Protein AF-A0A819AI83-F1 (afdb_monomer)

Radius of gyration: 35.88 Å; Cα contacts (8 Å, |Δi|>4): 910; chains: 1; bounding box: 112×86×99 Å

Nearest PDB structures (foldseek):
  1xmd-assembly2_B  TM=8.100E-01  e=3.330E-22  Mus musculus
  1xmc-assembly2_B  TM=8.091E-01  e=3.166E-22  Mus musculus
  1xl7-assembly2_B  TM=8.166E-01  e=7.867E-22  Mus musculus
  1ndf-assembly1_A  TM=7.935E-01  e=1.955E-21  Mus musculus
  3l4g-assembly1_B  TM=8.291E-01  e=2.365E-15  Homo sapiens

Mean predicted aligned error: 16.29 Å

Foldseek 3Di:
DVVVQVLDQWDWDDDPPGTDTDGDPQSVLQVVLQVVLLVVLVVLLVLVVVQLLQPVDGVVVLVVLLVVQLVCVVVVDHPPVCQLVVQLPPPQVVPDDNVVSSSVSSNVVSNVVSSVVSVVLLVVLLVLLLDLVVLLDDPPDDDDPVVVVSLVSLVVSHHPFDFANSCLSSFYEQDFDDLVLLLVVVLQLCVQFDDPVVSVVLNVLSVVCVVPCVVVLSVVLVVCSVPDLYSQQVVCCWPVPFQDQFFCVPPPDDDDDPLQPDCPDPDPLLVVLVVVLVVVVVVVCVSSSVDGFDADVVRFGFANPCVQQLWQWDWAFAQRTIDIDHDPDAQWEWEDEQLDIDTGGQDRSNDGDHSVRSSVVVVVVHPDPDDHDVCSNCPVVLSRGGRNSSNVCCVPPCVDDPNVVRVVSNSRHRYYHYDDPDDDPPPDDDDPCCVVVVVVCVCCDPPPQHADPVRHTDDDDPDPDDDDDDDDDDDPPPDVPGDAFAWEWAWLRSGNSTGTATQRLNGPLVSVLVVLVVDPVHDPVVSVVSVVVSVSVSSVSNSCRNSSNGNPSSLVSSVVVCVVVVHDRPSSVVVVVRDNPHYYYDDDDPDDRDDDDDVLVVLLVVLVVLLVVLVADEDDFDQFAALCLQAVVVVHDSVPFQWA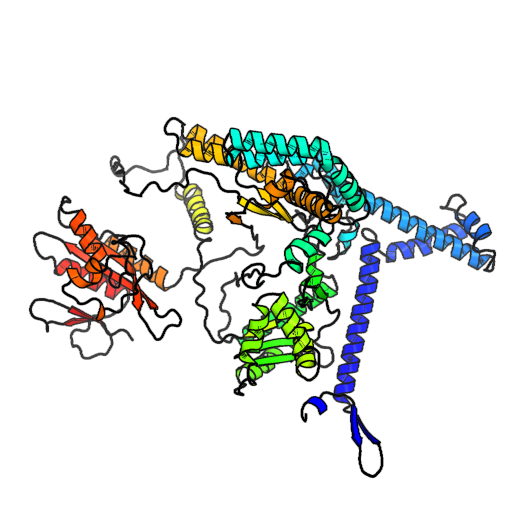ADPDDPDRGGGTGHQDCVSRVVVVCVVPVVDDDFHKYKYFAWTKGQDPVDPVRIDTDTDIDIDTHDPDDPPVSVVVSVVSSCVSVVFAEDPPPPDLTHKYWDPPDVPDIDIDHRDD

Structure (mmCIF, N/CA/C/O backbone):
data_AF-A0A819AI83-F1
#
_entry.id   AF-A0A819AI83-F1
#
loop_
_atom_site.group_PDB
_atom_site.id
_atom_site.type_symbol
_atom_site.label_atom_id
_atom_site.label_alt_id
_atom_site.label_comp_id
_atom_site.label_asym_id
_atom_site.label_entity_id
_atom_site.label_seq_id
_atom_site.pdbx_PDB_ins_code
_atom_site.Cartn_x
_atom_site.Cartn_y
_atom_site.Cartn_z
_atom_site.occupancy
_atom_site.B_iso_or_equiv
_atom_site.auth_seq_id
_atom_site.auth_comp_id
_atom_site.auth_asym_id
_atom_site.auth_atom_id
_atom_site.pdbx_PDB_model_num
ATOM 1 N N . MET A 1 1 ? -33.575 -19.297 -18.413 1.00 30.23 1 MET A N 1
ATOM 2 C CA . MET A 1 1 ? -34.638 -18.962 -17.431 1.00 30.23 1 MET A CA 1
ATOM 3 C C . MET A 1 1 ? -35.019 -20.131 -16.510 1.00 30.23 1 MET A C 1
ATOM 5 O O . MET A 1 1 ? -35.663 -19.860 -15.509 1.00 30.23 1 MET A O 1
ATOM 9 N N . ALA A 1 2 ? -34.596 -21.381 -16.762 1.00 23.70 2 ALA A N 1
ATOM 10 C CA . ALA A 1 2 ? -34.931 -22.529 -15.905 1.00 23.70 2 ALA A CA 1
ATOM 11 C C . ALA A 1 2 ? -34.065 -22.657 -14.625 1.00 23.70 2 ALA A C 1
ATOM 13 O O . ALA A 1 2 ? -34.585 -23.023 -13.580 1.00 23.70 2 ALA A O 1
ATOM 14 N N . GLU A 1 3 ? -32.788 -22.260 -14.650 1.00 27.70 3 GLU A N 1
ATOM 15 C CA . GLU A 1 3 ? -31.866 -22.431 -13.502 1.00 27.70 3 GLU A CA 1
ATOM 16 C C . GLU A 1 3 ? -32.021 -21.366 -12.401 1.00 27.70 3 GLU A C 1
ATOM 18 O O . GLU A 1 3 ? -31.719 -21.602 -11.235 1.00 27.70 3 GLU A O 1
ATOM 23 N N . ALA A 1 4 ? -32.582 -20.196 -12.725 1.00 30.06 4 ALA A N 1
ATOM 24 C CA . ALA A 1 4 ? -32.829 -19.142 -11.735 1.00 30.06 4 ALA A CA 1
ATOM 25 C C . ALA A 1 4 ? -33.967 -19.490 -10.752 1.00 30.06 4 ALA A C 1
ATOM 27 O O . ALA A 1 4 ? -34.085 -18.852 -9.706 1.00 30.06 4 ALA A O 1
ATOM 28 N N . HIS A 1 5 ? -34.790 -20.497 -11.069 1.00 36.31 5 HIS A N 1
ATOM 29 C CA . HIS A 1 5 ? -35.858 -20.985 -10.194 1.00 36.31 5 HIS A CA 1
ATOM 30 C C . HIS A 1 5 ? -35.348 -21.933 -9.094 1.00 36.31 5 HIS A C 1
ATOM 32 O O . HIS A 1 5 ? -36.026 -22.087 -8.081 1.00 36.31 5 HIS A O 1
ATOM 38 N N . GLU A 1 6 ? -34.159 -22.531 -9.231 1.00 36.06 6 GLU A N 1
ATOM 39 C CA . GLU A 1 6 ? -33.648 -23.500 -8.247 1.00 36.06 6 GLU A CA 1
ATOM 40 C C . GLU A 1 6 ? -33.070 -22.859 -6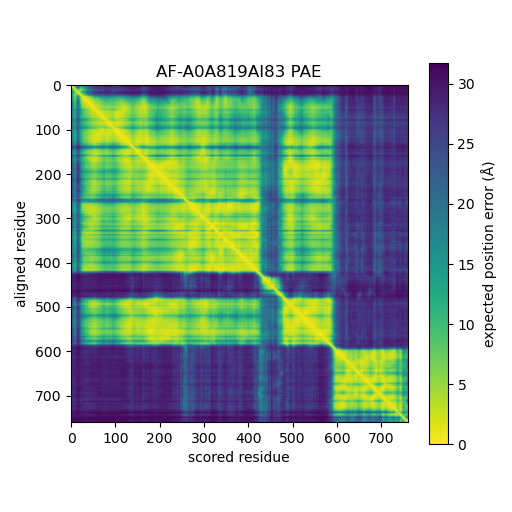.977 1.00 36.06 6 GLU A C 1
ATOM 42 O O . GLU A 1 6 ? -33.020 -23.505 -5.930 1.00 36.06 6 GLU A O 1
ATOM 47 N N . ALA A 1 7 ? -32.691 -21.579 -7.041 1.00 37.22 7 ALA A N 1
ATOM 48 C CA . ALA A 1 7 ? -32.047 -20.854 -5.942 1.00 37.22 7 ALA A CA 1
ATOM 49 C C . ALA A 1 7 ? -33.010 -20.010 -5.081 1.00 37.22 7 ALA A C 1
ATOM 51 O O . ALA A 1 7 ? -32.574 -19.333 -4.145 1.00 37.22 7 ALA A O 1
ATOM 52 N N . VAL A 1 8 ? -34.314 -20.010 -5.379 1.00 40.47 8 VAL A N 1
ATOM 53 C CA . VAL A 1 8 ? -35.302 -19.224 -4.626 1.00 40.47 8 VAL A CA 1
ATOM 54 C C . VAL A 1 8 ? -35.940 -20.116 -3.561 1.00 40.47 8 VAL A C 1
ATOM 56 O O . VAL A 1 8 ? -36.532 -21.142 -3.876 1.00 40.47 8 VAL A O 1
ATOM 59 N N . ALA A 1 9 ? -35.867 -19.709 -2.287 1.00 47.06 9 ALA A N 1
ATOM 60 C CA . ALA A 1 9 ? -36.525 -20.402 -1.164 1.00 47.06 9 ALA A CA 1
ATOM 61 C C . ALA A 1 9 ? -38.058 -20.526 -1.324 1.00 47.06 9 ALA A C 1
ATOM 63 O O . ALA A 1 9 ? -38.702 -21.276 -0.592 1.00 47.06 9 ALA A O 1
ATOM 64 N N . PHE A 1 10 ? -38.616 -19.786 -2.285 1.00 46.94 10 PHE A N 1
ATOM 65 C CA . PHE A 1 10 ? -40.015 -19.758 -2.673 1.00 46.94 10 PHE A CA 1
ATOM 66 C C . PHE A 1 10 ? -40.099 -19.999 -4.181 1.00 46.94 10 PHE A C 1
ATOM 68 O O . PHE A 1 10 ? -39.665 -19.149 -4.960 1.00 46.94 10 PHE A O 1
ATOM 75 N N . SER A 1 11 ? -40.666 -21.127 -4.604 1.00 46.19 11 SER A N 1
ATOM 76 C CA . SER A 1 11 ? -41.119 -21.265 -5.989 1.00 46.19 11 SER A CA 1
ATOM 77 C C . SER A 1 11 ? -42.610 -20.926 -6.045 1.00 46.19 11 SER A C 1
ATOM 79 O O . SER A 1 11 ? -43.401 -21.449 -5.256 1.00 46.19 11 SER A O 1
ATOM 81 N N . PHE A 1 12 ? -42.979 -19.996 -6.927 1.00 47.31 12 PHE A N 1
ATOM 82 C CA . PHE A 1 12 ? -44.371 -19.641 -7.191 1.00 47.31 12 PHE A CA 1
ATOM 83 C C . PHE A 1 12 ? -44.773 -20.281 -8.517 1.00 47.31 12 PHE A C 1
ATOM 85 O O . PHE A 1 12 ? -44.299 -19.859 -9.572 1.00 47.31 12 PHE A O 1
ATOM 92 N N . ALA A 1 13 ? -45.634 -21.294 -8.466 1.00 44.53 13 ALA A N 1
ATOM 93 C CA . ALA A 1 13 ? -46.242 -21.879 -9.655 1.00 44.53 13 ALA A CA 1
ATOM 94 C C . ALA A 1 13 ? -47.716 -21.456 -9.723 1.00 44.53 13 ALA A C 1
ATOM 96 O O . ALA A 1 13 ? -48.489 -21.709 -8.796 1.00 44.53 13 ALA A O 1
ATOM 97 N N . VAL A 1 14 ? -48.106 -20.793 -10.816 1.00 39.03 14 VAL A N 1
ATOM 98 C CA . VAL A 1 14 ? -49.509 -20.451 -11.090 1.00 39.03 14 VAL A CA 1
ATOM 99 C C . VAL A 1 14 ? -50.115 -21.593 -11.900 1.00 39.03 14 VAL A C 1
ATOM 101 O O . VAL A 1 14 ? -49.822 -21.740 -13.084 1.00 39.03 14 VAL A O 1
ATOM 104 N N . GLY A 1 15 ? -50.925 -22.424 -11.245 1.00 49.44 15 GLY A N 1
ATOM 105 C CA . GLY A 1 15 ? -51.722 -23.459 -11.900 1.00 49.44 15 GLY A CA 1
ATOM 106 C C . GLY A 1 15 ? -53.175 -23.011 -12.111 1.00 49.44 15 GLY A C 1
ATOM 107 O O . GLY A 1 15 ? -53.601 -22.023 -11.509 1.00 49.44 15 GLY A O 1
ATOM 108 N N . PRO A 1 16 ? -53.980 -23.760 -12.890 1.00 37.81 16 PRO A N 1
ATOM 109 C CA . PRO A 1 16 ? -55.381 -23.422 -13.184 1.00 37.81 16 PRO A CA 1
ATOM 110 C C . PRO A 1 16 ? -56.315 -23.343 -11.956 1.00 37.81 16 PRO A C 1
ATOM 112 O O . PRO A 1 16 ? -57.478 -22.989 -12.108 1.00 37.81 16 PRO A O 1
ATOM 115 N N . GLY A 1 17 ? -55.829 -23.676 -10.752 1.00 45.38 17 GLY A N 1
ATOM 116 C CA . GLY A 1 17 ? -56.596 -23.713 -9.500 1.00 45.38 17 GLY A CA 1
ATOM 117 C C . GLY A 1 17 ? -56.076 -22.818 -8.364 1.00 45.38 17 GLY A C 1
ATOM 118 O O . GLY A 1 17 ? -56.556 -22.961 -7.244 1.00 45.38 17 GLY A O 1
ATOM 119 N N . GLY A 1 18 ? -55.116 -21.915 -8.608 1.00 51.44 18 GLY A N 1
ATOM 120 C CA . GLY A 1 18 ? -54.599 -20.980 -7.594 1.00 51.44 18 GLY A CA 1
ATOM 121 C C . GLY A 1 18 ? -53.084 -21.051 -7.361 1.00 51.44 18 GLY A C 1
ATOM 122 O O . GLY A 1 18 ? -52.360 -21.771 -8.050 1.00 51.44 18 GLY A O 1
ATOM 123 N N . PHE A 1 19 ? -52.603 -20.248 -6.404 1.00 44.72 19 PHE A N 1
ATOM 124 C CA . PHE A 1 19 ? -51.182 -20.118 -6.061 1.00 44.72 19 PHE A CA 1
ATOM 125 C C . PHE A 1 19 ? -50.667 -21.367 -5.335 1.00 44.72 19 PHE A C 1
ATOM 127 O O . PHE A 1 19 ? -51.068 -21.619 -4.201 1.00 44.72 19 PHE A O 1
ATOM 134 N N . ASN A 1 20 ? -49.734 -22.102 -5.947 1.00 42.22 20 ASN A N 1
ATOM 135 C CA . ASN A 1 20 ? -48.957 -23.128 -5.253 1.00 42.22 20 ASN A CA 1
ATOM 136 C C . ASN A 1 20 ? -47.605 -22.541 -4.827 1.00 42.22 20 ASN A C 1
ATOM 138 O O . ASN A 1 20 ? -46.826 -22.082 -5.668 1.00 42.22 20 ASN A O 1
ATOM 142 N N . VAL A 1 21 ? -47.354 -22.538 -3.516 1.00 50.22 21 VAL A N 1
ATOM 143 C CA . VAL A 1 21 ? -46.080 -22.131 -2.910 1.00 50.22 21 VAL A CA 1
ATOM 144 C C . VAL A 1 21 ? -45.345 -23.394 -2.479 1.00 50.22 21 VAL A C 1
ATOM 146 O O . VAL A 1 21 ? -45.781 -24.064 -1.546 1.00 50.22 21 VAL A O 1
ATOM 149 N N . ASP A 1 22 ? -44.234 -23.703 -3.145 1.00 48.72 22 ASP A N 1
ATOM 150 C CA . ASP A 1 22 ? -43.374 -24.831 -2.774 1.00 48.72 22 ASP A CA 1
ATOM 151 C C . ASP A 1 22 ? -42.177 -24.322 -1.953 1.00 48.72 22 ASP A C 1
ATOM 153 O O . ASP A 1 22 ? -41.381 -23.500 -2.428 1.00 48.72 22 ASP A O 1
ATOM 157 N N . LEU A 1 23 ? -42.095 -24.753 -0.690 1.00 52.97 23 LEU A N 1
ATOM 158 C CA . LEU A 1 23 ? -41.105 -24.319 0.301 1.00 52.97 23 LEU A CA 1
ATOM 159 C C . LEU A 1 23 ? -39.999 -25.371 0.427 1.00 52.97 23 LEU A C 1
ATOM 161 O O . LEU A 1 23 ? -40.164 -26.390 1.100 1.00 52.97 23 LEU A O 1
ATOM 165 N N . ARG A 1 24 ? -38.823 -25.098 -0.149 1.00 59.06 24 ARG A N 1
ATOM 166 C CA . ARG A 1 24 ? -37.645 -25.965 0.025 1.00 59.06 24 ARG A CA 1
ATOM 167 C C . ARG A 1 24 ? -37.035 -25.759 1.417 1.00 59.06 24 ARG A C 1
ATOM 169 O O . ARG A 1 24 ? -36.292 -24.804 1.653 1.00 59.06 24 ARG A O 1
ATOM 176 N N . TYR A 1 25 ? -37.339 -26.675 2.339 1.00 64.88 25 TYR A N 1
ATOM 177 C CA . TYR A 1 25 ? -36.926 -26.626 3.750 1.00 64.88 25 TYR A CA 1
ATOM 178 C C . TYR A 1 25 ? -35.406 -26.460 3.955 1.00 64.88 25 TYR A C 1
ATOM 180 O O . TYR A 1 25 ? -34.978 -25.709 4.834 1.00 64.88 25 TYR A O 1
ATOM 188 N N . ASP A 1 26 ? -34.579 -27.100 3.124 1.00 64.19 26 ASP A N 1
ATOM 189 C CA . ASP A 1 26 ? -33.116 -27.031 3.245 1.00 64.19 26 ASP A CA 1
ATOM 190 C C . ASP A 1 26 ? -32.548 -25.639 2.924 1.00 64.19 26 ASP A C 1
ATOM 192 O O . ASP A 1 26 ? -31.688 -25.141 3.652 1.00 64.19 26 ASP A O 1
ATOM 196 N N . VAL A 1 27 ? -33.096 -24.955 1.913 1.00 64.62 27 VAL A N 1
ATOM 197 C CA . VAL A 1 27 ? -32.701 -23.581 1.550 1.00 64.62 27 VAL A CA 1
ATOM 198 C C . VAL A 1 27 ? -33.081 -22.603 2.662 1.00 64.62 27 VAL A C 1
ATOM 200 O O . VAL A 1 27 ? -32.294 -21.728 3.030 1.00 64.62 27 VAL A O 1
ATOM 203 N N . PHE A 1 28 ? -34.267 -22.776 3.255 1.00 72.06 28 PHE A N 1
ATOM 204 C CA . PHE A 1 28 ? -34.706 -21.962 4.389 1.00 72.06 28 PHE A CA 1
ATOM 205 C C . PHE A 1 28 ? -33.799 -22.148 5.613 1.00 72.06 28 PHE A C 1
ATOM 207 O O . PHE A 1 28 ? -33.471 -21.186 6.311 1.00 72.06 28 PHE A O 1
ATOM 214 N N . LYS A 1 29 ? -33.347 -23.380 5.862 1.00 73.19 29 LYS A N 1
ATOM 215 C CA . LYS A 1 29 ? -32.440 -23.707 6.964 1.00 73.19 29 LYS A CA 1
ATOM 216 C C . LYS A 1 29 ? -31.057 -23.078 6.778 1.00 73.19 29 LYS A C 1
ATOM 218 O O . LYS A 1 29 ? -30.514 -22.521 7.734 1.00 73.19 29 LYS A O 1
ATOM 223 N N . ASP A 1 30 ? -30.505 -23.112 5.568 1.00 68.88 30 ASP A N 1
ATOM 224 C CA . ASP A 1 30 ? -29.238 -22.440 5.257 1.00 68.88 30 ASP A CA 1
ATOM 225 C C . ASP A 1 30 ? -29.354 -20.913 5.359 1.00 68.88 30 ASP A C 1
ATOM 227 O O . ASP A 1 30 ? -28.477 -20.267 5.944 1.00 68.88 30 ASP A O 1
ATOM 231 N N . TRP A 1 31 ? -30.469 -20.339 4.897 1.00 76.75 31 TRP A N 1
ATOM 232 C CA . TRP A 1 31 ? -30.776 -18.920 5.086 1.00 76.75 31 TRP A CA 1
ATOM 233 C C . TRP A 1 31 ? -30.845 -18.542 6.573 1.00 76.75 31 TRP A C 1
ATOM 235 O O . TRP A 1 31 ? -30.180 -17.599 7.002 1.00 76.75 31 TRP A O 1
ATOM 245 N N . TYR A 1 32 ? -31.561 -19.322 7.389 1.00 79.88 32 TYR A N 1
ATOM 246 C CA . TYR A 1 32 ? -31.644 -19.117 8.836 1.00 79.88 32 TYR A CA 1
ATOM 247 C C . TYR A 1 32 ? -30.260 -19.130 9.507 1.00 79.88 32 TYR A C 1
ATOM 249 O O . TYR A 1 32 ? -29.941 -18.237 10.297 1.00 79.88 32 TYR A O 1
ATOM 257 N N . PHE A 1 33 ? -29.404 -20.107 9.179 1.00 81.19 33 PHE A N 1
ATOM 258 C CA . PHE A 1 33 ? -28.052 -20.182 9.741 1.00 81.19 33 PHE A CA 1
ATOM 259 C C . PHE A 1 33 ? -27.142 -19.041 9.273 1.00 81.19 33 PHE A C 1
ATOM 261 O O . PHE A 1 33 ? -26.327 -18.559 10.065 1.00 81.19 33 PHE A O 1
ATOM 268 N N . SER A 1 34 ? -27.287 -18.586 8.024 1.00 75.81 34 SER A N 1
ATOM 269 C CA . SER A 1 34 ? -26.618 -17.382 7.521 1.00 75.81 34 SER A CA 1
ATOM 270 C C . SER A 1 34 ? -27.050 -16.155 8.330 1.00 75.81 34 SER A C 1
ATOM 272 O O . SER A 1 34 ? -26.194 -15.514 8.940 1.00 75.81 34 SER A O 1
ATOM 274 N N . CYS A 1 35 ? -28.357 -15.908 8.483 1.00 79.31 35 CYS A N 1
ATOM 275 C CA . CYS A 1 35 ? -28.878 -14.798 9.285 1.00 79.31 35 CYS A CA 1
ATOM 276 C C . CYS A 1 35 ? -28.396 -14.838 10.742 1.00 79.31 35 CYS A C 1
ATOM 278 O O . CYS A 1 35 ? -27.968 -13.816 11.283 1.00 79.31 35 CYS A O 1
ATOM 280 N N . LEU A 1 36 ? -28.415 -16.014 11.380 1.00 83.06 36 LEU A N 1
ATOM 281 C CA . LEU A 1 36 ? -27.936 -16.186 12.752 1.00 83.06 36 LEU A CA 1
ATOM 282 C C . LEU A 1 36 ? -26.447 -15.840 12.878 1.00 83.06 36 LEU A C 1
ATOM 284 O O . LEU A 1 36 ? -26.028 -15.207 13.851 1.00 83.06 36 LEU A O 1
ATOM 288 N N . ARG A 1 37 ? -25.634 -16.244 11.898 1.00 81.25 37 ARG A N 1
ATOM 289 C CA . ARG A 1 37 ? -24.210 -15.912 11.853 1.00 81.25 37 ARG A CA 1
ATOM 290 C C . ARG A 1 37 ? -23.994 -14.412 11.660 1.00 81.25 37 ARG A C 1
ATOM 292 O O . ARG A 1 37 ? -23.216 -13.835 12.420 1.00 81.25 37 ARG A O 1
ATOM 299 N N . SER A 1 38 ? -24.680 -13.784 10.707 1.00 80.25 38 SER A N 1
ATOM 300 C CA . SER A 1 38 ? -24.590 -12.338 10.470 1.00 80.25 38 SER A CA 1
ATOM 301 C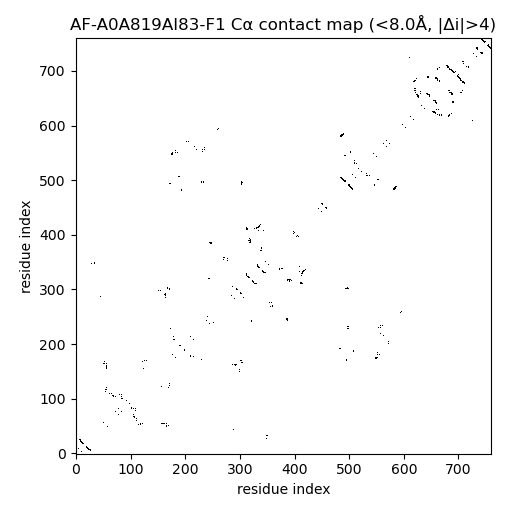 C . SER A 1 38 ? -24.987 -11.551 11.721 1.00 80.25 38 SER A C 1
ATOM 303 O O . SER A 1 38 ? -24.295 -10.608 12.104 1.00 80.25 38 SER A O 1
ATOM 305 N N . TRP A 1 39 ? -26.039 -11.984 12.426 1.00 83.75 39 TRP A N 1
ATOM 306 C CA . TRP A 1 39 ? -26.455 -11.388 13.696 1.00 83.75 39 TRP A CA 1
ATOM 307 C C . TRP A 1 39 ? -25.379 -11.527 14.782 1.00 83.75 39 TRP A C 1
ATOM 309 O O . TRP A 1 39 ? -24.994 -10.531 15.394 1.00 83.75 39 TRP A O 1
ATOM 319 N N . ARG A 1 40 ? -24.804 -12.726 14.969 1.00 85.25 40 ARG A N 1
ATOM 320 C CA . ARG A 1 40 ? -23.698 -12.948 15.922 1.00 85.25 40 ARG A CA 1
ATOM 321 C C . ARG A 1 40 ? -22.482 -12.078 15.610 1.00 85.25 40 ARG A C 1
ATOM 323 O O . ARG A 1 40 ? -21.902 -11.507 16.534 1.00 85.25 40 ARG A O 1
ATOM 330 N N . LEU A 1 41 ? -22.096 -11.966 14.338 1.00 82.31 41 LEU A N 1
ATOM 331 C CA . LEU A 1 41 ? -21.004 -11.091 13.904 1.00 82.31 41 LEU A CA 1
ATOM 332 C C . LEU A 1 41 ? -21.336 -9.624 14.182 1.00 82.31 41 LEU A C 1
ATOM 334 O O . LEU A 1 41 ? -20.487 -8.899 14.694 1.00 82.31 41 LEU A O 1
ATOM 338 N N . SER A 1 42 ? -22.572 -9.194 13.924 1.00 83.06 42 SER A N 1
ATOM 339 C CA . SER A 1 42 ? -23.027 -7.839 14.239 1.00 83.06 42 SER A CA 1
ATOM 340 C C . SER A 1 42 ? -22.912 -7.535 15.734 1.00 83.06 42 SER A C 1
ATOM 342 O O . SER A 1 42 ? -22.351 -6.505 16.097 1.00 83.06 42 SER A O 1
ATOM 344 N N . CYS A 1 43 ? -23.354 -8.443 16.612 1.00 86.75 43 CYS A N 1
ATOM 345 C CA . CYS A 1 43 ? -23.199 -8.283 18.060 1.00 86.75 43 CYS A CA 1
ATOM 346 C C . CYS A 1 43 ? -21.723 -8.151 18.469 1.00 86.75 43 CYS A C 1
ATOM 348 O O . CYS A 1 43 ? -21.383 -7.251 19.238 1.00 86.75 43 CYS A O 1
ATOM 350 N N . HIS A 1 44 ? -20.835 -8.990 17.921 1.00 85.56 44 HIS A N 1
ATOM 351 C CA . HIS A 1 44 ? -19.392 -8.884 18.174 1.00 85.56 44 HIS A CA 1
ATOM 352 C C . HIS A 1 44 ? -18.822 -7.546 17.694 1.00 85.56 44 HIS A C 1
ATOM 354 O O . HIS A 1 44 ? -18.064 -6.916 18.425 1.00 85.56 44 HIS A O 1
ATOM 360 N N . ARG A 1 45 ? -19.215 -7.059 16.509 1.00 83.50 45 ARG A N 1
ATOM 361 C CA . ARG A 1 45 ? -18.787 -5.744 15.997 1.00 83.50 45 ARG A CA 1
ATOM 362 C C . ARG A 1 45 ? -19.231 -4.611 16.917 1.00 83.50 45 ARG A C 1
ATOM 364 O O . ARG A 1 45 ? -18.426 -3.730 17.205 1.00 83.50 45 ARG A O 1
ATOM 371 N N . THR A 1 46 ? -20.468 -4.639 17.414 1.00 85.88 46 THR A N 1
ATOM 372 C CA . THR A 1 46 ? -20.973 -3.631 18.359 1.00 85.88 46 THR A CA 1
ATOM 373 C C . THR A 1 46 ? -20.195 -3.660 19.676 1.00 85.88 46 THR A C 1
ATOM 375 O O . THR A 1 46 ? -19.762 -2.610 20.153 1.00 85.88 46 THR A O 1
ATOM 378 N N . LEU A 1 47 ? -19.946 -4.850 20.233 1.00 87.19 47 LEU A N 1
ATOM 379 C CA . LEU A 1 47 ? -19.146 -5.017 21.453 1.00 87.19 47 LEU A CA 1
ATOM 380 C C . LEU A 1 47 ? -17.698 -4.549 21.259 1.00 87.19 47 LEU A C 1
ATOM 382 O O . LEU A 1 47 ? -17.174 -3.803 22.086 1.00 87.19 47 LEU A O 1
ATOM 386 N N . ASN A 1 48 ? -17.075 -4.913 20.139 1.00 88.75 48 ASN A N 1
ATOM 387 C CA . ASN A 1 48 ? -15.734 -4.465 19.779 1.00 88.75 48 ASN A CA 1
ATOM 388 C C . ASN A 1 48 ? -15.685 -2.949 19.569 1.00 88.75 48 ASN A C 1
ATOM 390 O O . ASN A 1 48 ? -14.745 -2.304 20.017 1.00 88.75 48 ASN A O 1
ATOM 394 N N . SER A 1 49 ? -16.703 -2.352 18.946 1.00 87.50 49 SER A N 1
ATOM 395 C CA . SER A 1 49 ? -16.799 -0.898 18.786 1.00 87.50 49 SER A CA 1
ATOM 396 C C . SER A 1 49 ? -16.847 -0.187 20.138 1.00 87.50 49 SER A C 1
ATOM 398 O O . SER A 1 49 ? -16.155 0.813 20.326 1.00 87.50 49 SER A O 1
ATOM 400 N N . LEU A 1 50 ? -17.609 -0.718 21.101 1.00 88.25 50 LEU A N 1
ATOM 401 C CA . LEU A 1 50 ? -17.649 -0.189 22.465 1.00 88.25 50 LEU A CA 1
ATOM 402 C C . LEU A 1 50 ? -16.292 -0.341 23.169 1.00 88.25 50 LEU A C 1
ATOM 404 O O . LEU A 1 50 ? -15.809 0.606 23.789 1.00 88.25 50 LEU A O 1
ATOM 408 N N . HIS A 1 51 ? -15.653 -1.508 23.047 1.00 88.56 51 HIS A N 1
ATOM 409 C CA . HIS A 1 51 ? -14.312 -1.739 23.583 1.00 88.56 51 HIS A CA 1
ATOM 410 C C . HIS A 1 51 ? -13.283 -0.767 22.984 1.00 88.56 51 HIS A C 1
ATOM 412 O O . HIS A 1 51 ? -12.527 -0.141 23.721 1.00 88.56 51 HIS A O 1
ATOM 418 N N . ASN A 1 52 ? -13.289 -0.576 21.664 1.00 89.12 52 ASN A N 1
ATOM 419 C CA . ASN A 1 52 ? -12.371 0.320 20.961 1.00 89.12 52 ASN A CA 1
ATOM 420 C C . ASN A 1 52 ? -12.589 1.789 21.335 1.00 89.12 52 ASN A C 1
ATOM 422 O O . ASN A 1 52 ? -11.625 2.543 21.457 1.00 89.12 52 ASN A O 1
ATOM 426 N N . PHE A 1 53 ? -13.844 2.194 21.544 1.00 87.38 53 PHE A N 1
ATOM 427 C CA . PHE A 1 53 ? -14.176 3.536 22.015 1.00 87.38 53 PHE A CA 1
ATOM 428 C C . PHE A 1 53 ? -13.635 3.796 23.427 1.00 87.38 53 PHE A C 1
ATOM 430 O O . PHE A 1 53 ? -13.118 4.878 23.696 1.00 87.38 53 PHE A O 1
ATOM 437 N N . LEU A 1 54 ? -13.714 2.798 24.313 1.00 88.75 54 LEU A N 1
ATOM 438 C CA . LEU A 1 54 ? -13.266 2.913 25.701 1.00 88.75 54 LEU A CA 1
ATOM 439 C C . LEU A 1 54 ? -11.783 2.579 25.909 1.00 88.75 54 LEU A C 1
ATOM 441 O O . LEU A 1 54 ? -11.266 2.836 26.994 1.00 88.75 54 LEU A O 1
ATOM 445 N N . TYR A 1 55 ? -11.084 2.024 24.918 1.00 89.50 55 TYR A N 1
ATOM 446 C CA . TYR A 1 55 ? -9.663 1.688 25.022 1.00 89.50 55 TYR A CA 1
ATOM 447 C C . TYR A 1 55 ? -8.824 2.945 25.320 1.00 89.50 55 TYR A C 1
ATOM 449 O O . TYR A 1 55 ? -9.044 3.979 24.689 1.00 89.50 55 TYR A O 1
ATOM 457 N N . PRO A 1 56 ? -7.848 2.909 26.251 1.00 88.19 56 PRO A N 1
ATOM 458 C CA . PRO A 1 56 ? -7.265 1.747 26.948 1.00 88.19 56 PRO A CA 1
ATOM 459 C C . PRO A 1 56 ? -7.984 1.312 28.244 1.00 88.19 56 PRO A C 1
ATOM 461 O O . PRO A 1 56 ? -7.408 0.611 29.085 1.00 88.19 56 PRO A O 1
ATOM 464 N N . GLY A 1 57 ? -9.215 1.774 28.456 1.00 87.00 57 GLY A N 1
ATOM 465 C CA . GLY A 1 57 ? -10.169 1.237 29.425 1.00 87.00 57 GLY A CA 1
ATOM 466 C C . GLY A 1 57 ? -10.864 -0.036 28.935 1.00 87.00 57 GLY A C 1
ATOM 467 O O . GLY A 1 57 ? -10.584 -0.540 27.854 1.00 87.00 57 GLY A O 1
ATOM 468 N N . HIS A 1 58 ? -11.769 -0.567 29.758 1.00 88.56 58 HIS A N 1
ATOM 469 C CA . HIS A 1 58 ? -12.536 -1.774 29.457 1.00 88.56 58 HIS A CA 1
ATOM 470 C C . HIS A 1 58 ? -13.976 -1.627 29.978 1.00 88.56 58 HIS A C 1
ATOM 472 O O . HIS A 1 58 ? -14.133 -1.265 31.149 1.00 88.56 58 HIS A O 1
ATOM 478 N N . PRO A 1 59 ? -15.017 -1.973 29.192 1.00 88.12 59 PRO A N 1
ATOM 479 C CA . PRO A 1 59 ? -16.423 -1.797 29.579 1.00 88.12 59 PRO A CA 1
ATOM 480 C C . PRO A 1 59 ? -16.773 -2.354 30.969 1.00 88.12 59 PRO A C 1
ATOM 482 O O . PRO A 1 59 ? -17.416 -1.678 31.766 1.00 88.12 59 PRO A O 1
ATOM 485 N N . ILE A 1 60 ? -16.268 -3.550 31.306 1.00 89.44 60 ILE A N 1
ATOM 486 C CA . ILE A 1 60 ? -16.481 -4.189 32.622 1.00 89.44 60 ILE A CA 1
ATOM 487 C C . ILE 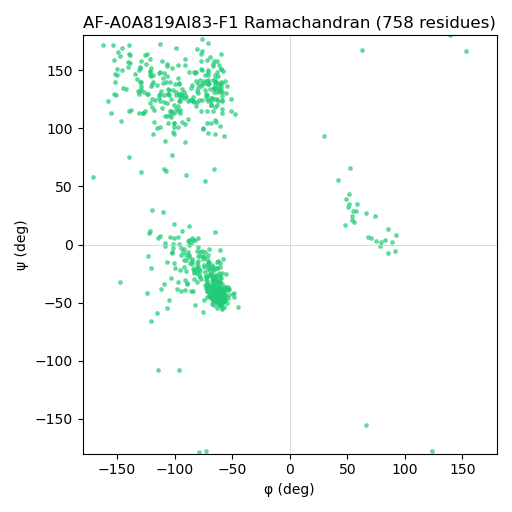A 1 60 ? -16.005 -3.301 33.782 1.00 89.44 60 ILE A C 1
ATOM 489 O O . ILE A 1 60 ? -16.672 -3.234 34.807 1.00 89.44 60 ILE A O 1
ATOM 493 N N . ARG A 1 61 ? -14.888 -2.576 33.634 1.00 90.19 61 ARG A N 1
ATOM 494 C CA . ARG A 1 61 ? -14.406 -1.671 34.693 1.00 90.19 61 ARG A CA 1
ATOM 495 C C . ARG A 1 61 ? -15.351 -0.487 34.881 1.00 90.19 61 ARG A C 1
ATOM 497 O O . ARG A 1 61 ? -15.593 -0.101 36.016 1.00 90.19 61 ARG A O 1
ATOM 504 N N . GLY A 1 62 ? -15.919 0.033 33.792 1.00 90.00 62 GLY A N 1
ATOM 505 C CA . GLY A 1 62 ? -16.961 1.058 33.854 1.00 90.00 62 GLY A CA 1
ATOM 506 C C . GLY A 1 62 ? -18.211 0.567 34.589 1.00 90.00 62 GLY A C 1
ATOM 507 O O . GLY A 1 62 ? -18.717 1.268 35.460 1.00 90.00 62 GLY A O 1
ATOM 508 N N . LEU A 1 63 ? -18.657 -0.668 34.319 1.00 91.75 63 LEU A N 1
ATOM 509 C CA . LEU A 1 63 ? -19.779 -1.290 35.038 1.00 91.75 63 LEU A CA 1
ATOM 510 C C . LEU A 1 63 ? -19.477 -1.490 36.529 1.00 91.75 63 LEU A C 1
ATOM 512 O O . LEU A 1 63 ? -20.326 -1.193 37.365 1.00 91.75 63 LEU A O 1
ATOM 516 N N . ILE A 1 64 ? -18.259 -1.923 36.873 1.00 93.19 64 ILE A N 1
ATOM 517 C CA . ILE A 1 64 ? -17.815 -2.031 38.271 1.00 93.19 64 ILE A CA 1
ATOM 518 C C . ILE A 1 64 ? -17.864 -0.657 38.953 1.00 93.19 64 ILE A C 1
ATOM 520 O O . ILE A 1 64 ? -18.392 -0.559 40.056 1.00 93.19 64 ILE A O 1
ATOM 524 N N . CYS A 1 65 ? -17.393 0.414 38.300 1.00 91.19 65 CYS A N 1
ATOM 525 C CA . CYS A 1 65 ? -17.513 1.778 38.828 1.00 91.19 65 CYS A CA 1
ATOM 526 C C . CYS A 1 65 ? -18.980 2.185 39.043 1.00 91.19 65 CYS A C 1
ATOM 528 O O . CYS A 1 65 ? -19.305 2.756 40.083 1.00 91.19 65 CYS A O 1
ATOM 530 N N . CYS A 1 66 ? -19.866 1.841 38.102 1.00 92.19 66 CYS A N 1
ATOM 531 C CA . CYS A 1 66 ? -21.302 2.116 38.197 1.00 92.19 66 CYS A CA 1
ATOM 532 C C . CYS A 1 66 ? -22.005 1.327 39.311 1.00 92.19 66 CYS A C 1
ATOM 534 O O . CYS A 1 66 ? -23.066 1.755 39.743 1.00 92.19 66 CYS A O 1
ATOM 536 N N . GLY A 1 67 ? -21.441 0.215 39.794 1.00 92.06 67 GLY A N 1
ATOM 537 C CA . GLY A 1 67 ? -21.936 -0.501 40.978 1.00 92.06 67 GLY A CA 1
ATOM 538 C C . GLY A 1 67 ? -21.288 -0.040 42.288 1.00 92.06 67 GLY A C 1
ATOM 539 O O . GLY A 1 67 ? -21.963 0.104 43.306 1.00 92.06 67 GLY A O 1
ATOM 540 N N . ALA A 1 68 ? -19.982 0.236 42.266 1.00 91.94 68 ALA A N 1
ATOM 541 C CA . ALA A 1 68 ? -19.207 0.597 43.451 1.00 91.94 68 ALA A CA 1
ATOM 542 C C . ALA A 1 68 ? -19.555 1.992 43.992 1.00 91.94 68 ALA A C 1
ATOM 544 O O . ALA A 1 68 ? -19.659 2.161 45.204 1.00 91.94 68 ALA A O 1
ATOM 545 N N . ILE A 1 69 ? -19.760 2.982 43.117 1.00 91.94 69 ILE A N 1
ATOM 546 C CA . ILE A 1 69 ? -20.070 4.360 43.531 1.00 91.94 69 ILE A CA 1
ATOM 547 C C . ILE A 1 69 ? -21.426 4.453 44.250 1.00 91.94 69 ILE A C 1
ATOM 549 O O . ILE A 1 69 ? -21.444 4.995 45.354 1.00 91.94 69 ILE A O 1
ATOM 553 N N . PRO A 1 70 ? -22.535 3.884 43.730 1.00 91.00 70 PRO A N 1
ATOM 554 C CA . PRO A 1 70 ? -23.776 3.810 44.496 1.00 91.00 70 PRO A CA 1
ATOM 555 C C . PRO A 1 70 ? -23.600 3.083 45.835 1.00 91.00 70 PRO A C 1
ATOM 557 O O . PRO A 1 70 ? -24.097 3.552 46.852 1.00 91.00 70 PRO A O 1
ATOM 560 N N . ALA A 1 71 ? -22.861 1.967 45.867 1.00 91.50 71 ALA A N 1
ATOM 561 C CA . ALA A 1 71 ? -22.642 1.209 47.101 1.00 91.50 71 ALA A CA 1
ATOM 562 C C . ALA A 1 71 ? -21.877 2.009 48.173 1.00 91.50 71 ALA A C 1
ATOM 564 O O . ALA A 1 71 ? -22.177 1.882 49.359 1.00 91.50 71 ALA A O 1
ATOM 565 N N . LEU A 1 72 ? -20.906 2.835 47.769 1.00 91.50 72 LEU A N 1
ATOM 566 C CA . LEU A 1 72 ? -20.197 3.759 48.662 1.00 91.50 72 LEU A CA 1
ATOM 567 C C . LEU A 1 72 ? -21.109 4.895 49.135 1.00 91.50 72 LEU A C 1
ATOM 569 O O . LEU A 1 72 ? -21.135 5.191 50.330 1.00 91.50 72 LEU A O 1
ATOM 573 N N . TYR A 1 73 ? -21.907 5.456 48.225 1.00 91.44 73 TYR A N 1
ATOM 574 C CA . TYR A 1 73 ? -22.850 6.531 48.528 1.00 91.44 73 TYR A CA 1
ATOM 575 C C . TYR A 1 73 ? -23.899 6.090 49.557 1.00 91.44 73 TYR A C 1
ATOM 577 O O . TYR A 1 73 ? -24.102 6.761 50.565 1.00 91.44 73 TYR A O 1
ATOM 585 N N . PHE A 1 74 ? -24.481 4.895 49.394 1.00 90.50 74 PHE A N 1
ATOM 586 C CA . PHE A 1 74 ? -25.417 4.324 50.372 1.00 90.50 74 PHE A CA 1
ATOM 587 C C . PHE A 1 74 ? -24.773 3.955 51.717 1.00 90.50 74 PHE A C 1
ATOM 589 O O . PHE A 1 74 ? -25.486 3.813 52.707 1.00 90.50 74 PHE A O 1
ATOM 596 N N . LYS A 1 75 ? -23.442 3.822 51.781 1.00 91.81 75 LYS A N 1
ATOM 597 C CA . LYS A 1 75 ? -22.687 3.673 53.037 1.00 91.81 75 LYS A CA 1
ATOM 598 C C . LYS A 1 75 ? -22.323 5.013 53.692 1.00 91.81 75 LYS A C 1
ATOM 600 O O . LYS A 1 75 ? -21.677 5.002 54.735 1.00 91.81 75 LYS A O 1
ATOM 605 N N . GLY A 1 76 ? -22.725 6.141 53.106 1.00 88.31 76 GLY A N 1
ATOM 606 C CA . GLY A 1 76 ? -22.480 7.484 53.636 1.00 88.31 76 GLY A CA 1
ATOM 607 C C . GLY A 1 76 ? -21.203 8.157 53.126 1.00 88.31 76 GLY A C 1
ATOM 608 O O . GLY A 1 76 ? -20.849 9.222 53.623 1.00 88.31 76 GLY A O 1
ATOM 609 N N . TYR A 1 77 ? -20.512 7.577 52.139 1.00 89.00 77 TYR A N 1
ATOM 610 C CA . TYR A 1 77 ? -19.334 8.190 51.521 1.00 89.00 77 TYR A CA 1
ATOM 611 C C . TYR A 1 77 ? -19.698 8.779 50.156 1.00 89.00 77 TYR A C 1
ATOM 613 O O . TYR A 1 77 ? -20.007 8.026 49.234 1.00 89.00 77 TYR A O 1
ATOM 621 N N . ASP A 1 78 ? -19.615 10.104 49.996 1.00 89.00 78 ASP A N 1
ATOM 622 C CA . ASP A 1 78 ? -19.826 10.767 48.702 1.00 89.00 78 ASP A CA 1
ATOM 623 C C . ASP A 1 78 ? -18.489 11.067 47.988 1.00 89.00 78 ASP A C 1
ATOM 625 O O . ASP A 1 78 ? -17.824 12.053 48.314 1.00 89.00 78 ASP A O 1
ATOM 629 N N . PRO A 1 79 ? -18.081 10.262 46.985 1.00 83.69 79 PRO A N 1
ATOM 630 C CA . PRO A 1 79 ? -16.861 10.505 46.215 1.00 83.69 79 PRO A CA 1
ATOM 631 C C . PRO A 1 79 ? -17.005 11.638 45.184 1.00 83.69 79 PRO A C 1
ATOM 633 O O . PRO A 1 79 ? -16.034 11.973 44.508 1.00 83.69 79 PRO A O 1
ATOM 636 N N . SER A 1 80 ? -18.210 12.189 45.005 1.00 87.38 80 SER A N 1
ATOM 637 C CA . SER A 1 80 ? -18.520 13.187 43.978 1.00 87.38 80 SER A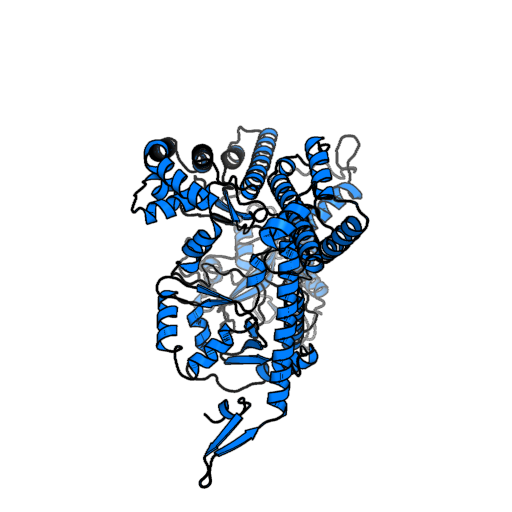 CA 1
ATOM 638 C C . SER A 1 80 ? -18.419 14.633 44.454 1.00 87.38 80 SER A C 1
ATOM 640 O O . SER A 1 80 ? -18.611 15.540 43.646 1.00 87.38 80 SER A O 1
ATOM 642 N N . PHE A 1 81 ? -18.128 14.848 45.742 1.00 88.88 81 PHE A N 1
ATOM 643 C CA . PHE A 1 81 ? -18.095 16.172 46.370 1.00 88.88 81 PHE A CA 1
ATOM 644 C C . PHE A 1 81 ? -19.385 16.981 46.109 1.00 88.88 81 PHE A C 1
ATOM 646 O O . PHE A 1 81 ? -19.329 18.163 45.778 1.00 88.88 81 PHE A O 1
ATOM 653 N N . GLY A 1 82 ? -20.557 16.340 46.222 1.00 88.31 82 GLY A N 1
ATOM 654 C CA . GLY A 1 82 ? -21.870 16.978 46.069 1.00 88.31 82 GLY A CA 1
ATOM 655 C C . GLY A 1 82 ? -22.466 16.971 44.655 1.00 88.31 82 GLY A C 1
ATOM 656 O O . GLY A 1 82 ? -23.625 17.354 44.490 1.00 88.31 82 GLY A O 1
ATOM 657 N N . VAL A 1 83 ? -21.744 16.500 43.630 1.00 91.44 83 VAL A N 1
ATOM 658 C CA . VAL A 1 83 ? -22.267 16.441 42.248 1.00 91.44 83 VAL A CA 1
ATOM 659 C C . VAL A 1 83 ? -23.413 15.432 42.110 1.00 91.44 83 VAL A C 1
ATOM 661 O O . VAL A 1 83 ? -24.370 15.691 41.382 1.00 91.44 83 VAL A O 1
ATOM 664 N N . ILE A 1 84 ? -23.357 14.298 42.815 1.00 92.44 84 ILE A N 1
ATOM 665 C CA . ILE A 1 84 ? -24.445 13.305 42.828 1.00 92.44 84 ILE A CA 1
ATOM 666 C C . ILE A 1 84 ? -25.723 13.926 43.397 1.00 92.44 84 ILE A C 1
ATOM 668 O O . ILE A 1 84 ? -26.781 13.801 42.785 1.00 92.44 84 ILE A O 1
ATOM 672 N N . THR A 1 85 ? -25.618 14.644 44.516 1.00 91.31 85 THR A N 1
ATOM 673 C CA . THR A 1 85 ? -26.755 15.333 45.142 1.00 91.31 85 THR A CA 1
ATOM 674 C C . THR A 1 85 ? -27.343 16.383 44.199 1.00 91.31 85 THR A C 1
ATOM 676 O O . THR A 1 85 ? -28.556 16.438 44.008 1.00 91.31 85 THR A O 1
ATOM 679 N N . TRP A 1 86 ? -26.486 17.149 43.515 1.00 93.56 86 TRP A N 1
ATOM 680 C CA . TRP A 1 86 ? -26.925 18.119 42.513 1.00 93.56 86 TRP A CA 1
ATOM 681 C C . TRP A 1 86 ? -27.690 17.464 41.349 1.00 93.56 86 TRP A C 1
ATOM 683 O O . TRP A 1 86 ? -28.776 17.930 40.994 1.00 93.56 86 TRP A O 1
ATOM 693 N N . LEU A 1 87 ? -27.159 16.369 40.786 1.00 92.44 87 LEU A N 1
ATOM 694 C CA . LEU A 1 87 ? -27.797 15.602 39.706 1.00 92.44 87 LEU A CA 1
ATOM 695 C C . LEU A 1 87 ? -29.144 15.018 40.141 1.00 92.44 87 LEU A C 1
ATOM 697 O O . LEU A 1 87 ? -30.110 15.039 39.373 1.00 92.44 87 LEU A O 1
ATOM 701 N N . GLU A 1 88 ? -29.215 14.491 41.363 1.00 91.81 88 GLU A N 1
ATOM 702 C CA . GLU A 1 88 ? -30.457 13.981 41.927 1.00 91.81 88 GLU A CA 1
ATOM 703 C C . GLU A 1 88 ? -31.510 15.091 41.971 1.00 91.81 88 GLU A C 1
ATOM 705 O O . GLU A 1 88 ? -32.581 14.930 41.390 1.00 91.81 88 GLU A O 1
ATOM 710 N N . GLU A 1 89 ? -31.202 16.221 42.606 1.00 91.00 89 GLU A N 1
ATOM 711 C CA . GLU A 1 89 ? -32.165 17.293 42.868 1.00 91.00 89 GLU A CA 1
ATOM 712 C C . GLU A 1 89 ? -32.632 18.017 41.604 1.00 91.00 89 GLU A C 1
ATOM 714 O O . GLU A 1 89 ? -33.825 18.289 41.461 1.00 91.00 89 GLU A O 1
ATOM 719 N N . HIS A 1 90 ? -31.716 18.300 40.675 1.00 91.25 90 HIS A N 1
ATOM 720 C CA . HIS A 1 90 ? -31.994 19.173 39.531 1.00 91.25 90 HIS A CA 1
ATOM 721 C C . HIS A 1 90 ? -32.397 18.416 38.262 1.00 91.25 90 HIS A C 1
ATOM 723 O O . HIS A 1 90 ? -33.036 19.001 37.386 1.00 91.25 90 HIS A O 1
ATOM 729 N N . ILE A 1 91 ? -32.041 17.131 38.140 1.00 91.25 91 ILE A N 1
ATOM 730 C CA . ILE A 1 91 ? -32.297 16.345 36.924 1.00 91.25 91 ILE A CA 1
ATOM 731 C C . ILE A 1 91 ? -33.279 15.205 37.198 1.00 91.25 91 ILE A C 1
ATOM 733 O O . ILE A 1 91 ? -34.339 15.145 36.575 1.00 91.25 91 ILE A O 1
ATOM 737 N N . PHE A 1 92 ? -32.953 14.292 38.117 1.00 92.38 92 PHE A N 1
ATOM 738 C CA . PHE A 1 92 ? -33.663 13.010 38.213 1.00 92.38 92 PHE A CA 1
ATOM 739 C C . PHE A 1 92 ? -34.889 13.030 39.132 1.00 92.38 92 PHE A C 1
ATOM 741 O O . PHE A 1 92 ? -35.888 12.376 38.822 1.00 92.38 92 PHE A O 1
ATOM 748 N N . ARG A 1 93 ? -34.868 13.810 40.219 1.00 89.06 93 ARG A N 1
ATOM 749 C CA . ARG A 1 93 ? -35.960 13.894 41.209 1.00 89.06 93 ARG A CA 1
ATOM 750 C C . ARG A 1 93 ? -37.264 14.444 40.614 1.00 89.06 93 ARG A C 1
ATOM 752 O O . ARG A 1 93 ? -38.336 14.169 41.139 1.00 89.06 93 ARG A O 1
ATOM 759 N N . ARG A 1 94 ? -37.194 15.147 39.477 1.00 88.50 94 ARG A N 1
ATOM 760 C CA . ARG A 1 94 ? -38.367 15.612 38.713 1.00 88.50 94 ARG A CA 1
ATOM 761 C C . ARG A 1 94 ? -39.154 14.479 38.038 1.00 88.50 94 ARG A C 1
ATOM 763 O O . ARG A 1 94 ? -40.342 14.648 37.787 1.00 88.50 94 ARG A O 1
ATOM 770 N N . TYR A 1 95 ? -38.508 13.354 37.731 1.00 88.62 95 TYR A N 1
ATOM 771 C CA . TYR A 1 95 ? -39.091 12.274 36.921 1.00 88.62 95 TYR A CA 1
ATOM 772 C C . TYR A 1 95 ? -39.170 10.927 37.651 1.00 88.62 95 TYR A C 1
ATOM 774 O O . TYR A 1 95 ? -39.954 10.067 37.257 1.00 88.62 95 TYR A O 1
ATOM 782 N N . PHE A 1 96 ? -38.379 10.728 38.710 1.00 90.75 96 PHE A N 1
ATOM 783 C CA . PHE A 1 96 ? -38.259 9.449 39.408 1.00 90.75 96 PHE A CA 1
ATOM 784 C C . PHE A 1 96 ? -38.434 9.597 40.923 1.00 90.75 96 PHE A C 1
ATOM 786 O O . PHE A 1 96 ? -38.123 10.631 41.509 1.00 90.75 96 PHE A O 1
ATOM 793 N N . GLN A 1 97 ? -38.893 8.524 41.575 1.00 89.00 97 GLN A N 1
ATOM 794 C CA . GLN A 1 97 ? -38.974 8.440 43.038 1.00 89.00 97 GLN A CA 1
ATOM 795 C C . GLN A 1 97 ? -37.592 8.603 43.688 1.00 89.00 97 GLN A C 1
ATOM 797 O O . GLN A 1 97 ? -36.594 8.180 43.106 1.00 89.00 97 GLN A O 1
ATOM 802 N N . SER A 1 98 ? -37.545 9.127 44.921 1.00 82.19 98 SER A N 1
ATOM 803 C CA . SER A 1 98 ? -36.302 9.495 45.630 1.00 82.19 98 SER A CA 1
ATOM 804 C C . SER A 1 98 ? -35.189 8.443 45.529 1.00 82.19 98 SER A C 1
ATOM 806 O O . SER A 1 98 ? -34.115 8.759 45.033 1.00 82.19 98 SER A O 1
ATOM 808 N N . LYS A 1 99 ? -35.449 7.173 45.878 1.00 86.62 99 LYS A N 1
ATOM 809 C CA . LYS A 1 99 ? -34.416 6.118 45.813 1.00 86.62 99 LYS A CA 1
ATOM 810 C C . LYS A 1 99 ? -33.908 5.849 44.391 1.00 86.62 99 LYS A C 1
ATOM 812 O O . LYS A 1 99 ? -32.714 5.646 44.193 1.00 86.62 99 LYS A O 1
ATOM 817 N N . ASN A 1 100 ? -34.802 5.856 43.402 1.00 89.19 100 ASN A N 1
ATOM 818 C CA . ASN A 1 100 ? -34.437 5.622 42.003 1.00 89.19 100 ASN A CA 1
ATOM 819 C C . ASN A 1 100 ? -33.672 6.821 41.422 1.00 89.19 100 ASN A C 1
ATOM 821 O O . ASN A 1 100 ? -32.731 6.626 40.656 1.00 89.19 100 ASN A O 1
ATOM 825 N N . ALA A 1 101 ? -34.036 8.044 41.821 1.00 89.75 101 ALA A N 1
ATOM 826 C CA . ALA A 1 101 ? -33.341 9.267 41.434 1.00 89.75 101 ALA A CA 1
ATOM 827 C C . ALA A 1 101 ? -31.894 9.287 41.954 1.00 89.75 101 ALA A C 1
ATOM 829 O O . ALA A 1 101 ? -30.988 9.575 41.174 1.00 89.75 101 ALA A O 1
ATOM 830 N N . THR A 1 102 ? -31.660 8.894 43.213 1.00 90.50 102 THR A N 1
ATOM 831 C CA . THR A 1 102 ? -30.305 8.771 43.780 1.00 90.50 102 THR A CA 1
ATOM 832 C C . THR A 1 102 ? -29.465 7.742 43.018 1.00 90.50 102 THR A C 1
ATOM 834 O O . THR A 1 102 ? -28.340 8.035 42.621 1.00 90.50 102 THR A O 1
ATOM 837 N N . ILE A 1 103 ? -30.009 6.548 42.736 1.00 91.56 103 ILE A N 1
ATOM 838 C CA . ILE A 1 103 ? -29.285 5.503 41.984 1.00 91.56 103 ILE A CA 1
ATOM 839 C C . ILE A 1 103 ? -28.906 5.999 40.583 1.00 91.56 103 ILE A C 1
ATOM 841 O O . ILE A 1 103 ? -27.758 5.840 40.164 1.00 91.56 103 ILE A O 1
ATOM 845 N N . LEU A 1 104 ? -29.845 6.624 39.865 1.00 92.38 104 LEU A N 1
ATOM 846 C CA . LEU A 1 104 ? -29.597 7.180 38.533 1.00 92.38 104 LEU A CA 1
ATOM 847 C C . LEU A 1 104 ? -28.552 8.303 38.566 1.00 92.38 104 LEU A C 1
ATOM 849 O O . LEU A 1 104 ? -27.679 8.338 37.695 1.00 92.38 104 LEU A O 1
ATOM 853 N N . ALA A 1 105 ? -28.581 9.169 39.582 1.00 92.88 105 ALA A N 1
ATOM 854 C CA . ALA A 1 105 ? -27.571 10.204 39.786 1.00 92.88 105 ALA A CA 1
ATOM 855 C C . ALA A 1 105 ? -26.175 9.601 40.024 1.00 92.88 105 ALA A C 1
ATOM 857 O O . ALA A 1 105 ? -25.216 9.993 39.353 1.00 92.88 105 ALA A O 1
ATOM 858 N N . CYS A 1 106 ? -26.061 8.588 40.894 1.00 93.50 106 CYS A N 1
ATOM 859 C CA . CYS A 1 106 ? -24.806 7.877 41.145 1.00 93.50 106 CYS A CA 1
ATOM 860 C C . CYS A 1 106 ? -24.258 7.194 39.883 1.00 93.50 106 CYS A C 1
ATOM 862 O O . CYS A 1 106 ? -23.070 7.318 39.591 1.00 93.50 106 CYS A O 1
ATOM 864 N N . VAL A 1 107 ? -25.101 6.482 39.124 1.00 93.62 107 VAL A N 1
ATOM 865 C CA . VAL A 1 107 ? -24.690 5.788 37.889 1.00 93.62 107 VAL A CA 1
ATOM 866 C C . VAL A 1 107 ? -24.268 6.788 36.813 1.00 93.62 107 VAL A C 1
ATOM 868 O O . VAL A 1 107 ? -23.253 6.578 36.151 1.00 93.62 107 VAL A O 1
ATOM 871 N N . THR A 1 108 ? -24.992 7.900 36.667 1.00 93.81 108 THR A N 1
ATOM 872 C CA . THR A 1 108 ? -24.660 8.956 35.699 1.00 93.81 108 THR A CA 1
ATOM 873 C C . THR A 1 108 ? -23.320 9.607 36.034 1.00 93.81 108 THR A C 1
ATOM 875 O O . THR A 1 108 ? -22.469 9.743 35.154 1.00 93.81 108 THR A O 1
ATOM 878 N N . PHE A 1 109 ? -23.087 9.936 37.310 1.00 94.62 109 PHE A N 1
ATOM 879 C CA . PHE A 1 109 ? -21.795 10.443 37.768 1.00 94.62 109 PHE A CA 1
ATOM 880 C C . PHE A 1 109 ? -20.676 9.417 37.548 1.00 94.62 109 PHE A C 1
ATOM 882 O O . PHE A 1 109 ? -19.635 9.759 36.993 1.00 94.62 109 PHE A O 1
ATOM 889 N N . ALA A 1 110 ? -20.893 8.152 37.920 1.00 93.94 110 ALA A N 1
ATOM 890 C CA . ALA A 1 110 ? -19.912 7.081 37.762 1.00 93.94 110 ALA A CA 1
ATOM 891 C C . ALA A 1 110 ? -19.512 6.861 36.296 1.00 93.94 110 ALA A C 1
ATOM 893 O O . ALA A 1 110 ? -18.322 6.776 35.982 1.00 93.94 110 ALA A O 1
ATOM 894 N N . ALA A 1 111 ? -20.495 6.802 35.394 1.00 92.69 111 ALA A N 1
ATOM 895 C CA . ALA A 1 111 ? -20.267 6.674 33.961 1.00 92.69 111 ALA A CA 1
ATOM 896 C C . ALA A 1 111 ? -19.528 7.899 33.403 1.00 92.69 111 ALA A C 1
ATOM 898 O O . ALA A 1 111 ? -18.548 7.740 32.675 1.00 92.69 111 ALA A O 1
ATOM 899 N N . GLY A 1 112 ? -19.946 9.110 33.791 1.00 93.31 112 GLY A N 1
ATOM 900 C CA . GLY A 1 112 ? -19.295 10.361 33.403 1.00 93.31 112 GLY A CA 1
ATOM 901 C C . GLY A 1 112 ? -17.838 10.428 33.863 1.00 93.31 112 GLY A C 1
ATOM 902 O O . GLY A 1 112 ? -16.946 10.632 33.044 1.00 93.31 112 GLY A O 1
ATOM 903 N N . ALA A 1 113 ? -17.571 10.167 35.144 1.00 92.94 113 ALA A N 1
ATOM 904 C CA . ALA A 1 113 ? -16.225 10.148 35.712 1.00 92.94 113 ALA A CA 1
ATOM 905 C C . ALA A 1 113 ? -15.331 9.097 35.036 1.00 92.94 113 ALA A C 1
ATOM 907 O O . ALA A 1 113 ? -14.185 9.389 34.691 1.00 92.94 113 ALA A O 1
ATOM 908 N N . TYR A 1 114 ? -15.860 7.894 34.782 1.00 93.88 114 TYR A N 1
ATOM 909 C CA . TYR A 1 114 ? -15.134 6.851 34.061 1.00 93.88 114 TYR A CA 1
ATOM 910 C C . TYR A 1 114 ? -14.759 7.302 32.644 1.00 93.88 114 TYR A C 1
ATOM 912 O O . TYR A 1 114 ? -13.594 7.204 32.257 1.00 93.88 114 TYR A O 1
ATOM 920 N N . ILE A 1 115 ? -15.718 7.846 31.887 1.00 92.50 115 ILE A N 1
ATOM 921 C CA . ILE A 1 115 ? -15.476 8.373 30.538 1.00 92.50 115 ILE A CA 1
ATOM 922 C C . ILE A 1 115 ? -14.443 9.505 30.578 1.00 92.50 115 ILE A C 1
ATOM 924 O O . ILE A 1 115 ? -13.526 9.494 29.760 1.00 92.50 115 ILE A O 1
ATOM 928 N N . CYS A 1 116 ? -14.523 10.426 31.542 1.00 93.62 116 CYS A N 1
ATOM 929 C CA . CYS A 1 116 ? -13.543 11.501 31.717 1.00 93.62 116 CYS A CA 1
ATOM 930 C C . CYS A 1 116 ? -12.125 10.956 31.942 1.00 93.62 116 CYS A C 1
ATOM 932 O O . CYS A 1 116 ? -11.192 11.383 31.264 1.00 93.62 116 CYS A O 1
ATOM 934 N N . VAL A 1 117 ? -11.947 9.971 32.829 1.00 92.88 117 VAL A N 1
ATOM 935 C CA . VAL A 1 117 ? -10.639 9.331 33.069 1.00 92.88 117 VAL A CA 1
ATOM 936 C C . VAL A 1 117 ? -10.107 8.660 31.800 1.00 92.88 117 VAL A C 1
ATOM 938 O O . VAL A 1 117 ? -8.922 8.784 31.480 1.00 92.88 117 VAL A O 1
ATOM 941 N N . ILE A 1 118 ? -10.970 7.965 31.054 1.00 92.75 118 ILE A N 1
ATOM 942 C CA . ILE A 1 118 ? -10.585 7.343 29.784 1.00 92.75 118 ILE A CA 1
ATOM 943 C C . ILE A 1 118 ? -10.192 8.395 28.748 1.00 92.75 118 ILE A C 1
ATOM 945 O O . ILE A 1 118 ? -9.149 8.235 28.120 1.00 92.75 118 ILE A O 1
ATOM 949 N N . GLN A 1 119 ? -10.951 9.481 28.605 1.00 92.12 119 GLN A N 1
ATOM 950 C CA . GLN A 1 119 ? -10.618 10.568 27.685 1.00 92.12 119 GLN A CA 1
ATOM 951 C C . GLN A 1 119 ? -9.282 11.219 28.045 1.00 92.12 119 GLN A C 1
ATOM 953 O O . GLN A 1 119 ? -8.434 11.367 27.169 1.00 92.12 119 GLN A O 1
ATOM 958 N N . ILE A 1 120 ? -9.044 11.532 29.326 1.00 93.81 120 ILE A N 1
ATOM 959 C CA . ILE A 1 120 ? -7.752 12.056 29.798 1.00 93.81 120 ILE A CA 1
ATOM 960 C C . ILE A 1 120 ? -6.628 11.109 29.374 1.00 93.81 120 ILE A C 1
ATOM 962 O O . ILE A 1 120 ? -5.674 11.531 28.726 1.00 93.81 120 ILE A O 1
ATOM 966 N N . ARG A 1 121 ? -6.777 9.808 29.648 1.00 92.75 121 ARG A N 1
ATOM 967 C CA . ARG A 1 121 ? -5.783 8.795 29.278 1.00 92.75 121 ARG A CA 1
ATOM 968 C C . ARG A 1 121 ? -5.581 8.681 27.762 1.00 92.75 121 ARG A C 1
ATOM 970 O O . ARG A 1 121 ? -4.444 8.521 27.319 1.00 92.75 121 ARG A O 1
ATOM 977 N N . GLN A 1 122 ? -6.644 8.769 26.964 1.00 92.81 122 GLN A N 1
ATOM 978 C CA . GLN A 1 122 ? -6.565 8.774 25.501 1.00 92.81 122 GLN A CA 1
ATOM 979 C C . GLN A 1 122 ? -5.806 10.002 24.985 1.00 92.81 122 GLN A C 1
ATOM 981 O O . GLN A 1 122 ? -4.925 9.852 24.138 1.00 92.81 122 GLN A O 1
ATOM 986 N N . TYR A 1 123 ? -6.083 11.197 25.516 1.00 93.31 123 TYR A N 1
ATOM 987 C CA . TYR A 1 123 ? -5.362 12.420 25.154 1.00 93.31 123 TYR A CA 1
ATOM 988 C C . TYR A 1 123 ? -3.893 12.373 25.585 1.00 93.31 123 TYR A C 1
ATOM 990 O O . TYR A 1 123 ? -3.026 12.771 24.806 1.00 93.31 123 TYR A O 1
ATOM 998 N N . THR A 1 124 ? -3.586 11.816 26.762 1.00 94.62 124 THR A N 1
ATOM 999 C CA . THR A 1 124 ? -2.203 11.573 27.198 1.00 94.62 124 THR A CA 1
ATOM 1000 C C . THR A 1 124 ? -1.477 10.641 26.233 1.00 94.62 124 THR A C 1
ATOM 1002 O O . THR A 1 124 ? -0.380 10.965 25.786 1.00 94.62 124 THR A O 1
ATOM 1005 N N . LEU A 1 125 ? -2.084 9.511 25.853 1.00 94.19 125 LEU A N 1
ATOM 1006 C CA . LEU A 1 125 ? -1.496 8.597 24.869 1.00 94.19 125 LEU A CA 1
ATOM 1007 C C . LEU A 1 125 ? -1.304 9.260 23.508 1.00 94.19 125 LEU A C 1
ATOM 1009 O O . LEU A 1 125 ? -0.250 9.100 22.902 1.00 94.19 125 LEU A O 1
ATOM 1013 N N . LYS A 1 126 ? -2.277 10.051 23.051 1.00 94.06 126 LYS A N 1
ATOM 1014 C CA . LYS A 1 126 ? -2.171 10.800 21.798 1.00 94.06 126 LYS A CA 1
ATOM 1015 C C . LYS A 1 126 ? -1.003 11.788 21.829 1.00 94.06 126 LYS A C 1
ATOM 1017 O O . LYS A 1 126 ? -0.257 11.880 20.854 1.00 94.06 126 LYS A O 1
ATOM 1022 N N . ALA A 1 127 ? -0.805 12.487 22.946 1.00 93.69 127 ALA A N 1
ATOM 1023 C CA . ALA A 1 127 ? 0.339 13.374 23.146 1.00 93.69 127 ALA A CA 1
ATOM 1024 C C . ALA A 1 127 ? 1.667 12.595 23.173 1.00 93.69 127 ALA A C 1
ATOM 1026 O O . ALA A 1 127 ? 2.615 12.980 22.492 1.00 93.69 127 ALA A O 1
ATOM 1027 N N . LEU A 1 128 ? 1.720 11.461 23.881 1.00 94.50 128 LEU A N 1
ATOM 1028 C CA . LEU A 1 128 ? 2.901 10.596 23.925 1.00 94.50 128 LEU A CA 1
ATOM 1029 C C . LEU A 1 128 ? 3.255 10.047 22.536 1.00 94.50 128 LEU A C 1
ATOM 1031 O O . LEU A 1 128 ? 4.414 10.112 22.143 1.00 94.50 128 LEU A O 1
ATOM 1035 N N . PHE A 1 129 ? 2.284 9.561 21.765 1.00 94.12 129 PHE A N 1
ATOM 1036 C CA . PHE A 1 129 ? 2.514 9.068 20.403 1.00 94.12 129 PHE A CA 1
ATOM 1037 C C . PHE A 1 129 ? 2.816 10.181 19.394 1.00 94.12 129 PHE A C 1
ATOM 1039 O O . PHE A 1 129 ? 3.399 9.906 18.352 1.00 94.12 129 PHE A O 1
ATOM 1046 N N . SER A 1 130 ? 2.485 11.440 19.698 1.00 92.81 130 SER A N 1
ATOM 1047 C CA . SER A 1 130 ? 2.910 12.587 18.881 1.00 92.81 130 SER A CA 1
ATOM 1048 C C . SER A 1 130 ? 4.414 12.872 19.005 1.00 92.81 130 SER A C 1
ATOM 1050 O O . SER A 1 130 ? 4.981 13.570 18.161 1.00 92.81 130 SER A O 1
ATOM 1052 N N . TYR A 1 131 ? 5.081 12.339 20.037 1.00 92.00 131 TYR A N 1
ATOM 1053 C CA . TYR A 1 131 ? 6.524 12.463 20.202 1.00 92.00 131 TYR A CA 1
ATOM 1054 C C . TYR A 1 131 ? 7.274 11.426 19.356 1.00 92.00 131 TYR A C 1
ATOM 1056 O O . TYR A 1 131 ? 7.173 10.218 19.561 1.00 92.00 131 TYR A O 1
ATOM 1064 N N . HIS A 1 132 ? 8.099 11.929 18.440 1.00 90.94 132 HIS A N 1
ATOM 1065 C CA . HIS A 1 132 ? 8.859 11.136 17.469 1.00 90.94 132 HIS A CA 1
ATOM 1066 C C . HIS A 1 132 ? 10.380 11.212 17.680 1.00 90.94 132 HIS A C 1
ATOM 1068 O O . HIS A 1 132 ? 11.146 10.677 16.883 1.00 90.94 132 HIS A O 1
ATOM 1074 N N . GLY A 1 133 ? 10.846 11.873 18.750 1.00 86.56 133 GLY A N 1
ATOM 1075 C CA . GLY A 1 133 ? 12.279 12.092 18.995 1.00 86.56 133 GLY A CA 1
ATOM 1076 C C . GLY A 1 133 ? 13.085 10.801 19.172 1.00 86.56 133 GLY A C 1
ATOM 1077 O O . GLY A 1 133 ? 14.270 10.769 18.852 1.00 86.56 133 GLY A O 1
ATOM 1078 N N . TRP A 1 134 ? 12.429 9.717 19.593 1.00 86.56 134 TRP A N 1
ATOM 1079 C CA . TRP A 1 134 ? 13.021 8.383 19.708 1.00 86.56 134 TRP A CA 1
ATOM 1080 C C . TRP A 1 134 ? 13.546 7.833 18.368 1.00 86.56 134 TRP A C 1
ATOM 1082 O O . TRP A 1 134 ? 14.518 7.087 18.376 1.00 86.56 134 TRP A O 1
ATOM 1092 N N . MET A 1 135 ? 12.979 8.231 17.217 1.00 86.50 135 MET A N 1
ATOM 1093 C CA . MET A 1 135 ? 13.453 7.766 15.902 1.00 86.50 135 MET A CA 1
ATOM 1094 C C . MET A 1 135 ? 14.816 8.338 15.521 1.00 86.50 135 MET A C 1
ATOM 1096 O O . MET A 1 135 ? 15.537 7.723 14.744 1.00 86.50 135 MET A O 1
ATOM 1100 N N . TYR A 1 136 ? 15.177 9.511 16.039 1.00 87.06 136 TYR A N 1
ATOM 1101 C CA . TYR A 1 136 ? 16.396 10.223 15.646 1.00 87.06 136 TYR A CA 1
ATOM 1102 C C . TYR A 1 136 ? 17.630 9.797 16.454 1.00 87.06 136 TYR A C 1
ATOM 1104 O O . TYR A 1 136 ? 18.705 10.369 16.283 1.00 87.06 136 TYR A O 1
ATOM 1112 N N . GLN A 1 137 ? 17.495 8.804 17.335 1.00 80.88 137 GLN A N 1
ATOM 1113 C CA . GLN A 1 137 ? 18.628 8.247 18.066 1.00 80.88 137 GLN A CA 1
ATOM 1114 C C . GLN A 1 137 ? 19.485 7.373 17.145 1.00 80.88 137 GLN A C 1
ATOM 1116 O O . GLN A 1 137 ? 18.968 6.526 16.416 1.00 80.88 137 GLN A O 1
ATOM 1121 N N . LYS A 1 138 ? 20.808 7.569 17.183 1.00 72.25 138 LYS A N 1
ATOM 1122 C CA . LYS A 1 138 ? 21.751 6.748 16.415 1.00 72.25 138 LYS A CA 1
ATOM 1123 C C . LYS A 1 138 ? 21.825 5.338 17.007 1.00 72.25 138 LYS A C 1
ATOM 1125 O O . LYS A 1 138 ? 21.884 5.177 18.227 1.00 72.25 138 LYS A O 1
ATOM 1130 N N . HIS A 1 139 ? 21.853 4.323 16.144 1.00 65.69 139 HIS A N 1
ATOM 1131 C CA . HIS A 1 139 ? 22.082 2.940 16.569 1.00 65.69 139 HIS A CA 1
ATOM 1132 C C . HIS A 1 139 ? 23.438 2.814 17.284 1.00 65.69 139 HIS A C 1
ATOM 1134 O O . HIS A 1 139 ? 24.418 3.433 16.875 1.00 65.69 139 HIS A O 1
ATOM 1140 N N . GLY A 1 140 ? 23.481 2.039 18.371 1.00 65.00 140 GLY A N 1
ATOM 1141 C CA . GLY A 1 140 ? 24.695 1.807 19.166 1.00 65.00 140 GLY A CA 1
ATOM 1142 C C . GLY A 1 140 ? 25.001 2.858 20.242 1.00 65.00 140 GLY A C 1
ATOM 1143 O O . GLY A 1 140 ? 25.894 2.639 21.054 1.00 65.00 140 GLY A O 1
ATOM 1144 N N . GLN A 1 141 ? 24.259 3.971 20.311 1.00 73.38 141 GLN A N 1
ATOM 1145 C CA . GLN A 1 141 ? 24.388 4.937 21.409 1.00 73.38 141 GLN A CA 1
ATOM 1146 C C . GLN A 1 141 ? 23.490 4.569 22.596 1.00 73.38 141 GLN A C 1
ATOM 1148 O O . GLN A 1 141 ? 22.402 4.011 22.431 1.00 73.38 141 GLN A O 1
ATOM 1153 N N . SER A 1 142 ? 23.928 4.903 23.814 1.00 72.56 142 SER A N 1
ATOM 1154 C CA . SER A 1 142 ? 23.120 4.681 25.011 1.00 72.56 142 SER A CA 1
ATOM 1155 C C . SER A 1 142 ? 21.840 5.522 24.953 1.00 72.56 142 SER A C 1
ATOM 1157 O O . SER A 1 142 ? 21.851 6.718 24.655 1.00 72.56 142 SER A O 1
ATOM 1159 N N . VAL A 1 143 ? 20.698 4.884 25.221 1.00 78.88 143 VAL A N 1
ATOM 1160 C CA . VAL A 1 143 ? 19.398 5.564 25.166 1.00 78.88 143 VAL A CA 1
ATOM 1161 C C . VAL A 1 143 ? 19.366 6.667 26.229 1.00 78.88 143 VAL A C 1
ATOM 1163 O O . VAL A 1 143 ? 19.491 6.390 27.428 1.00 78.88 143 VAL A O 1
ATOM 1166 N N . GLY A 1 144 ? 19.181 7.913 25.784 1.00 82.06 144 GLY A N 1
ATOM 1167 C CA . GLY A 1 144 ? 19.066 9.080 26.661 1.00 82.06 144 GLY A CA 1
ATOM 1168 C C . GLY A 1 144 ? 17.894 8.994 27.651 1.00 82.06 144 GLY A C 1
ATOM 1169 O O . GLY A 1 144 ? 16.962 8.205 27.482 1.00 82.06 144 GLY A O 1
ATOM 1170 N N . LEU A 1 145 ? 17.923 9.836 28.689 1.00 86.06 145 LEU A N 1
ATOM 1171 C CA . LEU A 1 145 ? 16.917 9.836 29.760 1.00 86.06 145 LEU A CA 1
ATOM 1172 C C . LEU A 1 145 ? 15.499 10.131 29.240 1.00 86.06 145 LEU A C 1
ATOM 1174 O O . LEU A 1 145 ? 14.552 9.459 29.639 1.00 86.06 145 LEU A O 1
ATOM 1178 N N . MET A 1 146 ? 15.353 11.088 28.315 1.00 87.00 146 MET A N 1
ATOM 1179 C CA . MET A 1 146 ? 14.041 11.502 27.799 1.00 87.00 146 MET A CA 1
ATOM 1180 C C . MET A 1 146 ? 13.289 10.357 27.093 1.00 87.00 146 MET A C 1
ATOM 1182 O O . MET A 1 146 ? 12.160 10.073 27.494 1.00 87.00 146 MET A O 1
ATOM 1186 N N . PRO A 1 147 ? 13.881 9.613 26.134 1.00 87.44 147 PRO A N 1
ATOM 1187 C CA . PRO A 1 147 ? 13.208 8.452 25.548 1.00 87.44 147 PRO A CA 1
ATOM 1188 C C . PRO A 1 147 ? 12.959 7.312 26.538 1.00 87.44 147 PRO A C 1
ATOM 1190 O O . PRO A 1 147 ? 11.938 6.643 26.423 1.00 87.44 147 PRO A O 1
ATOM 1193 N N . LYS A 1 148 ? 13.818 7.113 27.550 1.00 87.69 148 LYS A N 1
ATOM 1194 C CA . LYS A 1 148 ? 13.559 6.137 28.627 1.00 87.69 148 LYS A CA 1
ATOM 1195 C C . LYS A 1 148 ? 12.317 6.498 29.442 1.00 87.69 148 LYS A C 1
ATOM 1197 O O . LYS A 1 148 ? 11.454 5.643 29.635 1.00 87.69 148 LYS A O 1
ATOM 1202 N N . LEU A 1 149 ? 12.210 7.755 29.878 1.00 90.94 149 LEU A N 1
ATOM 1203 C CA . LEU A 1 149 ? 11.043 8.262 30.603 1.00 90.94 149 LEU A CA 1
ATOM 1204 C C . LEU A 1 149 ? 9.781 8.164 29.744 1.00 90.94 149 LEU A C 1
ATOM 1206 O O . LEU A 1 149 ? 8.771 7.630 30.194 1.00 90.94 149 LEU A O 1
ATOM 1210 N N . TRP A 1 150 ? 9.861 8.600 28.485 1.00 92.81 150 TRP A N 1
ATOM 1211 C CA . TRP A 1 150 ? 8.765 8.487 27.527 1.00 92.81 150 TRP A CA 1
ATOM 1212 C C . TRP A 1 150 ? 8.313 7.031 27.341 1.00 92.81 150 TRP A C 1
ATOM 1214 O O . TRP A 1 150 ? 7.125 6.752 27.472 1.00 92.81 150 TRP A O 1
ATOM 1224 N N . MET A 1 151 ? 9.234 6.083 27.128 1.00 89.44 151 MET A N 1
ATOM 1225 C CA . MET A 1 151 ? 8.897 4.657 27.016 1.00 89.44 151 MET A CA 1
ATOM 1226 C C . MET A 1 151 ? 8.219 4.131 28.285 1.00 89.44 151 MET A C 1
ATOM 1228 O O . MET A 1 151 ? 7.263 3.363 28.191 1.00 89.44 151 MET A O 1
ATOM 1232 N N . GLY A 1 152 ? 8.696 4.541 29.465 1.00 90.25 152 GLY A N 1
ATOM 1233 C CA . GLY A 1 152 ? 8.076 4.203 30.747 1.00 90.25 152 GLY A CA 1
ATOM 1234 C C . GLY A 1 152 ? 6.633 4.705 30.842 1.00 90.25 152 GLY A C 1
ATOM 1235 O O . GLY A 1 152 ? 5.736 3.932 31.177 1.00 90.25 152 GLY A O 1
ATOM 1236 N N . LEU A 1 153 ? 6.391 5.964 30.463 1.00 92.31 153 LEU A N 1
ATOM 1237 C CA . LEU A 1 153 ? 5.052 6.557 30.423 1.00 92.31 153 LEU A CA 1
ATOM 1238 C C . LEU A 1 153 ? 4.146 5.857 29.404 1.00 92.31 153 LEU A C 1
ATOM 1240 O O . LEU A 1 153 ? 3.007 5.527 29.727 1.00 92.31 153 LEU A O 1
ATOM 1244 N N . VAL A 1 154 ? 4.642 5.560 28.200 1.00 91.56 154 VAL A N 1
ATOM 1245 C CA . VAL A 1 154 ? 3.866 4.814 27.201 1.00 91.56 154 VAL A CA 1
ATOM 1246 C C . VAL A 1 154 ? 3.490 3.439 27.747 1.00 91.56 154 VAL A C 1
ATOM 1248 O O . VAL A 1 154 ? 2.319 3.086 27.701 1.00 91.56 154 VAL A O 1
ATOM 1251 N N . LYS A 1 155 ? 4.419 2.688 28.353 1.00 88.88 155 LYS A N 1
ATOM 1252 C CA . LYS A 1 155 ? 4.109 1.380 28.963 1.00 88.88 155 LYS A CA 1
ATOM 1253 C C . LYS A 1 155 ? 3.097 1.472 30.109 1.00 88.88 155 LYS A C 1
ATOM 1255 O O . LYS A 1 155 ? 2.301 0.553 30.276 1.00 88.88 155 LYS A O 1
ATOM 1260 N N . LEU A 1 156 ? 3.118 2.558 30.883 1.00 89.44 156 LEU A N 1
ATOM 1261 C CA . LEU A 1 156 ? 2.169 2.796 31.973 1.00 89.44 156 LEU A CA 1
ATOM 1262 C C . LEU A 1 156 ? 0.754 3.072 31.446 1.00 89.44 156 LEU A C 1
ATOM 1264 O O . LEU A 1 156 ? -0.229 2.543 31.967 1.00 89.44 156 LEU A O 1
ATOM 1268 N N . PHE A 1 157 ? 0.643 3.909 30.412 1.00 89.00 157 PHE A N 1
ATOM 1269 C CA . PHE A 1 157 ? -0.646 4.357 29.896 1.00 89.00 157 PHE A CA 1
ATOM 1270 C C . PHE A 1 157 ? -1.213 3.463 28.795 1.00 89.00 157 PHE A C 1
ATOM 1272 O O . PHE A 1 157 ? -2.433 3.446 28.628 1.00 89.00 157 PHE A O 1
ATOM 1279 N N . VAL A 1 158 ? -0.404 2.689 28.075 1.00 85.50 158 VAL A N 1
ATOM 1280 C CA . VAL A 1 158 ? -0.885 1.716 27.085 1.00 85.50 158 VAL A CA 1
ATOM 1281 C C . VAL A 1 158 ? -1.588 0.565 27.810 1.00 85.50 158 VAL A C 1
ATOM 1283 O O . VAL A 1 158 ? -1.151 0.086 28.854 1.00 85.50 158 VAL A O 1
ATOM 1286 N N . GLY A 1 159 ? -2.761 0.171 27.310 1.00 76.88 159 GLY A N 1
ATOM 1287 C CA . GLY A 1 159 ? -3.516 -0.954 27.858 1.00 76.88 159 GLY A CA 1
ATOM 1288 C C . GLY A 1 159 ? -2.820 -2.291 27.595 1.00 76.88 159 GLY A C 1
ATOM 1289 O O . GLY A 1 159 ? -1.984 -2.412 26.704 1.00 76.88 159 GLY A O 1
ATOM 1290 N N . ARG A 1 160 ? -3.184 -3.329 28.354 1.00 77.44 160 ARG A N 1
ATOM 1291 C CA . ARG A 1 160 ? -2.758 -4.701 28.041 1.00 77.44 160 ARG A CA 1
ATOM 1292 C C . ARG A 1 160 ? -3.617 -5.250 26.900 1.00 77.44 160 ARG A C 1
ATOM 1294 O O . ARG A 1 160 ? -4.821 -5.021 26.901 1.00 77.44 160 ARG A O 1
ATOM 1301 N N . ASN A 1 161 ? -2.996 -6.005 25.992 1.00 77.25 161 ASN A N 1
ATOM 1302 C CA . ASN A 1 161 ? -3.649 -6.735 24.896 1.00 77.25 161 ASN A CA 1
ATOM 1303 C C . ASN A 1 161 ? -4.572 -5.865 24.020 1.00 77.25 161 ASN A C 1
ATOM 1305 O O . ASN A 1 161 ? -5.784 -6.080 24.014 1.00 77.25 161 ASN A O 1
ATOM 1309 N N . PRO A 1 162 ? -4.028 -4.882 23.281 1.00 86.06 162 PRO A N 1
ATOM 1310 C CA . PRO A 1 162 ? -4.831 -4.132 22.325 1.00 86.06 162 PRO A CA 1
ATOM 1311 C C . PRO A 1 162 ? -5.408 -5.063 21.247 1.00 86.06 162 PRO A C 1
ATOM 1313 O O . PRO A 1 162 ? -4.704 -5.943 20.745 1.00 86.06 162 PRO A O 1
ATOM 1316 N N . SER A 1 163 ? -6.675 -4.853 20.882 1.00 86.19 163 SER A N 1
ATOM 1317 C CA . SER A 1 163 ? -7.277 -5.474 19.697 1.00 86.19 163 SER A CA 1
ATOM 1318 C C . SER A 1 163 ? -6.881 -4.693 18.440 1.00 86.19 163 SER A C 1
ATOM 1320 O O . SER A 1 163 ? -6.355 -3.578 18.527 1.00 86.19 163 SER A O 1
ATOM 1322 N N . LEU A 1 164 ? -7.133 -5.257 17.256 1.00 86.56 164 LEU A N 1
ATOM 1323 C CA . LEU A 1 164 ? -6.671 -4.700 15.979 1.00 86.56 164 LEU A CA 1
ATOM 1324 C C . LEU A 1 164 ? -6.954 -3.196 15.796 1.00 86.56 164 LEU A C 1
ATOM 1326 O O . LEU A 1 164 ? -6.098 -2.459 15.296 1.00 86.56 164 LEU A O 1
ATOM 1330 N N . TYR A 1 165 ? -8.149 -2.746 16.195 1.00 89.88 165 TYR A N 1
ATOM 1331 C CA . TYR A 1 165 ? -8.598 -1.360 16.032 1.00 89.88 165 TYR A CA 1
ATOM 1332 C C . TYR A 1 165 ? -8.661 -0.563 17.339 1.00 89.88 165 TYR A C 1
ATOM 1334 O O . TYR A 1 165 ? -8.969 0.629 17.292 1.00 89.88 165 TYR A O 1
ATOM 1342 N N . SER A 1 166 ? -8.337 -1.150 18.497 1.00 89.31 166 SER A N 1
ATOM 1343 C CA . SER A 1 166 ? -8.476 -0.446 19.780 1.00 89.31 166 SER A CA 1
ATOM 1344 C C . SER A 1 166 ? -7.570 0.779 19.879 1.00 89.31 166 SER A C 1
ATOM 1346 O O . SER A 1 166 ? -7.954 1.795 20.449 1.00 89.31 166 SER A O 1
ATOM 1348 N N . CYS A 1 167 ? -6.385 0.724 19.266 1.00 89.75 167 CYS A N 1
ATOM 1349 C CA . CYS A 1 167 ? -5.442 1.839 19.267 1.00 89.75 167 CYS A CA 1
ATOM 1350 C C . CYS A 1 167 ? -5.834 2.993 18.322 1.00 89.75 167 CYS A C 1
ATOM 1352 O O . CYS A 1 167 ? -5.232 4.059 18.394 1.00 89.75 167 CYS A O 1
ATOM 1354 N N . GLN A 1 168 ? -6.841 2.839 17.455 1.00 90.50 168 GLN A N 1
ATOM 1355 C CA . GLN A 1 168 ? -7.177 3.850 16.438 1.00 90.50 168 GLN A CA 1
ATOM 1356 C C . GLN A 1 168 ? -7.667 5.177 17.027 1.00 90.50 168 GLN A C 1
ATOM 1358 O O . GLN A 1 168 ? -7.484 6.231 16.416 1.00 90.50 168 GLN A O 1
ATOM 1363 N N . SER A 1 169 ? -8.295 5.137 18.205 1.00 85.81 169 SER A N 1
ATOM 1364 C CA . SER A 1 169 ? -8.768 6.324 18.925 1.00 85.81 169 SER A CA 1
ATOM 1365 C C . SER A 1 169 ? -7.622 7.140 19.532 1.00 85.81 169 SER A C 1
ATOM 1367 O O . SER A 1 169 ? -7.727 8.364 19.595 1.00 85.81 169 SER A O 1
ATOM 1369 N N . VAL A 1 170 ? -6.524 6.480 19.919 1.00 91.19 170 VAL A N 1
ATOM 1370 C CA . VAL A 1 170 ? -5.367 7.099 20.590 1.00 91.19 170 VAL A CA 1
ATOM 1371 C C . VAL A 1 170 ? -4.252 7.518 19.633 1.00 91.19 170 VAL A C 1
ATOM 1373 O O . VAL A 1 170 ? -3.327 8.209 20.054 1.00 91.19 170 VAL A O 1
ATOM 1376 N N . LEU A 1 171 ? -4.323 7.137 18.354 1.00 93.81 171 LEU A N 1
ATOM 1377 C CA . LEU A 1 171 ? -3.348 7.585 17.362 1.00 93.81 171 LEU A CA 1
ATOM 1378 C C . LEU A 1 171 ? -3.427 9.108 17.138 1.00 93.81 171 LEU A C 1
ATOM 1380 O O . LEU A 1 171 ? -4.526 9.677 17.057 1.00 93.81 171 LEU A O 1
ATOM 1384 N N . PRO A 1 172 ? -2.274 9.782 16.990 1.00 94.62 172 PRO A N 1
ATOM 1385 C CA . PRO A 1 172 ? -2.223 11.204 16.692 1.00 94.62 172 PRO A CA 1
ATOM 1386 C C . PRO A 1 172 ? -2.767 11.512 15.298 1.00 94.62 172 PRO A C 1
ATOM 1388 O O . PRO A 1 172 ? -2.774 10.672 14.398 1.00 94.62 172 PRO A O 1
ATOM 1391 N N . THR A 1 173 ? -3.238 12.742 15.114 1.00 93.38 173 THR A N 1
ATOM 1392 C CA . THR A 1 173 ? -3.543 13.271 13.782 1.00 93.38 173 THR A CA 1
ATOM 1393 C C . THR A 1 173 ? -2.231 13.572 13.064 1.00 93.38 173 THR A C 1
ATOM 1395 O O . THR A 1 173 ? -1.253 13.963 13.701 1.00 93.38 173 THR A O 1
ATOM 1398 N N . LEU A 1 174 ? -2.196 13.382 11.744 1.00 94.62 174 LEU A N 1
ATOM 1399 C CA . LEU A 1 174 ? -1.020 13.720 10.940 1.00 94.62 174 LEU A CA 1
ATOM 1400 C C . LEU A 1 174 ? -0.718 15.225 11.106 1.00 94.62 174 LEU A C 1
ATOM 1402 O O . LEU A 1 174 ? -1.636 16.031 10.910 1.00 94.62 174 LEU A O 1
ATOM 1406 N N . PRO A 1 175 ? 0.501 15.622 11.520 1.00 94.56 175 PRO A N 1
ATOM 1407 C CA . PRO A 1 175 ? 0.845 17.026 11.693 1.00 94.56 175 PRO A CA 1
ATOM 1408 C C . PRO A 1 175 ? 0.782 17.760 10.356 1.00 94.56 175 PRO A C 1
ATOM 1410 O O . PRO A 1 175 ? 1.045 17.179 9.308 1.00 94.56 175 PRO A O 1
ATOM 1413 N N . LEU A 1 176 ? 0.429 19.042 10.412 1.00 95.31 176 LEU A N 1
ATOM 1414 C CA . LEU A 1 176 ? 0.468 19.937 9.263 1.00 95.31 176 LEU A CA 1
ATOM 1415 C C . LEU A 1 176 ? 1.808 20.694 9.280 1.00 95.31 176 LEU A C 1
ATOM 1417 O O . LEU A 1 176 ? 2.015 21.494 10.199 1.00 95.31 176 LEU A O 1
ATOM 1421 N N . PRO A 1 177 ? 2.715 20.472 8.310 1.00 95.56 177 PRO A N 1
ATOM 1422 C CA . PRO A 1 177 ? 3.961 21.225 8.225 1.00 95.56 177 PRO A CA 1
ATOM 1423 C C . PRO A 1 177 ? 3.705 22.721 8.031 1.00 95.56 177 PRO A C 1
ATOM 1425 O O . PRO A 1 177 ? 2.679 23.134 7.479 1.00 95.56 177 PRO A O 1
ATOM 1428 N N . SER A 1 178 ? 4.656 23.557 8.451 1.00 96.38 178 SER A N 1
ATOM 1429 C CA . SER A 1 178 ? 4.588 24.980 8.124 1.00 96.38 178 SER A CA 1
ATOM 1430 C C . SER A 1 178 ? 4.876 25.188 6.635 1.00 96.38 178 SER A C 1
ATOM 1432 O O . SER A 1 178 ? 5.617 24.425 6.005 1.00 96.38 178 SER A O 1
ATOM 1434 N N . LEU A 1 179 ? 4.283 26.237 6.062 1.00 96.62 179 LEU A N 1
ATOM 1435 C CA . LEU A 1 179 ? 4.548 26.614 4.674 1.00 96.62 179 LEU A CA 1
ATOM 1436 C C . LEU A 1 179 ? 6.042 26.912 4.463 1.00 96.62 179 LEU A C 1
ATOM 1438 O O . LEU A 1 179 ? 6.614 26.493 3.465 1.00 96.62 179 LEU A O 1
ATOM 1442 N N . ASP A 1 180 ? 6.675 27.576 5.429 1.00 96.19 180 ASP A N 1
ATOM 1443 C CA . ASP A 1 180 ? 8.086 27.962 5.358 1.00 96.19 180 ASP A CA 1
ATOM 1444 C C . ASP A 1 180 ? 9.027 26.757 5.334 1.00 96.19 180 ASP A C 1
ATOM 1446 O O . ASP A 1 180 ? 9.879 26.670 4.453 1.00 96.19 180 ASP A O 1
ATOM 1450 N N . ASP A 1 181 ? 8.824 25.803 6.247 1.00 96.12 181 ASP A N 1
ATOM 1451 C CA . ASP A 1 181 ? 9.611 24.565 6.311 1.00 96.12 181 ASP A CA 1
ATOM 1452 C C . ASP A 1 181 ? 9.434 23.745 5.026 1.00 96.12 181 ASP A C 1
ATOM 1454 O O . ASP A 1 181 ? 10.397 23.230 4.464 1.00 96.12 181 ASP A O 1
ATOM 1458 N N . THR A 1 182 ? 8.211 23.707 4.493 1.00 97.06 182 THR A N 1
ATOM 1459 C CA . THR A 1 182 ? 7.902 22.989 3.249 1.00 97.06 182 THR A CA 1
ATOM 1460 C C . THR A 1 182 ? 8.622 23.586 2.049 1.00 97.06 182 THR A C 1
ATOM 1462 O O . THR A 1 182 ? 9.219 22.846 1.272 1.00 97.06 182 THR A O 1
ATOM 1465 N N . LEU A 1 183 ? 8.596 24.912 1.896 1.00 97.00 183 LEU A N 1
ATOM 1466 C CA . LEU A 1 183 ? 9.267 25.589 0.785 1.00 97.00 183 LEU A CA 1
ATOM 1467 C C . LEU A 1 183 ? 10.790 25.492 0.904 1.00 97.00 183 LEU A C 1
ATOM 1469 O O . LEU A 1 183 ? 11.455 25.207 -0.088 1.00 97.00 183 LEU A O 1
ATOM 1473 N N . GLN A 1 184 ? 11.341 25.647 2.110 1.00 96.75 184 GLN A N 1
ATOM 1474 C CA . GLN A 1 184 ? 12.778 25.502 2.348 1.00 96.75 184 GLN A CA 1
ATOM 1475 C C . GLN A 1 184 ? 13.265 24.083 2.017 1.00 96.75 184 GLN A C 1
ATOM 1477 O O . GLN A 1 184 ? 14.272 23.909 1.327 1.00 96.75 184 GLN A O 1
ATOM 1482 N N . ARG A 1 185 ? 12.538 23.059 2.478 1.00 96.00 185 ARG A N 1
ATOM 1483 C CA . ARG A 1 185 ? 12.832 21.652 2.171 1.00 96.00 185 ARG A CA 1
ATOM 1484 C C . ARG A 1 185 ? 12.662 21.354 0.686 1.00 96.00 185 ARG A C 1
ATOM 1486 O O . ARG A 1 185 ? 13.522 20.692 0.116 1.00 96.00 185 ARG A O 1
ATOM 1493 N N . TYR A 1 186 ? 11.607 21.867 0.052 1.00 95.88 186 TYR A N 1
ATOM 1494 C CA . TYR A 1 186 ? 11.396 21.715 -1.386 1.00 95.88 186 TYR A CA 1
ATOM 1495 C C . TYR A 1 186 ? 12.581 22.256 -2.184 1.00 95.88 186 TYR A C 1
ATOM 1497 O O . TYR A 1 186 ? 13.184 21.495 -2.941 1.00 95.88 186 TYR A O 1
ATOM 1505 N N . LEU A 1 187 ? 12.976 23.512 -1.947 1.00 96.38 187 LEU A N 1
ATOM 1506 C CA . LEU A 1 187 ? 14.115 24.134 -2.623 1.00 96.38 187 LEU A CA 1
ATOM 1507 C C . LEU A 1 187 ? 15.394 23.313 -2.421 1.00 96.38 187 LEU A C 1
ATOM 1509 O O . LEU A 1 187 ? 16.069 22.973 -3.390 1.00 96.38 187 LEU A O 1
ATOM 1513 N N . ARG A 1 188 ? 15.665 22.850 -1.194 1.00 95.88 188 ARG A N 1
ATOM 1514 C CA . ARG A 1 188 ? 16.794 21.943 -0.936 1.00 95.88 188 ARG A CA 1
ATOM 1515 C C . ARG A 1 188 ? 16.739 20.673 -1.793 1.00 95.88 188 ARG A C 1
ATOM 1517 O O . ARG A 1 188 ? 17.769 20.261 -2.318 1.00 95.88 188 ARG A O 1
ATOM 1524 N N . THR A 1 189 ? 15.569 20.045 -1.922 1.00 93.94 189 THR A N 1
ATOM 1525 C CA . THR A 1 189 ? 15.424 18.777 -2.662 1.00 93.94 189 THR A CA 1
ATOM 1526 C C . THR A 1 189 ? 15.549 18.930 -4.171 1.00 93.94 189 THR A C 1
ATOM 1528 O O . THR A 1 189 ? 15.967 17.984 -4.828 1.00 93.94 189 THR A O 1
ATOM 1531 N N . VAL A 1 190 ? 15.211 20.096 -4.728 1.00 93.25 190 VAL A N 1
ATOM 1532 C CA . VAL A 1 190 ? 15.318 20.336 -6.175 1.00 93.25 190 VAL A CA 1
ATOM 1533 C C . VAL A 1 190 ? 16.659 20.932 -6.590 1.00 93.25 190 VAL A C 1
ATOM 1535 O O . VAL A 1 190 ? 17.000 20.896 -7.767 1.00 93.25 190 VAL A O 1
ATOM 1538 N N . ARG A 1 191 ? 17.468 21.429 -5.644 1.00 94.50 191 ARG A N 1
ATOM 1539 C CA . ARG A 1 191 ? 18.804 21.974 -5.926 1.00 94.50 191 ARG A CA 1
ATOM 1540 C C . ARG A 1 191 ? 19.697 21.082 -6.804 1.00 94.50 191 ARG A C 1
ATOM 1542 O O . ARG A 1 191 ? 20.316 21.648 -7.703 1.00 94.50 191 ARG A O 1
ATOM 1549 N N . PRO A 1 192 ? 19.811 19.754 -6.585 1.00 93.06 192 PRO A N 1
ATOM 1550 C CA . PRO A 1 192 ? 20.654 18.904 -7.429 1.00 93.06 192 PRO A CA 1
ATOM 1551 C C . PRO A 1 192 ? 20.058 18.625 -8.818 1.00 93.06 192 PRO A C 1
ATOM 1553 O O . PRO A 1 192 ? 20.754 18.072 -9.663 1.00 93.06 192 PRO A O 1
ATOM 1556 N N . LEU A 1 193 ? 18.789 18.978 -9.051 1.00 91.25 193 LEU A N 1
ATOM 1557 C CA . LEU A 1 193 ? 18.070 18.724 -10.303 1.00 91.25 193 LEU A CA 1
ATOM 1558 C C . LEU A 1 193 ? 18.179 19.884 -11.299 1.00 91.25 193 LEU A C 1
ATOM 1560 O O . LEU A 1 193 ? 17.923 19.684 -12.480 1.00 91.25 193 LEU A O 1
ATOM 1564 N N . TYR A 1 194 ? 18.537 21.076 -10.816 1.00 91.00 194 TYR A N 1
ATOM 1565 C CA . TYR A 1 194 ? 18.523 22.319 -11.580 1.00 91.00 194 TYR A CA 1
ATOM 1566 C C . TYR A 1 194 ? 19.904 22.966 -11.641 1.00 91.00 194 TYR A C 1
ATOM 1568 O O . TYR A 1 194 ? 20.689 22.900 -10.685 1.00 91.00 194 TYR A O 1
ATOM 1576 N N . ASN A 1 195 ? 20.176 23.652 -12.752 1.00 91.81 195 ASN A N 1
ATOM 1577 C CA . ASN A 1 195 ? 21.291 24.593 -12.819 1.00 91.81 195 ASN A CA 1
ATOM 1578 C C . ASN A 1 195 ? 20.992 25.857 -11.979 1.00 91.81 195 ASN A C 1
ATOM 1580 O O . ASN A 1 195 ? 19.902 26.009 -11.423 1.00 91.81 195 ASN A O 1
ATOM 1584 N N . ASP A 1 196 ? 21.969 26.755 -11.833 1.00 93.81 196 ASP A N 1
ATOM 1585 C CA . ASP A 1 196 ? 21.819 27.924 -10.955 1.00 93.81 196 ASP A CA 1
ATOM 1586 C C . ASP A 1 196 ? 20.725 28.899 -11.421 1.00 93.81 196 ASP A C 1
ATOM 1588 O O . ASP A 1 196 ? 19.981 29.419 -10.589 1.00 93.81 196 ASP A O 1
ATOM 1592 N N . GLU A 1 197 ? 20.572 29.110 -12.730 1.00 94.12 197 GLU A N 1
ATOM 1593 C CA . GLU A 1 197 ? 19.553 30.006 -13.294 1.00 94.12 197 GLU A CA 1
ATOM 1594 C C . GLU A 1 197 ? 18.134 29.454 -13.088 1.00 94.12 197 GLU A C 1
ATOM 1596 O O . GLU A 1 197 ? 17.225 30.156 -12.632 1.00 94.12 197 GLU A O 1
ATOM 1601 N N . GLU A 1 198 ? 17.944 28.166 -13.373 1.00 92.31 198 GLU A N 1
ATOM 1602 C CA . GLU A 1 198 ? 16.691 27.450 -13.153 1.00 92.31 198 GLU A CA 1
ATOM 1603 C C . GLU A 1 198 ? 16.334 27.423 -11.667 1.00 92.31 198 GLU A C 1
ATOM 1605 O O . GLU A 1 198 ? 15.194 27.717 -11.301 1.00 92.31 198 GLU A O 1
ATOM 1610 N N . TYR A 1 199 ? 17.310 27.138 -10.801 1.00 95.06 199 TYR A N 1
ATOM 1611 C CA . TYR A 1 199 ? 17.121 27.131 -9.356 1.00 95.06 199 TYR A CA 1
ATOM 1612 C C . TYR A 1 199 ? 16.687 28.505 -8.834 1.00 95.06 199 TYR A C 1
ATOM 1614 O O . TYR A 1 199 ? 15.707 28.589 -8.092 1.00 95.06 199 TYR A O 1
ATOM 1622 N N . GLN A 1 200 ? 17.346 29.588 -9.264 1.00 96.50 200 GLN A N 1
ATOM 1623 C CA . GLN A 1 200 ? 16.965 30.958 -8.902 1.00 96.50 200 GLN A CA 1
ATOM 1624 C C . GLN A 1 200 ? 15.540 31.294 -9.355 1.00 96.50 200 GLN A C 1
ATOM 1626 O O . GLN A 1 200 ? 14.778 31.928 -8.618 1.00 96.50 200 GLN A O 1
ATOM 1631 N N . ARG A 1 201 ? 15.132 30.831 -10.544 1.00 95.69 201 ARG A N 1
ATOM 1632 C CA . ARG A 1 201 ? 13.748 30.974 -11.012 1.00 95.69 201 ARG A CA 1
ATOM 1633 C C . ARG A 1 201 ? 12.770 30.243 -10.089 1.00 95.69 201 ARG A C 1
ATOM 1635 O O . ARG A 1 201 ? 11.753 30.828 -9.713 1.00 95.69 201 ARG A O 1
ATOM 1642 N N . VAL A 1 202 ? 13.058 28.996 -9.710 1.00 94.62 202 VAL A N 1
ATOM 1643 C CA . VAL A 1 202 ? 12.199 28.214 -8.800 1.00 94.62 202 VAL A CA 1
ATOM 1644 C C . VAL A 1 202 ? 12.118 28.872 -7.423 1.00 94.62 202 VAL A C 1
ATOM 1646 O O . VAL A 1 202 ? 11.035 28.975 -6.845 1.00 94.62 202 VAL A O 1
ATOM 1649 N N . GLU A 1 203 ? 13.244 29.360 -6.907 1.00 96.62 203 GLU A N 1
ATOM 1650 C CA . GLU A 1 203 ? 13.329 30.080 -5.639 1.00 96.62 203 GLU A CA 1
ATOM 1651 C C . GLU A 1 203 ? 12.488 31.359 -5.656 1.00 96.62 203 GLU A C 1
ATOM 1653 O O . GLU A 1 203 ? 11.710 31.606 -4.728 1.00 96.62 203 GLU A O 1
ATOM 1658 N N . LYS A 1 204 ? 12.566 32.142 -6.737 1.00 97.00 204 LYS A N 1
ATOM 1659 C CA . LYS A 1 204 ? 11.722 33.325 -6.927 1.00 97.00 204 LYS A CA 1
ATOM 1660 C C . LYS A 1 204 ? 10.238 32.957 -6.899 1.00 97.00 204 LYS A C 1
ATOM 1662 O O . LYS A 1 204 ? 9.479 33.566 -6.147 1.00 97.00 204 LYS A O 1
ATOM 1667 N N . LEU A 1 205 ? 9.833 31.920 -7.635 1.00 96.75 205 LEU A N 1
ATOM 1668 C CA . LEU A 1 205 ? 8.445 31.446 -7.662 1.00 96.75 205 LEU A CA 1
ATOM 1669 C C . LEU A 1 205 ? 7.964 30.944 -6.293 1.00 96.75 205 LEU A C 1
ATOM 1671 O O . LEU A 1 205 ? 6.830 31.223 -5.898 1.00 96.75 205 LEU A O 1
ATOM 1675 N N . ALA A 1 206 ? 8.813 30.236 -5.544 1.00 96.62 206 ALA A N 1
ATOM 1676 C CA . ALA A 1 206 ? 8.507 29.783 -4.189 1.00 96.62 206 ALA A CA 1
ATOM 1677 C C . ALA A 1 206 ? 8.307 30.968 -3.226 1.00 96.62 206 ALA A C 1
ATOM 1679 O O . ALA A 1 206 ? 7.358 30.982 -2.434 1.00 96.62 206 ALA A O 1
ATOM 1680 N N . ASN A 1 207 ? 9.160 31.991 -3.323 1.00 96.31 207 ASN A N 1
ATOM 1681 C CA . ASN A 1 207 ? 9.062 33.209 -2.521 1.00 96.31 207 ASN A CA 1
ATOM 1682 C C . ASN A 1 207 ? 7.813 34.032 -2.868 1.00 96.31 207 ASN A C 1
ATOM 1684 O O . ASN A 1 207 ? 7.081 34.447 -1.966 1.00 96.31 207 ASN A O 1
ATOM 1688 N N . GLU A 1 208 ? 7.511 34.205 -4.154 1.00 96.31 208 GLU A N 1
ATOM 1689 C CA . GLU A 1 208 ? 6.277 34.846 -4.617 1.00 96.31 208 GLU A CA 1
ATOM 1690 C C . GLU A 1 208 ? 5.042 34.083 -4.127 1.00 96.31 208 GLU A C 1
ATOM 1692 O O . GLU A 1 208 ? 4.109 34.682 -3.587 1.00 96.31 208 GLU A O 1
ATOM 1697 N N . PHE A 1 209 ? 5.041 32.750 -4.230 1.00 97.25 209 PHE A N 1
ATOM 1698 C CA . PHE A 1 209 ? 3.958 31.908 -3.726 1.00 97.25 209 PHE A CA 1
ATOM 1699 C C . PHE A 1 209 ? 3.741 32.098 -2.221 1.00 97.25 209 PHE A C 1
ATOM 1701 O O . PHE A 1 209 ? 2.603 32.282 -1.781 1.00 97.25 209 PHE A O 1
ATOM 1708 N N . LYS A 1 210 ? 4.820 32.114 -1.430 1.00 95.06 210 LYS A N 1
ATOM 1709 C CA . LYS A 1 210 ? 4.775 32.362 0.018 1.00 95.06 210 LYS A CA 1
ATOM 1710 C C . LYS A 1 210 ? 4.170 33.722 0.363 1.00 95.06 210 LYS A C 1
ATOM 1712 O O . LYS A 1 210 ? 3.397 33.814 1.318 1.00 95.06 210 LYS A O 1
ATOM 1717 N N . GLN A 1 211 ? 4.538 34.770 -0.369 1.00 93.81 211 GLN A N 1
ATOM 1718 C CA . GLN A 1 211 ? 4.092 36.140 -0.098 1.00 93.81 211 GLN A CA 1
ATOM 1719 C C . GLN A 1 211 ? 2.653 36.398 -0.564 1.00 93.81 211 GLN A C 1
ATOM 1721 O O . GLN A 1 211 ? 1.947 37.189 0.058 1.00 93.81 211 GLN A O 1
ATOM 1726 N N . THR A 1 212 ? 2.207 35.704 -1.613 1.00 91.94 212 THR A N 1
ATOM 1727 C CA . THR A 1 212 ? 0.889 35.893 -2.232 1.00 91.94 212 THR A CA 1
ATOM 1728 C C . THR A 1 212 ? -0.146 34.886 -1.704 1.00 91.94 212 THR A C 1
ATOM 1730 O O . THR A 1 212 ? -0.625 34.979 -0.572 1.00 91.94 212 THR A O 1
ATOM 1733 N N . ILE A 1 213 ? -0.529 33.905 -2.522 1.00 94.44 213 ILE A N 1
ATOM 1734 C CA . ILE A 1 213 ? -1.636 32.979 -2.271 1.00 94.44 213 ILE A CA 1
ATOM 1735 C C . ILE A 1 213 ? -1.284 31.861 -1.283 1.00 94.44 213 ILE A C 1
ATOM 1737 O O . ILE A 1 213 ? -2.188 31.330 -0.640 1.00 94.44 213 ILE A O 1
ATOM 1741 N N . GLY 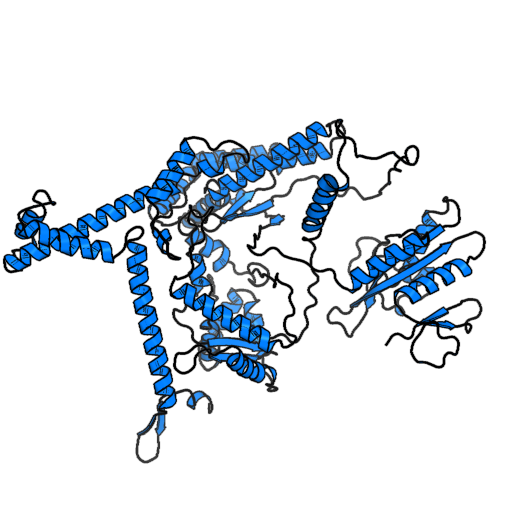A 1 214 ? -0.006 31.519 -1.098 1.00 95.31 214 GLY A N 1
ATOM 1742 C CA . GLY A 1 214 ? 0.429 30.385 -0.277 1.00 95.31 214 GLY A CA 1
ATOM 1743 C C . GLY A 1 214 ? -0.056 30.468 1.170 1.00 95.31 214 GLY A C 1
ATOM 1744 O O . GLY A 1 214 ? -0.622 29.507 1.687 1.00 95.31 214 GLY A O 1
ATOM 1745 N N . ARG A 1 215 ? 0.042 31.642 1.813 1.00 95.38 215 ARG A N 1
ATOM 1746 C CA . ARG A 1 215 ? -0.481 31.861 3.180 1.00 95.38 215 ARG A CA 1
ATOM 1747 C C . ARG A 1 215 ? -1.999 31.706 3.263 1.00 95.38 215 ARG A C 1
ATOM 1749 O O . ARG A 1 215 ? -2.510 31.192 4.256 1.00 95.38 215 ARG A O 1
ATOM 1756 N N . LYS A 1 216 ? -2.728 32.139 2.228 1.00 95.44 216 LYS A N 1
ATOM 1757 C CA . LYS A 1 216 ? -4.187 31.980 2.147 1.00 95.44 216 LYS A CA 1
ATOM 1758 C C . LYS A 1 216 ? -4.556 30.497 2.039 1.00 95.44 216 LYS A C 1
ATOM 1760 O O . LYS A 1 216 ? -5.406 30.034 2.794 1.00 95.44 216 LYS A O 1
ATOM 1765 N N . LEU A 1 217 ? -3.882 29.750 1.163 1.00 97.06 217 LEU A N 1
ATOM 1766 C CA . LEU A 1 217 ? -4.074 28.304 1.005 1.00 97.06 217 LEU A CA 1
ATOM 1767 C C . LEU A 1 217 ? -3.728 27.542 2.294 1.00 97.06 217 LEU A C 1
ATOM 1769 O O . LEU A 1 217 ? -4.508 26.692 2.717 1.00 97.06 217 LEU A O 1
ATOM 1773 N N . GLN A 1 218 ? -2.635 27.915 2.971 1.00 97.25 218 GLN A N 1
ATOM 1774 C CA . GLN A 1 218 ? -2.234 27.332 4.255 1.00 97.25 218 GLN A CA 1
ATOM 1775 C C . GLN A 1 218 ? -3.308 27.499 5.333 1.00 97.25 218 GLN A C 1
ATOM 1777 O O . GLN A 1 218 ? -3.559 26.571 6.096 1.00 97.25 218 GLN A O 1
ATOM 1782 N N . ARG A 1 219 ? -3.978 28.659 5.396 1.00 96.25 219 ARG A N 1
ATOM 1783 C CA . ARG A 1 219 ? -5.079 28.891 6.348 1.00 96.25 219 ARG A CA 1
ATOM 1784 C C . ARG A 1 219 ? -6.261 27.958 6.084 1.00 96.25 219 ARG A C 1
ATOM 1786 O O . ARG A 1 219 ? -6.767 27.352 7.022 1.00 96.25 219 ARG A O 1
ATOM 1793 N N . TYR A 1 220 ? -6.674 27.789 4.827 1.00 96.25 220 TYR A N 1
ATOM 1794 C CA . TYR A 1 220 ? -7.730 26.826 4.480 1.00 96.25 220 TYR A CA 1
ATOM 1795 C C . TYR A 1 220 ? -7.326 25.385 4.790 1.00 96.25 220 TYR A C 1
ATOM 1797 O O . TYR A 1 220 ? -8.139 24.608 5.294 1.00 96.25 220 TYR A O 1
ATOM 1805 N N . LEU A 1 221 ? -6.065 25.034 4.533 1.00 96.31 221 LEU A N 1
ATOM 1806 C CA . LEU A 1 221 ? -5.547 23.714 4.855 1.00 96.31 221 LEU A CA 1
ATOM 1807 C C . LEU A 1 221 ? -5.519 23.468 6.365 1.00 96.31 221 LEU A C 1
ATOM 1809 O O . LEU A 1 221 ? -5.883 22.383 6.808 1.00 96.31 221 LEU A O 1
ATOM 1813 N N . TRP A 1 222 ? -5.170 24.485 7.152 1.00 96.88 222 TRP A N 1
ATOM 1814 C CA . TRP A 1 222 ? -5.236 24.441 8.608 1.00 96.88 222 TRP A CA 1
ATOM 1815 C C . TRP A 1 222 ? -6.665 24.205 9.110 1.00 96.88 222 TRP A C 1
ATOM 1817 O O . TRP A 1 222 ? -6.865 23.339 9.958 1.00 96.88 222 TRP A O 1
ATOM 1827 N N . PHE A 1 223 ? -7.672 24.878 8.538 1.00 95.44 223 PHE A N 1
ATOM 1828 C CA . PHE A 1 223 ? -9.076 24.598 8.869 1.00 95.44 223 PHE A CA 1
ATOM 1829 C C . PHE A 1 223 ? -9.446 23.143 8.565 1.00 95.44 223 PHE A C 1
ATOM 1831 O O . PHE A 1 223 ? -10.018 22.460 9.414 1.00 95.44 223 PHE A O 1
ATOM 1838 N N . LYS A 1 224 ? -9.074 22.625 7.388 1.00 94.12 224 LYS A N 1
ATOM 1839 C CA . LYS A 1 224 ? -9.308 21.212 7.060 1.00 94.12 224 LYS A CA 1
ATOM 1840 C C . LYS A 1 224 ? -8.587 20.279 8.032 1.00 94.12 224 LYS A C 1
ATOM 1842 O O . LYS A 1 224 ? -9.172 19.286 8.456 1.00 94.12 224 LYS A O 1
ATOM 1847 N N . TRP A 1 225 ? -7.340 20.573 8.386 1.00 95.44 225 TRP A N 1
ATOM 1848 C CA . TRP A 1 225 ? -6.576 19.807 9.368 1.00 95.44 225 TRP A CA 1
ATOM 1849 C C . TRP A 1 225 ? -7.261 19.780 10.734 1.00 95.44 225 TRP A C 1
ATOM 1851 O O . TRP A 1 225 ? -7.397 18.706 11.311 1.00 95.44 225 TRP A O 1
ATOM 1861 N N . PHE A 1 226 ? -7.781 20.916 11.196 1.00 92.62 226 PHE A N 1
ATOM 1862 C CA . PHE A 1 226 ? -8.469 21.019 12.480 1.00 92.62 226 PHE A CA 1
ATOM 1863 C C . PHE A 1 226 ? -9.742 20.159 12.547 1.00 92.62 226 PHE A C 1
ATOM 1865 O O . PHE A 1 226 ? -9.996 19.503 13.555 1.00 92.62 226 PHE A O 1
ATOM 1872 N N . PHE A 1 227 ? -10.525 20.115 11.464 1.00 90.69 227 PHE A N 1
ATOM 1873 C CA . PHE A 1 227 ? -11.799 19.384 11.418 1.00 90.69 227 PHE A CA 1
ATOM 1874 C C . PHE A 1 227 ? -11.700 17.939 10.909 1.00 90.69 227 PHE A C 1
ATOM 1876 O O . PHE A 1 227 ? -12.705 17.228 10.893 1.00 90.69 227 PHE A O 1
ATOM 1883 N N . SER A 1 228 ? -10.524 17.476 10.478 1.00 90.25 228 SER A N 1
ATOM 1884 C CA . SER A 1 228 ? -10.361 16.132 9.915 1.00 90.25 228 SER A CA 1
ATOM 1885 C C . SER A 1 228 ? -9.516 15.225 10.804 1.00 90.25 228 SER A C 1
ATOM 1887 O O . SER A 1 228 ? -8.579 15.644 11.475 1.00 90.25 228 SER A O 1
ATOM 1889 N N . SER A 1 229 ? -9.823 13.925 10.779 1.00 86.88 229 SER A N 1
ATOM 1890 C CA . SER A 1 229 ? -8.964 12.914 11.417 1.00 86.88 229 SER A CA 1
ATOM 1891 C C . SER A 1 229 ? -7.605 12.790 10.719 1.00 86.88 229 SER A C 1
ATOM 1893 O O . SER A 1 229 ? -6.611 12.421 11.342 1.00 86.88 229 SER A O 1
ATOM 1895 N N . ASN A 1 230 ? -7.575 13.094 9.422 1.00 93.69 230 ASN A N 1
ATOM 1896 C CA . ASN A 1 230 ? -6.390 13.161 8.590 1.00 93.69 230 ASN A CA 1
ATOM 1897 C C . ASN A 1 230 ? -6.703 14.055 7.383 1.00 93.69 230 ASN A C 1
ATOM 1899 O O . ASN A 1 230 ? -7.641 13.780 6.635 1.00 93.69 230 ASN A O 1
ATOM 1903 N N . TYR A 1 231 ? -5.915 15.108 7.185 1.00 94.44 231 TYR A N 1
ATOM 1904 C CA . TYR A 1 231 ? -6.181 16.123 6.164 1.00 94.44 231 TYR A CA 1
ATOM 1905 C C . TYR A 1 231 ? -5.767 15.711 4.744 1.00 94.44 231 TYR A C 1
ATOM 1907 O O . TYR A 1 231 ? -5.956 16.476 3.804 1.00 94.44 231 TYR A O 1
ATOM 1915 N N . ILE A 1 232 ? -5.183 14.525 4.575 1.00 93.56 232 ILE A N 1
ATOM 1916 C CA . ILE A 1 232 ? -4.633 14.068 3.295 1.00 93.56 232 ILE A CA 1
ATOM 1917 C C . ILE A 1 232 ? -5.459 12.916 2.730 1.00 93.56 232 ILE A C 1
ATOM 1919 O O . ILE A 1 232 ? -5.670 12.847 1.526 1.00 93.56 232 ILE A O 1
ATOM 1923 N N . THR A 1 233 ? -5.930 12.006 3.584 1.00 88.88 233 THR A N 1
ATOM 1924 C CA . THR A 1 233 ? -6.418 10.676 3.170 1.00 88.88 233 THR A CA 1
ATOM 1925 C C . THR A 1 233 ? -7.560 10.720 2.158 1.00 88.88 233 THR A C 1
ATOM 1927 O O . THR A 1 233 ? -7.493 10.036 1.139 1.00 88.88 233 THR A O 1
ATOM 1930 N N . ASP A 1 234 ? -8.588 11.527 2.418 1.00 90.31 234 ASP A N 1
ATOM 1931 C CA . ASP A 1 234 ? -9.772 11.647 1.563 1.00 90.31 234 ASP A CA 1
ATOM 1932 C C . ASP A 1 234 ? -9.427 12.241 0.192 1.00 90.31 234 ASP A C 1
ATOM 1934 O O . ASP A 1 234 ? -9.872 11.744 -0.841 1.00 90.31 234 ASP A O 1
ATOM 1938 N N . TRP A 1 235 ? -8.594 13.281 0.168 1.00 92.88 235 TRP A N 1
ATOM 1939 C CA . TRP A 1 235 ? -8.140 13.908 -1.071 1.00 92.88 235 TRP A CA 1
ATOM 1940 C C . TRP A 1 235 ? -7.157 13.033 -1.839 1.00 92.88 235 TRP A C 1
ATOM 1942 O O . TRP A 1 235 ? -7.261 12.939 -3.059 1.00 92.88 235 TRP A O 1
ATOM 1952 N N . TRP A 1 236 ? -6.247 12.351 -1.151 1.00 89.12 236 TRP A N 1
ATOM 1953 C CA . TRP A 1 236 ? -5.302 11.432 -1.773 1.00 89.12 236 TRP A CA 1
ATOM 1954 C C . TRP A 1 236 ? -6.034 10.275 -2.454 1.00 89.12 236 TRP A C 1
ATOM 1956 O O . TRP A 1 236 ? -5.823 10.020 -3.635 1.00 89.12 236 TRP A O 1
ATOM 1966 N N . GLU A 1 237 ? -6.968 9.627 -1.752 1.00 86.44 237 GLU A N 1
ATOM 1967 C CA . GLU A 1 237 ? -7.804 8.573 -2.331 1.00 86.44 237 GLU A CA 1
ATOM 1968 C C . GLU A 1 237 ? -8.590 9.087 -3.548 1.00 86.44 237 GLU A C 1
ATOM 1970 O O . GLU A 1 237 ? -8.537 8.497 -4.630 1.00 86.44 237 GLU A O 1
ATOM 1975 N N . LYS A 1 238 ? -9.257 10.235 -3.393 1.00 88.75 238 LYS A N 1
ATOM 1976 C CA . LYS A 1 238 ? -10.103 10.827 -4.430 1.00 88.75 238 LYS A CA 1
ATOM 1977 C C . LYS A 1 238 ? -9.327 11.227 -5.684 1.00 88.75 238 LYS A C 1
ATOM 1979 O O . LYS A 1 238 ? -9.722 10.851 -6.783 1.00 88.75 238 LYS A O 1
ATOM 1984 N N . PHE A 1 239 ? -8.280 12.034 -5.547 1.00 87.12 239 PHE A N 1
ATOM 1985 C CA . PHE A 1 239 ? -7.647 12.697 -6.689 1.00 87.12 239 PHE A CA 1
ATOM 1986 C C . PHE A 1 239 ? -6.505 11.895 -7.301 1.00 87.12 239 PHE A C 1
ATOM 1988 O O . PHE A 1 239 ? -6.316 11.994 -8.508 1.00 87.12 239 PHE A O 1
ATOM 1995 N N . VAL A 1 240 ? -5.782 11.093 -6.515 1.00 84.31 240 VAL A N 1
ATOM 1996 C CA . VAL A 1 240 ? -4.665 10.295 -7.046 1.00 84.31 240 VAL A CA 1
ATOM 1997 C C . VAL A 1 240 ? -5.154 8.988 -7.649 1.00 84.31 240 VAL A C 1
ATOM 1999 O O . VAL A 1 240 ? -4.692 8.599 -8.714 1.00 84.31 240 VAL A O 1
ATOM 2002 N N . TYR A 1 241 ? -6.127 8.328 -7.014 1.00 84.06 241 TYR A N 1
ATOM 2003 C CA . TYR A 1 241 ? -6.582 7.011 -7.464 1.00 84.06 241 TYR A CA 1
ATOM 2004 C C . TYR A 1 241 ? -7.949 7.057 -8.139 1.00 84.06 241 TYR A C 1
ATOM 2006 O O . TYR A 1 241 ? -8.090 6.582 -9.266 1.00 84.06 241 TYR A O 1
ATOM 2014 N N . LEU A 1 242 ? -8.972 7.601 -7.472 1.00 89.75 242 LEU A N 1
ATOM 2015 C CA . LEU A 1 242 ? -10.361 7.425 -7.913 1.00 89.75 242 LEU A CA 1
ATOM 2016 C C . LEU A 1 242 ? -10.766 8.316 -9.085 1.00 89.75 242 LEU A C 1
ATOM 2018 O O . LEU A 1 242 ? -11.629 7.908 -9.852 1.00 89.75 242 LEU A O 1
ATOM 2022 N N . ARG A 1 243 ? -10.155 9.493 -9.255 1.00 90.25 243 ARG A N 1
ATOM 2023 C CA . ARG A 1 243 ? -10.379 10.376 -10.414 1.00 90.25 243 ARG A CA 1
ATOM 2024 C C . ARG A 1 243 ? -9.491 10.063 -11.616 1.00 90.25 243 ARG A C 1
ATOM 2026 O O . ARG A 1 243 ? -9.831 10.478 -12.718 1.00 90.25 243 ARG A O 1
ATOM 2033 N N . GLY A 1 244 ? -8.410 9.298 -11.449 1.00 85.88 244 GLY A N 1
ATOM 2034 C CA . GLY A 1 244 ? -7.599 8.827 -12.577 1.00 85.88 244 GLY A CA 1
ATOM 2035 C C . GLY A 1 244 ? -8.470 8.072 -13.585 1.00 85.88 244 GLY A C 1
ATOM 2036 O O . GLY A 1 244 ? -9.297 7.248 -13.179 1.00 85.88 244 GLY A O 1
ATOM 2037 N N . ARG A 1 245 ? -8.362 8.422 -14.873 1.00 91.00 245 ARG A N 1
ATOM 2038 C CA . ARG A 1 245 ? -9.165 7.829 -15.963 1.00 91.00 245 ARG A CA 1
ATOM 2039 C C . ARG A 1 245 ? -8.417 6.761 -16.758 1.00 91.00 245 ARG A C 1
ATOM 2041 O O . ARG A 1 245 ? -9.071 5.966 -17.424 1.00 91.00 245 ARG A O 1
ATOM 2048 N N . SER A 1 246 ? -7.095 6.715 -16.617 1.00 84.75 246 SER A N 1
ATOM 2049 C CA . SER A 1 246 ? -6.230 5.734 -17.264 1.00 84.75 246 SER A CA 1
ATOM 2050 C C . SER A 1 246 ? -6.483 4.301 -16.762 1.00 84.75 246 SER A C 1
ATOM 2052 O O . SER A 1 246 ? -6.966 4.118 -15.634 1.00 84.75 246 SER A O 1
ATOM 2054 N N . PRO A 1 247 ? -6.103 3.280 -17.550 1.00 82.44 247 PRO A N 1
ATOM 2055 C CA . PRO A 1 247 ? -6.153 1.867 -17.174 1.00 82.44 247 PRO A CA 1
ATOM 2056 C C . PRO A 1 247 ? -5.486 1.587 -15.826 1.00 82.44 247 PRO A C 1
ATOM 2058 O O . PRO A 1 247 ? -4.317 1.918 -15.637 1.00 82.44 247 PRO A O 1
ATOM 2061 N N . ILE A 1 248 ? -6.186 0.955 -14.880 1.00 83.12 248 ILE A N 1
ATOM 2062 C CA . ILE A 1 248 ? -5.614 0.702 -13.541 1.00 83.12 248 ILE A CA 1
ATOM 2063 C C . ILE A 1 248 ? -4.691 -0.516 -13.494 1.00 83.12 248 ILE A C 1
ATOM 2065 O O . ILE A 1 248 ? -3.825 -0.559 -12.626 1.00 83.12 248 ILE A O 1
ATOM 2069 N N . MET A 1 249 ? -4.856 -1.476 -14.410 1.00 75.94 249 MET A N 1
ATOM 2070 C CA . MET A 1 249 ? -4.101 -2.734 -14.407 1.00 75.94 249 MET A CA 1
ATOM 2071 C C . MET A 1 249 ? -2.588 -2.493 -14.448 1.00 75.94 249 MET A C 1
ATOM 2073 O O . MET A 1 249 ? -1.867 -3.091 -13.661 1.00 75.94 249 MET A O 1
ATOM 2077 N N . VAL A 1 250 ? -2.135 -1.572 -15.302 1.00 68.69 250 VAL A N 1
ATOM 2078 C CA . VAL A 1 250 ? -0.713 -1.217 -15.442 1.00 68.69 250 VAL A CA 1
ATOM 2079 C C . VAL A 1 250 ? -0.342 -0.010 -14.580 1.00 68.69 250 VAL A C 1
ATOM 2081 O O . VAL A 1 250 ? 0.719 0.016 -13.970 1.00 68.69 250 VAL A O 1
ATOM 2084 N N . ASN A 1 251 ? -1.215 1.001 -14.500 1.00 69.62 251 ASN A N 1
ATOM 2085 C CA . ASN A 1 251 ? -0.835 2.302 -13.934 1.00 69.62 251 ASN A CA 1
ATOM 2086 C C . ASN A 1 251 ? -1.072 2.436 -12.419 1.00 69.62 251 ASN A C 1
ATOM 2088 O O . ASN A 1 251 ? -0.715 3.462 -11.844 1.00 69.62 251 ASN A O 1
ATOM 2092 N N . SER A 1 252 ? -1.743 1.480 -11.765 1.00 72.38 252 SER A N 1
ATOM 2093 C CA . SER A 1 252 ? -2.132 1.633 -10.352 1.00 72.38 252 SER A CA 1
ATOM 2094 C C . SER A 1 252 ? -2.148 0.346 -9.536 1.00 72.38 252 SER A C 1
ATOM 2096 O O . SER A 1 252 ? -1.951 0.423 -8.321 1.00 72.38 252 SER A O 1
ATOM 2098 N N . ASN A 1 253 ? -2.465 -0.797 -10.140 1.00 72.31 253 ASN A N 1
ATOM 2099 C CA . ASN A 1 253 ? -2.471 -2.069 -9.434 1.00 72.31 253 ASN A CA 1
ATOM 2100 C C . ASN A 1 253 ? -1.033 -2.495 -9.123 1.00 72.31 253 ASN A C 1
ATOM 2102 O O . ASN A 1 253 ? -0.104 -2.215 -9.872 1.00 72.31 253 ASN A O 1
ATOM 2106 N N . PHE A 1 254 ? -0.871 -3.193 -8.008 1.00 69.94 254 PHE A N 1
ATOM 2107 C CA . PHE A 1 254 ? 0.373 -3.848 -7.632 1.00 69.94 254 PHE A CA 1
ATOM 2108 C C . PHE A 1 254 ? 0.073 -5.323 -7.378 1.00 69.94 254 PHE A C 1
ATOM 2110 O O . PHE A 1 254 ? -1.059 -5.682 -7.044 1.00 69.94 254 PHE A O 1
ATOM 2117 N N . TYR A 1 255 ? 1.081 -6.171 -7.524 1.00 60.84 255 TYR A N 1
ATOM 2118 C CA . TYR A 1 255 ? 0.984 -7.591 -7.226 1.00 60.84 255 TYR A CA 1
ATOM 2119 C C . TYR A 1 255 ? 2.151 -8.006 -6.337 1.00 60.84 255 TYR A C 1
ATOM 2121 O O . TYR A 1 255 ? 3.226 -7.410 -6.368 1.00 60.84 255 TYR A O 1
ATOM 2129 N N . CYS A 1 256 ? 1.917 -9.040 -5.540 1.00 57.09 256 CYS A N 1
ATOM 2130 C CA . CYS A 1 256 ? 2.957 -9.743 -4.809 1.00 57.09 256 CYS A CA 1
ATOM 2131 C C . CYS A 1 256 ? 2.915 -11.197 -5.266 1.00 57.09 256 CYS A C 1
ATOM 2133 O O . CYS A 1 256 ? 1.831 -11.767 -5.399 1.00 57.09 256 CYS A O 1
ATOM 2135 N N . LEU A 1 257 ? 4.080 -11.786 -5.507 1.00 57.97 257 LEU A N 1
ATOM 2136 C CA . LEU A 1 257 ? 4.191 -13.205 -5.823 1.00 57.97 257 LEU A CA 1
ATOM 2137 C C . LEU A 1 257 ? 4.384 -14.014 -4.541 1.00 57.97 257 LEU A C 1
ATOM 2139 O O . LEU A 1 257 ? 4.786 -13.476 -3.506 1.00 57.97 257 LEU A O 1
ATOM 2143 N N . ASP A 1 258 ? 4.092 -15.309 -4.618 1.00 54.66 258 ASP A N 1
ATOM 2144 C CA . ASP A 1 258 ? 4.393 -16.240 -3.538 1.00 54.66 258 ASP A CA 1
ATOM 2145 C C . ASP A 1 258 ? 5.903 -16.241 -3.253 1.00 54.66 258 ASP A C 1
ATOM 2147 O O . ASP A 1 258 ? 6.707 -16.654 -4.087 1.00 54.66 258 ASP A O 1
ATOM 2151 N N . ALA A 1 259 ? 6.273 -15.757 -2.068 1.00 46.12 259 ALA A N 1
ATOM 2152 C CA . ALA A 1 259 ? 7.658 -15.630 -1.629 1.00 46.12 259 ALA A CA 1
ATOM 2153 C C . ALA A 1 259 ? 8.217 -16.919 -1.005 1.00 46.12 259 ALA A C 1
ATOM 2155 O O . ALA A 1 259 ? 9.424 -17.017 -0.791 1.00 46.12 259 ALA A O 1
ATOM 2156 N N . VAL A 1 260 ? 7.358 -17.897 -0.692 1.00 49.41 260 VAL A N 1
ATOM 2157 C CA . VAL A 1 260 ? 7.774 -19.167 -0.083 1.00 49.41 260 VAL A CA 1
ATOM 2158 C C . VAL A 1 260 ? 8.351 -20.096 -1.152 1.00 49.41 260 VAL A C 1
ATOM 2160 O O . VAL A 1 260 ? 9.187 -20.935 -0.836 1.00 49.41 260 VAL A O 1
ATOM 2163 N N . PHE A 1 261 ? 7.933 -19.938 -2.418 1.00 55.38 261 PHE A N 1
ATOM 2164 C CA . PHE A 1 261 ? 8.336 -20.762 -3.571 1.00 55.38 261 PHE A CA 1
ATOM 2165 C C . PHE A 1 261 ? 8.268 -22.283 -3.334 1.00 55.38 261 PHE A C 1
ATOM 2167 O O . PHE A 1 261 ? 8.833 -23.060 -4.105 1.00 55.38 261 PHE A O 1
ATOM 2174 N N . ASP A 1 262 ? 7.549 -22.715 -2.299 1.00 53.78 262 ASP A N 1
ATOM 2175 C CA . ASP A 1 262 ? 7.362 -24.113 -1.963 1.00 53.78 262 ASP A CA 1
ATOM 2176 C C . ASP A 1 262 ? 6.263 -24.703 -2.854 1.00 53.78 262 ASP A C 1
ATOM 2178 O O . ASP A 1 262 ? 5.185 -24.119 -3.046 1.00 53.78 262 ASP A O 1
ATOM 2182 N N . ARG A 1 263 ? 6.549 -25.867 -3.435 1.00 63.44 263 ARG A N 1
ATOM 2183 C CA . ARG A 1 263 ? 5.614 -26.657 -4.242 1.00 63.44 263 ARG A CA 1
ATOM 2184 C C . ARG A 1 263 ? 5.204 -27.894 -3.441 1.00 63.44 263 ARG A C 1
ATOM 2186 O O . ARG A 1 263 ? 5.443 -29.022 -3.851 1.00 63.44 263 ARG A O 1
ATOM 2193 N N . SER A 1 264 ? 4.539 -27.669 -2.308 1.00 58.66 264 SER A N 1
ATOM 2194 C CA . SER A 1 264 ? 4.031 -28.734 -1.427 1.00 58.66 264 SER A CA 1
ATOM 2195 C C . SER A 1 264 ? 2.971 -29.643 -2.070 1.00 58.66 264 SER A C 1
ATOM 2197 O O . SER A 1 264 ? 2.676 -30.719 -1.552 1.00 58.66 264 SER A O 1
ATOM 2199 N N . THR A 1 265 ? 2.385 -29.243 -3.203 1.00 70.31 265 THR A N 1
ATOM 2200 C CA . THR A 1 265 ? 1.477 -30.072 -4.004 1.00 70.31 265 THR A CA 1
ATOM 2201 C C . THR A 1 265 ? 1.526 -29.682 -5.480 1.00 70.31 265 THR A C 1
ATOM 2203 O O . THR A 1 265 ? 1.683 -28.506 -5.810 1.00 70.31 265 THR A O 1
ATOM 2206 N N . MET A 1 266 ? 1.342 -30.672 -6.359 1.00 74.44 266 MET A N 1
ATOM 2207 C CA . MET A 1 266 ? 1.180 -30.483 -7.808 1.00 74.44 266 MET A CA 1
ATOM 2208 C C . MET A 1 266 ? -0.282 -30.240 -8.211 1.00 74.44 266 MET A C 1
ATOM 2210 O O . MET A 1 266 ? -0.564 -29.908 -9.356 1.00 74.44 266 MET A O 1
ATOM 2214 N N . LYS A 1 267 ? -1.236 -30.409 -7.285 1.00 79.94 267 LYS A N 1
ATOM 2215 C CA . LYS A 1 267 ? -2.658 -30.170 -7.558 1.00 79.94 267 LYS A CA 1
ATOM 2216 C C . LYS A 1 267 ? -3.000 -28.708 -7.286 1.00 79.94 267 LYS A C 1
ATOM 2218 O O . LYS A 1 267 ? -3.094 -28.302 -6.124 1.00 79.94 267 LYS A O 1
ATOM 2223 N N . GLN A 1 268 ? -3.234 -27.937 -8.349 1.00 83.50 268 GLN A N 1
ATOM 2224 C CA . GLN A 1 268 ? -3.615 -26.523 -8.256 1.00 83.50 268 GLN A CA 1
ATOM 2225 C C . GLN A 1 268 ? -4.839 -26.315 -7.350 1.00 83.50 268 GLN A C 1
ATOM 2227 O O . GLN A 1 268 ? -4.796 -25.473 -6.455 1.00 83.50 268 GLN A O 1
ATOM 2232 N N . THR A 1 269 ? -5.890 -27.125 -7.509 1.00 87.19 269 THR A N 1
ATOM 2233 C CA . THR A 1 269 ? -7.133 -27.043 -6.719 1.00 87.19 269 THR A CA 1
ATOM 2234 C C . THR A 1 269 ? -6.912 -27.318 -5.240 1.00 87.19 269 THR A C 1
ATOM 2236 O O . THR A 1 269 ? -7.477 -26.624 -4.400 1.00 87.19 269 THR A O 1
ATOM 2239 N N . ALA A 1 270 ? -6.041 -28.269 -4.892 1.00 83.19 270 ALA A N 1
ATOM 2240 C CA . ALA A 1 270 ? -5.713 -28.570 -3.500 1.00 83.19 270 ALA A CA 1
ATOM 2241 C C . ALA A 1 270 ? -4.984 -27.394 -2.827 1.00 83.19 270 ALA A C 1
ATOM 2243 O O . ALA A 1 270 ? -5.306 -27.012 -1.697 1.00 83.19 270 ALA A O 1
ATOM 2244 N N . ARG A 1 271 ? -4.027 -26.772 -3.532 1.00 80.69 271 ARG A N 1
ATOM 2245 C CA . ARG A 1 271 ? -3.341 -25.565 -3.047 1.00 80.69 271 ARG A CA 1
ATOM 2246 C C . ARG A 1 271 ? -4.310 -24.390 -2.937 1.00 80.69 271 ARG A C 1
ATOM 2248 O O . ARG A 1 271 ? -4.352 -23.738 -1.894 1.00 80.69 271 ARG A O 1
ATOM 2255 N N . ALA A 1 272 ? -5.107 -24.151 -3.977 1.00 85.31 272 ALA A N 1
ATOM 2256 C CA . ALA A 1 272 ? -6.102 -23.086 -4.016 1.00 85.31 272 ALA A CA 1
ATOM 2257 C C . ALA A 1 272 ? -7.117 -23.233 -2.873 1.00 85.31 272 ALA A C 1
ATOM 2259 O O . ALA A 1 272 ? -7.364 -22.265 -2.160 1.00 85.31 272 ALA A O 1
ATOM 2260 N N . ALA A 1 273 ? -7.618 -24.442 -2.611 1.00 82.50 273 ALA A N 1
ATOM 2261 C CA . ALA A 1 273 ? -8.526 -24.722 -1.503 1.00 82.50 273 ALA A CA 1
ATOM 2262 C C . ALA A 1 273 ? -7.912 -24.379 -0.135 1.00 82.50 273 ALA A C 1
ATOM 2264 O O . ALA A 1 273 ? -8.573 -23.754 0.696 1.00 82.50 273 ALA A O 1
ATOM 2265 N N . ASN A 1 274 ? -6.640 -24.723 0.097 1.00 82.31 274 ASN A N 1
ATOM 2266 C CA . ASN A 1 274 ? -5.934 -24.354 1.328 1.00 82.31 274 ASN A CA 1
ATOM 2267 C C . ASN A 1 274 ? -5.748 -22.837 1.462 1.00 82.31 274 ASN A C 1
ATOM 2269 O O . ASN A 1 274 ? -5.990 -22.290 2.540 1.00 82.31 274 ASN A O 1
ATOM 2273 N N . ILE A 1 275 ? -5.356 -22.151 0.383 1.00 82.69 275 ILE A N 1
ATOM 2274 C CA . ILE A 1 275 ? -5.188 -20.690 0.368 1.00 82.69 275 ILE A CA 1
ATOM 2275 C C . ILE A 1 275 ? -6.526 -19.997 0.631 1.00 82.69 275 ILE A C 1
ATOM 2277 O O . ILE A 1 275 ? -6.602 -19.120 1.490 1.00 82.69 275 ILE A O 1
ATOM 2281 N N . VAL A 1 276 ? -7.595 -20.419 -0.048 1.00 85.94 276 VAL A N 1
ATOM 2282 C CA . VAL A 1 276 ? -8.954 -19.897 0.148 1.00 85.94 276 VAL A CA 1
ATOM 2283 C C . VAL A 1 276 ? -9.399 -20.117 1.591 1.00 85.94 276 VAL A C 1
ATOM 2285 O O . VAL A 1 276 ? -9.819 -19.174 2.260 1.00 85.94 276 VAL A O 1
ATOM 2288 N N . TYR A 1 277 ? -9.245 -21.329 2.122 1.00 84.38 277 TYR A N 1
ATOM 2289 C CA . TYR A 1 277 ? -9.599 -21.634 3.505 1.00 84.38 277 TYR A CA 1
ATOM 2290 C C . TYR A 1 277 ? -8.824 -20.769 4.513 1.00 84.38 277 TYR A C 1
ATOM 2292 O O . TYR A 1 277 ? -9.412 -20.215 5.448 1.00 84.38 277 TYR A O 1
ATOM 2300 N N . ALA A 1 278 ? -7.513 -20.603 4.308 1.00 82.75 278 ALA A N 1
ATOM 2301 C CA . ALA A 1 278 ? -6.669 -19.741 5.128 1.00 82.75 278 ALA A CA 1
ATOM 2302 C C . ALA A 1 278 ? -7.091 -18.265 5.030 1.00 82.75 278 ALA A C 1
ATOM 2304 O O . ALA A 1 278 ? -7.185 -17.592 6.058 1.00 82.75 278 ALA A O 1
ATOM 2305 N N . ALA A 1 279 ? -7.432 -17.780 3.833 1.00 84.06 279 ALA A N 1
ATOM 2306 C CA . ALA A 1 279 ? -7.934 -16.427 3.615 1.00 84.06 279 ALA A CA 1
ATOM 2307 C C . ALA A 1 279 ? -9.252 -16.179 4.367 1.00 84.06 279 ALA A C 1
ATOM 2309 O O . ALA A 1 279 ? -9.408 -15.140 5.003 1.00 84.06 279 ALA A O 1
ATOM 2310 N N . PHE A 1 280 ? -10.179 -17.144 4.387 1.00 86.38 280 PHE A N 1
ATOM 2311 C CA . PHE A 1 280 ? -11.429 -17.029 5.152 1.00 86.38 280 PHE A CA 1
ATOM 2312 C C . PHE A 1 280 ? -11.227 -17.119 6.669 1.00 86.38 280 PHE A C 1
ATOM 2314 O O . PHE A 1 280 ? -11.937 -16.436 7.418 1.00 86.38 280 PHE A O 1
ATOM 2321 N N . LYS A 1 281 ? -10.257 -17.912 7.141 1.00 82.44 281 LYS A N 1
ATOM 2322 C CA . LYS A 1 281 ? -9.836 -17.886 8.551 1.00 82.44 281 LYS A CA 1
ATOM 2323 C C . LYS A 1 281 ? -9.291 -16.515 8.927 1.00 82.44 281 LYS A C 1
ATOM 2325 O O . LYS A 1 281 ? -9.791 -15.904 9.864 1.00 82.44 281 LYS A O 1
ATOM 2330 N N . TYR A 1 282 ? -8.347 -16.003 8.145 1.00 82.88 282 TYR A N 1
ATOM 2331 C CA . TYR A 1 282 ? -7.771 -14.677 8.334 1.00 82.88 282 TYR A CA 1
ATOM 2332 C C . TYR A 1 282 ? -8.840 -13.574 8.296 1.00 82.88 282 TYR A C 1
ATOM 2334 O O . TYR A 1 282 ? -8.877 -12.717 9.176 1.00 82.88 282 TYR A O 1
ATOM 2342 N N . ARG A 1 283 ? -9.789 -13.642 7.354 1.00 87.00 283 ARG A N 1
ATOM 2343 C CA . ARG A 1 283 ? -10.944 -12.736 7.297 1.00 87.00 283 ARG A CA 1
ATOM 2344 C C . ARG A 1 283 ? -11.798 -12.803 8.563 1.00 87.00 283 ARG A C 1
ATOM 2346 O O . ARG A 1 283 ? -12.242 -11.772 9.052 1.00 87.00 283 ARG A O 1
ATOM 2353 N N . THR A 1 284 ? -12.029 -13.997 9.105 1.00 84.19 284 THR A N 1
ATOM 2354 C CA . THR A 1 284 ? -12.810 -14.169 10.340 1.00 84.19 284 THR A CA 1
ATOM 2355 C C . THR A 1 284 ? -12.094 -13.530 11.533 1.00 84.19 284 THR A C 1
ATOM 2357 O O . THR A 1 284 ? -12.709 -12.762 12.269 1.00 84.19 284 THR A O 1
ATOM 2360 N N . GLU A 1 285 ? -10.789 -13.768 11.682 1.00 83.25 285 GLU A N 1
ATOM 2361 C CA . GLU A 1 285 ? -9.947 -13.132 12.711 1.00 83.25 285 GLU A CA 1
ATOM 2362 C C . GLU A 1 285 ? -9.938 -11.601 12.577 1.00 83.25 285 GLU A C 1
ATOM 2364 O O . GLU A 1 285 ? -9.963 -10.871 13.573 1.00 83.25 285 GLU A O 1
ATOM 2369 N N . LEU A 1 286 ? -9.937 -11.105 11.337 1.00 84.25 286 LEU A N 1
ATOM 2370 C CA . LEU A 1 286 ? -10.004 -9.686 11.014 1.00 84.25 286 LEU A CA 1
ATOM 2371 C C . LEU A 1 286 ? -11.353 -9.064 11.412 1.00 84.25 286 LEU A C 1
ATOM 2373 O O . LEU A 1 286 ? -11.380 -8.038 12.094 1.00 84.25 286 LEU A O 1
ATOM 2377 N N . GLU A 1 287 ? -12.470 -9.685 11.025 1.00 83.69 287 GLU A N 1
ATOM 2378 C CA . GLU A 1 287 ? -13.829 -9.224 11.349 1.00 83.69 287 GLU A CA 1
ATOM 2379 C C . GLU A 1 287 ? -14.105 -9.257 12.859 1.00 83.69 287 GLU A C 1
ATOM 2381 O O . GLU A 1 287 ? -14.733 -8.342 13.403 1.00 83.69 287 GLU A O 1
ATOM 2386 N N . LEU A 1 288 ? -13.601 -10.284 13.549 1.00 85.00 288 LEU A N 1
ATOM 2387 C CA . LEU A 1 288 ? -13.678 -10.414 15.004 1.00 85.00 288 LEU A CA 1
ATOM 2388 C C . LEU A 1 288 ? -12.648 -9.542 15.741 1.00 85.00 288 LEU A C 1
ATOM 2390 O O . LEU A 1 288 ? -12.717 -9.441 16.965 1.00 85.00 288 LEU A O 1
ATOM 2394 N N . GLN A 1 289 ? -11.739 -8.879 15.017 1.00 87.56 289 GLN A N 1
ATOM 2395 C CA . GLN A 1 289 ? -10.655 -8.040 15.549 1.00 87.56 289 GLN A CA 1
ATOM 2396 C C . GLN A 1 289 ? -9.716 -8.780 16.517 1.00 87.56 289 GLN A C 1
ATOM 2398 O O . GLN A 1 289 ? -9.133 -8.169 17.415 1.00 87.56 289 GLN A O 1
ATOM 2403 N N . GLN A 1 290 ? -9.575 -10.092 16.331 1.00 82.06 290 GLN A N 1
ATOM 2404 C CA . GLN A 1 290 ? -8.742 -10.973 17.153 1.00 82.06 290 GLN A CA 1
ATOM 2405 C C . GLN A 1 290 ? -7.258 -10.888 16.775 1.00 82.06 290 GLN A C 1
ATOM 2407 O O . GLN A 1 290 ? -6.383 -11.194 17.588 1.00 82.06 290 GLN A O 1
ATOM 2412 N N . MET A 1 291 ? -6.958 -10.382 15.576 1.00 81.69 291 MET A N 1
ATOM 2413 C CA . MET A 1 291 ? -5.591 -10.063 15.185 1.00 81.69 291 MET A CA 1
ATOM 2414 C C . MET A 1 291 ? -4.993 -8.962 16.061 1.00 81.69 291 MET A C 1
ATOM 2416 O O . MET A 1 291 ? -5.629 -7.951 16.366 1.00 81.69 291 MET A O 1
ATOM 2420 N N . LYS A 1 292 ? -3.721 -9.132 16.422 1.00 82.62 292 LYS A N 1
ATOM 2421 C CA . LYS A 1 292 ? -2.982 -8.105 17.156 1.00 82.62 292 LYS A CA 1
ATOM 2422 C C . LYS A 1 292 ? -2.663 -6.927 16.230 1.00 82.62 292 LYS A C 1
ATOM 2424 O O . LYS A 1 292 ? -2.309 -7.148 15.070 1.00 82.62 292 LYS A O 1
ATOM 2429 N N . PRO A 1 293 ? -2.746 -5.678 16.718 1.00 84.25 293 PRO A N 1
ATOM 2430 C CA . PRO A 1 293 ? -2.305 -4.534 15.940 1.00 84.25 293 PRO A CA 1
ATOM 2431 C C . PRO A 1 293 ? -0.798 -4.612 15.701 1.00 84.25 293 PRO A C 1
ATOM 2433 O O . PRO A 1 293 ? -0.034 -5.055 16.561 1.00 84.25 293 PRO A O 1
ATOM 2436 N N . LEU A 1 294 ? -0.367 -4.132 14.538 1.00 82.44 294 LEU A N 1
ATOM 2437 C CA . LEU A 1 294 ? 1.051 -3.996 14.237 1.00 82.44 294 LEU A CA 1
ATOM 2438 C C . LEU A 1 294 ? 1.648 -2.909 15.141 1.00 82.44 294 LEU A C 1
ATOM 2440 O O . LEU A 1 294 ? 1.137 -1.787 15.175 1.00 82.44 294 LEU A O 1
ATOM 2444 N N . MET A 1 295 ? 2.719 -3.238 15.864 1.00 83.38 295 MET A N 1
ATOM 2445 C CA . MET A 1 295 ? 3.379 -2.314 16.787 1.00 83.38 295 MET A CA 1
ATOM 2446 C C . MET A 1 295 ? 4.890 -2.277 16.556 1.00 83.38 295 MET A C 1
ATOM 2448 O O . MET A 1 295 ? 5.537 -3.321 16.505 1.00 83.38 295 MET A O 1
ATOM 2452 N N . ILE A 1 296 ? 5.474 -1.079 16.477 1.00 82.81 296 ILE A N 1
ATOM 2453 C CA . ILE A 1 296 ? 6.932 -0.907 16.455 1.00 82.81 296 ILE A CA 1
ATOM 2454 C C . ILE A 1 296 ? 7.460 -1.215 17.856 1.00 82.81 296 ILE A C 1
ATOM 2456 O O . ILE A 1 296 ? 6.982 -0.644 18.842 1.00 82.81 296 ILE A O 1
ATOM 2460 N N . GLN A 1 297 ? 8.417 -2.146 17.939 1.00 78.62 297 GLN A N 1
ATOM 2461 C CA . GLN A 1 297 ? 9.028 -2.606 19.195 1.00 78.62 297 GLN A CA 1
ATOM 2462 C C . GLN A 1 297 ? 7.991 -3.016 20.265 1.00 78.62 297 GLN A C 1
ATOM 2464 O O . GLN A 1 297 ? 8.214 -2.829 21.459 1.00 78.62 297 GLN A O 1
ATOM 2469 N N . ASN A 1 298 ? 6.831 -3.544 19.843 1.00 80.94 298 ASN A N 1
ATOM 2470 C CA . ASN A 1 298 ? 5.699 -3.898 20.715 1.00 80.94 298 ASN A CA 1
ATOM 2471 C C . ASN A 1 298 ? 5.168 -2.751 21.601 1.00 80.94 298 ASN A C 1
ATOM 2473 O O . ASN A 1 298 ? 4.491 -3.011 22.595 1.00 80.94 298 ASN A O 1
ATOM 2477 N N . LEU A 1 299 ? 5.461 -1.494 21.253 1.00 84.44 299 LEU A N 1
ATOM 2478 C CA . LEU A 1 299 ? 5.134 -0.329 22.076 1.00 84.44 299 LEU A CA 1
ATOM 2479 C C . LEU A 1 299 ? 4.294 0.711 21.331 1.00 84.44 299 LEU A C 1
ATOM 2481 O O . LEU A 1 299 ? 3.360 1.272 21.902 1.00 84.44 299 LEU A O 1
ATOM 2485 N N . ILE A 1 300 ? 4.629 0.978 20.068 1.00 88.62 300 ILE A N 1
ATOM 2486 C CA . ILE A 1 300 ? 4.032 2.069 19.294 1.00 88.62 300 ILE A CA 1
ATOM 2487 C C . ILE A 1 300 ? 3.073 1.470 18.269 1.00 88.62 300 ILE A C 1
ATOM 2489 O O . ILE A 1 300 ? 3.539 0.815 17.333 1.00 88.62 300 ILE A O 1
ATOM 2493 N N . PRO A 1 301 ? 1.752 1.657 18.415 1.00 91.38 301 PRO A N 1
ATOM 2494 C CA . PRO A 1 301 ? 0.790 1.098 17.484 1.00 91.38 301 PRO A CA 1
ATOM 2495 C C . PRO A 1 301 ? 0.843 1.812 16.134 1.00 91.38 301 PRO A C 1
ATOM 2497 O O . PRO A 1 301 ? 1.042 3.023 16.058 1.00 91.38 301 PRO A O 1
ATOM 2500 N N . LEU A 1 302 ? 0.610 1.054 15.067 1.00 89.88 302 LEU A N 1
ATOM 2501 C CA . LEU A 1 302 ? 0.406 1.580 13.725 1.00 89.88 302 LEU A CA 1
ATOM 2502 C C . LEU A 1 302 ? -1.077 1.570 13.364 1.00 89.88 302 LEU A C 1
ATOM 2504 O O . LEU A 1 302 ? -1.850 0.730 13.821 1.00 89.88 302 LEU A O 1
ATOM 2508 N N . CYS A 1 303 ? -1.473 2.497 12.498 1.00 89.44 303 CYS A N 1
ATOM 2509 C CA . CYS A 1 303 ? -2.822 2.567 11.974 1.00 89.44 303 CYS A CA 1
ATOM 2510 C C . CYS A 1 303 ? -3.167 1.295 11.193 1.00 89.44 303 CYS A C 1
ATOM 2512 O O . CYS A 1 303 ? -2.406 0.846 10.324 1.00 89.44 303 CYS A O 1
ATOM 2514 N N . SER A 1 304 ? -4.347 0.753 11.487 1.00 88.38 304 SER A N 1
ATOM 2515 C CA . SER A 1 304 ? -4.860 -0.497 10.922 1.00 88.38 304 SER A CA 1
ATOM 2516 C C . SER A 1 304 ? -6.076 -0.280 10.013 1.00 88.38 304 SER A C 1
ATOM 2518 O O . SER A 1 304 ? -6.666 -1.248 9.563 1.00 88.38 304 SER A O 1
ATOM 2520 N N . SER A 1 305 ? -6.473 0.960 9.693 1.00 84.06 305 SER A N 1
ATOM 2521 C CA . SER A 1 305 ? -7.769 1.226 9.028 1.00 84.06 305 SER A CA 1
ATOM 2522 C C . SER A 1 305 ? -7.839 0.658 7.612 1.00 84.06 305 SER A C 1
ATOM 2524 O O . SER A 1 305 ? -8.914 0.383 7.096 1.00 84.06 305 SER A O 1
ATOM 2526 N N . GLN A 1 306 ? -6.685 0.426 6.989 1.00 82.00 306 GLN A N 1
ATOM 2527 C CA . GLN A 1 306 ? -6.603 -0.165 5.657 1.00 82.00 306 GLN A CA 1
ATOM 2528 C C . GLN A 1 306 ? -6.986 -1.653 5.632 1.00 82.00 306 GLN A C 1
ATOM 2530 O O . GLN A 1 306 ? -7.374 -2.144 4.575 1.00 82.00 306 GLN A O 1
ATOM 2535 N N . TYR A 1 307 ? -6.921 -2.358 6.770 1.00 83.19 307 TYR A N 1
ATOM 2536 C CA . TYR A 1 307 ? -7.289 -3.774 6.836 1.00 83.19 307 TYR A CA 1
ATOM 2537 C C . TYR A 1 307 ? -8.778 -3.998 6.533 1.00 83.19 307 TYR A C 1
ATOM 2539 O O . TYR A 1 307 ? -9.126 -5.008 5.934 1.00 83.19 307 TYR A O 1
ATOM 2547 N N . GLU A 1 308 ? -9.646 -3.028 6.844 1.00 77.06 308 GLU A N 1
ATOM 2548 C CA . GLU A 1 308 ? -11.094 -3.100 6.581 1.00 77.06 308 GLU A CA 1
ATOM 2549 C C . GLU A 1 308 ? -11.427 -3.370 5.105 1.00 77.06 308 GLU A C 1
ATOM 2551 O O . GLU A 1 308 ? -12.479 -3.918 4.795 1.00 77.06 308 GLU A O 1
ATOM 2556 N N . ARG A 1 309 ? -10.528 -3.002 4.184 1.00 82.44 309 ARG A N 1
ATOM 2557 C CA . ARG A 1 309 ? -10.761 -3.050 2.735 1.00 82.44 309 ARG A CA 1
ATOM 2558 C C . ARG A 1 309 ? -10.136 -4.261 2.038 1.00 82.44 309 ARG A C 1
ATOM 2560 O O . ARG A 1 309 ? -10.162 -4.317 0.814 1.00 82.44 309 ARG A O 1
ATOM 2567 N N . GLN A 1 310 ? -9.552 -5.202 2.783 1.00 81.75 310 GLN A N 1
ATOM 2568 C CA . GLN A 1 310 ? -8.878 -6.371 2.198 1.00 81.75 310 GLN A CA 1
ATOM 2569 C C . GLN A 1 310 ? -9.852 -7.385 1.591 1.00 81.75 310 GLN A C 1
ATOM 2571 O O . GLN A 1 310 ? -9.533 -8.011 0.586 1.00 81.75 310 GLN A O 1
ATOM 2576 N N . PHE A 1 311 ? -11.036 -7.527 2.186 1.00 89.00 311 PHE A N 1
ATOM 2577 C CA . PHE A 1 311 ? -12.076 -8.442 1.725 1.00 89.00 311 PHE A CA 1
ATOM 2578 C C . PHE A 1 311 ? -13.356 -7.691 1.400 1.00 89.00 311 PHE A C 1
ATOM 2580 O O . PHE A 1 311 ? -13.584 -6.576 1.882 1.00 89.00 311 PHE A O 1
ATOM 2587 N N . ASN A 1 312 ? -14.206 -8.330 0.599 1.00 92.19 312 ASN A N 1
ATOM 2588 C CA . ASN A 1 312 ? -15.558 -7.879 0.282 1.00 92.19 312 ASN A CA 1
ATOM 2589 C C . ASN A 1 312 ? -15.586 -6.441 -0.278 1.00 92.19 312 ASN A C 1
ATOM 2591 O O . ASN A 1 312 ? -16.535 -5.692 -0.043 1.00 92.19 312 ASN A O 1
ATOM 2595 N N . THR A 1 313 ? -14.514 -6.012 -0.944 1.00 93.00 313 THR A N 1
ATOM 2596 C CA . THR A 1 313 ? -14.325 -4.623 -1.364 1.00 93.00 313 THR A CA 1
ATOM 2597 C C . THR A 1 313 ? -14.027 -4.574 -2.848 1.00 93.00 313 THR A C 1
ATOM 2599 O O . THR A 1 313 ? -13.145 -5.274 -3.333 1.00 93.00 313 THR A O 1
ATOM 2602 N N . VAL A 1 314 ? -14.739 -3.711 -3.567 1.00 94.50 314 VAL A N 1
ATOM 2603 C CA . VAL A 1 314 ? -14.588 -3.551 -5.013 1.00 94.50 314 VAL A CA 1
ATOM 2604 C C . VAL A 1 314 ? -14.534 -2.079 -5.397 1.00 94.50 314 VAL A C 1
ATOM 2606 O O . VAL A 1 314 ? -15.183 -1.225 -4.787 1.00 94.50 314 VAL A O 1
ATOM 2609 N N . ARG A 1 315 ? -13.760 -1.771 -6.439 1.00 94.50 315 ARG A N 1
ATOM 2610 C CA . ARG A 1 315 ? -13.722 -0.450 -7.068 1.00 94.50 315 ARG A CA 1
ATOM 2611 C C . ARG A 1 315 ? -14.688 -0.418 -8.249 1.00 94.50 315 ARG A C 1
ATOM 2613 O O . ARG A 1 315 ? -14.389 -0.953 -9.313 1.00 94.50 315 ARG A O 1
ATOM 2620 N N . ILE A 1 316 ? -15.826 0.245 -8.075 1.00 95.38 316 ILE A N 1
ATOM 2621 C CA . ILE A 1 316 ? -16.824 0.414 -9.135 1.00 95.38 316 ILE A CA 1
ATOM 2622 C C . ILE A 1 316 ? -16.425 1.614 -10.009 1.00 95.38 316 ILE A C 1
ATOM 2624 O O . ILE A 1 316 ? -16.208 2.702 -9.460 1.00 95.38 316 ILE A O 1
ATOM 2628 N N . PRO A 1 317 ? -16.335 1.454 -11.343 1.00 95.94 317 PRO A N 1
ATOM 2629 C CA . PRO A 1 317 ? -16.020 2.554 -12.248 1.00 95.94 317 PRO A CA 1
ATOM 2630 C C . PRO A 1 317 ? -17.149 3.594 -12.260 1.00 95.94 317 PRO A C 1
ATOM 2632 O O . PRO A 1 317 ? -18.332 3.248 -12.232 1.00 95.94 317 PRO A O 1
ATOM 2635 N N . GLY A 1 318 ? -16.787 4.872 -12.318 1.00 95.31 318 GLY A N 1
ATOM 2636 C CA . GLY A 1 318 ? -17.719 5.965 -12.615 1.00 95.31 318 GLY A CA 1
ATOM 2637 C C . GLY A 1 318 ? -17.200 6.794 -13.783 1.00 95.31 318 GLY A C 1
ATOM 2638 O O . GLY A 1 318 ? -16.025 6.687 -14.114 1.00 95.31 318 GLY A O 1
ATOM 2639 N N . LYS A 1 319 ? -18.045 7.612 -14.426 1.00 94.38 319 LYS A N 1
ATOM 2640 C CA . LYS A 1 319 ? -17.637 8.410 -15.603 1.00 94.38 319 LYS A CA 1
ATOM 2641 C C . LYS A 1 319 ? -16.510 9.389 -15.257 1.00 94.38 319 LYS A C 1
ATOM 2643 O O . LYS A 1 319 ? -15.462 9.390 -15.893 1.00 94.38 319 LYS A O 1
ATOM 2648 N N . GLU A 1 320 ? -16.670 10.133 -14.168 1.00 93.12 320 GLU A N 1
ATOM 2649 C CA . GLU A 1 320 ? -15.666 11.103 -13.704 1.00 93.12 320 GLU A CA 1
ATOM 2650 C C . GLU A 1 320 ? -14.837 10.615 -12.513 1.00 93.12 320 GLU A C 1
ATOM 2652 O O . GLU A 1 320 ? -13.701 11.043 -12.312 1.00 93.12 320 GLU A O 1
ATOM 2657 N N . MET A 1 321 ? -15.419 9.753 -11.681 1.00 94.06 321 MET A N 1
ATOM 2658 C CA . MET A 1 321 ? -14.808 9.313 -10.436 1.00 94.06 321 MET A CA 1
ATOM 2659 C C . MET A 1 321 ? -15.312 7.925 -10.071 1.00 94.06 321 MET A C 1
ATOM 2661 O O . MET A 1 321 ? -16.517 7.680 -10.030 1.00 94.06 321 MET A O 1
ATOM 2665 N N . ASP A 1 322 ? -14.377 7.032 -9.782 1.00 95.94 322 ASP A N 1
ATOM 2666 C CA . ASP A 1 322 ? -14.678 5.691 -9.299 1.00 95.94 322 ASP A CA 1
ATOM 2667 C C . ASP A 1 322 ? -15.070 5.736 -7.817 1.00 95.94 322 ASP A C 1
ATOM 2669 O O . ASP A 1 322 ? -14.803 6.705 -7.103 1.00 95.94 322 ASP A O 1
ATOM 2673 N N . ARG A 1 323 ? -15.679 4.659 -7.324 1.00 95.00 323 ARG A N 1
ATOM 2674 C CA . ARG A 1 323 ? -16.035 4.516 -5.907 1.00 95.00 323 ARG A CA 1
ATOM 2675 C C . ARG A 1 323 ? -15.548 3.188 -5.357 1.00 95.00 323 ARG A C 1
ATOM 2677 O O . ARG A 1 323 ? -15.668 2.159 -6.017 1.00 95.00 323 ARG A O 1
ATOM 2684 N N . ILE A 1 324 ? -15.041 3.211 -4.131 1.00 92.56 324 ILE A N 1
ATOM 2685 C CA . ILE A 1 324 ? -14.776 1.996 -3.365 1.00 92.56 324 ILE A CA 1
ATOM 2686 C C . ILE A 1 324 ? -16.058 1.615 -2.634 1.00 92.56 324 ILE A C 1
ATOM 2688 O O . ILE A 1 324 ? -16.625 2.428 -1.905 1.00 92.56 324 ILE A O 1
ATOM 2692 N N . VAL A 1 325 ? -16.522 0.389 -2.847 1.00 93.38 325 VAL A N 1
ATOM 2693 C CA . VAL A 1 325 ? -17.696 -0.169 -2.177 1.00 93.38 325 VAL A CA 1
ATOM 2694 C C . VAL A 1 325 ? -17.249 -1.353 -1.340 1.00 93.38 325 VAL A C 1
ATOM 2696 O O . VAL A 1 325 ? -16.641 -2.281 -1.864 1.00 93.38 325 VAL A O 1
ATOM 2699 N N . HIS A 1 326 ? -17.554 -1.301 -0.046 1.00 91.19 326 HIS A N 1
ATOM 2700 C CA . HIS A 1 326 ? -17.316 -2.383 0.899 1.00 91.19 326 HIS A CA 1
ATOM 2701 C C . HIS A 1 326 ? -18.643 -3.059 1.254 1.00 91.19 326 HIS A C 1
ATOM 2703 O O . HIS A 1 326 ? -19.610 -2.385 1.621 1.00 91.19 326 HIS A O 1
ATOM 2709 N N . TYR A 1 327 ? -18.688 -4.384 1.162 1.00 89.38 327 TYR A N 1
ATOM 2710 C CA . TYR A 1 327 ? -19.851 -5.196 1.489 1.00 89.38 327 TYR A CA 1
ATOM 2711 C C . TYR A 1 327 ? -19.658 -5.882 2.854 1.00 89.38 327 TYR A C 1
ATOM 2713 O O . TYR A 1 327 ? -18.685 -6.608 3.053 1.00 89.38 327 TYR A O 1
ATOM 2721 N N . PRO A 1 328 ? -20.587 -5.704 3.809 1.00 74.94 328 PRO A N 1
ATOM 2722 C CA . PRO A 1 328 ? -20.376 -6.112 5.200 1.00 74.94 328 PRO A CA 1
ATOM 2723 C C . PRO A 1 328 ? -20.471 -7.622 5.456 1.00 74.94 328 PRO A C 1
ATOM 2725 O O . PRO A 1 328 ? -20.143 -8.051 6.563 1.00 74.94 328 PRO A O 1
ATOM 2728 N N . ASP A 1 329 ? -20.968 -8.409 4.498 1.00 76.00 329 ASP A N 1
ATOM 2729 C CA . ASP A 1 329 ? -21.095 -9.861 4.630 1.00 76.00 329 ASP A CA 1
ATOM 2730 C C . ASP A 1 329 ? -21.092 -10.538 3.252 1.00 76.00 329 ASP A C 1
ATOM 2732 O O . ASP A 1 329 ? -22.003 -10.338 2.444 1.00 76.00 329 ASP A O 1
ATOM 2736 N N . SER A 1 330 ? -20.037 -11.305 2.972 1.00 86.19 330 SER A N 1
ATOM 2737 C CA . SER A 1 330 ? -19.896 -12.092 1.745 1.00 86.19 330 SER A CA 1
ATOM 2738 C C . SER A 1 330 ? -19.680 -13.564 2.084 1.00 86.19 330 SER A C 1
ATOM 2740 O O . SER A 1 330 ? -18.814 -13.920 2.897 1.00 86.19 330 SER A O 1
ATOM 2742 N N . HIS A 1 331 ? -20.468 -14.438 1.462 1.00 87.00 331 HIS A N 1
ATOM 2743 C CA . HIS A 1 331 ? -20.459 -15.882 1.716 1.00 87.00 331 HIS A CA 1
ATOM 2744 C C . HIS A 1 331 ? -19.856 -16.700 0.571 1.00 87.00 331 HIS A C 1
ATOM 2746 O O . HIS A 1 331 ? -19.801 -17.925 0.664 1.00 87.00 331 HIS A O 1
ATOM 2752 N N . HIS A 1 332 ? -19.393 -16.037 -0.486 1.00 92.69 332 HIS A N 1
ATOM 2753 C CA . HIS A 1 332 ? -18.875 -16.679 -1.685 1.00 92.69 332 HIS A CA 1
ATOM 2754 C C . HIS A 1 332 ? -17.623 -15.967 -2.195 1.00 92.69 332 HIS A C 1
ATOM 2756 O O . HIS A 1 332 ? -17.340 -14.821 -1.831 1.00 92.69 332 HIS A O 1
ATOM 2762 N N . ILE A 1 333 ? -16.887 -16.655 -3.057 1.00 95.69 333 ILE A N 1
ATOM 2763 C CA . ILE A 1 333 ? -15.851 -16.069 -3.909 1.00 95.69 333 ILE A CA 1
ATOM 2764 C C . ILE A 1 333 ? -16.316 -16.111 -5.364 1.00 95.69 333 ILE A C 1
ATOM 2766 O O . ILE A 1 333 ? -17.195 -16.900 -5.718 1.00 95.69 333 ILE A O 1
ATOM 2770 N N . ALA A 1 334 ? -15.738 -15.252 -6.196 1.00 96.06 334 ALA A N 1
ATOM 2771 C CA . ALA A 1 334 ? -15.864 -15.367 -7.642 1.00 96.06 334 ALA A CA 1
ATOM 2772 C C . ALA A 1 334 ? -14.644 -16.130 -8.156 1.00 96.06 334 ALA A C 1
ATOM 2774 O O . ALA A 1 334 ? -13.520 -15.778 -7.796 1.00 96.06 334 ALA A O 1
ATOM 2775 N N . VAL A 1 335 ? -14.858 -17.170 -8.954 1.00 96.06 335 VAL A N 1
ATOM 2776 C CA . VAL A 1 335 ? -13.781 -17.958 -9.561 1.00 96.06 335 VAL A CA 1
ATOM 2777 C C . VAL A 1 335 ? -13.802 -17.719 -11.062 1.00 96.06 335 VAL A C 1
ATOM 2779 O O . VAL A 1 335 ? -14.870 -17.770 -11.666 1.00 96.06 335 VAL A O 1
ATOM 2782 N N . TYR A 1 336 ? -12.643 -17.441 -11.648 1.00 94.19 336 TYR A N 1
ATOM 2783 C CA . TYR A 1 336 ? -12.466 -17.350 -13.093 1.00 94.19 336 TYR A CA 1
ATOM 2784 C C . TYR A 1 336 ? -11.578 -18.497 -13.574 1.00 94.19 336 TYR A C 1
ATOM 2786 O O . TYR A 1 336 ? -10.501 -18.715 -13.012 1.00 94.19 336 TYR A O 1
ATOM 2794 N N . HIS A 1 337 ? -12.032 -19.223 -14.595 1.00 92.69 337 HIS A N 1
ATOM 2795 C CA . HIS A 1 337 ? -11.279 -20.310 -15.223 1.00 92.69 337 HIS A CA 1
ATOM 2796 C C . HIS A 1 337 ? -11.672 -20.447 -16.699 1.00 92.69 337 HIS A C 1
ATOM 2798 O O . HIS A 1 337 ? -12.862 -20.525 -17.003 1.00 92.69 337 HIS A O 1
ATOM 2804 N N . LYS A 1 338 ? -10.688 -20.469 -17.613 1.00 88.81 338 LYS A N 1
ATOM 2805 C CA . LYS A 1 338 ? -10.881 -20.619 -19.074 1.00 88.81 338 LYS A CA 1
ATOM 2806 C C . LYS A 1 338 ? -12.058 -19.801 -19.632 1.00 88.81 338 LYS A C 1
ATOM 2808 O O . LYS A 1 338 ? -12.989 -20.353 -20.215 1.00 88.81 338 LYS A O 1
ATOM 2813 N N . GLY A 1 339 ? -12.054 -18.493 -19.384 1.00 87.12 339 GLY A N 1
ATOM 2814 C CA . GLY A 1 339 ? -13.068 -17.589 -19.932 1.00 87.12 339 GLY A CA 1
ATOM 2815 C C . GLY A 1 339 ? -14.421 -17.577 -19.216 1.00 87.12 339 GLY A C 1
ATOM 2816 O O . GLY A 1 339 ? -15.309 -16.857 -19.657 1.00 87.12 339 GLY A O 1
ATOM 2817 N N . ARG A 1 340 ? -14.591 -18.333 -18.124 1.00 91.81 340 ARG A N 1
ATOM 2818 C CA . ARG A 1 340 ? -15.884 -18.521 -17.444 1.00 91.81 340 ARG A CA 1
ATOM 2819 C C . ARG A 1 340 ? -15.870 -18.017 -16.011 1.00 91.81 340 ARG A C 1
ATOM 2821 O O . ARG A 1 340 ? -14.853 -18.130 -15.319 1.00 91.81 340 ARG A O 1
ATOM 2828 N N . TRP A 1 341 ? -17.008 -17.493 -15.559 1.00 93.06 341 TRP A N 1
ATOM 2829 C CA . TRP A 1 341 ? -17.192 -16.987 -14.197 1.00 93.06 341 TRP A CA 1
ATOM 2830 C C . TRP A 1 341 ? -18.098 -17.878 -13.350 1.00 93.06 341 TRP A C 1
ATOM 2832 O O . TRP A 1 341 ? -19.253 -18.122 -13.684 1.00 93.06 341 TRP A O 1
ATOM 2842 N N . TYR A 1 342 ? -17.612 -18.249 -12.167 1.00 93.94 342 TYR A N 1
ATOM 2843 C CA . TYR A 1 342 ? -18.331 -19.096 -11.219 1.00 93.94 342 TYR A CA 1
ATOM 2844 C C . TYR A 1 342 ? -18.531 -18.387 -9.883 1.00 93.94 342 TYR A C 1
ATOM 2846 O O . TYR A 1 342 ? -17.665 -17.651 -9.396 1.00 93.94 342 TYR A O 1
ATOM 2854 N N . GLN A 1 343 ? -19.667 -18.656 -9.244 1.00 93.00 343 GLN A N 1
ATOM 2855 C CA . GLN A 1 343 ? -19.931 -18.265 -7.864 1.00 93.00 343 GLN A CA 1
ATOM 2856 C C . GLN A 1 343 ? -19.717 -19.472 -6.944 1.00 93.00 343 GLN A C 1
ATOM 2858 O O . GLN A 1 343 ? -20.569 -20.350 -6.858 1.00 93.00 343 GLN A O 1
ATOM 2863 N N . ALA A 1 344 ? -18.600 -19.501 -6.217 1.00 92.38 344 ALA A N 1
ATOM 2864 C CA . ALA A 1 344 ? -18.281 -20.595 -5.301 1.00 92.38 344 ALA A CA 1
ATOM 2865 C C . ALA A 1 344 ? -18.675 -20.230 -3.861 1.00 92.38 344 ALA A C 1
ATOM 2867 O O . ALA A 1 344 ? -18.131 -19.291 -3.268 1.00 92.38 344 ALA A O 1
ATOM 2868 N N . PHE A 1 345 ? -19.639 -20.953 -3.286 1.00 90.25 345 PHE A N 1
ATOM 2869 C CA . PHE A 1 345 ? -20.099 -20.742 -1.909 1.00 90.25 345 PHE A CA 1
ATOM 2870 C C . PHE A 1 345 ? -19.156 -21.376 -0.894 1.00 90.25 345 PHE A C 1
ATOM 2872 O O . PHE A 1 345 ? -18.776 -22.531 -1.026 1.00 90.25 345 PHE A O 1
ATOM 2879 N N . MET A 1 346 ? -18.834 -20.632 0.163 1.00 90.12 346 MET A N 1
ATOM 2880 C CA . MET A 1 346 ? -17.804 -21.019 1.135 1.00 90.12 346 MET A CA 1
ATOM 2881 C C . MET A 1 346 ? -18.385 -21.577 2.435 1.00 90.12 346 MET A C 1
ATOM 2883 O O . MET A 1 346 ? -17.643 -22.032 3.303 1.00 90.12 346 MET A O 1
ATOM 2887 N N . TYR A 1 347 ? -19.708 -21.527 2.603 1.00 86.69 347 TYR A N 1
ATOM 2888 C CA . TYR A 1 347 ? -20.386 -21.947 3.825 1.00 86.69 347 TYR A CA 1
ATOM 2889 C C . TYR A 1 347 ? -21.524 -22.917 3.522 1.00 86.69 347 TYR A C 1
ATOM 2891 O O . TYR A 1 347 ? -22.303 -22.683 2.605 1.00 86.69 347 TYR A O 1
ATOM 2899 N N . HIS A 1 348 ? -21.671 -23.938 4.366 1.00 82.56 348 HIS A N 1
ATOM 2900 C CA . HIS A 1 348 ? -22.827 -24.835 4.386 1.00 82.56 348 HIS A CA 1
ATOM 2901 C C . HIS A 1 348 ? -23.339 -24.964 5.827 1.00 82.56 348 HIS A C 1
ATOM 2903 O O . HIS A 1 348 ? -22.543 -25.166 6.751 1.00 82.56 348 HIS A O 1
ATOM 2909 N N . LYS A 1 349 ? -24.649 -24.780 6.062 1.00 79.38 349 LYS A N 1
ATOM 2910 C CA . LYS A 1 349 ? -25.263 -24.788 7.409 1.00 79.38 349 LYS A CA 1
ATOM 2911 C C . LYS A 1 349 ? -24.525 -23.897 8.423 1.00 79.38 349 LYS A C 1
ATOM 2913 O O . LYS A 1 349 ? -24.314 -24.263 9.580 1.00 79.38 349 LYS A O 1
ATOM 2918 N N . GLY A 1 350 ? -24.067 -22.730 7.963 1.00 75.44 350 GLY A N 1
ATOM 2919 C CA . GLY A 1 350 ? -23.341 -21.741 8.768 1.00 75.44 350 GLY A CA 1
ATOM 2920 C C . GLY A 1 350 ? -21.881 -22.084 9.104 1.00 75.44 350 GLY A C 1
ATOM 2921 O O . GLY A 1 350 ? -21.233 -21.301 9.800 1.00 75.44 350 GLY A O 1
ATOM 2922 N N . LYS A 1 351 ? -21.338 -23.208 8.617 1.00 81.94 351 LYS A N 1
ATOM 2923 C CA . LYS A 1 351 ? -19.938 -23.614 8.820 1.00 81.94 351 LYS A CA 1
ATOM 2924 C C . LYS A 1 351 ? -19.116 -23.376 7.558 1.00 81.94 351 LYS A C 1
ATOM 2926 O O . LYS A 1 351 ? -19.610 -23.602 6.461 1.00 81.94 351 LYS A O 1
ATOM 2931 N N . LEU A 1 352 ? -17.880 -22.903 7.730 1.00 85.81 352 LEU A N 1
ATOM 2932 C CA . LEU A 1 352 ? -16.915 -22.762 6.636 1.00 85.81 352 LEU A CA 1
ATOM 2933 C C . LEU A 1 352 ? -16.558 -24.158 6.108 1.00 85.81 352 LEU A C 1
ATOM 2935 O O . LEU A 1 352 ? -16.237 -25.035 6.916 1.00 85.81 352 LEU A O 1
ATOM 2939 N N . LEU A 1 353 ? -16.602 -24.337 4.789 1.00 84.88 353 LEU A N 1
ATOM 2940 C CA . LEU A 1 353 ? -16.191 -25.578 4.133 1.00 84.88 353 LEU A CA 1
ATOM 2941 C C . LEU A 1 353 ? -14.721 -25.890 4.445 1.00 84.88 353 LEU A C 1
ATOM 2943 O O . LEU A 1 353 ? -13.875 -24.995 4.502 1.00 84.88 353 LEU A O 1
ATOM 2947 N N . LYS A 1 354 ? -14.409 -27.163 4.677 1.00 80.75 354 LYS A N 1
ATOM 2948 C CA . LYS A 1 354 ? -13.041 -27.653 4.880 1.00 80.75 354 LYS A CA 1
ATOM 2949 C C . LYS A 1 354 ? -12.265 -27.626 3.559 1.00 80.75 354 LYS A C 1
ATOM 2951 O O . LYS A 1 354 ? -12.879 -27.710 2.498 1.00 80.75 354 LYS A O 1
ATOM 2956 N N . PRO A 1 355 ? -10.918 -27.612 3.592 1.00 81.88 355 PRO A N 1
ATOM 2957 C CA . PRO A 1 355 ? -10.114 -27.634 2.371 1.00 81.88 355 PRO A CA 1
ATOM 2958 C C . PRO A 1 355 ? -10.459 -28.775 1.406 1.00 81.88 355 PRO A C 1
ATOM 2960 O O . PRO A 1 355 ? -10.498 -28.551 0.206 1.00 81.88 355 PRO A O 1
ATOM 2963 N N . CYS A 1 356 ? -10.773 -29.976 1.903 1.00 78.75 356 CYS A N 1
ATOM 2964 C CA . CYS A 1 356 ? -11.182 -31.091 1.043 1.00 78.75 356 CYS A CA 1
ATOM 2965 C C . CYS A 1 356 ? -12.528 -30.851 0.336 1.00 78.75 356 CYS A C 1
ATOM 2967 O O . CYS A 1 356 ? -12.672 -31.206 -0.826 1.00 78.75 356 CYS A O 1
ATOM 2969 N N . GLU A 1 357 ? -13.494 -30.224 1.010 1.00 81.75 357 GLU A N 1
ATOM 2970 C CA . GLU A 1 357 ? -14.807 -29.888 0.441 1.00 81.75 357 GLU A CA 1
ATOM 2971 C C . GLU A 1 357 ? -14.675 -28.761 -0.593 1.00 81.75 357 GLU A C 1
ATOM 2973 O O . GLU A 1 357 ? -15.254 -28.831 -1.672 1.00 81.75 357 GLU A O 1
ATOM 2978 N N . LEU A 1 358 ? -13.844 -27.756 -0.293 1.00 81.69 358 LEU A N 1
ATOM 2979 C CA . LEU A 1 358 ? -13.493 -26.691 -1.236 1.00 81.69 358 LEU A CA 1
ATOM 2980 C C . LEU A 1 358 ? -12.766 -27.244 -2.463 1.00 81.69 358 LEU A C 1
ATOM 2982 O O . LEU A 1 358 ? -13.045 -26.818 -3.576 1.00 81.69 358 LEU A O 1
ATOM 2986 N N . GLN A 1 359 ? -11.855 -28.201 -2.277 1.00 86.50 359 GLN A N 1
ATOM 2987 C CA . GLN A 1 359 ? -11.149 -28.827 -3.388 1.00 86.50 359 GLN A CA 1
ATOM 2988 C C . GLN A 1 359 ? -12.120 -29.531 -4.338 1.00 86.50 359 GLN A C 1
ATOM 2990 O O . GLN A 1 359 ? -11.949 -29.386 -5.539 1.00 86.50 359 GLN A O 1
ATOM 2995 N N . ILE A 1 360 ? -13.140 -30.237 -3.833 1.00 86.69 360 ILE A N 1
ATOM 2996 C CA . ILE A 1 360 ? -14.155 -30.883 -4.684 1.00 86.69 360 ILE A CA 1
ATOM 2997 C C . ILE A 1 360 ? -14.862 -29.839 -5.558 1.00 86.69 360 ILE A C 1
ATOM 2999 O O . ILE A 1 360 ? -14.923 -30.011 -6.770 1.00 86.69 360 ILE A O 1
ATOM 3003 N N . GLN A 1 361 ? -15.303 -28.725 -4.967 1.00 89.50 361 GLN A N 1
ATOM 3004 C CA . GLN A 1 361 ? -15.951 -27.633 -5.704 1.00 89.50 361 GLN A CA 1
ATOM 3005 C C . GLN A 1 361 ? -15.022 -26.991 -6.752 1.00 89.50 361 GLN A C 1
ATOM 3007 O O . GLN A 1 361 ? -15.460 -26.637 -7.841 1.00 89.50 361 GLN A O 1
ATOM 3012 N N . LEU A 1 362 ? -13.731 -26.829 -6.445 1.00 91.31 362 LEU A N 1
ATOM 3013 C CA . LEU A 1 362 ? -12.757 -26.294 -7.405 1.00 91.31 362 LEU A CA 1
ATOM 3014 C C . LEU A 1 362 ? -12.392 -27.315 -8.495 1.00 91.31 362 LEU A C 1
ATOM 3016 O O . LEU A 1 362 ? -12.172 -26.926 -9.637 1.00 91.31 362 LEU A O 1
ATOM 3020 N N . ASP A 1 363 ? -12.345 -28.607 -8.163 1.00 89.62 363 ASP A N 1
ATOM 3021 C CA . ASP A 1 363 ? -12.147 -29.695 -9.126 1.00 89.62 363 ASP A CA 1
ATOM 3022 C C . ASP A 1 363 ? -13.326 -29.772 -10.110 1.00 89.62 363 ASP A C 1
ATOM 3024 O O . ASP A 1 363 ? -13.101 -30.027 -11.289 1.00 89.62 363 ASP A O 1
ATOM 3028 N N . GLU A 1 364 ? -14.562 -29.527 -9.659 1.00 92.38 364 GLU A N 1
ATOM 3029 C CA . GLU A 1 364 ? -15.738 -29.405 -10.536 1.00 92.38 364 GLU A CA 1
ATOM 3030 C C . GLU A 1 364 ? -15.580 -28.248 -11.531 1.00 92.38 364 GLU A C 1
ATOM 3032 O O . GLU A 1 364 ? -15.806 -28.448 -12.718 1.00 92.38 364 GLU A O 1
ATOM 3037 N N . ILE A 1 365 ? -15.106 -27.081 -11.078 1.00 93.25 365 ILE A N 1
ATOM 3038 C CA . ILE A 1 365 ? -14.863 -25.915 -11.947 1.00 93.25 365 ILE A CA 1
ATOM 3039 C C . ILE A 1 365 ? -13.778 -26.198 -12.997 1.00 93.25 365 ILE A C 1
ATOM 3041 O O . ILE A 1 365 ? -13.926 -25.802 -14.149 1.00 93.25 365 ILE A O 1
ATOM 3045 N N . ILE A 1 366 ? -12.684 -26.875 -12.625 1.00 91.88 366 ILE A N 1
ATOM 3046 C CA . ILE A 1 366 ? -11.619 -27.221 -13.586 1.00 91.88 366 ILE A CA 1
ATOM 3047 C C . ILE A 1 366 ? -12.081 -28.289 -14.586 1.00 91.88 366 ILE A C 1
ATOM 3049 O O . ILE A 1 366 ? -11.672 -28.264 -15.746 1.00 91.88 366 ILE A O 1
ATOM 3053 N N . ARG A 1 367 ? -12.915 -29.242 -14.151 1.00 91.56 367 ARG A N 1
ATOM 3054 C CA . ARG A 1 367 ? -13.469 -30.295 -15.020 1.00 91.56 367 ARG A CA 1
ATOM 3055 C C . ARG A 1 367 ? -14.617 -29.815 -15.896 1.00 91.56 367 ARG A C 1
ATOM 3057 O O . ARG A 1 367 ? -15.056 -30.574 -16.753 1.00 91.56 367 ARG A O 1
ATOM 3064 N N . ASP A 1 368 ? -15.126 -28.611 -15.668 1.00 90.31 368 ASP A N 1
ATOM 3065 C CA . ASP A 1 368 ? -16.162 -28.044 -16.508 1.00 90.31 368 ASP A CA 1
ATOM 3066 C C . ASP A 1 368 ? -15.597 -27.812 -17.923 1.00 90.31 368 ASP A C 1
ATOM 3068 O O . ASP A 1 368 ? -14.666 -27.024 -18.120 1.00 90.31 368 ASP A O 1
ATOM 3072 N N . GLU A 1 369 ? -16.174 -28.484 -18.917 1.00 90.38 369 GLU A N 1
ATOM 3073 C CA . GLU A 1 369 ? -15.810 -28.391 -20.336 1.00 90.38 369 GLU A CA 1
ATOM 3074 C C . GLU A 1 369 ? -16.814 -27.560 -21.157 1.00 90.38 369 GLU A C 1
ATOM 3076 O O . GLU A 1 369 ? -16.694 -27.488 -22.381 1.00 90.38 369 GLU A O 1
ATOM 3081 N N . THR A 1 370 ? -17.805 -26.917 -20.524 1.00 90.44 370 THR A N 1
ATOM 3082 C CA . THR A 1 370 ? -18.748 -26.060 -21.252 1.00 90.44 370 THR A CA 1
ATOM 3083 C C . THR A 1 370 ? -18.030 -24.889 -21.912 1.00 90.44 370 THR A C 1
ATOM 3085 O O . THR A 1 370 ? -17.094 -24.305 -21.361 1.00 90.44 370 THR A O 1
ATOM 3088 N N . LEU A 1 371 ? -18.510 -24.491 -23.089 1.00 89.69 371 LEU A N 1
ATOM 3089 C CA . LEU A 1 371 ? -18.009 -23.293 -23.752 1.00 89.69 371 LEU A CA 1
ATOM 3090 C C . LEU A 1 371 ? -18.466 -22.033 -22.993 1.00 89.69 371 LEU A C 1
ATOM 3092 O O . LEU A 1 371 ? -19.601 -22.012 -22.502 1.00 89.69 371 LEU A O 1
ATOM 3096 N N . PRO A 1 372 ? -17.613 -20.995 -22.883 1.00 90.00 372 PRO A N 1
ATOM 3097 C CA . PRO A 1 372 ? -18.041 -19.690 -22.389 1.00 90.00 372 PRO A CA 1
ATOM 3098 C C . PRO A 1 372 ? -19.167 -19.136 -23.266 1.00 90.00 372 PRO A C 1
ATOM 3100 O O . PRO A 1 372 ? -19.212 -19.396 -24.471 1.00 90.00 372 PRO A O 1
ATOM 3103 N N . ALA A 1 373 ? -20.069 -18.355 -22.673 1.00 87.62 373 ALA A N 1
ATOM 3104 C CA . ALA A 1 373 ? -21.063 -17.633 -23.462 1.00 87.62 373 ALA A CA 1
ATOM 3105 C C . ALA A 1 373 ? -20.379 -16.616 -24.396 1.00 87.62 373 ALA A C 1
ATOM 3107 O O . ALA A 1 373 ? -19.261 -16.170 -24.127 1.00 87.62 373 ALA A O 1
ATOM 3108 N N . ASP A 1 374 ? -21.059 -16.211 -25.472 1.00 88.06 374 ASP A N 1
ATOM 3109 C CA . ASP A 1 374 ? -20.509 -15.271 -26.456 1.00 88.06 374 ASP A CA 1
ATOM 3110 C C . ASP A 1 374 ? -19.952 -14.003 -25.781 1.00 88.06 374 ASP A C 1
ATOM 3112 O O . ASP A 1 374 ? -20.679 -13.217 -25.165 1.00 88.06 374 ASP A O 1
ATOM 3116 N N . GLY A 1 375 ? -18.634 -13.811 -25.890 1.00 85.25 375 GLY A N 1
ATOM 3117 C CA . GLY A 1 375 ? -17.905 -12.682 -25.307 1.00 85.25 375 GLY A CA 1
ATOM 3118 C C . GLY A 1 375 ? -17.617 -12.769 -23.801 1.00 85.25 375 GLY A C 1
ATOM 3119 O O . GLY A 1 375 ? -16.959 -11.867 -23.277 1.00 85.25 375 GLY A O 1
ATOM 3120 N N . GLU A 1 376 ? -18.053 -13.823 -23.098 1.00 89.62 376 GLU A N 1
ATOM 3121 C CA . GLU A 1 376 ? -17.803 -14.029 -21.661 1.00 89.62 376 GLU A CA 1
ATOM 3122 C C . GLU A 1 376 ? -16.302 -14.055 -21.342 1.00 89.62 376 GLU A C 1
ATOM 3124 O O . GLU A 1 376 ? -15.843 -13.398 -20.400 1.00 89.62 376 GLU A O 1
ATOM 3129 N N . GLU A 1 377 ? -15.529 -14.721 -22.202 1.00 88.25 377 GLU A N 1
ATOM 3130 C CA . GLU A 1 377 ? -14.077 -14.868 -22.078 1.00 88.25 377 GLU A CA 1
ATOM 3131 C C . GLU A 1 377 ? -13.320 -13.532 -22.045 1.00 88.25 377 GLU A C 1
ATOM 3133 O O . GLU A 1 377 ? -12.242 -13.422 -21.463 1.00 88.25 377 GLU A O 1
ATOM 3138 N N . HIS A 1 378 ? -13.906 -12.478 -22.616 1.00 89.56 378 HIS A N 1
ATOM 3139 C CA . HIS A 1 378 ? -13.303 -11.150 -22.692 1.00 89.56 378 HIS A CA 1
ATOM 3140 C C . HIS A 1 378 ? -13.858 -10.176 -21.645 1.00 89.56 378 HIS A C 1
ATOM 3142 O O . HIS A 1 378 ? -13.373 -9.047 -21.533 1.00 89.56 378 HIS A O 1
ATOM 3148 N N . LEU A 1 379 ? -14.839 -10.581 -20.829 1.00 90.50 379 LEU A N 1
ATOM 3149 C CA . LEU A 1 379 ? -15.474 -9.690 -19.851 1.00 90.50 379 LEU A CA 1
ATOM 3150 C C . LEU A 1 379 ? -14.482 -9.122 -18.835 1.00 90.50 379 LEU A C 1
ATOM 3152 O O . LEU A 1 379 ? -14.562 -7.944 -18.478 1.00 90.50 379 LEU A O 1
ATOM 3156 N N . ALA A 1 380 ? -13.520 -9.934 -18.389 1.00 89.12 380 ALA A N 1
ATOM 3157 C CA . ALA A 1 380 ? -12.489 -9.500 -17.450 1.00 89.12 380 ALA A CA 1
ATOM 3158 C C . ALA A 1 380 ? -11.609 -8.379 -18.037 1.00 89.12 380 ALA A C 1
ATOM 3160 O O . ALA A 1 380 ? -11.199 -7.470 -17.305 1.00 89.12 380 ALA A O 1
ATOM 3161 N N . ALA A 1 381 ? -11.382 -8.382 -19.358 1.00 88.56 381 ALA A N 1
ATOM 3162 C CA . ALA A 1 381 ? -10.572 -7.379 -20.052 1.00 88.56 381 ALA A CA 1
ATOM 3163 C C . ALA A 1 381 ? -11.189 -5.974 -19.971 1.00 88.56 381 ALA A C 1
ATOM 3165 O O . ALA A 1 381 ? -10.464 -4.979 -19.933 1.00 88.56 381 ALA A O 1
ATOM 3166 N N . LEU A 1 382 ? -12.515 -5.863 -19.819 1.00 91.00 382 LEU A N 1
ATOM 3167 C CA . LEU A 1 382 ? -13.183 -4.574 -19.598 1.00 91.00 382 LEU A CA 1
ATOM 3168 C C . LEU A 1 382 ? -12.684 -3.868 -18.329 1.00 91.00 382 LEU A C 1
ATOM 3170 O O . LEU A 1 382 ? -12.656 -2.639 -18.266 1.00 91.00 382 LEU A O 1
ATOM 3174 N N . THR A 1 383 ? -12.235 -4.625 -17.323 1.00 91.19 383 THR A N 1
ATOM 3175 C CA . THR A 1 383 ? -11.666 -4.050 -16.096 1.00 91.19 383 THR A CA 1
ATOM 3176 C C . THR A 1 383 ? -10.251 -3.493 -16.290 1.00 91.19 383 THR A C 1
ATOM 3178 O O . THR A 1 383 ? -9.822 -2.651 -15.490 1.00 91.19 383 THR A O 1
ATOM 3181 N N . ALA A 1 384 ? -9.566 -3.920 -17.358 1.00 87.50 384 ALA A N 1
ATOM 3182 C CA . ALA A 1 384 ? -8.242 -3.462 -17.758 1.00 87.50 384 ALA A CA 1
ATOM 3183 C C . ALA A 1 384 ? -8.288 -2.161 -18.568 1.00 87.50 384 ALA A C 1
ATOM 3185 O O . ALA A 1 384 ? -7.304 -1.433 -18.568 1.00 87.50 384 ALA A O 1
ATOM 3186 N N . GLY A 1 385 ? -9.406 -1.853 -19.233 1.00 84.75 385 GLY A N 1
ATOM 3187 C CA . GLY A 1 385 ? -9.546 -0.671 -20.085 1.00 84.75 385 GLY A CA 1
ATOM 3188 C C . GLY A 1 385 ? -9.656 0.667 -19.338 1.00 84.75 385 GLY A C 1
ATOM 3189 O O . GLY A 1 385 ? -9.620 0.746 -18.102 1.00 84.75 385 GLY A O 1
ATOM 3190 N N . ASP A 1 386 ? -9.825 1.741 -20.116 1.00 89.94 386 ASP A N 1
ATOM 3191 C CA . ASP A 1 386 ? -10.058 3.093 -19.601 1.00 89.94 386 ASP A CA 1
ATOM 3192 C C . ASP A 1 386 ? -11.275 3.157 -18.674 1.00 89.94 386 ASP A C 1
ATOM 3194 O O . ASP A 1 386 ? -12.327 2.563 -18.925 1.00 89.94 386 ASP A O 1
ATOM 3198 N N . ARG A 1 387 ? -11.169 3.945 -17.599 1.00 94.06 387 ARG A N 1
ATOM 3199 C CA . ARG A 1 387 ? -12.186 3.957 -16.533 1.00 94.06 387 ARG A CA 1
ATOM 3200 C C . ARG A 1 387 ? -13.522 4.518 -17.001 1.00 94.06 387 ARG A C 1
ATOM 3202 O O . ARG A 1 387 ? -14.563 4.005 -16.599 1.00 94.06 387 ARG A O 1
ATOM 3209 N N . THR A 1 388 ? -13.501 5.532 -17.865 1.00 95.00 388 THR A N 1
ATOM 3210 C CA . THR A 1 388 ? -14.717 6.139 -18.429 1.00 95.00 388 THR A CA 1
ATOM 3211 C C . THR A 1 388 ? -15.426 5.189 -19.392 1.00 95.00 388 THR A C 1
ATOM 3213 O O . THR A 1 388 ? -16.654 5.063 -19.341 1.00 95.00 388 THR A O 1
ATOM 3216 N N . LEU A 1 389 ? -14.659 4.486 -20.233 1.00 94.25 389 LEU A N 1
ATOM 3217 C CA . LEU A 1 389 ? -15.190 3.470 -21.139 1.00 94.25 389 LEU A CA 1
ATOM 3218 C C . LEU A 1 389 ? -15.804 2.323 -20.337 1.00 94.25 389 LEU A C 1
ATOM 3220 O O . LEU A 1 389 ? -16.947 1.937 -20.591 1.00 94.25 389 LEU A O 1
ATOM 3224 N N . TRP A 1 390 ? -15.100 1.846 -19.306 1.00 95.38 390 TRP A N 1
ATOM 3225 C CA . TRP A 1 390 ? -15.622 0.800 -18.437 1.00 95.38 390 TRP A CA 1
ATOM 3226 C C . TRP A 1 390 ? -16.883 1.250 -17.690 1.00 95.38 390 TRP A C 1
ATOM 3228 O O . TRP A 1 390 ? -17.865 0.517 -17.645 1.00 95.38 390 TRP A O 1
ATOM 3238 N N . ALA A 1 391 ? -16.920 2.479 -17.169 1.00 96.69 391 ALA A N 1
ATOM 3239 C CA . ALA A 1 391 ? -18.107 3.022 -16.506 1.00 96.69 391 ALA A CA 1
ATOM 3240 C C . ALA A 1 391 ? -19.333 3.054 -17.432 1.00 96.69 391 ALA A C 1
ATOM 3242 O O . ALA A 1 391 ? -20.419 2.640 -17.029 1.00 96.69 391 ALA A O 1
ATOM 3243 N N . THR A 1 392 ? -19.148 3.515 -18.670 1.00 96.81 392 THR A N 1
ATOM 3244 C CA . THR A 1 392 ? -20.223 3.626 -19.669 1.00 96.81 392 THR A CA 1
ATOM 3245 C C . THR A 1 392 ? -20.706 2.249 -20.120 1.00 96.81 392 THR A C 1
ATOM 3247 O O . THR A 1 392 ? -21.908 1.998 -20.184 1.00 96.81 392 THR A O 1
ATOM 3250 N N . THR A 1 393 ? -19.775 1.320 -20.343 1.00 94.81 393 THR A N 1
ATOM 3251 C CA . THR A 1 393 ? -20.074 -0.077 -20.690 1.00 94.81 393 THR A CA 1
ATOM 3252 C C . THR A 1 393 ? -20.829 -0.767 -19.552 1.00 94.81 393 THR A C 1
ATOM 3254 O O . THR A 1 393 ? -21.868 -1.385 -19.776 1.00 94.81 393 THR A O 1
ATOM 3257 N N . ARG A 1 394 ? -20.372 -0.592 -18.305 1.00 94.94 394 ARG A N 1
ATOM 3258 C CA . ARG A 1 394 ? -21.032 -1.118 -17.103 1.00 94.94 394 ARG A CA 1
ATOM 3259 C C . ARG A 1 394 ? -22.461 -0.589 -16.957 1.00 94.94 394 ARG A C 1
ATOM 3261 O O . ARG A 1 394 ? -23.363 -1.348 -16.618 1.00 94.94 394 ARG A O 1
ATOM 3268 N N . GLU A 1 395 ? -22.679 0.703 -17.193 1.00 95.25 395 GLU A N 1
ATOM 3269 C CA . GLU A 1 395 ? -24.011 1.319 -17.135 1.00 95.25 395 GLU A CA 1
ATOM 3270 C C . GLU A 1 395 ? -24.938 0.805 -18.248 1.00 95.25 395 GLU A C 1
ATOM 3272 O O . GLU A 1 395 ? -26.105 0.518 -17.989 1.00 95.25 395 GLU A O 1
ATOM 3277 N N . THR A 1 396 ? -24.411 0.626 -19.457 1.00 95.69 396 THR A N 1
ATOM 3278 C CA . THR A 1 396 ? -25.198 0.223 -20.631 1.00 95.69 396 THR A CA 1
ATOM 3279 C C . THR A 1 396 ? -25.582 -1.257 -20.582 1.00 95.69 396 THR A C 1
ATOM 3281 O O . THR A 1 396 ? -26.747 -1.595 -20.763 1.00 95.69 396 THR A O 1
ATOM 3284 N N . PHE A 1 397 ? -24.626 -2.144 -20.287 1.00 93.19 397 PHE A N 1
ATOM 3285 C CA . PHE A 1 397 ? -24.800 -3.592 -20.467 1.00 93.19 397 PHE A CA 1
ATOM 3286 C C . PHE A 1 397 ? -24.980 -4.385 -19.165 1.00 93.19 397 PHE A C 1
ATOM 3288 O O . PHE A 1 397 ? -25.424 -5.532 -19.211 1.00 93.19 397 PHE A O 1
ATOM 3295 N N . PHE A 1 398 ? -24.667 -3.801 -18.000 1.00 93.38 398 PHE A N 1
ATOM 3296 C CA . PHE A 1 398 ? -24.692 -4.497 -16.700 1.00 93.38 398 PHE A CA 1
ATOM 3297 C C . PHE A 1 398 ? -25.635 -3.849 -15.675 1.00 93.38 398 PHE A C 1
ATOM 3299 O O . PHE A 1 398 ? -25.604 -4.174 -14.485 1.00 93.38 398 PHE A O 1
ATOM 3306 N N . SER A 1 399 ? -26.488 -2.918 -16.106 1.00 89.31 399 SER A N 1
ATOM 3307 C CA . SER A 1 399 ? -27.454 -2.238 -15.234 1.00 89.31 399 SER A CA 1
ATOM 3308 C C . SER A 1 399 ? -28.749 -3.022 -15.017 1.00 89.31 399 SER A C 1
ATOM 3310 O O . SER A 1 399 ? -29.429 -2.788 -14.015 1.00 89.31 399 SER A O 1
ATOM 3312 N N . THR A 1 400 ? -29.081 -3.969 -15.900 1.00 85.69 400 THR A N 1
ATOM 3313 C CA . THR A 1 400 ? -30.329 -4.752 -15.876 1.00 85.69 400 THR A CA 1
ATOM 3314 C C . THR A 1 400 ? -30.095 -6.231 -16.230 1.00 85.69 400 THR A C 1
ATOM 3316 O O . THR A 1 400 ? -28.983 -6.634 -16.572 1.00 85.69 400 THR A O 1
ATOM 3319 N N . GLY A 1 401 ? -31.132 -7.062 -16.076 1.00 89.56 401 GLY A N 1
ATOM 3320 C CA . GLY A 1 401 ? -31.121 -8.465 -16.507 1.00 89.56 401 GLY A CA 1
ATOM 3321 C C . GLY A 1 401 ? -30.142 -9.384 -15.762 1.00 89.56 401 GLY A C 1
ATOM 3322 O O . GLY A 1 401 ? -29.771 -9.134 -14.610 1.00 89.56 401 GLY A O 1
ATOM 3323 N N . CYS A 1 402 ? -29.745 -10.468 -16.437 1.00 87.19 402 CYS A N 1
ATOM 3324 C CA . CYS A 1 402 ? -28.791 -11.465 -15.941 1.00 87.19 402 CYS A CA 1
ATOM 3325 C C . CYS A 1 402 ? -27.405 -10.859 -15.683 1.00 87.19 402 CYS A C 1
ATOM 3327 O O . CYS A 1 402 ? -26.843 -11.077 -14.614 1.00 87.19 402 CYS A O 1
ATOM 3329 N N . ASN A 1 403 ? -26.912 -9.999 -16.578 1.00 87.19 403 ASN A N 1
ATOM 3330 C CA . ASN A 1 403 ? -25.611 -9.334 -16.453 1.00 87.19 403 ASN A CA 1
ATOM 3331 C C . ASN A 1 403 ? -25.478 -8.546 -15.148 1.00 87.19 403 ASN A C 1
ATOM 3333 O O . ASN A 1 403 ? -24.437 -8.590 -14.491 1.00 87.19 403 ASN A O 1
ATOM 3337 N N . ARG A 1 404 ? -26.548 -7.860 -14.721 1.00 88.25 404 ARG A N 1
ATOM 3338 C CA . ARG A 1 404 ? -26.570 -7.168 -13.427 1.00 88.25 404 ARG A CA 1
ATOM 3339 C C . ARG A 1 404 ? -26.419 -8.132 -12.257 1.00 88.25 404 ARG A C 1
ATOM 3341 O O . ARG A 1 404 ? -25.750 -7.797 -11.282 1.00 88.25 404 ARG A O 1
ATOM 3348 N N . LEU A 1 405 ? -27.086 -9.284 -12.311 1.00 87.44 405 LEU A N 1
ATOM 3349 C CA . LEU A 1 405 ? -27.024 -10.290 -11.252 1.00 87.44 405 LEU A CA 1
ATOM 3350 C C . LEU A 1 405 ? -25.629 -10.918 -11.185 1.00 87.44 405 LEU A C 1
ATOM 3352 O O . LEU A 1 405 ? -25.047 -10.936 -10.101 1.00 87.44 405 LEU A O 1
ATOM 3356 N N . SER A 1 406 ? -25.065 -11.315 -12.328 1.00 91.38 406 SER A N 1
ATOM 3357 C CA . SER A 1 406 ? -23.720 -11.896 -12.422 1.00 91.38 406 SER A CA 1
ATOM 3358 C C . SER A 1 406 ? -22.640 -10.908 -11.978 1.00 91.38 406 SER A C 1
ATOM 3360 O O . SER A 1 406 ? -21.840 -11.220 -11.098 1.00 91.38 406 SER A O 1
ATOM 3362 N N . LEU A 1 407 ? -22.669 -9.662 -12.471 1.00 92.00 407 LEU A N 1
ATOM 3363 C CA . LEU A 1 407 ? -21.712 -8.638 -12.040 1.00 92.00 407 LEU A CA 1
ATOM 3364 C C . LEU A 1 407 ? -21.848 -8.333 -10.545 1.00 92.00 407 LEU A C 1
ATOM 3366 O O . LEU A 1 407 ? -20.847 -8.169 -9.855 1.00 92.00 407 LEU A O 1
ATOM 3370 N N . LYS A 1 408 ? -23.075 -8.300 -10.012 1.00 91.56 408 LYS A N 1
ATOM 3371 C CA . LYS A 1 408 ? -23.304 -8.113 -8.575 1.00 91.56 408 LYS A CA 1
ATOM 3372 C C . LYS A 1 408 ? -22.769 -9.285 -7.753 1.00 91.56 408 LYS A C 1
ATOM 3374 O O . LYS A 1 408 ? -22.326 -9.051 -6.630 1.00 91.56 408 LYS A O 1
ATOM 3379 N N . ALA A 1 409 ? -22.806 -10.514 -8.268 1.00 91.19 409 ALA A N 1
ATOM 3380 C CA . ALA A 1 409 ? -22.181 -11.661 -7.617 1.00 91.19 409 ALA A CA 1
ATOM 3381 C C . ALA A 1 409 ? -20.655 -11.488 -7.564 1.00 91.19 409 ALA A C 1
ATOM 3383 O O . ALA A 1 409 ? -20.082 -11.624 -6.484 1.00 91.19 409 ALA A O 1
ATOM 3384 N N . ILE A 1 410 ? -20.017 -11.076 -8.664 1.00 93.88 410 ILE A N 1
ATOM 3385 C CA . ILE A 1 410 ? -18.571 -10.795 -8.704 1.00 93.88 410 ILE A CA 1
ATOM 3386 C C . ILE A 1 410 ? -18.206 -9.645 -7.752 1.00 93.88 410 ILE A C 1
ATOM 3388 O O . ILE A 1 410 ? -17.335 -9.790 -6.900 1.00 93.88 410 ILE A O 1
ATOM 3392 N N . GLU A 1 411 ? -18.917 -8.517 -7.826 1.00 94.38 411 GLU A N 1
ATOM 3393 C CA . GLU A 1 411 ? -18.665 -7.327 -7.000 1.00 94.38 411 GLU A CA 1
ATOM 3394 C C . GLU A 1 411 ? -18.854 -7.584 -5.498 1.00 94.38 411 GLU A C 1
ATOM 3396 O O . GLU A 1 411 ? -18.200 -6.941 -4.678 1.00 94.38 411 GLU A O 1
ATOM 3401 N N . LYS A 1 412 ? -19.749 -8.508 -5.125 1.00 93.94 412 LYS A N 1
ATOM 3402 C CA . LYS A 1 412 ? -19.995 -8.897 -3.729 1.00 93.94 412 LYS A CA 1
ATOM 3403 C C . LYS A 1 412 ? -19.098 -10.025 -3.230 1.00 93.94 412 LYS A C 1
ATOM 3405 O O . LYS A 1 412 ? -19.198 -10.361 -2.049 1.00 93.94 412 LYS A O 1
ATOM 3410 N N . ALA A 1 413 ? -18.289 -10.646 -4.082 1.00 94.69 413 ALA A N 1
ATOM 3411 C CA . ALA A 1 413 ? -17.416 -11.739 -3.678 1.00 94.69 413 ALA A CA 1
ATOM 3412 C C . ALA A 1 413 ? -16.433 -11.292 -2.584 1.00 94.69 413 ALA A C 1
ATOM 3414 O O . ALA A 1 413 ? -16.050 -10.122 -2.506 1.00 94.69 413 ALA A O 1
ATOM 3415 N N . ALA A 1 414 ? -16.015 -12.224 -1.726 1.00 93.38 414 ALA A N 1
ATOM 3416 C CA . ALA A 1 414 ? -15.021 -11.924 -0.700 1.00 93.38 414 ALA A CA 1
ATOM 3417 C C . ALA A 1 414 ? -13.679 -11.511 -1.321 1.00 93.38 414 ALA A C 1
ATOM 3419 O O . ALA A 1 414 ? -13.032 -10.583 -0.835 1.00 93.38 414 ALA A O 1
ATOM 3420 N N . PHE A 1 415 ? -13.305 -12.200 -2.397 1.00 94.31 415 PHE A N 1
ATOM 3421 C CA . PHE A 1 415 ? -12.211 -11.909 -3.317 1.00 94.31 415 PHE A CA 1
ATOM 3422 C C . PHE A 1 415 ? -12.438 -12.708 -4.616 1.00 94.31 415 PHE A C 1
ATOM 3424 O O . PHE A 1 415 ? -13.349 -13.542 -4.684 1.00 94.31 415 PHE A O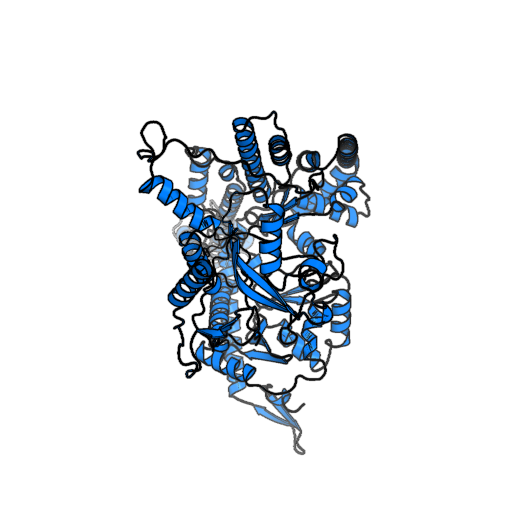 1
ATOM 3431 N N . VAL A 1 416 ? -11.623 -12.441 -5.638 1.00 95.00 416 VAL A N 1
ATOM 3432 C CA . VAL A 1 416 ? -11.613 -13.185 -6.906 1.00 95.00 416 VAL A CA 1
ATOM 3433 C C . VAL A 1 416 ? -10.474 -14.206 -6.876 1.00 95.00 416 VAL A C 1
ATOM 3435 O O . VAL A 1 416 ? -9.350 -13.853 -6.523 1.00 95.00 416 VAL A O 1
ATOM 3438 N N . LEU A 1 417 ? -10.764 -15.457 -7.229 1.00 93.56 417 LEU A N 1
ATOM 3439 C CA . LEU A 1 417 ? -9.788 -16.524 -7.448 1.00 93.56 417 LEU A CA 1
ATOM 3440 C C . LEU A 1 417 ? -9.661 -16.768 -8.953 1.00 93.56 417 LEU A C 1
ATOM 3442 O O . LEU A 1 417 ? -10.665 -16.960 -9.629 1.00 93.56 417 LEU A O 1
ATOM 3446 N N . ILE A 1 418 ? -8.437 -16.783 -9.468 1.00 92.56 418 ILE A N 1
ATOM 3447 C CA . ILE A 1 418 ? -8.153 -17.068 -10.877 1.00 92.56 418 ILE A CA 1
ATOM 3448 C C . ILE A 1 418 ? -7.411 -18.404 -10.927 1.00 92.56 418 ILE A C 1
ATOM 3450 O O . ILE A 1 418 ? -6.393 -18.561 -10.249 1.00 92.56 418 ILE A O 1
ATOM 3454 N N . LEU A 1 419 ? -7.950 -19.367 -11.675 1.00 91.38 419 LEU A N 1
ATOM 3455 C CA . LEU A 1 419 ? -7.340 -20.676 -11.908 1.00 91.38 419 LEU A CA 1
ATOM 3456 C C . LEU A 1 419 ? -6.794 -20.710 -13.336 1.00 91.38 419 LEU A C 1
ATOM 3458 O O . LEU A 1 419 ? -7.563 -20.806 -14.293 1.00 91.38 419 LEU A O 1
ATOM 3462 N N . GLU A 1 420 ? -5.474 -20.605 -13.456 1.00 85.69 420 GLU A N 1
ATOM 3463 C CA . GLU A 1 420 ? -4.756 -20.594 -14.736 1.00 85.69 420 GLU A CA 1
ATOM 3464 C C . GLU A 1 420 ? -4.152 -21.964 -15.049 1.00 85.69 420 GLU A C 1
ATOM 3466 O O . GLU A 1 420 ? -3.556 -22.582 -14.168 1.00 85.69 420 GLU A O 1
ATOM 3471 N N . ASP A 1 421 ? -4.249 -22.417 -16.299 1.00 82.56 421 ASP A N 1
ATOM 3472 C CA . ASP A 1 421 ? -3.611 -23.670 -16.739 1.00 82.56 421 ASP A CA 1
ATOM 3473 C C . ASP A 1 421 ? -2.137 -23.483 -17.103 1.00 82.56 421 ASP A C 1
ATOM 3475 O O . ASP A 1 421 ? -1.361 -24.439 -17.096 1.00 82.56 421 ASP A O 1
ATOM 3479 N N . ALA A 1 422 ? -1.748 -22.252 -17.439 1.00 71.69 422 ALA A N 1
ATOM 3480 C CA . ALA A 1 422 ? -0.377 -21.934 -17.785 1.00 71.69 422 ALA A CA 1
ATOM 3481 C C . ALA A 1 422 ? 0.521 -22.063 -16.547 1.00 71.69 422 ALA A C 1
ATOM 3483 O O . ALA A 1 422 ? 0.357 -21.353 -15.548 1.00 71.69 422 ALA A O 1
ATOM 3484 N N . GLU A 1 423 ? 1.520 -22.946 -16.621 1.00 61.84 423 GLU A N 1
ATOM 3485 C CA . GLU A 1 423 ? 2.632 -22.902 -15.681 1.00 61.84 423 GLU A CA 1
ATOM 3486 C C . GLU A 1 423 ? 3.449 -21.636 -15.953 1.00 61.84 423 GLU A C 1
ATOM 3488 O O . GLU A 1 423 ? 4.212 -21.550 -16.913 1.00 61.84 423 GLU A O 1
ATOM 3493 N N . PHE A 1 424 ? 3.301 -20.636 -15.087 1.00 51.78 424 PHE A N 1
ATOM 3494 C CA . PHE A 1 424 ? 4.191 -19.485 -15.100 1.00 51.78 424 PHE A CA 1
ATOM 3495 C C . PHE A 1 424 ? 5.567 -19.913 -14.575 1.00 51.78 424 PHE A C 1
ATOM 3497 O O . PHE A 1 424 ? 5.773 -20.074 -13.366 1.00 51.78 424 PHE A O 1
ATOM 3504 N N . GLU A 1 425 ? 6.538 -20.067 -15.477 1.00 42.41 425 GLU A N 1
ATOM 3505 C CA . GLU A 1 425 ? 7.949 -19.988 -15.111 1.00 42.41 425 GLU A CA 1
ATOM 3506 C C . GLU A 1 425 ? 8.218 -18.554 -14.649 1.00 42.41 425 GLU A C 1
ATOM 3508 O O . GLU A 1 425 ? 8.431 -17.640 -15.444 1.00 42.41 425 GLU A O 1
ATOM 3513 N N . ILE A 1 426 ? 8.149 -18.327 -13.336 1.00 42.53 426 ILE A N 1
ATOM 3514 C CA . ILE A 1 426 ? 8.582 -17.064 -12.744 1.00 42.53 426 ILE A CA 1
ATOM 3515 C C . ILE A 1 426 ? 10.066 -16.926 -13.090 1.00 42.53 426 ILE A C 1
ATOM 3517 O O . ILE A 1 426 ? 10.912 -17.556 -12.452 1.00 42.53 426 ILE A O 1
ATOM 3521 N N . GLY A 1 427 ? 10.380 -16.095 -14.086 1.00 35.84 427 GLY A N 1
ATOM 3522 C CA . GLY A 1 427 ? 11.699 -15.502 -14.237 1.00 35.84 427 GLY A CA 1
ATOM 3523 C C . GLY A 1 427 ? 11.991 -14.757 -12.943 1.00 35.84 427 GLY A C 1
ATOM 3524 O O . GLY A 1 427 ? 11.515 -13.644 -12.730 1.00 35.84 427 GLY A O 1
ATOM 3525 N N . ARG A 1 428 ? 12.660 -15.436 -12.009 1.00 37.50 428 ARG A N 1
ATOM 3526 C CA . ARG A 1 428 ? 13.024 -14.879 -10.711 1.00 37.50 428 ARG A CA 1
ATOM 3527 C C . ARG A 1 428 ? 13.995 -13.741 -10.987 1.00 37.50 428 ARG A C 1
ATOM 3529 O O . ARG A 1 428 ? 15.138 -13.987 -11.343 1.00 37.50 428 ARG A O 1
ATOM 3536 N N . ALA A 1 429 ? 13.515 -12.512 -10.859 1.00 31.56 429 ALA A N 1
ATOM 3537 C CA . ALA A 1 429 ? 14.381 -11.352 -10.798 1.00 31.56 429 ALA A CA 1
ATOM 3538 C C . ALA A 1 429 ? 15.236 -11.431 -9.523 1.00 31.56 429 ALA A C 1
ATOM 3540 O O . ALA A 1 429 ? 14.746 -11.794 -8.447 1.00 31.56 429 ALA A O 1
ATOM 3541 N N . ASP A 1 430 ? 16.517 -11.114 -9.670 1.00 32.91 430 ASP A N 1
ATOM 3542 C CA . ASP A 1 430 ? 17.523 -11.192 -8.622 1.00 32.91 430 ASP A CA 1
ATOM 3543 C C . ASP A 1 430 ? 17.299 -10.157 -7.516 1.00 32.91 430 ASP A C 1
ATOM 3545 O O . ASP A 1 430 ? 17.285 -8.956 -7.766 1.00 32.91 430 ASP A O 1
ATOM 3549 N N . ALA A 1 431 ? 17.183 -10.652 -6.281 1.00 37.88 431 ALA A N 1
ATOM 3550 C CA . ALA A 1 431 ? 17.737 -10.050 -5.061 1.00 37.88 431 ALA A CA 1
ATOM 3551 C C . ALA A 1 431 ? 17.627 -10.977 -3.814 1.00 37.88 431 ALA A C 1
ATOM 3553 O O . ALA A 1 431 ? 17.038 -10.586 -2.807 1.00 37.88 431 ALA A O 1
ATOM 3554 N N . PRO A 1 432 ? 18.197 -12.202 -3.830 1.00 36.81 432 PRO A N 1
ATOM 3555 C CA . PRO A 1 432 ? 18.649 -12.845 -2.583 1.00 36.81 432 PRO A CA 1
ATOM 3556 C C . PRO A 1 432 ? 20.135 -13.241 -2.582 1.00 36.81 432 PRO A C 1
ATOM 3558 O O . PRO A 1 432 ? 20.664 -13.576 -1.522 1.00 36.81 432 PRO A O 1
ATOM 3561 N N . VAL A 1 433 ? 20.827 -13.167 -3.729 1.00 36.31 433 VAL A N 1
ATOM 3562 C CA . VAL A 1 433 ? 22.251 -13.535 -3.837 1.00 36.31 433 VAL A CA 1
ATOM 3563 C C . VAL A 1 433 ? 23.104 -12.673 -2.907 1.00 36.31 433 VAL A C 1
ATOM 3565 O O . VAL A 1 433 ? 23.939 -13.210 -2.194 1.00 36.31 433 VAL A O 1
ATOM 3568 N N . CYS A 1 434 ? 22.826 -11.373 -2.783 1.00 35.00 434 CYS A N 1
ATOM 3569 C CA . CYS A 1 434 ? 23.586 -10.511 -1.875 1.00 35.00 434 CYS A CA 1
ATOM 3570 C C . CYS A 1 434 ? 23.378 -10.836 -0.390 1.00 35.00 434 CYS A C 1
ATOM 3572 O O . CYS A 1 434 ? 24.264 -10.543 0.396 1.00 35.00 434 CYS A O 1
ATOM 3574 N N . GLY A 1 435 ? 22.247 -11.425 0.010 1.00 35.84 435 GLY A N 1
ATOM 3575 C CA . GLY A 1 435 ? 21.959 -11.713 1.420 1.00 35.84 435 GLY A CA 1
ATOM 3576 C C . GLY A 1 435 ? 22.749 -12.915 1.927 1.00 35.84 435 GLY A C 1
ATOM 3577 O O . GLY A 1 435 ? 23.568 -12.780 2.828 1.00 35.84 435 GLY A O 1
ATOM 3578 N N . HIS A 1 436 ? 22.569 -14.072 1.285 1.00 35.97 436 HIS A N 1
ATOM 3579 C CA . HIS A 1 436 ? 23.289 -15.292 1.665 1.00 35.97 436 HIS A CA 1
ATOM 3580 C C . HIS A 1 436 ? 24.774 -15.239 1.313 1.00 35.97 436 HIS A C 1
ATOM 3582 O O . HIS A 1 436 ? 25.586 -15.757 2.070 1.00 35.97 436 HIS A O 1
ATOM 3588 N N . MET A 1 437 ? 25.150 -14.595 0.203 1.00 38.34 437 MET A N 1
ATOM 3589 C CA . MET A 1 437 ? 26.561 -14.377 -0.105 1.00 38.34 437 MET A CA 1
ATOM 3590 C C . MET A 1 437 ? 27.193 -13.440 0.923 1.00 38.34 437 MET A C 1
ATOM 3592 O O . MET A 1 437 ? 28.292 -13.727 1.369 1.00 38.34 437 MET A O 1
ATOM 3596 N N . ALA A 1 438 ? 26.519 -12.365 1.350 1.00 38.00 438 ALA A N 1
ATOM 3597 C CA . ALA A 1 438 ? 27.061 -11.508 2.402 1.00 38.00 438 ALA A CA 1
ATOM 3598 C C . ALA A 1 438 ? 27.150 -12.244 3.739 1.00 38.00 438 ALA A C 1
ATOM 3600 O O . ALA A 1 438 ? 28.173 -12.139 4.395 1.00 38.00 438 ALA A O 1
ATOM 3601 N N . GLU A 1 439 ? 26.140 -13.017 4.139 1.00 41.88 439 GLU A N 1
ATOM 3602 C CA . GLU A 1 439 ? 26.194 -13.786 5.389 1.00 41.88 439 GLU A CA 1
ATOM 3603 C C . GLU A 1 439 ? 27.290 -14.858 5.359 1.00 41.88 439 GLU A C 1
ATOM 3605 O O . GLU A 1 439 ? 28.056 -14.961 6.314 1.00 41.88 439 GLU A O 1
ATOM 3610 N N . TYR A 1 440 ? 27.431 -15.588 4.247 1.00 46.72 440 TYR A N 1
ATOM 3611 C CA . TYR A 1 440 ? 28.496 -16.571 4.057 1.00 46.72 440 TYR A CA 1
ATOM 3612 C C . TYR A 1 440 ? 29.874 -15.904 4.013 1.00 46.72 440 TYR A C 1
ATOM 3614 O O . TYR A 1 440 ? 30.731 -16.277 4.804 1.00 46.72 440 TYR A O 1
ATOM 3622 N N . ILE A 1 441 ? 30.075 -14.876 3.176 1.00 44.44 441 ILE A N 1
ATOM 3623 C CA . ILE A 1 441 ? 31.343 -14.132 3.071 1.00 44.44 441 ILE A CA 1
ATOM 3624 C C . ILE A 1 441 ? 31.720 -13.530 4.421 1.00 44.44 441 ILE A C 1
ATOM 3626 O O . ILE A 1 441 ? 32.860 -13.676 4.831 1.00 44.44 441 ILE A O 1
ATOM 3630 N N . LEU A 1 442 ? 30.789 -12.890 5.133 1.00 45.41 442 LEU A N 1
ATOM 3631 C CA . LEU A 1 442 ? 31.071 -12.283 6.435 1.00 45.41 442 LEU A CA 1
ATOM 3632 C C . LEU A 1 442 ? 31.368 -13.343 7.501 1.00 45.41 442 LEU A C 1
ATOM 3634 O O . LEU A 1 442 ? 32.235 -13.128 8.344 1.00 45.41 442 LEU A O 1
ATOM 3638 N N . SER A 1 443 ? 30.679 -14.488 7.473 1.00 46.72 443 SER A N 1
ATOM 3639 C CA . SER A 1 443 ? 30.981 -15.594 8.385 1.00 46.72 443 SER A CA 1
ATOM 3640 C C . SER A 1 443 ? 32.333 -16.241 8.081 1.00 46.72 443 SER A C 1
ATOM 3642 O O . SER A 1 443 ? 33.100 -16.487 9.004 1.00 46.72 443 SER A O 1
ATOM 3644 N N . GLU A 1 444 ? 32.669 -16.441 6.808 1.00 57.41 444 GLU A N 1
ATOM 3645 C CA . GLU A 1 444 ? 33.920 -17.054 6.366 1.00 57.41 444 GLU A CA 1
ATOM 3646 C C . GLU A 1 444 ? 35.102 -16.111 6.639 1.00 57.41 444 GLU A C 1
ATOM 3648 O O . GLU A 1 444 ? 36.102 -16.531 7.210 1.00 57.41 444 GLU A O 1
ATOM 3653 N N . ASP A 1 445 ? 34.952 -14.818 6.336 1.00 54.62 445 ASP A N 1
ATOM 3654 C CA . ASP A 1 445 ? 35.925 -13.748 6.591 1.00 54.62 445 ASP A CA 1
ATOM 3655 C C . ASP A 1 445 ? 36.286 -13.627 8.079 1.00 54.62 445 ASP A C 1
ATOM 3657 O O . ASP A 1 445 ? 37.459 -13.581 8.451 1.00 54.62 445 ASP A O 1
ATOM 3661 N N . ILE A 1 446 ? 35.275 -13.640 8.952 1.00 53.81 446 ILE A N 1
ATOM 3662 C CA . ILE A 1 446 ? 35.460 -13.404 10.389 1.00 53.81 446 ILE A CA 1
ATOM 3663 C C . ILE A 1 446 ? 35.820 -14.691 11.149 1.00 53.81 446 ILE A C 1
ATOM 3665 O O . ILE A 1 446 ? 36.635 -14.642 12.072 1.00 53.81 446 ILE A O 1
ATOM 3669 N N . ILE A 1 447 ? 35.203 -15.829 10.813 1.00 54.06 447 ILE A N 1
ATOM 3670 C CA . ILE A 1 447 ? 35.275 -17.064 11.616 1.00 54.06 447 ILE A CA 1
ATOM 3671 C C . ILE A 1 447 ? 36.334 -18.030 11.077 1.00 54.06 447 ILE A C 1
ATOM 3673 O O . ILE A 1 447 ? 37.010 -18.682 11.874 1.00 54.06 447 ILE A O 1
ATOM 3677 N N . VAL A 1 448 ? 36.483 -18.131 9.753 1.00 52.56 448 VAL A N 1
ATOM 3678 C CA . VAL A 1 448 ? 37.309 -19.168 9.112 1.00 52.56 448 VAL A CA 1
ATOM 3679 C C . VAL A 1 448 ? 38.640 -18.614 8.599 1.00 52.56 448 VAL A C 1
ATOM 3681 O O . VAL A 1 448 ? 39.686 -19.197 8.880 1.00 52.56 448 VAL A O 1
ATOM 3684 N N . LEU A 1 449 ? 38.623 -17.483 7.890 1.00 58.44 449 LEU A N 1
ATOM 3685 C CA . LEU A 1 449 ? 39.805 -16.857 7.288 1.00 58.44 449 LEU A CA 1
ATOM 3686 C C . LEU A 1 449 ? 40.564 -16.007 8.314 1.00 58.44 449 LEU A C 1
ATOM 3688 O O . LEU A 1 449 ? 41.752 -16.234 8.538 1.00 58.44 449 LEU A O 1
ATOM 3692 N N . GLY A 1 450 ? 39.866 -15.096 8.999 1.00 57.09 450 GLY A N 1
ATOM 3693 C CA . GLY A 1 450 ? 40.367 -14.326 10.135 1.00 57.09 450 GLY A CA 1
ATOM 3694 C C . GLY A 1 450 ? 41.554 -13.396 9.839 1.00 57.09 450 GLY A C 1
ATOM 3695 O O . GLY A 1 450 ? 42.251 -13.486 8.827 1.00 57.09 450 GLY A O 1
ATOM 3696 N N . TYR A 1 451 ? 41.829 -12.506 10.794 1.00 71.25 451 TYR A N 1
ATOM 3697 C CA . TYR A 1 451 ? 42.902 -11.515 10.698 1.00 71.25 451 TYR A CA 1
ATOM 3698 C C . TYR A 1 451 ? 43.915 -11.661 11.842 1.00 71.25 451 TYR A C 1
ATOM 3700 O O . TYR A 1 451 ? 43.589 -12.142 12.936 1.00 71.25 451 TYR A O 1
ATOM 3708 N N . ASP A 1 452 ? 45.174 -11.325 11.582 1.00 69.81 452 ASP A N 1
ATOM 3709 C CA . ASP A 1 452 ? 46.210 -11.228 12.605 1.00 69.81 452 ASP A CA 1
ATOM 3710 C C . ASP A 1 452 ? 46.065 -9.939 13.435 1.00 69.81 452 ASP A C 1
ATOM 3712 O O . ASP A 1 452 ? 45.190 -9.105 13.201 1.00 69.81 452 ASP A O 1
ATOM 3716 N N . GLU A 1 453 ? 46.918 -9.788 14.444 1.00 66.81 453 GLU A N 1
ATOM 3717 C CA . GLU A 1 453 ? 46.915 -8.644 15.365 1.00 66.81 453 GLU A CA 1
ATOM 3718 C C . GLU A 1 453 ? 47.197 -7.284 14.697 1.00 66.81 453 GLU A C 1
ATOM 3720 O O . GLU A 1 453 ? 46.901 -6.245 15.284 1.00 66.81 453 GLU A O 1
ATOM 3725 N N . ASN A 1 454 ? 47.691 -7.282 13.454 1.00 60.38 454 ASN A N 1
ATOM 3726 C CA . ASN A 1 454 ? 47.940 -6.085 12.650 1.00 60.38 454 ASN A CA 1
ATOM 3727 C C . ASN A 1 454 ? 46.840 -5.833 11.601 1.00 60.38 454 ASN A C 1
ATOM 3729 O O . ASN A 1 454 ? 46.920 -4.855 10.856 1.00 60.38 454 ASN A O 1
ATOM 3733 N N . GLY A 1 455 ? 45.814 -6.690 11.541 1.00 49.19 455 GLY A N 1
ATOM 3734 C CA . GLY A 1 455 ? 44.687 -6.576 10.615 1.00 49.19 455 GLY A CA 1
ATOM 3735 C C . GLY A 1 455 ? 44.920 -7.194 9.232 1.00 49.19 455 GLY A C 1
ATOM 3736 O O . GLY A 1 455 ? 44.132 -6.930 8.326 1.00 49.19 455 GLY A O 1
ATOM 3737 N N . ASN A 1 456 ? 45.964 -8.009 9.044 1.00 60.56 456 ASN A N 1
ATOM 3738 C CA . ASN A 1 456 ? 46.203 -8.725 7.784 1.00 60.56 456 ASN A CA 1
ATOM 3739 C C . ASN A 1 456 ? 45.532 -10.104 7.799 1.00 60.56 456 ASN A C 1
ATOM 3741 O O . ASN A 1 456 ? 45.347 -10.693 8.859 1.00 60.56 456 ASN A O 1
ATOM 3745 N N . THR A 1 457 ? 45.191 -10.652 6.630 1.00 58.34 457 THR A N 1
ATOM 3746 C CA . THR A 1 457 ? 44.630 -12.013 6.512 1.00 58.34 457 THR A CA 1
ATOM 3747 C C . THR A 1 457 ? 45.602 -13.058 7.060 1.00 58.34 457 THR A C 1
ATOM 3749 O O . THR A 1 457 ? 46.781 -13.048 6.696 1.00 58.34 457 THR A O 1
ATOM 3752 N N . ARG A 1 458 ? 45.126 -13.995 7.887 1.00 63.81 458 ARG A N 1
ATOM 3753 C CA . ARG A 1 458 ? 45.977 -15.060 8.443 1.00 63.81 458 ARG A CA 1
ATOM 3754 C C . ARG A 1 458 ? 46.430 -16.040 7.354 1.00 63.81 458 ARG A C 1
ATOM 3756 O O . ARG A 1 458 ? 45.610 -16.631 6.660 1.00 63.81 458 ARG A O 1
ATOM 3763 N N . GLY A 1 459 ? 47.740 -16.266 7.235 1.00 62.91 459 GLY A N 1
ATOM 3764 C CA . GLY A 1 459 ? 48.320 -17.275 6.340 1.00 62.91 459 GLY A CA 1
ATOM 3765 C C . GLY A 1 459 ? 49.741 -16.938 5.879 1.00 62.91 459 GLY A C 1
ATOM 3766 O O . GLY A 1 459 ? 50.204 -15.814 6.042 1.00 62.91 459 GLY A O 1
ATOM 3767 N N . ILE A 1 460 ? 50.443 -17.915 5.292 1.00 58.41 460 ILE A N 1
ATOM 3768 C CA . ILE A 1 460 ? 51.760 -17.717 4.659 1.00 58.41 460 ILE A CA 1
ATOM 3769 C C . ILE A 1 460 ? 51.542 -17.709 3.135 1.00 58.41 460 ILE A C 1
ATOM 3771 O O . ILE A 1 460 ? 51.123 -18.740 2.595 1.00 58.41 460 ILE A O 1
ATOM 3775 N N . PRO A 1 461 ? 51.786 -16.588 2.424 1.00 49.09 461 PRO A N 1
ATOM 3776 C CA . PRO A 1 461 ? 51.603 -16.514 0.976 1.00 49.09 461 PRO A CA 1
ATOM 3777 C C . PRO A 1 461 ? 52.485 -17.551 0.275 1.00 49.09 461 PRO A C 1
ATOM 3779 O O . PRO A 1 461 ? 53.699 -17.560 0.462 1.00 49.09 461 PRO A O 1
ATOM 3782 N N . ARG A 1 462 ? 51.893 -18.437 -0.537 1.00 41.69 462 ARG A N 1
ATOM 3783 C CA . ARG A 1 462 ? 52.652 -19.513 -1.202 1.00 41.69 462 ARG A CA 1
ATOM 3784 C C . ARG A 1 462 ? 53.524 -19.034 -2.367 1.00 41.69 462 ARG A C 1
ATOM 3786 O O . ARG A 1 462 ? 54.443 -19.753 -2.737 1.00 41.69 462 ARG A O 1
ATOM 3793 N N . PHE A 1 463 ? 53.285 -17.842 -2.921 1.00 49.28 463 PHE A N 1
ATOM 3794 C CA . PHE A 1 463 ? 54.053 -17.293 -4.046 1.00 49.28 463 PHE A CA 1
ATOM 3795 C C . PHE A 1 463 ? 54.096 -15.757 -3.975 1.00 49.28 463 PHE A C 1
ATOM 3797 O O . PHE A 1 463 ? 53.122 -15.128 -3.560 1.00 49.28 463 PHE A O 1
ATOM 3804 N N . ASN A 1 464 ? 55.210 -15.150 -4.400 1.00 44.91 464 ASN A N 1
ATOM 3805 C CA . ASN A 1 464 ? 55.369 -13.693 -4.458 1.00 44.91 464 ASN A CA 1
ATOM 3806 C C . ASN A 1 464 ? 54.393 -13.074 -5.479 1.00 44.91 464 ASN A C 1
ATOM 3808 O O . ASN A 1 464 ? 54.584 -13.218 -6.681 1.00 44.91 464 ASN A O 1
ATOM 3812 N N . ALA A 1 465 ? 53.362 -12.395 -4.963 1.00 42.06 465 ALA A N 1
ATOM 3813 C CA . ALA A 1 465 ? 52.470 -11.419 -5.601 1.00 42.06 465 ALA A CA 1
ATOM 3814 C C . ALA A 1 465 ? 52.213 -11.579 -7.119 1.00 42.06 465 ALA A C 1
ATOM 3816 O O . ALA A 1 465 ? 52.898 -10.978 -7.950 1.00 42.06 465 ALA A O 1
ATOM 3817 N N . LEU A 1 466 ? 51.132 -12.283 -7.478 1.00 43.66 466 LEU A N 1
ATOM 3818 C CA . LEU A 1 466 ? 50.471 -12.078 -8.772 1.00 43.66 466 LEU A CA 1
ATOM 3819 C C . LEU A 1 466 ? 50.024 -10.610 -8.852 1.00 43.66 466 LEU A C 1
ATOM 3821 O O . LEU A 1 466 ? 49.210 -10.162 -8.044 1.00 43.66 466 LEU A O 1
ATOM 3825 N N . ARG A 1 467 ? 50.577 -9.843 -9.799 1.00 44.16 467 ARG A N 1
ATOM 3826 C CA . ARG A 1 467 ? 50.140 -8.460 -10.037 1.00 44.16 467 ARG A CA 1
ATOM 3827 C C . ARG A 1 467 ? 48.809 -8.494 -10.794 1.00 44.16 467 ARG A C 1
ATOM 3829 O O . ARG A 1 467 ? 48.768 -9.096 -11.867 1.00 44.16 467 ARG A O 1
ATOM 3836 N N . PRO A 1 468 ? 47.740 -7.861 -10.285 1.00 32.56 468 PRO A N 1
ATOM 3837 C CA . PRO A 1 468 ? 46.486 -7.776 -11.019 1.00 32.56 468 PRO A CA 1
ATOM 3838 C C . PRO A 1 468 ? 46.691 -7.045 -12.351 1.00 32.56 468 PRO A C 1
ATOM 3840 O O . PRO A 1 468 ? 47.385 -6.027 -12.403 1.00 32.56 468 PRO A O 1
ATOM 3843 N N . ILE A 1 469 ? 46.066 -7.549 -13.416 1.00 42.56 469 ILE A N 1
ATOM 3844 C CA . ILE A 1 469 ? 46.021 -6.888 -14.725 1.00 42.56 469 ILE A CA 1
ATOM 3845 C C . ILE A 1 469 ? 44.763 -6.017 -14.765 1.00 42.56 469 ILE A C 1
ATOM 3847 O O . ILE A 1 469 ? 43.659 -6.492 -14.501 1.00 42.56 469 ILE A O 1
ATOM 3851 N N . LYS A 1 470 ? 44.932 -4.730 -15.078 1.00 31.53 470 LYS A N 1
ATOM 3852 C CA . LYS A 1 470 ? 43.825 -3.786 -15.261 1.00 31.53 470 LYS A CA 1
ATOM 3853 C C . LYS A 1 470 ? 43.096 -4.119 -16.567 1.00 31.53 470 LYS A C 1
ATOM 3855 O O . LYS A 1 470 ? 43.725 -4.137 -17.619 1.00 31.53 470 LYS A O 1
ATOM 3860 N N . LEU A 1 471 ? 41.791 -4.375 -16.492 1.00 37.19 471 LEU A N 1
ATOM 3861 C CA . LEU A 1 471 ? 40.944 -4.590 -17.668 1.00 37.19 471 LEU A CA 1
ATOM 3862 C C . LEU A 1 471 ? 40.566 -3.245 -18.307 1.00 37.19 471 LEU A C 1
ATOM 3864 O O . LEU A 1 471 ? 40.246 -2.289 -17.595 1.00 37.19 471 LEU A O 1
ATOM 3868 N N . GLU A 1 472 ? 40.594 -3.188 -19.638 1.00 30.66 472 GLU A N 1
ATOM 3869 C CA . GLU A 1 472 ? 40.181 -2.031 -20.436 1.00 30.66 472 GLU A CA 1
ATOM 3870 C C . GLU A 1 472 ? 38.781 -2.261 -21.014 1.00 30.66 472 GLU A C 1
ATOM 3872 O O . GLU A 1 472 ? 38.488 -3.322 -21.565 1.00 30.66 472 GLU A O 1
ATOM 3877 N N . TRP A 1 473 ? 37.912 -1.258 -20.883 1.00 46.56 473 TRP A N 1
ATOM 3878 C CA . TRP A 1 473 ? 36.531 -1.299 -21.359 1.00 46.56 473 TRP A CA 1
ATOM 3879 C C . TRP A 1 473 ? 36.283 -0.122 -22.306 1.00 46.56 473 TRP A C 1
ATOM 3881 O O . TRP A 1 473 ? 36.541 1.021 -21.940 1.00 46.56 473 TRP A O 1
ATOM 3891 N N . CYS A 1 474 ? 35.731 -0.386 -23.494 1.00 33.56 474 CYS A N 1
ATOM 3892 C CA . CYS A 1 474 ? 35.191 0.640 -24.393 1.00 33.56 474 CYS A CA 1
ATOM 3893 C C . CYS A 1 474 ? 33.662 0.656 -24.283 1.00 33.56 474 CYS A C 1
ATOM 3895 O O . CYS A 1 474 ? 32.955 0.112 -25.131 1.00 33.56 474 CYS A O 1
ATOM 3897 N N . ILE A 1 475 ? 33.154 1.247 -23.203 1.00 43.25 475 ILE A N 1
ATOM 3898 C CA . ILE A 1 475 ? 31.730 1.554 -23.036 1.00 43.25 475 ILE A CA 1
ATOM 3899 C C . ILE A 1 475 ? 31.542 2.997 -23.526 1.00 43.25 475 ILE A C 1
ATOM 3901 O O . ILE A 1 475 ? 32.298 3.860 -23.091 1.00 43.25 475 ILE A O 1
ATOM 3905 N N . PRO A 1 476 ? 30.600 3.294 -24.438 1.00 41.19 476 PRO A N 1
ATOM 3906 C CA . PRO A 1 476 ? 30.312 4.679 -24.785 1.00 41.19 476 PRO A CA 1
ATOM 3907 C C . PRO A 1 476 ? 29.772 5.412 -23.548 1.00 41.19 476 PRO A C 1
ATOM 3909 O O . PRO A 1 476 ? 28.792 4.957 -22.956 1.00 41.19 476 PRO A O 1
ATOM 3912 N N . ASP A 1 477 ? 30.404 6.534 -23.186 1.00 40.69 477 ASP A N 1
ATOM 3913 C CA . ASP A 1 477 ? 30.055 7.427 -22.066 1.00 40.69 477 ASP A CA 1
ATOM 3914 C C . ASP A 1 477 ? 28.695 8.114 -22.285 1.00 40.69 477 ASP A C 1
ATOM 3916 O O . ASP A 1 477 ? 28.592 9.326 -22.457 1.00 40.69 477 ASP A O 1
ATOM 3920 N N . ALA A 1 478 ? 27.610 7.347 -22.324 1.00 44.12 478 ALA A N 1
ATOM 3921 C CA . ALA A 1 478 ? 26.263 7.896 -22.297 1.00 44.12 478 ALA A CA 1
ATOM 3922 C C . ALA A 1 478 ? 25.792 8.020 -20.843 1.00 44.12 478 ALA A C 1
ATOM 3924 O O . ALA A 1 478 ? 24.794 7.413 -20.449 1.00 44.12 478 ALA A O 1
ATOM 3925 N N . ASP A 1 479 ? 26.517 8.806 -20.044 1.00 52.53 479 ASP A N 1
ATOM 3926 C CA . ASP A 1 479 ? 25.905 9.425 -18.875 1.00 52.53 479 ASP A CA 1
ATOM 3927 C C . ASP A 1 479 ? 24.853 10.428 -19.376 1.00 52.53 479 ASP A C 1
ATOM 3929 O O . ASP A 1 479 ? 25.087 11.206 -20.302 1.00 52.53 479 ASP A O 1
ATOM 3933 N N . SER A 1 480 ? 23.662 10.402 -18.776 1.00 62.69 480 SER A N 1
ATOM 3934 C CA . SER A 1 480 ? 22.647 11.431 -19.020 1.00 62.69 480 SER A CA 1
ATOM 3935 C C . SER A 1 480 ? 23.123 12.836 -18.628 1.00 62.69 480 SER A C 1
ATOM 3937 O O . SER A 1 480 ? 22.494 13.817 -19.025 1.00 62.69 480 SER A O 1
ATOM 3939 N N . GLY A 1 481 ? 24.204 12.942 -17.843 1.00 70.06 481 GLY A N 1
ATOM 3940 C CA . GLY A 1 481 ? 24.843 14.196 -17.442 1.00 70.06 481 GLY A CA 1
ATOM 3941 C C . GLY A 1 481 ? 24.009 15.020 -16.460 1.00 70.06 481 GLY A C 1
ATOM 3942 O O . GLY A 1 481 ? 24.364 16.154 -16.139 1.00 70.06 481 GLY A O 1
ATOM 3943 N N . HIS A 1 482 ? 22.878 14.484 -15.990 1.00 77.38 482 HIS A N 1
ATOM 3944 C CA . HIS A 1 482 ? 21.975 15.154 -15.065 1.00 77.38 482 HIS A CA 1
ATOM 3945 C C . HIS A 1 482 ? 21.322 14.163 -14.090 1.00 77.38 482 HIS A C 1
ATOM 3947 O O . HIS A 1 482 ? 21.039 13.009 -14.415 1.00 77.38 482 HIS A O 1
ATOM 3953 N N . PHE A 1 483 ? 20.995 14.635 -12.887 1.00 86.44 483 PHE A N 1
ATOM 3954 C CA . PHE A 1 483 ? 20.243 13.841 -11.917 1.00 86.44 483 PHE A CA 1
ATOM 3955 C C . PHE A 1 483 ? 18.752 13.789 -12.259 1.00 86.44 483 PHE A C 1
ATOM 3957 O O . PHE A 1 483 ? 18.221 14.644 -12.969 1.00 86.44 483 PHE A O 1
ATOM 3964 N N . ASN A 1 484 ? 18.058 12.771 -11.749 1.00 85.69 484 ASN A N 1
ATOM 3965 C CA . ASN A 1 484 ? 16.632 12.568 -11.982 1.00 85.69 484 ASN A CA 1
ATOM 3966 C C . ASN A 1 484 ? 15.840 12.603 -10.674 1.00 85.69 484 ASN A C 1
ATOM 3968 O O . ASN A 1 484 ? 16.241 12.030 -9.656 1.00 85.69 484 ASN A O 1
ATOM 3972 N N . LEU A 1 485 ? 14.665 13.231 -10.726 1.00 87.19 485 LEU A N 1
ATOM 3973 C CA . LEU A 1 485 ? 13.732 13.237 -9.611 1.00 87.19 485 LEU A CA 1
ATOM 3974 C C . LEU A 1 485 ? 13.281 11.796 -9.303 1.00 87.19 485 LEU A C 1
ATOM 3976 O O . LEU A 1 485 ? 12.768 11.085 -10.172 1.00 87.19 485 LEU A O 1
ATOM 3980 N N . THR A 1 486 ? 13.494 11.379 -8.053 1.00 85.88 486 THR A N 1
ATOM 3981 C CA . THR A 1 486 ? 13.307 9.998 -7.586 1.00 85.88 486 THR A CA 1
ATOM 3982 C C . THR A 1 486 ? 12.291 9.956 -6.450 1.00 85.88 486 THR A C 1
ATOM 3984 O O . THR A 1 486 ? 12.482 10.624 -5.431 1.00 85.88 486 THR A O 1
ATOM 3987 N N . TYR A 1 487 ? 11.216 9.189 -6.641 1.00 85.19 487 TYR A N 1
ATOM 3988 C CA . TYR A 1 487 ? 10.151 8.949 -5.669 1.00 85.19 487 TYR A CA 1
ATOM 3989 C C . TYR A 1 487 ? 10.430 7.668 -4.901 1.00 85.19 487 TYR A C 1
ATOM 3991 O O . TYR A 1 487 ? 10.567 6.614 -5.517 1.00 85.19 487 TYR A O 1
ATOM 3999 N N . GLU A 1 488 ? 10.376 7.738 -3.577 1.00 84.06 488 GLU A N 1
ATOM 4000 C CA . GLU A 1 488 ? 10.358 6.559 -2.722 1.00 84.06 488 GLU A CA 1
ATOM 4001 C C . GLU A 1 488 ? 9.238 6.665 -1.677 1.00 84.06 488 GLU A C 1
ATOM 4003 O O . GLU A 1 488 ? 9.044 7.703 -1.037 1.00 84.06 488 GLU A O 1
ATOM 4008 N N . ALA A 1 489 ? 8.445 5.603 -1.526 1.00 79.50 489 ALA A N 1
ATOM 4009 C CA . ALA A 1 489 ? 7.287 5.605 -0.631 1.00 79.50 489 ALA A CA 1
ATOM 4010 C C . ALA A 1 489 ? 7.680 5.314 0.830 1.00 79.50 489 ALA A C 1
ATOM 4012 O O . ALA A 1 489 ? 8.175 4.233 1.139 1.00 79.50 489 ALA A O 1
ATOM 4013 N N . SER A 1 490 ? 7.343 6.225 1.748 1.00 87.81 490 SER A N 1
ATOM 4014 C CA . SER A 1 490 ? 7.489 6.035 3.198 1.00 87.81 490 SER A CA 1
ATOM 4015 C C . SER A 1 490 ? 6.127 6.017 3.893 1.00 87.81 490 SER A C 1
ATOM 4017 O O . SER A 1 490 ? 5.243 6.811 3.573 1.00 87.81 490 SER A O 1
ATOM 4019 N N . MET A 1 491 ? 5.910 5.102 4.843 1.00 87.31 491 MET A N 1
ATOM 4020 C CA . MET A 1 491 ? 4.623 4.992 5.539 1.00 87.31 491 MET A CA 1
ATOM 4021 C C . MET A 1 491 ? 4.414 6.121 6.558 1.00 87.31 491 MET A C 1
ATOM 4023 O O . MET A 1 491 ? 5.301 6.441 7.338 1.00 87.31 491 MET A O 1
ATOM 4027 N N . THR A 1 492 ? 3.190 6.642 6.664 1.00 91.50 492 THR A N 1
ATOM 4028 C CA . THR A 1 492 ? 2.808 7.595 7.730 1.00 91.50 492 THR A CA 1
ATOM 4029 C C . THR A 1 492 ? 1.841 6.963 8.733 1.00 91.50 492 THR A C 1
ATOM 4031 O O . THR A 1 492 ? 1.001 7.640 9.326 1.00 91.50 492 THR A O 1
ATOM 4034 N N . ARG A 1 493 ? 1.907 5.636 8.903 1.00 91.75 493 ARG A N 1
ATOM 4035 C CA . ARG A 1 493 ? 0.968 4.849 9.727 1.00 91.75 493 ARG A CA 1
ATOM 4036 C C . ARG A 1 493 ? 1.109 5.084 11.235 1.00 91.75 493 ARG A C 1
ATOM 4038 O O . ARG A 1 493 ? 0.292 4.564 11.983 1.00 91.75 493 ARG A O 1
ATOM 4045 N N . LEU A 1 494 ? 2.079 5.883 11.676 1.00 92.81 494 LEU A N 1
ATOM 4046 C CA . LEU A 1 494 ? 2.142 6.407 13.048 1.00 92.81 494 LEU A CA 1
ATOM 4047 C C . LEU A 1 494 ? 0.945 7.316 13.374 1.00 92.81 494 LEU A C 1
ATOM 4049 O O . LEU A 1 494 ? 0.601 7.506 14.537 1.00 92.81 494 LEU A O 1
ATOM 4053 N N . PHE A 1 495 ? 0.278 7.843 12.345 1.00 94.56 495 PHE A N 1
ATOM 4054 C CA . PHE A 1 495 ? -0.872 8.725 12.474 1.00 94.56 495 PHE A CA 1
ATOM 4055 C C . PHE A 1 495 ? -2.173 8.017 12.114 1.00 94.56 495 PHE A C 1
ATOM 4057 O O . PHE A 1 495 ? -2.212 7.095 11.293 1.00 94.56 495 PHE A O 1
ATOM 4064 N N . ARG A 1 496 ? -3.276 8.495 12.690 1.00 93.00 496 ARG A N 1
ATOM 4065 C CA . ARG A 1 496 ? -4.621 8.020 12.374 1.00 93.00 496 ARG A CA 1
ATOM 4066 C C . ARG A 1 496 ? -4.904 8.213 10.885 1.00 93.00 496 ARG A C 1
ATOM 4068 O O . ARG A 1 496 ? -4.663 9.281 10.321 1.00 93.00 496 ARG A O 1
ATOM 4075 N N . ASN A 1 497 ? -5.402 7.154 10.249 1.00 89.75 497 ASN A N 1
ATOM 4076 C CA . ASN A 1 497 ? -5.607 7.070 8.801 1.00 89.75 497 ASN A CA 1
ATOM 4077 C C . ASN A 1 497 ? -4.345 7.373 7.975 1.00 89.75 497 ASN A C 1
ATOM 4079 O O . ASN A 1 497 ? -4.433 7.765 6.820 1.00 89.75 497 ASN A O 1
ATOM 4083 N N . GLY A 1 498 ? -3.160 7.173 8.555 1.00 88.00 498 GLY A N 1
ATOM 4084 C CA . GLY A 1 498 ? -1.893 7.322 7.860 1.00 88.00 498 GLY A CA 1
ATOM 4085 C C . GLY A 1 498 ? -1.817 6.475 6.589 1.00 88.00 498 GLY A C 1
ATOM 4086 O O . GLY A 1 498 ? -2.207 5.302 6.569 1.00 88.00 498 GLY A O 1
ATOM 4087 N N . ARG A 1 499 ? -1.306 7.086 5.521 1.00 86.12 499 ARG A N 1
ATOM 4088 C CA . ARG A 1 499 ? -1.075 6.462 4.219 1.00 86.12 499 ARG A CA 1
ATOM 4089 C C . ARG A 1 499 ? 0.435 6.453 3.988 1.00 86.12 499 ARG A C 1
ATOM 4091 O O . ARG A 1 499 ? 1.152 5.722 4.673 1.00 86.12 499 ARG A O 1
ATOM 4098 N N . THR A 1 500 ? 0.900 7.290 3.074 1.00 89.44 500 THR A N 1
ATOM 4099 C CA . THR A 1 500 ? 2.295 7.400 2.670 1.00 89.44 500 THR A CA 1
ATOM 4100 C C . THR A 1 500 ? 2.687 8.861 2.495 1.00 89.44 500 THR A C 1
ATOM 4102 O O . THR A 1 500 ? 1.846 9.704 2.180 1.00 89.44 500 THR A O 1
ATOM 4105 N N . GLU A 1 501 ? 3.976 9.124 2.621 1.00 94.00 501 GLU A N 1
ATOM 4106 C CA . GLU A 1 501 ? 4.656 10.348 2.221 1.00 94.00 501 GLU A CA 1
ATOM 4107 C C . GLU A 1 501 ? 5.792 9.986 1.250 1.00 94.00 501 GLU A C 1
ATOM 4109 O O . GLU A 1 501 ? 6.158 8.815 1.126 1.00 94.00 501 GLU A O 1
ATOM 4114 N N . THR A 1 502 ? 6.306 10.971 0.522 1.00 93.25 502 THR A N 1
ATOM 4115 C CA . THR A 1 502 ? 7.420 10.812 -0.411 1.00 93.25 502 THR A CA 1
ATOM 4116 C C . THR A 1 502 ? 8.750 11.092 0.280 1.00 93.25 502 THR A C 1
ATOM 4118 O O . THR A 1 502 ? 8.932 12.132 0.914 1.00 93.25 502 THR A O 1
ATOM 4121 N N . VAL A 1 503 ? 9.704 10.187 0.096 1.00 93.25 503 VAL A N 1
ATOM 4122 C CA . VAL A 1 503 ? 11.131 10.439 0.284 1.00 93.25 503 VAL A CA 1
ATOM 4123 C C . VAL A 1 503 ? 11.713 10.774 -1.089 1.00 93.25 503 VAL A C 1
ATOM 4125 O O . VAL A 1 503 ? 11.545 10.019 -2.045 1.00 93.25 503 VAL A O 1
ATOM 4128 N N . ARG A 1 504 ? 12.347 11.945 -1.203 1.00 93.88 504 ARG A N 1
ATOM 4129 C CA . ARG A 1 504 ? 13.043 12.382 -2.420 1.00 93.88 504 ARG A CA 1
ATOM 4130 C C . ARG A 1 504 ? 14.500 11.937 -2.330 1.00 93.88 504 ARG A C 1
ATOM 4132 O O . ARG A 1 504 ? 15.331 12.676 -1.800 1.00 93.88 504 ARG A O 1
ATOM 4139 N N . SER A 1 505 ? 14.775 10.716 -2.789 1.00 88.19 505 SER A N 1
ATOM 4140 C CA . SER A 1 505 ? 16.046 10.013 -2.542 1.00 88.19 505 SER A CA 1
ATOM 4141 C C . SER A 1 505 ? 17.241 10.647 -3.264 1.00 88.19 505 SER A C 1
ATOM 4143 O O . SER A 1 505 ? 18.365 10.543 -2.784 1.00 88.19 505 SER A O 1
ATOM 4145 N N . CYS A 1 506 ? 17.005 11.360 -4.373 1.00 91.81 506 CYS A N 1
ATOM 4146 C CA . CYS A 1 506 ? 18.020 12.209 -4.995 1.00 91.81 506 CYS A CA 1
ATOM 4147 C C . CYS A 1 506 ? 18.191 13.497 -4.175 1.00 91.81 506 CYS A C 1
ATOM 4149 O O . CYS A 1 506 ? 17.399 14.432 -4.302 1.00 91.81 506 CYS A O 1
ATOM 4151 N N . SER A 1 507 ? 19.221 13.543 -3.332 1.00 94.50 507 SER A N 1
ATOM 4152 C CA . SER A 1 507 ? 19.538 14.677 -2.467 1.00 94.50 507 SER A CA 1
ATOM 4153 C C . SER A 1 507 ? 20.845 15.364 -2.863 1.00 94.50 507 SER A C 1
ATOM 4155 O O . SER A 1 507 ? 21.603 14.879 -3.703 1.00 94.50 507 SER A O 1
ATOM 4157 N N . ILE A 1 508 ? 21.132 16.506 -2.230 1.00 96.50 508 ILE A N 1
ATOM 4158 C CA . ILE A 1 508 ? 22.423 17.187 -2.384 1.00 96.50 508 ILE A CA 1
ATOM 4159 C C . ILE A 1 508 ? 23.547 16.231 -1.972 1.00 96.50 508 ILE A C 1
ATOM 4161 O O . ILE A 1 508 ? 24.503 16.058 -2.711 1.00 96.50 508 ILE A O 1
ATOM 4165 N N . GLU A 1 509 ? 23.404 15.552 -0.839 1.00 97.00 509 GLU A N 1
ATOM 4166 C CA . GLU A 1 509 ? 24.378 14.608 -0.296 1.00 97.00 509 GLU A CA 1
ATOM 4167 C C . GLU A 1 509 ? 24.625 13.428 -1.237 1.00 97.00 509 GLU A C 1
ATOM 4169 O O . GLU A 1 509 ? 25.783 13.121 -1.520 1.00 97.00 509 GLU A O 1
ATOM 4174 N N . SER A 1 510 ? 23.565 12.801 -1.764 1.00 92.69 510 SER A N 1
ATOM 4175 C CA . SER A 1 510 ? 23.722 11.700 -2.719 1.00 92.69 510 SER A CA 1
ATOM 4176 C C . SER A 1 510 ? 24.361 12.185 -4.022 1.00 92.69 510 SER A C 1
ATOM 4178 O O . SER A 1 510 ? 25.259 11.528 -4.536 1.00 92.69 510 SER A O 1
ATOM 4180 N N . SER A 1 511 ? 23.963 13.359 -4.524 1.00 93.38 511 SER A N 1
ATOM 4181 C CA . SER A 1 511 ? 24.530 13.943 -5.747 1.00 93.38 511 SER A CA 1
ATOM 4182 C C . SER A 1 511 ? 26.003 14.339 -5.593 1.00 93.38 511 SER A C 1
ATOM 4184 O O . SER A 1 511 ? 26.799 14.115 -6.501 1.00 93.38 511 SER A O 1
ATOM 4186 N N . THR A 1 512 ? 26.391 14.880 -4.434 1.00 94.94 512 THR A N 1
ATOM 4187 C CA . THR A 1 512 ? 27.779 15.235 -4.112 1.00 94.94 512 THR A CA 1
ATOM 4188 C C . THR A 1 512 ? 28.639 13.987 -4.005 1.00 94.94 512 THR A C 1
ATOM 4190 O O . THR A 1 512 ? 29.756 13.976 -4.510 1.00 94.94 512 THR A O 1
ATOM 4193 N N . TRP A 1 513 ? 28.122 12.924 -3.382 1.00 95.19 513 TRP A N 1
ATOM 4194 C CA . TRP A 1 513 ? 28.822 11.647 -3.338 1.00 95.19 513 TRP A CA 1
ATOM 4195 C C . TRP A 1 513 ? 29.026 11.064 -4.743 1.00 95.19 513 TRP A C 1
ATOM 4197 O O . TRP A 1 513 ? 30.154 10.709 -5.068 1.00 95.19 513 TRP A O 1
ATOM 4207 N N . VAL A 1 514 ? 27.989 11.033 -5.591 1.00 90.75 514 VAL A N 1
ATOM 4208 C CA . VAL A 1 514 ? 28.100 10.541 -6.979 1.00 90.75 514 VAL A CA 1
ATOM 4209 C C . VAL A 1 514 ? 29.140 11.342 -7.769 1.00 90.75 514 VAL A C 1
ATOM 4211 O O . VAL A 1 514 ? 30.066 10.753 -8.313 1.00 90.75 514 VAL A O 1
ATOM 4214 N N . LYS A 1 515 ? 29.084 12.679 -7.728 1.00 91.75 515 LYS A N 1
ATOM 4215 C CA . LYS A 1 515 ? 30.093 13.543 -8.373 1.00 91.75 515 LYS A CA 1
ATOM 4216 C C . LYS A 1 515 ? 31.513 13.284 -7.862 1.00 91.75 515 LYS A C 1
ATOM 4218 O O . LYS A 1 515 ? 32.463 13.275 -8.633 1.00 91.75 515 LYS A O 1
ATOM 4223 N N . ALA A 1 516 ? 31.675 13.040 -6.562 1.00 92.62 516 ALA A N 1
ATOM 4224 C CA . ALA A 1 516 ? 32.978 12.723 -5.978 1.00 92.62 516 ALA A CA 1
ATOM 4225 C C . ALA A 1 516 ? 33.521 11.345 -6.401 1.00 92.62 516 ALA A C 1
ATOM 4227 O O . ALA A 1 516 ? 34.730 11.120 -6.321 1.00 92.62 516 ALA A O 1
ATOM 4228 N N . MET A 1 517 ? 32.657 10.416 -6.825 1.00 87.31 517 MET A N 1
ATOM 4229 C CA . MET A 1 517 ? 33.081 9.138 -7.408 1.00 87.31 517 MET A CA 1
ATOM 4230 C C . MET A 1 517 ? 33.658 9.322 -8.817 1.00 87.31 517 MET A C 1
ATOM 4232 O O . MET A 1 517 ? 34.556 8.571 -9.196 1.00 87.31 517 MET A O 1
ATOM 4236 N N . GLU A 1 518 ? 33.178 10.329 -9.550 1.00 86.06 518 GLU A N 1
ATOM 4237 C CA . GLU A 1 518 ? 33.641 10.688 -10.896 1.00 86.06 518 GLU A CA 1
ATOM 4238 C C . GLU A 1 518 ? 34.901 11.565 -10.873 1.00 86.06 518 GLU A C 1
ATOM 4240 O O . GLU A 1 518 ? 35.730 11.472 -11.774 1.00 86.06 518 GLU A O 1
ATOM 4245 N N . ASP A 1 519 ? 35.093 12.375 -9.826 1.00 89.00 519 ASP A N 1
ATOM 4246 C CA . ASP A 1 519 ? 36.267 13.241 -9.687 1.00 89.00 519 ASP A CA 1
ATOM 4247 C C . ASP A 1 519 ? 37.519 12.443 -9.248 1.00 89.00 519 ASP A C 1
ATOM 4249 O O . ASP A 1 519 ? 37.559 11.927 -8.119 1.00 89.00 519 ASP A O 1
ATOM 4253 N N . PRO A 1 520 ? 38.570 12.337 -10.091 1.00 91.12 520 PRO A N 1
ATOM 4254 C CA . PRO A 1 520 ? 39.794 11.608 -9.759 1.00 91.12 520 PRO A CA 1
ATOM 4255 C C . PRO A 1 520 ? 40.644 12.294 -8.676 1.00 91.12 520 PRO A C 1
ATOM 4257 O O . PRO A 1 520 ? 41.534 11.650 -8.121 1.00 91.12 520 PRO A O 1
ATOM 4260 N N . MET A 1 521 ? 40.391 13.570 -8.358 1.00 94.06 521 MET A N 1
ATOM 4261 C CA . MET A 1 521 ? 41.129 14.326 -7.336 1.00 94.06 521 MET A CA 1
ATOM 4262 C C . MET A 1 521 ? 40.658 14.018 -5.909 1.00 94.06 521 MET A C 1
ATOM 4264 O O . MET A 1 521 ? 41.354 14.331 -4.941 1.00 94.06 521 MET A O 1
ATOM 4268 N N . ILE A 1 522 ? 39.487 13.395 -5.751 1.00 93.56 522 ILE A N 1
ATOM 4269 C CA . ILE A 1 522 ? 38.913 13.086 -4.441 1.00 93.56 522 ILE A CA 1
ATOM 4270 C C . ILE A 1 522 ? 39.376 11.708 -3.957 1.00 93.56 522 ILE A C 1
ATOM 4272 O O . ILE A 1 522 ? 39.207 10.689 -4.625 1.00 93.56 522 ILE A O 1
ATOM 4276 N N . SER A 1 523 ? 39.927 11.659 -2.741 1.00 93.75 523 SER A N 1
ATOM 4277 C CA . SER A 1 523 ? 40.412 10.412 -2.135 1.00 93.75 523 SER A CA 1
ATOM 4278 C C . SER A 1 523 ? 39.286 9.415 -1.812 1.00 93.75 523 SER A C 1
ATOM 4280 O O . SER A 1 523 ? 38.158 9.796 -1.495 1.00 93.75 523 SER A O 1
ATOM 4282 N N . ASN A 1 524 ? 39.609 8.116 -1.776 1.00 90.50 524 ASN A N 1
ATOM 4283 C CA . ASN A 1 524 ? 38.660 7.069 -1.365 1.00 90.50 524 ASN A CA 1
ATOM 4284 C C . ASN A 1 524 ? 38.126 7.266 0.064 1.00 90.50 524 ASN A C 1
ATOM 4286 O O . ASN A 1 524 ? 36.963 6.972 0.332 1.00 90.50 524 ASN A O 1
ATOM 4290 N N . VAL A 1 525 ? 38.949 7.800 0.974 1.00 93.94 525 VAL A N 1
ATOM 4291 C CA . VAL A 1 525 ? 38.527 8.127 2.346 1.00 93.94 525 VAL A CA 1
ATOM 4292 C C . VAL A 1 525 ? 37.422 9.183 2.325 1.00 93.94 525 VAL A C 1
ATOM 4294 O O . VAL A 1 525 ? 36.408 9.035 3.008 1.00 93.94 525 VAL A O 1
ATOM 4297 N N . GLU A 1 526 ? 37.584 10.211 1.493 1.00 94.38 526 GLU A N 1
ATOM 4298 C CA . GLU A 1 526 ? 36.589 11.267 1.334 1.00 94.38 526 GLU A CA 1
ATOM 4299 C C . GLU A 1 526 ? 35.318 10.760 0.638 1.00 94.38 526 GLU A C 1
ATOM 4301 O O . GLU A 1 526 ? 34.215 11.052 1.095 1.00 94.38 526 GLU A O 1
ATOM 4306 N N . ARG A 1 527 ? 35.440 9.902 -0.383 1.00 91.19 527 ARG A N 1
ATOM 4307 C CA . ARG A 1 527 ? 34.291 9.238 -1.031 1.00 91.19 527 ARG A CA 1
ATOM 4308 C C . ARG A 1 527 ? 33.463 8.419 -0.038 1.00 91.19 527 ARG A C 1
ATOM 4310 O O . ARG A 1 527 ? 32.240 8.541 -0.014 1.00 91.19 527 ARG A O 1
ATOM 4317 N N . ILE A 1 528 ? 34.112 7.636 0.829 1.00 90.06 528 ILE A N 1
ATOM 4318 C CA . ILE A 1 528 ? 33.439 6.869 1.893 1.00 90.06 528 ILE A CA 1
ATOM 4319 C C . ILE A 1 528 ? 32.770 7.811 2.902 1.00 90.06 528 ILE A C 1
ATOM 4321 O O . ILE A 1 528 ? 31.653 7.544 3.355 1.00 90.06 528 ILE A O 1
ATOM 4325 N N . ARG A 1 529 ? 33.423 8.922 3.260 1.00 95.75 529 ARG A N 1
ATOM 4326 C CA . ARG A 1 529 ? 32.842 9.935 4.151 1.00 95.75 529 ARG A CA 1
ATOM 4327 C C . ARG A 1 529 ? 31.573 10.542 3.545 1.00 95.75 529 ARG A C 1
ATOM 4329 O O . ARG A 1 529 ? 30.560 10.620 4.238 1.00 95.75 529 ARG A O 1
ATOM 4336 N N . LEU A 1 530 ? 31.606 10.920 2.266 1.00 93.50 530 LEU A N 1
ATOM 4337 C CA . LEU A 1 530 ? 30.459 11.463 1.533 1.00 93.50 530 LEU A CA 1
ATOM 4338 C C . LEU A 1 530 ? 29.325 10.439 1.393 1.00 93.50 530 LEU A C 1
ATOM 4340 O O . LEU A 1 530 ? 28.169 10.796 1.615 1.00 93.50 530 LEU A O 1
ATOM 4344 N N . LEU A 1 531 ? 29.643 9.165 1.138 1.00 93.06 531 LEU A N 1
ATOM 4345 C CA . LEU A 1 531 ? 28.660 8.077 1.133 1.00 93.06 531 LEU A CA 1
ATOM 4346 C C . LEU A 1 531 ? 27.941 7.964 2.482 1.00 93.06 531 LEU A C 1
ATOM 4348 O O . LEU A 1 531 ? 26.715 7.907 2.530 1.00 93.06 531 LEU A O 1
ATOM 4352 N N . ARG A 1 532 ? 28.683 7.970 3.596 1.00 90.56 532 ARG A N 1
ATOM 4353 C CA . ARG A 1 532 ? 28.085 7.912 4.941 1.00 90.56 532 ARG A CA 1
ATOM 4354 C C . ARG A 1 532 ? 27.151 9.095 5.194 1.00 90.56 532 ARG A C 1
ATOM 4356 O O . ARG A 1 532 ? 26.068 8.895 5.732 1.00 90.56 532 ARG A O 1
ATOM 4363 N N . ILE A 1 533 ? 27.534 10.297 4.759 1.00 95.62 533 ILE A N 1
ATOM 4364 C CA . ILE A 1 533 ? 26.691 11.498 4.858 1.00 95.62 533 ILE A CA 1
ATOM 4365 C C . ILE A 1 533 ? 25.411 11.344 4.025 1.00 95.62 533 ILE A C 1
ATOM 4367 O O . ILE A 1 533 ? 24.328 11.655 4.521 1.00 95.62 533 ILE A O 1
ATOM 4371 N N . ALA A 1 534 ? 25.515 10.831 2.796 1.00 91.06 534 ALA A N 1
ATOM 4372 C CA . ALA A 1 534 ? 24.359 10.556 1.947 1.00 91.06 534 ALA A CA 1
ATOM 4373 C C . ALA A 1 534 ? 23.406 9.538 2.592 1.00 91.06 534 ALA A C 1
ATOM 4375 O O . ALA A 1 534 ? 22.204 9.792 2.677 1.00 91.06 534 ALA A O 1
ATOM 4376 N N . CYS A 1 535 ? 23.936 8.437 3.131 1.00 89.81 535 CYS A N 1
ATOM 4377 C CA . CYS A 1 535 ? 23.156 7.426 3.843 1.00 89.81 535 CYS A CA 1
ATOM 4378 C C . CYS A 1 535 ? 22.476 7.987 5.102 1.00 89.81 535 CYS A C 1
ATOM 4380 O O . CYS A 1 535 ? 21.281 7.764 5.311 1.00 89.81 535 CYS A O 1
ATOM 4382 N N . ASP A 1 536 ? 23.207 8.737 5.931 1.00 90.88 536 ASP A N 1
ATOM 4383 C CA . ASP A 1 536 ? 22.676 9.342 7.156 1.00 90.88 536 ASP A CA 1
ATOM 4384 C C . ASP A 1 536 ? 21.535 10.321 6.847 1.00 90.88 536 ASP A C 1
ATOM 4386 O O . ASP A 1 536 ? 20.494 10.305 7.521 1.00 90.88 536 ASP A O 1
ATOM 4390 N N . TYR A 1 537 ? 21.705 11.143 5.805 1.00 94.25 537 TYR A N 1
ATOM 4391 C CA . TYR A 1 537 ? 20.680 12.076 5.353 1.00 94.25 537 TYR A CA 1
ATOM 4392 C C . TYR A 1 537 ? 19.463 11.352 4.775 1.00 94.25 537 TYR A C 1
ATOM 4394 O O . TYR A 1 537 ? 18.332 11.685 5.125 1.00 94.25 537 TYR A O 1
ATOM 4402 N N . HIS A 1 538 ? 19.668 10.317 3.962 1.00 92.44 538 HIS A N 1
ATOM 4403 C CA . HIS A 1 538 ? 18.578 9.520 3.409 1.00 92.44 538 HIS A CA 1
ATOM 4404 C C . HIS A 1 538 ? 17.733 8.856 4.513 1.00 92.44 538 HIS A C 1
ATOM 4406 O O . HIS A 1 538 ? 16.503 8.953 4.521 1.00 92.44 538 HIS A O 1
ATOM 4412 N N . GLN A 1 539 ? 18.377 8.285 5.539 1.00 90.00 539 GLN A N 1
ATOM 4413 C CA . GLN A 1 539 ? 17.663 7.784 6.717 1.00 90.00 539 GLN A CA 1
ATOM 4414 C C . GLN A 1 539 ? 16.922 8.899 7.467 1.00 90.00 539 GLN A C 1
ATOM 4416 O O . GLN A 1 539 ? 15.831 8.682 7.999 1.00 90.00 539 GLN A O 1
ATOM 4421 N N . GLN A 1 540 ? 17.502 10.101 7.545 1.00 92.38 540 GLN A N 1
ATOM 4422 C CA . GLN A 1 540 ? 16.835 11.248 8.155 1.00 92.38 540 GLN A CA 1
ATOM 4423 C C . GLN A 1 540 ? 15.589 11.659 7.368 1.00 92.38 540 GLN A C 1
ATOM 4425 O O . GLN A 1 540 ? 14.559 11.902 7.997 1.00 92.38 540 GLN A O 1
ATOM 4430 N N . GLN A 1 541 ? 15.641 11.681 6.034 1.00 93.00 541 GLN A N 1
ATOM 4431 C CA . GLN A 1 541 ? 14.471 11.940 5.193 1.00 93.00 541 GLN A CA 1
ATOM 4432 C C . GLN A 1 541 ? 13.364 10.915 5.453 1.00 93.00 541 GLN A C 1
ATOM 4434 O O . GLN A 1 541 ? 12.204 11.295 5.598 1.00 93.00 541 GLN A O 1
ATOM 4439 N N . TYR A 1 542 ? 13.716 9.636 5.595 1.00 90.69 542 TYR A N 1
ATOM 4440 C CA . TYR A 1 542 ? 12.770 8.583 5.961 1.00 90.69 542 TYR A CA 1
ATOM 4441 C C . TYR A 1 542 ? 12.092 8.845 7.309 1.00 90.69 542 TYR A C 1
ATOM 4443 O O . TYR A 1 542 ? 10.863 8.810 7.398 1.00 90.69 542 TYR A O 1
ATOM 4451 N N . ARG A 1 543 ? 12.875 9.165 8.347 1.00 92.56 543 ARG A N 1
ATOM 4452 C CA . ARG A 1 543 ? 12.354 9.515 9.681 1.00 92.56 543 ARG A CA 1
ATOM 4453 C C . ARG A 1 543 ? 11.456 10.749 9.640 1.00 92.56 543 ARG A C 1
ATOM 4455 O O . ARG A 1 543 ? 10.407 10.767 10.285 1.00 92.56 543 ARG A O 1
ATOM 4462 N N . ASP A 1 544 ? 11.842 11.763 8.872 1.00 94.31 544 ASP A N 1
ATOM 4463 C CA . ASP A 1 544 ? 11.065 12.985 8.675 1.00 94.31 544 ASP A CA 1
ATOM 4464 C C . ASP A 1 544 ? 9.736 12.695 7.965 1.00 94.31 544 ASP A C 1
ATOM 4466 O O . ASP A 1 544 ? 8.686 13.110 8.456 1.00 94.31 544 ASP A O 1
ATOM 4470 N N . ALA A 1 545 ? 9.755 11.922 6.877 1.00 93.19 545 ALA A N 1
ATOM 4471 C CA . ALA A 1 545 ? 8.558 11.505 6.152 1.00 93.19 545 ALA A CA 1
ATOM 4472 C C . ALA A 1 545 ? 7.608 10.692 7.050 1.00 93.19 545 ALA A C 1
ATOM 4474 O O . ALA A 1 545 ? 6.425 11.025 7.155 1.00 93.19 545 ALA A O 1
ATOM 4475 N N . MET A 1 546 ? 8.129 9.701 7.788 1.00 91.38 546 MET A N 1
ATOM 4476 C CA . MET A 1 546 ? 7.347 8.901 8.743 1.00 91.38 546 MET A CA 1
ATOM 4477 C C . MET A 1 546 ? 6.725 9.749 9.856 1.00 91.38 546 MET A C 1
ATOM 4479 O O . MET A 1 546 ? 5.631 9.433 10.317 1.00 91.38 546 MET A O 1
ATOM 4483 N N . SER A 1 547 ? 7.398 10.832 10.262 1.00 93.12 547 SER A N 1
ATOM 4484 C CA . SER A 1 547 ? 6.940 11.781 11.288 1.00 93.12 547 SER A CA 1
ATOM 4485 C C . SER A 1 547 ? 6.007 12.875 10.751 1.00 93.12 547 SER A C 1
ATOM 4487 O O . SER A 1 547 ? 5.674 13.800 11.492 1.00 93.12 547 SER A O 1
ATOM 4489 N N . GLY A 1 548 ? 5.606 12.816 9.476 1.00 92.75 548 GLY A N 1
ATOM 4490 C CA . GLY A 1 548 ? 4.730 13.815 8.857 1.00 92.75 548 GLY A CA 1
ATOM 4491 C C . GLY A 1 548 ? 5.412 15.153 8.550 1.00 92.75 548 GLY A C 1
ATOM 4492 O O . GLY A 1 548 ? 4.733 16.171 8.476 1.00 92.75 548 GLY A O 1
ATOM 4493 N N . LYS A 1 549 ? 6.741 15.168 8.379 1.00 93.75 549 LYS A N 1
ATOM 4494 C CA . LYS A 1 549 ? 7.541 16.341 7.962 1.00 93.75 549 LYS A CA 1
ATOM 4495 C C . LYS A 1 549 ? 7.919 16.305 6.474 1.00 93.75 549 LYS A C 1
ATOM 4497 O O . LYS A 1 549 ? 8.888 16.945 6.059 1.00 93.75 549 LYS A O 1
ATOM 4502 N N . GLY A 1 550 ? 7.220 15.495 5.684 1.00 92.06 550 GLY A N 1
ATOM 4503 C CA . GLY A 1 550 ? 7.394 15.494 4.237 1.00 92.06 550 GLY A CA 1
ATOM 4504 C C . GLY A 1 550 ? 6.727 16.697 3.579 1.00 92.06 550 GLY A C 1
ATOM 4505 O O . GLY A 1 550 ? 5.961 17.435 4.200 1.00 92.06 550 GLY A O 1
ATOM 4506 N N . ILE A 1 551 ? 7.069 16.910 2.311 1.00 94.88 551 ILE A N 1
ATOM 4507 C CA . ILE A 1 551 ? 6.685 18.110 1.560 1.00 94.88 551 ILE A CA 1
ATOM 4508 C C . ILE A 1 551 ? 5.638 17.826 0.485 1.00 94.88 551 ILE A C 1
ATOM 4510 O O . ILE A 1 551 ? 4.771 18.662 0.233 1.00 94.88 551 ILE A O 1
ATOM 4514 N N . ASP A 1 552 ? 5.678 16.646 -0.132 1.00 95.31 552 ASP A N 1
ATOM 4515 C CA . ASP A 1 552 ? 4.908 16.349 -1.337 1.00 95.31 552 ASP A CA 1
ATOM 4516 C C . ASP A 1 552 ? 3.404 16.288 -1.061 1.00 95.31 552 ASP A C 1
ATOM 4518 O O . ASP A 1 552 ? 2.622 16.911 -1.785 1.00 95.31 552 ASP A O 1
ATOM 4522 N N . ARG A 1 553 ? 2.966 15.625 0.023 1.00 95.12 553 ARG A N 1
ATOM 4523 C CA . ARG A 1 553 ? 1.531 15.629 0.365 1.00 95.12 553 ARG A CA 1
ATOM 4524 C C . ARG A 1 553 ? 1.034 17.011 0.779 1.00 95.12 553 ARG A C 1
ATOM 4526 O O . ARG A 1 553 ? -0.122 17.347 0.519 1.00 95.12 553 ARG A O 1
ATOM 4533 N N . HIS A 1 554 ? 1.890 17.822 1.394 1.00 97.00 554 HIS A N 1
ATOM 4534 C CA . HIS A 1 554 ? 1.536 19.183 1.767 1.00 97.00 554 HIS A CA 1
ATOM 4535 C C . HIS A 1 554 ? 1.321 20.068 0.528 1.00 97.00 554 HIS A C 1
ATOM 4537 O O . HIS A 1 554 ? 0.251 20.667 0.387 1.00 97.00 554 HIS A O 1
ATOM 4543 N N . LEU A 1 555 ? 2.277 20.084 -0.407 1.00 96.38 555 LEU A N 1
ATOM 4544 C CA . LEU A 1 555 ? 2.177 20.828 -1.669 1.00 96.38 555 LEU A CA 1
ATOM 4545 C C . LEU A 1 555 ? 0.984 20.361 -2.517 1.00 96.38 555 LEU A C 1
ATOM 4547 O O . LEU A 1 555 ? 0.244 21.190 -3.052 1.00 96.38 555 LEU A O 1
ATOM 4551 N N . PHE A 1 556 ? 0.726 19.052 -2.559 1.00 95.31 556 PHE A N 1
ATOM 4552 C CA . PHE A 1 556 ? -0.464 18.485 -3.195 1.00 95.31 556 PHE A CA 1
ATOM 4553 C C . PHE A 1 556 ? -1.767 19.041 -2.599 1.00 95.31 556 PHE A C 1
ATOM 4555 O O . PHE A 1 556 ? -2.639 19.500 -3.338 1.00 95.31 556 PHE A O 1
ATOM 4562 N N . CYS A 1 557 ? -1.911 19.055 -1.271 1.00 95.25 557 CYS A N 1
ATOM 4563 C CA . CYS A 1 557 ? -3.112 19.590 -0.627 1.00 95.25 557 CYS A CA 1
ATOM 4564 C C . CYS A 1 557 ? -3.300 21.092 -0.898 1.00 95.25 557 CYS A C 1
ATOM 4566 O O . CYS A 1 557 ? -4.428 21.534 -1.126 1.00 95.25 557 CYS A O 1
ATOM 4568 N N . LEU A 1 558 ? -2.215 21.873 -0.922 1.00 96.19 558 LEU A N 1
ATOM 4569 C CA . LEU A 1 558 ? -2.265 23.293 -1.288 1.00 96.19 558 LEU A CA 1
ATOM 4570 C C . LEU A 1 558 ? -2.743 23.482 -2.735 1.00 96.19 558 LEU A C 1
ATOM 4572 O O . LEU A 1 558 ? -3.584 24.345 -2.991 1.00 96.19 558 LEU A O 1
ATOM 4576 N N . TYR A 1 559 ? -2.283 22.642 -3.663 1.00 94.25 559 TYR A N 1
ATOM 4577 C CA . TYR A 1 559 ? -2.761 22.642 -5.046 1.00 94.25 559 TYR A CA 1
ATOM 4578 C C . TYR A 1 559 ? -4.235 22.260 -5.174 1.00 94.25 559 TYR A C 1
ATOM 4580 O O . TYR A 1 559 ? -4.982 22.923 -5.890 1.00 94.25 559 TYR A O 1
ATOM 4588 N N . VAL A 1 560 ? -4.693 21.237 -4.451 1.00 92.44 560 VAL A N 1
ATOM 4589 C CA . VAL A 1 560 ? -6.113 20.858 -4.446 1.00 92.44 560 VAL A CA 1
ATOM 4590 C C . VAL A 1 560 ? -6.985 22.040 -4.012 1.00 92.44 560 VAL A C 1
ATOM 4592 O O . VAL A 1 560 ? -7.982 22.343 -4.668 1.00 92.44 560 VAL A O 1
ATOM 4595 N N . ILE A 1 561 ? -6.591 22.757 -2.955 1.00 93.75 561 ILE A N 1
ATOM 4596 C CA . ILE A 1 561 ? -7.300 23.966 -2.510 1.00 93.75 561 ILE A CA 1
ATOM 4597 C C . ILE A 1 561 ? -7.235 25.057 -3.580 1.00 93.75 561 ILE A C 1
ATOM 4599 O O . ILE A 1 561 ? -8.253 25.692 -3.853 1.00 93.75 561 ILE A O 1
ATOM 4603 N N . SER A 1 562 ? -6.076 25.270 -4.212 1.00 93.62 562 SER A N 1
ATOM 4604 C CA . SER A 1 562 ? -5.946 26.282 -5.264 1.00 93.62 562 SER A CA 1
ATOM 4605 C C . SER A 1 562 ? -6.902 25.996 -6.423 1.00 93.62 562 SER A C 1
ATOM 4607 O O . SER A 1 562 ? -7.534 26.922 -6.922 1.00 93.62 562 SER A O 1
ATOM 4609 N N . LYS A 1 563 ? -7.094 24.723 -6.791 1.00 90.94 563 LYS A N 1
ATOM 4610 C CA . LYS A 1 563 ? -8.077 24.311 -7.799 1.00 90.94 563 LYS A CA 1
ATOM 4611 C C . LYS A 1 563 ? -9.518 24.544 -7.363 1.00 90.94 563 LYS A C 1
ATOM 4613 O O . LYS A 1 563 ? -10.281 25.075 -8.158 1.00 90.94 563 LYS A O 1
ATOM 4618 N N . TYR A 1 564 ? -9.886 24.233 -6.120 1.00 89.69 564 TYR A N 1
ATOM 4619 C CA . TYR A 1 564 ? -11.230 24.553 -5.612 1.00 89.69 564 TYR A CA 1
ATOM 4620 C C . TYR A 1 564 ? -11.527 26.057 -5.609 1.00 89.69 564 TYR A C 1
ATOM 4622 O O . TYR A 1 564 ? -12.666 26.458 -5.822 1.00 89.69 564 TYR A O 1
ATOM 4630 N N . LEU A 1 565 ? -10.509 26.884 -5.374 1.00 90.44 565 LEU A N 1
ATOM 4631 C CA . LEU A 1 565 ? -10.633 28.341 -5.371 1.00 90.44 565 LEU A CA 1
ATOM 4632 C C . LEU A 1 565 ? -10.432 28.974 -6.758 1.00 90.44 565 LEU A C 1
ATOM 4634 O O . LEU A 1 565 ? -10.427 30.199 -6.851 1.00 90.44 565 LEU A O 1
ATOM 4638 N N . ASN A 1 566 ? -10.236 28.171 -7.812 1.00 92.31 566 ASN A N 1
ATOM 4639 C CA . ASN A 1 566 ? -9.887 28.629 -9.161 1.00 92.31 566 ASN A CA 1
ATOM 4640 C C . ASN A 1 566 ? -8.677 29.587 -9.191 1.00 92.31 566 ASN A C 1
ATOM 4642 O O . ASN A 1 566 ? -8.608 30.512 -9.996 1.00 92.31 566 ASN A O 1
ATOM 4646 N N . LEU A 1 567 ? -7.706 29.364 -8.302 1.00 91.25 567 LEU A N 1
ATOM 4647 C CA . LEU A 1 567 ? -6.464 30.126 -8.219 1.00 91.25 567 LEU A CA 1
ATOM 4648 C C . LEU A 1 567 ? -5.360 29.443 -9.027 1.00 91.25 567 LEU A C 1
ATOM 4650 O O . LEU A 1 567 ? -5.109 28.238 -8.895 1.00 91.25 567 LEU A O 1
ATOM 4654 N N . VAL A 1 568 ? -4.652 30.243 -9.820 1.00 89.38 568 VAL A N 1
ATOM 4655 C CA . VAL A 1 568 ? -3.480 29.812 -10.582 1.00 89.38 568 VAL A CA 1
ATOM 4656 C C . VAL A 1 568 ? -2.219 30.149 -9.794 1.00 89.38 568 VAL A C 1
ATOM 4658 O O . VAL A 1 568 ? -2.043 31.268 -9.322 1.00 89.38 568 VAL A O 1
ATOM 4661 N N . SER A 1 569 ? -1.343 29.160 -9.640 1.00 93.00 569 SER A N 1
ATOM 4662 C CA . SER A 1 569 ? -0.033 29.315 -9.015 1.00 93.00 569 SER A CA 1
ATOM 4663 C C . SER A 1 569 ? 1.025 28.764 -9.964 1.00 93.00 569 SER A C 1
ATOM 4665 O O . SER A 1 569 ? 1.040 27.546 -10.164 1.00 93.00 569 SER A O 1
ATOM 4667 N N . PRO A 1 570 ? 1.913 29.609 -10.517 1.00 93.94 570 PRO A N 1
ATOM 4668 C CA . PRO A 1 570 ? 3.020 29.129 -11.339 1.00 93.94 570 PRO A CA 1
ATOM 4669 C C . PRO A 1 570 ? 3.920 28.153 -10.569 1.00 93.94 570 PRO A C 1
ATOM 4671 O O . PRO A 1 570 ? 4.296 27.114 -11.100 1.00 93.94 570 PRO A O 1
ATOM 4674 N N . PHE A 1 571 ? 4.171 28.425 -9.283 1.00 95.38 571 PHE A N 1
ATOM 4675 C CA . PHE A 1 571 ? 4.933 27.538 -8.403 1.00 95.38 571 PHE A CA 1
ATOM 4676 C C . PHE A 1 571 ? 4.298 26.144 -8.273 1.00 95.38 571 PHE A C 1
ATOM 4678 O O . PHE A 1 571 ? 4.949 25.146 -8.560 1.00 95.38 571 PHE A O 1
ATOM 4685 N N . LEU A 1 572 ? 3.016 26.050 -7.888 1.00 93.25 572 LEU A N 1
ATOM 4686 C CA . LEU A 1 572 ? 2.369 24.739 -7.722 1.00 93.25 572 LEU A CA 1
ATOM 4687 C C . LEU A 1 572 ? 2.194 23.996 -9.054 1.00 93.25 572 LEU A C 1
ATOM 4689 O O . LEU A 1 572 ? 2.174 22.769 -9.063 1.00 93.25 572 LEU A O 1
ATOM 4693 N N . GLN A 1 573 ? 2.050 24.719 -10.171 1.00 90.38 573 GLN A N 1
ATOM 4694 C CA . GLN A 1 573 ? 2.052 24.112 -11.503 1.00 90.38 573 GLN A CA 1
ATOM 4695 C C . GLN A 1 573 ? 3.410 23.492 -11.822 1.00 90.38 573 GLN A C 1
ATOM 4697 O O . GLN A 1 573 ? 3.438 22.341 -12.244 1.00 90.38 573 GLN A O 1
ATOM 4702 N N . GLN A 1 574 ? 4.504 24.210 -11.562 1.00 90.00 574 GLN A N 1
ATOM 4703 C CA . GLN A 1 574 ? 5.852 23.695 -11.774 1.00 90.00 574 GLN A CA 1
ATOM 4704 C C . GLN A 1 574 ? 6.109 22.435 -10.940 1.00 90.00 574 GLN A C 1
ATOM 4706 O O . GLN A 1 574 ? 6.463 21.404 -11.500 1.00 90.00 574 GLN A O 1
ATOM 4711 N N . VAL A 1 575 ? 5.833 22.485 -9.631 1.00 88.38 575 VAL A N 1
ATOM 4712 C CA . VAL A 1 575 ? 6.031 21.353 -8.703 1.00 88.38 575 VAL A CA 1
ATOM 4713 C C . VAL A 1 575 ? 5.336 20.076 -9.191 1.00 88.38 575 VAL A C 1
ATOM 4715 O O . VAL A 1 575 ? 5.861 18.982 -9.021 1.00 88.38 575 VAL A O 1
ATOM 4718 N N . LEU A 1 576 ? 4.132 20.194 -9.760 1.00 83.31 576 LEU A N 1
ATOM 4719 C CA . LEU A 1 576 ? 3.324 19.041 -10.178 1.00 83.31 576 LEU A CA 1
ATOM 4720 C C . LEU A 1 576 ? 3.572 18.589 -11.618 1.00 83.31 576 LEU A C 1
ATOM 4722 O O . LEU A 1 576 ? 3.095 17.522 -11.997 1.00 83.31 576 LEU A O 1
ATOM 4726 N N . GLN A 1 577 ? 4.260 19.398 -12.422 1.00 79.94 577 GLN A N 1
ATOM 4727 C CA . GLN A 1 577 ? 4.644 19.040 -13.786 1.00 79.94 577 GLN A CA 1
ATOM 4728 C C . GLN A 1 577 ? 5.946 18.234 -13.833 1.00 79.94 577 GLN A C 1
ATOM 4730 O O . GLN A 1 577 ? 6.205 17.595 -14.848 1.00 79.94 577 GLN A O 1
ATOM 4735 N N . GLU A 1 578 ? 6.742 18.231 -12.761 1.00 80.56 578 GLU A N 1
ATOM 4736 C CA . GLU A 1 578 ? 7.968 17.437 -12.669 1.00 80.56 578 GLU A CA 1
ATOM 4737 C C . GLU A 1 578 ? 7.646 15.926 -12.640 1.00 80.56 578 GLU A C 1
ATOM 4739 O O . GLU A 1 578 ? 7.027 15.442 -11.687 1.00 80.56 578 GLU A O 1
ATOM 4744 N N . PRO A 1 579 ? 8.049 15.144 -13.661 1.00 78.69 579 PRO A N 1
ATOM 4745 C CA . PRO A 1 579 ? 7.775 13.715 -13.681 1.00 78.69 579 PRO A CA 1
ATOM 4746 C C . PRO A 1 579 ? 8.728 12.958 -12.748 1.00 78.69 579 PRO A C 1
ATOM 4748 O O . PRO A 1 579 ? 9.946 13.148 -12.778 1.00 78.69 579 PRO A O 1
ATOM 4751 N N . TRP A 1 580 ? 8.181 12.019 -11.976 1.00 81.50 580 TRP A N 1
ATOM 4752 C CA . TRP A 1 580 ? 8.974 11.026 -11.251 1.00 81.50 580 TRP A CA 1
ATOM 4753 C C . TRP A 1 580 ? 9.561 10.025 -12.249 1.00 81.50 580 TRP A C 1
ATOM 4755 O O . TRP A 1 580 ? 8.886 9.083 -12.658 1.00 81.50 580 TRP A O 1
ATOM 4765 N N . LYS A 1 581 ? 10.812 10.240 -12.668 1.00 80.81 581 LYS A N 1
ATOM 4766 C CA . LYS A 1 581 ? 11.502 9.350 -13.619 1.00 80.81 581 LYS A CA 1
ATOM 4767 C C . LYS A 1 581 ? 11.914 8.021 -12.985 1.00 80.81 581 LYS A C 1
ATOM 4769 O O . LYS A 1 581 ? 11.991 7.015 -13.679 1.00 80.81 581 LYS A O 1
ATOM 4774 N N . LEU A 1 582 ? 12.150 8.016 -11.673 1.00 71.88 582 LEU A N 1
ATOM 4775 C CA . LEU A 1 582 ? 12.361 6.811 -10.874 1.00 71.88 582 LEU A CA 1
ATOM 4776 C C . LEU A 1 582 ? 11.272 6.738 -9.799 1.00 71.88 582 LEU A C 1
ATOM 4778 O O . LEU A 1 582 ? 11.098 7.686 -9.033 1.00 71.88 582 LEU A O 1
ATOM 4782 N N . SER A 1 583 ? 10.537 5.625 -9.747 1.00 67.69 583 SER A N 1
ATOM 4783 C CA . SER A 1 583 ? 9.489 5.369 -8.752 1.00 67.69 583 SER A CA 1
ATOM 4784 C C . SER A 1 583 ? 9.759 4.048 -8.045 1.00 67.69 583 SER A C 1
ATOM 4786 O O . SER A 1 583 ? 9.758 2.993 -8.675 1.00 67.69 583 SER A O 1
ATOM 4788 N N . THR A 1 584 ? 10.034 4.110 -6.743 1.00 70.44 584 THR A N 1
ATOM 4789 C CA . THR A 1 584 ? 10.467 2.967 -5.935 1.00 70.44 584 THR A CA 1
ATOM 4790 C C . THR A 1 584 ? 9.619 2.820 -4.668 1.00 70.44 584 THR A C 1
ATOM 4792 O O . THR A 1 584 ? 8.959 3.750 -4.190 1.00 70.44 584 THR A O 1
ATOM 4795 N N . SER A 1 585 ? 9.597 1.610 -4.110 1.00 59.69 585 SER A N 1
ATOM 4796 C CA . SER A 1 585 ? 8.954 1.317 -2.829 1.00 59.69 585 SER A CA 1
ATOM 4797 C C . SER A 1 585 ? 9.657 0.144 -2.154 1.00 59.69 585 SER A C 1
ATOM 4799 O O . SER A 1 585 ? 10.023 -0.822 -2.819 1.00 59.69 585 SER A O 1
ATOM 4801 N N . GLN A 1 586 ? 9.833 0.220 -0.834 1.00 58.19 586 GLN A N 1
ATOM 4802 C CA . GLN A 1 586 ? 10.353 -0.891 -0.042 1.00 58.19 586 GLN A CA 1
ATOM 4803 C C . GLN A 1 586 ? 9.202 -1.789 0.425 1.00 58.19 586 GLN A C 1
ATOM 4805 O O . GLN A 1 586 ? 8.287 -1.337 1.117 1.00 58.19 586 GLN A O 1
ATOM 4810 N N . VAL A 1 587 ? 9.269 -3.078 0.093 1.00 44.75 587 VAL A N 1
ATOM 4811 C CA . VAL A 1 587 ? 8.427 -4.117 0.699 1.00 44.75 587 VAL A CA 1
ATOM 4812 C C . VAL A 1 587 ? 9.287 -4.828 1.736 1.00 44.75 587 VAL A C 1
ATOM 4814 O O . VAL A 1 587 ? 10.261 -5.478 1.378 1.00 44.75 587 VAL A O 1
ATOM 4817 N N . ILE A 1 588 ? 8.954 -4.693 3.021 1.00 38.09 588 ILE A N 1
ATOM 4818 C CA . ILE A 1 588 ? 9.626 -5.428 4.103 1.00 38.09 588 ILE A CA 1
ATOM 4819 C C . ILE A 1 588 ? 8.723 -6.610 4.490 1.00 38.09 588 ILE A C 1
ATOM 4821 O O . ILE A 1 588 ? 7.781 -6.412 5.265 1.00 38.09 588 ILE A O 1
ATOM 4825 N N . PRO A 1 589 ? 8.926 -7.825 3.950 1.00 37.50 589 PRO A N 1
ATOM 4826 C CA . PRO A 1 589 ? 8.201 -8.998 4.420 1.00 37.50 589 PRO A CA 1
ATOM 4827 C C . PRO A 1 589 ? 8.753 -9.464 5.780 1.00 37.50 589 PRO A C 1
ATOM 4829 O O . PRO A 1 589 ? 9.958 -9.486 6.005 1.00 37.50 589 PRO A O 1
ATOM 4832 N N . GLN A 1 590 ? 7.862 -9.854 6.702 1.00 36.78 590 GLN A N 1
ATOM 4833 C CA . GLN A 1 590 ? 8.226 -10.488 7.984 1.00 36.78 590 GLN A CA 1
ATOM 4834 C C . GLN A 1 590 ? 8.723 -11.938 7.821 1.00 36.78 590 GLN A C 1
ATOM 4836 O O . GLN A 1 590 ? 9.269 -12.509 8.760 1.00 36.78 590 GLN A O 1
ATOM 4841 N N . THR A 1 591 ? 8.532 -12.526 6.641 1.00 35.19 591 THR A N 1
ATOM 4842 C CA . THR A 1 591 ? 9.094 -13.812 6.224 1.00 35.19 591 THR A CA 1
ATOM 4843 C C . THR A 1 591 ? 10.182 -13.553 5.190 1.00 35.19 591 THR A C 1
ATOM 4845 O O . THR A 1 591 ? 9.880 -13.124 4.076 1.00 35.19 591 THR A O 1
ATOM 4848 N N . SER A 1 592 ? 11.438 -13.788 5.570 1.00 32.09 592 SER A N 1
ATOM 4849 C CA . SER A 1 592 ? 12.583 -13.730 4.662 1.00 32.09 592 SER A CA 1
ATOM 4850 C C . SER A 1 592 ? 12.493 -14.830 3.606 1.00 32.09 592 SER A C 1
ATOM 4852 O O . SER A 1 592 ? 12.206 -15.986 3.917 1.00 32.09 592 SER A O 1
ATOM 4854 N N . CYS A 1 593 ? 12.749 -14.453 2.357 1.00 40.97 593 CYS A N 1
ATOM 4855 C CA . CYS A 1 593 ? 12.883 -15.356 1.225 1.00 40.97 593 CYS A CA 1
ATOM 4856 C C . CYS A 1 593 ? 14.104 -16.263 1.426 1.00 40.97 593 CYS A C 1
ATOM 4858 O O . CYS A 1 593 ? 15.220 -15.764 1.551 1.00 40.97 593 CYS A O 1
ATOM 4860 N N . ILE A 1 594 ? 13.920 -17.580 1.370 1.00 32.75 594 ILE A N 1
ATOM 4861 C CA . ILE A 1 594 ? 15.017 -18.507 1.077 1.00 32.75 594 ILE A CA 1
ATOM 4862 C C . ILE A 1 594 ? 14.846 -18.887 -0.393 1.00 32.75 594 ILE A C 1
ATOM 4864 O O . ILE A 1 594 ? 14.006 -19.711 -0.747 1.00 32.75 594 ILE A O 1
ATOM 4868 N N . GLY A 1 595 ? 15.583 -18.211 -1.273 1.00 36.84 595 GLY A N 1
ATOM 4869 C CA . GLY A 1 595 ? 15.662 -18.601 -2.678 1.00 36.84 595 GLY A CA 1
ATOM 4870 C C . GLY A 1 595 ? 16.467 -19.893 -2.818 1.00 36.84 595 GLY A C 1
ATOM 4871 O O . GLY A 1 595 ? 17.503 -20.036 -2.176 1.00 36.84 595 GLY A O 1
ATOM 4872 N N . ASN A 1 596 ? 16.005 -20.816 -3.661 1.00 39.25 596 ASN A N 1
ATOM 4873 C CA . ASN A 1 596 ? 16.767 -22.003 -4.054 1.00 39.25 596 ASN A CA 1
ATOM 4874 C C . ASN A 1 596 ? 17.264 -21.844 -5.503 1.00 39.25 596 ASN A C 1
ATOM 4876 O O . ASN A 1 596 ? 16.565 -21.242 -6.323 1.00 39.25 596 ASN A O 1
ATOM 4880 N N . GLN A 1 597 ? 18.453 -22.352 -5.825 1.00 42.94 597 GLN A N 1
ATOM 4881 C CA . GLN A 1 597 ? 19.044 -22.261 -7.168 1.00 42.94 597 GLN A CA 1
ATOM 4882 C C . GLN A 1 597 ? 18.198 -23.052 -8.185 1.00 42.94 597 GLN A C 1
ATOM 4884 O O . GLN A 1 597 ? 17.670 -24.113 -7.860 1.00 42.94 597 GLN A O 1
ATOM 4889 N N . PHE A 1 598 ? 18.050 -22.558 -9.421 1.00 45.16 598 PHE A N 1
ATOM 4890 C CA . PHE A 1 598 ? 17.457 -23.360 -10.502 1.00 45.16 598 PHE A CA 1
ATOM 4891 C C . PHE A 1 598 ? 18.370 -24.547 -10.821 1.00 45.16 598 PHE A C 1
ATOM 4893 O O . PHE A 1 598 ? 19.570 -24.348 -10.998 1.00 45.16 598 PHE A O 1
ATOM 4900 N N . GLU A 1 599 ? 17.815 -25.752 -10.970 1.00 65.38 599 GLU A N 1
ATOM 4901 C CA . GLU A 1 599 ? 18.603 -26.964 -11.255 1.00 65.38 599 GLU A CA 1
ATOM 4902 C C . GLU A 1 599 ? 19.455 -26.823 -12.527 1.00 65.38 599 GLU A C 1
ATOM 4904 O O . GLU A 1 599 ? 20.611 -27.230 -12.542 1.00 65.38 599 GLU A O 1
ATOM 4909 N N . LEU A 1 600 ? 18.951 -26.146 -13.567 1.00 67.56 600 LEU A N 1
ATOM 4910 C CA . LEU A 1 600 ? 19.727 -25.869 -14.782 1.00 67.56 600 LEU A CA 1
ATOM 4911 C C . LEU A 1 600 ? 20.937 -24.958 -14.517 1.00 67.56 600 LEU A C 1
ATOM 4913 O O . LEU A 1 600 ? 22.007 -25.170 -15.088 1.00 67.56 600 LEU A O 1
ATOM 4917 N N . ASN A 1 601 ? 20.790 -23.961 -13.641 1.00 65.31 601 ASN A N 1
ATOM 4918 C CA . ASN A 1 601 ? 21.901 -23.098 -13.244 1.00 65.31 601 ASN A CA 1
ATOM 4919 C C . ASN A 1 601 ? 22.874 -23.850 -12.342 1.00 65.31 601 ASN A C 1
ATOM 4921 O O . ASN A 1 601 ? 24.069 -23.762 -12.576 1.00 65.31 601 ASN A O 1
ATOM 4925 N N . ARG A 1 602 ? 22.378 -24.680 -11.418 1.00 68.44 602 ARG A N 1
ATOM 4926 C CA . ARG A 1 602 ? 23.208 -25.564 -10.595 1.00 68.44 602 ARG A CA 1
ATOM 4927 C C . ARG A 1 602 ? 24.057 -26.501 -11.452 1.00 68.44 602 ARG A C 1
ATOM 4929 O O . ARG A 1 602 ? 25.259 -26.596 -11.241 1.00 68.44 602 ARG A O 1
ATOM 4936 N N . VAL A 1 603 ? 23.456 -27.151 -12.447 1.00 75.06 603 VAL A N 1
ATOM 4937 C CA . VAL A 1 603 ? 24.178 -28.003 -13.402 1.00 75.06 603 VAL A CA 1
ATOM 4938 C C . VAL A 1 603 ? 25.161 -27.178 -14.236 1.00 75.06 603 VAL A C 1
ATOM 4940 O O . VAL A 1 603 ? 26.299 -27.600 -14.411 1.00 75.06 603 VAL A O 1
ATOM 4943 N N . SER A 1 604 ? 24.765 -25.991 -14.707 1.00 78.94 604 SER A N 1
ATOM 4944 C CA . SER A 1 604 ? 25.656 -25.107 -15.474 1.00 78.94 604 SER A CA 1
ATOM 4945 C C . SER A 1 604 ? 26.860 -24.643 -14.653 1.00 78.94 604 SER A C 1
ATOM 4947 O O . SER A 1 604 ? 27.968 -24.648 -15.170 1.00 78.94 604 SER A O 1
ATOM 4949 N N . ASP A 1 605 ? 26.666 -24.292 -13.382 1.00 74.81 605 ASP A N 1
ATOM 4950 C CA . ASP A 1 605 ? 27.727 -23.864 -12.468 1.00 74.81 605 ASP A CA 1
ATOM 4951 C C . ASP A 1 605 ? 28.686 -25.017 -12.159 1.00 74.81 605 ASP A C 1
ATOM 4953 O O . ASP A 1 605 ? 29.901 -24.864 -12.270 1.00 74.81 605 ASP A O 1
ATOM 4957 N N . LEU A 1 606 ? 28.156 -26.212 -11.876 1.00 78.00 606 LEU A N 1
ATOM 4958 C CA . LEU A 1 606 ? 28.970 -27.418 -11.698 1.00 78.00 606 LEU A CA 1
ATOM 4959 C C . LEU A 1 606 ? 29.799 -27.746 -12.950 1.00 78.00 606 LEU A C 1
ATOM 4961 O O . LEU A 1 606 ? 30.978 -28.094 -12.839 1.00 78.00 606 LEU A O 1
ATOM 4965 N N . LEU A 1 607 ? 29.205 -27.602 -14.139 1.00 81.00 607 LEU A N 1
ATOM 4966 C CA . LEU A 1 607 ? 29.911 -27.783 -15.405 1.00 81.00 607 LEU A CA 1
ATOM 4967 C C . LEU A 1 607 ? 30.965 -26.697 -15.629 1.00 81.00 607 LEU A C 1
ATOM 4969 O O . LEU A 1 607 ? 32.080 -27.039 -16.006 1.00 81.00 607 LEU A O 1
ATOM 4973 N N . ARG A 1 608 ? 30.674 -25.420 -15.346 1.00 82.94 608 ARG A N 1
ATOM 4974 C CA . ARG A 1 608 ? 31.659 -24.328 -15.441 1.00 82.94 608 ARG A CA 1
ATOM 4975 C C . ARG A 1 608 ? 32.882 -24.601 -14.585 1.00 82.94 608 ARG A C 1
ATOM 4977 O O . ARG A 1 608 ? 33.993 -24.505 -15.095 1.00 82.94 608 ARG A O 1
ATOM 4984 N N . HIS A 1 609 ? 32.685 -24.999 -13.328 1.00 79.75 609 HIS A N 1
ATOM 4985 C CA . HIS A 1 609 ? 33.789 -25.359 -12.440 1.00 79.75 609 HIS A CA 1
ATOM 4986 C C . HIS A 1 609 ? 34.624 -26.498 -13.021 1.00 79.75 609 HIS A C 1
ATOM 4988 O O . HIS A 1 609 ? 35.838 -26.377 -13.127 1.00 79.75 609 HIS A O 1
ATOM 4994 N N . SER A 1 610 ? 33.973 -27.565 -13.481 1.00 79.94 610 SER A N 1
ATOM 4995 C CA . SER A 1 610 ? 34.683 -28.719 -14.034 1.00 79.94 610 SER A CA 1
ATOM 4996 C C . SER A 1 610 ? 35.423 -28.418 -15.342 1.00 79.94 610 SER A C 1
ATOM 4998 O O . SER A 1 610 ? 36.502 -28.957 -15.574 1.00 79.94 610 SER A O 1
ATOM 5000 N N . VAL A 1 611 ? 34.866 -27.573 -16.213 1.00 84.56 611 VAL A N 1
ATOM 5001 C CA . VAL A 1 611 ? 35.514 -27.168 -17.471 1.00 84.56 611 VAL A CA 1
ATOM 5002 C C . VAL A 1 611 ? 36.677 -26.209 -17.195 1.00 84.56 611 VAL A C 1
ATOM 5004 O O . VAL A 1 611 ? 37.735 -26.345 -17.811 1.00 84.56 611 VAL A O 1
ATOM 5007 N N . ALA A 1 612 ? 36.531 -25.314 -16.214 1.00 82.88 612 ALA A N 1
ATOM 5008 C CA . ALA A 1 612 ? 37.611 -24.449 -15.747 1.00 82.88 612 ALA A CA 1
ATOM 5009 C C . ALA A 1 612 ? 38.765 -25.243 -15.108 1.00 82.88 612 ALA A C 1
ATOM 5011 O O . ALA A 1 612 ? 39.931 -24.971 -15.388 1.00 82.88 612 ALA A O 1
ATOM 5012 N N . GLU A 1 613 ? 38.463 -26.281 -14.321 1.00 83.44 613 GLU A N 1
ATOM 5013 C CA . GLU A 1 613 ? 39.458 -27.224 -13.783 1.00 83.44 613 GLU A CA 1
ATOM 5014 C C . GLU A 1 613 ? 40.224 -27.974 -14.885 1.00 83.44 613 GLU A C 1
ATOM 5016 O O . GLU A 1 613 ? 41.375 -28.359 -14.684 1.00 83.44 613 GLU A O 1
ATOM 5021 N N . CYS A 1 614 ? 39.624 -28.141 -16.069 1.00 82.00 614 CYS A N 1
ATOM 5022 C CA . CYS A 1 614 ? 40.284 -28.710 -17.249 1.00 82.00 614 CYS A CA 1
ATOM 5023 C C . CYS A 1 614 ? 41.185 -27.701 -17.994 1.00 82.00 614 CYS A C 1
ATOM 5025 O O . CYS A 1 614 ? 41.702 -28.025 -19.062 1.00 82.00 614 CYS A O 1
ATOM 5027 N N . GLY A 1 615 ? 41.374 -26.489 -17.459 1.00 84.38 615 GLY A N 1
ATOM 5028 C CA . GLY A 1 615 ? 42.259 -25.457 -18.009 1.00 84.38 615 GLY A CA 1
ATOM 5029 C C . GLY A 1 615 ? 41.611 -24.522 -19.035 1.00 84.38 615 GLY A C 1
ATOM 5030 O O . GLY A 1 615 ? 42.283 -23.635 -19.556 1.00 84.38 615 GLY A O 1
ATOM 5031 N N . PHE A 1 616 ? 40.314 -24.677 -19.316 1.00 88.81 616 PHE A N 1
ATOM 5032 C CA . PHE A 1 616 ? 39.592 -23.785 -20.222 1.00 88.81 616 PHE A CA 1
ATOM 5033 C C . PHE A 1 616 ? 39.161 -22.506 -19.497 1.00 88.81 616 PHE A C 1
ATOM 5035 O O . PHE A 1 616 ? 38.721 -22.537 -18.352 1.00 88.81 616 PHE A O 1
ATOM 5042 N N . ILE A 1 617 ? 39.252 -21.366 -20.179 1.00 87.50 617 ILE A N 1
ATOM 5043 C CA . ILE A 1 617 ? 38.864 -20.061 -19.635 1.00 87.50 617 ILE A CA 1
ATOM 5044 C C . ILE A 1 617 ? 37.465 -19.713 -20.143 1.00 87.50 617 ILE A C 1
ATOM 5046 O O . ILE A 1 617 ? 37.207 -19.775 -21.347 1.00 87.50 617 ILE A O 1
ATOM 5050 N N . GLU A 1 618 ? 36.548 -19.357 -19.242 1.00 89.75 618 GLU A N 1
ATOM 5051 C CA . GLU A 1 618 ? 35.198 -18.970 -19.653 1.00 89.75 618 GLU A CA 1
ATOM 5052 C C . GLU A 1 618 ? 35.228 -17.591 -20.320 1.00 89.75 618 GLU A C 1
ATOM 5054 O O . GLU A 1 618 ? 35.752 -16.623 -19.766 1.00 89.75 618 GLU A O 1
ATOM 5059 N N . ALA A 1 619 ? 34.655 -17.495 -21.515 1.00 81.69 619 ALA A N 1
ATOM 5060 C CA . ALA A 1 619 ? 34.420 -16.242 -22.205 1.00 81.69 619 ALA A CA 1
ATOM 5061 C C . ALA A 1 619 ? 32.935 -15.884 -22.116 1.00 81.69 619 ALA A C 1
ATOM 5063 O O . ALA A 1 619 ? 32.060 -16.699 -22.399 1.00 81.69 619 ALA A O 1
ATOM 5064 N N . LEU A 1 620 ? 32.656 -14.633 -21.762 1.00 79.88 620 LEU A N 1
ATOM 5065 C CA . LEU A 1 620 ? 31.302 -14.095 -21.705 1.00 79.88 620 LEU A CA 1
ATOM 5066 C C . LEU A 1 620 ? 31.054 -13.279 -22.968 1.00 79.88 620 LEU A C 1
ATOM 5068 O O . LEU A 1 620 ? 31.539 -12.154 -23.098 1.00 79.88 620 LEU A O 1
ATOM 5072 N N . THR A 1 621 ? 30.335 -13.862 -23.926 1.00 79.50 621 THR A N 1
ATOM 5073 C CA . THR A 1 621 ? 30.050 -13.199 -25.201 1.00 79.50 621 THR A CA 1
ATOM 5074 C C . THR A 1 621 ? 28.676 -12.535 -25.172 1.00 79.50 621 THR A C 1
ATOM 5076 O O . THR A 1 621 ? 27.784 -12.917 -24.411 1.00 79.50 621 THR A O 1
ATOM 5079 N N . PHE A 1 622 ? 28.488 -11.495 -25.986 1.00 79.25 622 PHE A N 1
ATOM 5080 C CA . PHE A 1 622 ? 27.202 -10.807 -26.054 1.00 79.25 622 PHE A CA 1
ATOM 5081 C C . PHE A 1 622 ? 26.108 -11.736 -26.594 1.00 79.25 622 PHE A C 1
ATOM 5083 O O . PHE A 1 622 ? 26.312 -12.487 -27.547 1.00 79.25 622 PHE A O 1
ATOM 5090 N N . THR A 1 623 ? 24.915 -11.648 -25.999 1.00 79.75 623 THR A N 1
ATOM 5091 C CA . THR A 1 623 ? 23.735 -12.391 -26.476 1.00 79.75 623 THR A CA 1
ATOM 5092 C C . THR A 1 623 ? 23.185 -11.811 -27.779 1.00 79.75 623 THR A C 1
ATOM 5094 O O . THR A 1 623 ? 22.591 -12.534 -28.572 1.00 79.75 623 THR A O 1
ATOM 5097 N N . LEU A 1 624 ? 23.394 -10.516 -28.018 1.00 85.25 624 LEU A N 1
ATOM 5098 C CA . LEU A 1 624 ? 23.041 -9.854 -29.268 1.00 85.25 624 LEU A CA 1
ATOM 5099 C C . LEU A 1 624 ? 24.263 -9.801 -30.184 1.00 85.25 624 LEU A C 1
ATOM 5101 O O . LEU A 1 624 ? 25.372 -9.523 -29.731 1.00 85.25 624 LEU A O 1
ATOM 5105 N N . CYS A 1 625 ? 24.044 -10.055 -31.466 1.00 86.31 625 CYS A N 1
ATOM 5106 C CA . CYS A 1 625 ? 25.091 -10.128 -32.477 1.00 86.31 625 CYS A CA 1
ATOM 5107 C C . CYS A 1 625 ? 24.605 -9.599 -33.833 1.00 86.31 625 CYS A C 1
ATOM 5109 O O . CYS A 1 625 ? 23.414 -9.345 -34.046 1.00 86.31 625 CYS A O 1
ATOM 5111 N N . SER A 1 626 ? 25.554 -9.409 -34.748 1.00 89.12 626 SER A N 1
ATOM 5112 C CA . SER A 1 626 ? 25.290 -8.960 -36.112 1.00 89.12 626 SER A CA 1
ATOM 5113 C C . SER A 1 626 ? 24.752 -10.113 -36.971 1.00 89.12 626 SER A C 1
ATOM 5115 O O . SER A 1 626 ? 25.094 -11.279 -36.741 1.00 89.12 626 SER A O 1
ATOM 5117 N N . CYS A 1 627 ? 23.932 -9.810 -37.984 1.00 86.88 627 CYS A N 1
ATOM 5118 C CA . CYS A 1 627 ? 23.501 -10.816 -38.966 1.00 86.88 627 CYS A CA 1
ATOM 5119 C C . CYS A 1 627 ? 24.690 -11.553 -39.623 1.00 86.88 627 CYS A C 1
ATOM 5121 O O . CYS A 1 627 ? 24.651 -12.790 -39.690 1.00 86.88 627 CYS A O 1
ATOM 5123 N N . PRO A 1 628 ? 25.777 -10.857 -40.022 1.00 87.38 628 PRO A N 1
ATOM 5124 C CA . PRO A 1 628 ? 26.956 -11.513 -40.570 1.00 87.38 628 PRO A CA 1
ATOM 5125 C C . PRO A 1 628 ? 27.620 -12.511 -39.617 1.00 87.38 628 PRO A C 1
ATOM 5127 O O . PRO A 1 628 ? 28.075 -13.562 -40.064 1.00 87.38 628 PRO A O 1
ATOM 5130 N N . ASP A 1 629 ? 27.663 -12.225 -38.310 1.00 84.25 629 ASP A N 1
ATOM 5131 C CA . ASP A 1 629 ? 28.297 -13.105 -37.317 1.00 84.25 629 ASP A CA 1
ATOM 5132 C C . ASP A 1 629 ? 27.545 -14.436 -37.145 1.00 84.25 629 ASP A C 1
ATOM 5134 O O . ASP A 1 629 ? 28.168 -15.459 -36.877 1.00 84.25 629 ASP A O 1
ATOM 5138 N N . VAL A 1 630 ? 26.223 -14.460 -37.321 1.00 85.06 630 VAL A N 1
ATOM 5139 C CA . VAL A 1 630 ? 25.420 -15.686 -37.152 1.00 85.06 630 VAL A CA 1
ATOM 5140 C C . VAL A 1 630 ? 25.297 -16.494 -38.442 1.00 85.06 630 VAL A C 1
ATOM 5142 O O . VAL A 1 630 ? 25.225 -17.724 -38.385 1.00 85.06 630 VAL A O 1
ATOM 5145 N N . ALA A 1 631 ? 25.262 -15.823 -39.595 1.00 84.75 631 ALA A N 1
ATOM 5146 C CA . ALA A 1 631 ? 24.940 -16.444 -40.876 1.00 84.75 631 ALA A CA 1
ATOM 5147 C C . ALA A 1 631 ? 26.070 -16.299 -41.908 1.00 84.75 631 ALA A C 1
ATOM 5149 O O . ALA A 1 631 ? 26.701 -17.294 -42.275 1.00 84.75 631 ALA A O 1
ATOM 5150 N N . GLU A 1 632 ? 26.359 -15.072 -42.349 1.00 82.62 632 GLU A N 1
ATOM 5151 C CA . GLU A 1 632 ? 27.191 -14.813 -43.536 1.00 82.62 632 GLU A CA 1
ATOM 5152 C C . GLU A 1 632 ? 28.637 -15.296 -43.370 1.00 82.62 632 GLU A C 1
ATOM 5154 O O . GLU A 1 632 ? 29.168 -15.971 -44.251 1.00 82.62 632 GLU A O 1
ATOM 5159 N N . LYS A 1 633 ? 29.263 -15.047 -42.210 1.00 82.31 633 LYS A N 1
ATOM 5160 C CA . LYS A 1 633 ? 30.640 -15.490 -41.910 1.00 82.31 633 LYS A CA 1
ATOM 5161 C C . LYS A 1 633 ? 30.778 -17.009 -41.811 1.00 82.31 633 LYS A C 1
ATOM 5163 O O . LYS A 1 633 ? 31.879 -17.535 -41.937 1.00 82.31 633 LYS A O 1
ATOM 5168 N N . PHE A 1 634 ? 29.668 -17.715 -41.610 1.00 80.25 634 PHE A N 1
ATOM 5169 C CA . PHE A 1 634 ? 29.605 -19.176 -41.628 1.00 80.25 634 PHE A CA 1
ATOM 5170 C C . PHE A 1 634 ? 29.147 -19.736 -42.982 1.00 80.25 634 PHE A C 1
ATOM 5172 O O . PHE A 1 634 ? 28.924 -20.943 -43.086 1.00 80.25 634 PHE A O 1
ATOM 5179 N N . GLY A 1 635 ? 28.989 -18.887 -44.006 1.00 82.31 635 GLY A N 1
ATOM 5180 C CA . GLY A 1 635 ? 28.511 -19.284 -45.330 1.00 82.31 635 GLY A CA 1
ATOM 5181 C C . GLY A 1 635 ? 27.060 -19.773 -45.331 1.00 82.31 635 GLY A C 1
ATOM 5182 O O . GLY A 1 635 ? 26.697 -20.609 -46.156 1.00 82.31 635 GLY A O 1
ATOM 5183 N N . LYS A 1 636 ? 26.237 -19.313 -44.380 1.00 83.94 636 LYS A N 1
ATOM 5184 C CA . LYS A 1 636 ? 24.825 -19.697 -44.250 1.00 83.94 636 LYS A CA 1
ATOM 5185 C C . LYS A 1 636 ? 23.911 -18.539 -44.636 1.00 83.94 636 LYS A C 1
ATOM 5187 O O . LYS A 1 636 ? 24.226 -17.383 -44.374 1.00 83.94 636 LYS A O 1
ATOM 5192 N N . ASN A 1 637 ? 22.749 -18.859 -45.202 1.00 86.06 637 ASN A N 1
ATOM 5193 C CA . ASN A 1 637 ? 21.677 -17.883 -45.400 1.00 86.06 637 ASN A CA 1
ATOM 5194 C C . ASN A 1 637 ? 20.910 -17.684 -44.078 1.00 86.06 637 ASN A C 1
ATOM 5196 O O . ASN A 1 637 ? 20.513 -18.667 -43.447 1.00 86.06 637 ASN A O 1
ATOM 5200 N N . ILE A 1 638 ? 20.713 -16.426 -43.669 1.00 85.88 638 ILE A N 1
ATOM 5201 C CA . ILE A 1 638 ? 20.026 -16.042 -42.429 1.00 85.88 638 ILE A CA 1
ATOM 5202 C C . ILE A 1 638 ? 18.571 -16.526 -42.380 1.00 85.88 638 ILE A C 1
ATOM 5204 O O . ILE A 1 638 ? 18.096 -16.887 -41.308 1.00 85.88 638 ILE A O 1
ATOM 5208 N N . GLU A 1 639 ? 17.889 -16.614 -43.526 1.00 85.00 639 GLU A N 1
ATOM 5209 C CA . GLU A 1 639 ? 16.493 -17.072 -43.609 1.00 85.00 639 GLU A CA 1
ATOM 5210 C C . GLU A 1 639 ? 16.329 -18.535 -43.177 1.00 85.00 639 GLU A C 1
ATOM 5212 O O . GLU A 1 639 ? 15.285 -18.924 -42.657 1.00 85.00 639 GLU A O 1
ATOM 5217 N N . ASN A 1 640 ? 17.390 -19.334 -43.321 1.00 85.81 640 ASN A N 1
ATOM 5218 C CA . ASN A 1 640 ? 17.410 -20.747 -42.943 1.00 85.81 640 ASN A CA 1
ATOM 5219 C C . ASN A 1 640 ? 17.797 -20.970 -41.472 1.00 85.81 640 ASN A C 1
ATOM 5221 O O . ASN A 1 640 ? 17.897 -22.113 -41.024 1.00 85.81 640 ASN A O 1
ATOM 5225 N N . ILE A 1 641 ? 18.068 -19.902 -40.716 1.00 87.12 641 ILE A N 1
ATOM 5226 C CA . ILE A 1 641 ? 18.444 -19.971 -39.304 1.00 87.12 641 ILE A CA 1
ATOM 5227 C C . ILE A 1 641 ? 17.242 -19.509 -38.475 1.00 87.12 641 ILE A C 1
ATOM 5229 O O . ILE A 1 641 ? 16.675 -18.455 -38.764 1.00 87.12 641 ILE A O 1
ATOM 5233 N N . PRO A 1 642 ? 16.861 -20.224 -37.399 1.00 88.62 642 PRO A N 1
ATOM 5234 C CA . PRO A 1 642 ? 15.788 -19.799 -36.499 1.00 88.62 642 PRO A CA 1
ATOM 5235 C C . PRO A 1 642 ? 16.237 -18.625 -35.601 1.00 88.62 642 PRO A C 1
ATOM 5237 O O . PRO A 1 642 ? 16.184 -18.707 -34.378 1.00 88.62 642 PRO A O 1
ATOM 5240 N N . ALA A 1 643 ? 16.721 -17.532 -36.196 1.00 89.38 643 ALA A N 1
ATOM 5241 C CA . ALA A 1 643 ? 17.245 -16.356 -35.513 1.00 89.38 643 ALA A CA 1
ATOM 5242 C C . ALA A 1 643 ? 16.127 -15.368 -35.163 1.00 89.38 643 ALA A C 1
ATOM 5244 O O . ALA A 1 643 ? 15.274 -15.051 -35.996 1.00 89.38 643 ALA A O 1
ATOM 5245 N N . VAL A 1 644 ? 16.138 -14.852 -33.933 1.00 89.31 644 VAL A N 1
ATOM 5246 C CA . VAL A 1 644 ? 15.230 -13.783 -33.491 1.00 89.31 644 VAL A CA 1
ATOM 5247 C C . VAL A 1 644 ? 15.814 -12.432 -33.895 1.00 89.31 644 VAL A C 1
ATOM 5249 O O . VAL A 1 644 ? 16.939 -12.112 -33.516 1.00 89.31 644 VAL A O 1
ATOM 5252 N N . HIS A 1 645 ? 15.047 -11.644 -34.653 1.00 88.88 645 HIS A N 1
ATOM 5253 C CA . HIS A 1 645 ? 15.465 -10.322 -35.124 1.00 88.88 645 HIS A CA 1
ATOM 5254 C C . HIS A 1 645 ? 14.944 -9.221 -34.213 1.00 88.88 645 HIS A C 1
ATOM 5256 O O . HIS A 1 645 ? 13.784 -9.236 -33.801 1.00 88.88 645 HIS A O 1
ATOM 5262 N N . ILE A 1 646 ? 15.798 -8.240 -33.943 1.00 86.31 646 ILE A N 1
ATOM 5263 C CA . ILE A 1 646 ? 15.404 -7.013 -33.264 1.00 86.31 646 ILE A CA 1
ATOM 5264 C C . ILE A 1 646 ? 14.726 -6.113 -34.297 1.00 86.31 646 ILE A C 1
ATOM 5266 O O . ILE A 1 646 ? 15.312 -5.801 -35.328 1.00 86.31 646 ILE A O 1
ATOM 5270 N N . ALA A 1 647 ? 13.491 -5.690 -34.019 1.00 82.69 647 ALA A N 1
ATOM 5271 C CA . ALA A 1 647 ? 12.691 -4.905 -34.963 1.00 82.69 647 ALA A CA 1
ATOM 5272 C C . ALA A 1 647 ? 13.274 -3.507 -35.250 1.00 82.69 647 ALA A C 1
ATOM 5274 O O . ALA A 1 647 ? 13.086 -2.977 -36.340 1.00 82.69 647 ALA A O 1
ATOM 5275 N N . ASN A 1 648 ? 13.980 -2.910 -34.284 1.00 85.12 648 ASN A N 1
ATOM 5276 C CA . ASN A 1 648 ? 14.605 -1.594 -34.424 1.00 85.12 648 ASN A CA 1
ATOM 5277 C C . ASN A 1 648 ? 16.001 -1.573 -33.765 1.00 85.12 648 ASN A C 1
ATOM 5279 O O . ASN A 1 648 ? 16.145 -1.080 -32.641 1.00 85.12 648 ASN A O 1
ATOM 5283 N N . PRO A 1 649 ? 17.022 -2.185 -34.394 1.00 81.00 649 PRO A N 1
ATOM 5284 C CA . PRO A 1 649 ? 18.348 -2.290 -33.804 1.00 81.00 649 PRO A CA 1
ATOM 5285 C C . PRO A 1 649 ? 19.053 -0.929 -33.821 1.00 81.00 649 PRO A C 1
ATOM 5287 O O . PRO A 1 649 ? 19.136 -0.265 -34.851 1.00 81.00 649 PRO A O 1
ATOM 5290 N N . LYS A 1 650 ? 19.593 -0.516 -32.669 1.00 73.94 650 LYS A N 1
ATOM 5291 C CA . LYS A 1 650 ? 20.284 0.777 -32.520 1.00 73.94 650 LYS A CA 1
ATOM 5292 C C . LYS A 1 650 ? 21.674 0.791 -33.176 1.00 73.94 650 LYS A C 1
ATOM 5294 O O . LYS A 1 650 ? 22.177 1.861 -33.505 1.00 73.94 650 LYS A O 1
ATOM 5299 N N . THR A 1 651 ? 22.298 -0.376 -33.354 1.00 78.62 651 THR A N 1
ATOM 5300 C CA . THR A 1 651 ? 23.635 -0.541 -33.948 1.00 78.62 651 THR A CA 1
ATOM 5301 C C . THR A 1 651 ? 23.688 -1.775 -34.854 1.00 78.62 651 THR A C 1
ATOM 5303 O O . THR A 1 651 ? 22.901 -2.710 -34.698 1.00 78.62 651 THR A O 1
ATOM 5306 N N . GLN A 1 652 ? 24.638 -1.797 -35.797 1.00 78.81 652 GLN A N 1
ATOM 5307 C CA . GLN A 1 652 ? 24.836 -2.927 -36.721 1.00 78.81 652 GLN A CA 1
ATOM 5308 C C . GLN A 1 652 ? 25.372 -4.191 -36.023 1.00 78.81 652 GLN A C 1
ATOM 5310 O O . GLN A 1 652 ? 25.182 -5.297 -36.520 1.00 78.81 652 GLN A O 1
ATOM 5315 N N . ASP A 1 653 ? 25.977 -4.046 -34.842 1.00 78.06 653 ASP A N 1
ATOM 5316 C CA . ASP A 1 653 ? 26.493 -5.168 -34.054 1.00 78.06 653 ASP A CA 1
ATOM 5317 C C . ASP A 1 653 ? 25.416 -5.922 -33.256 1.00 78.06 653 ASP A C 1
ATOM 5319 O O . ASP A 1 653 ? 25.675 -7.033 -32.798 1.00 78.06 653 ASP A O 1
ATOM 5323 N N . PHE A 1 654 ? 24.211 -5.356 -33.097 1.00 86.25 654 PHE A N 1
ATOM 5324 C CA . PHE A 1 654 ? 23.137 -5.905 -32.257 1.00 86.25 654 PHE A CA 1
ATOM 5325 C C . PHE A 1 654 ? 21.813 -5.997 -33.025 1.00 86.25 654 PHE A C 1
ATOM 5327 O O . PHE A 1 654 ? 20.826 -5.341 -32.691 1.00 86.25 654 PHE A O 1
ATOM 5334 N N . GLN A 1 655 ? 21.802 -6.804 -34.084 1.00 84.38 655 GLN A N 1
ATOM 5335 C CA . GLN A 1 655 ? 20.653 -6.956 -34.983 1.00 84.38 655 GLN A CA 1
ATOM 5336 C C . GLN A 1 655 ? 19.789 -8.172 -34.640 1.00 84.38 655 GLN A C 1
ATOM 5338 O O . GLN A 1 655 ? 18.574 -8.152 -34.845 1.00 84.38 655 GLN A O 1
ATOM 5343 N N . ILE A 1 656 ? 20.409 -9.232 -34.124 1.00 89.56 656 ILE A N 1
ATOM 5344 C CA . ILE A 1 656 ? 19.759 -10.517 -33.864 1.00 89.56 656 ILE A CA 1
ATOM 5345 C C . ILE A 1 656 ? 20.239 -11.123 -32.546 1.00 89.56 656 ILE A C 1
ATOM 5347 O O . ILE A 1 656 ? 21.367 -10.887 -32.110 1.00 89.56 656 ILE A O 1
ATOM 5351 N N . GLY A 1 657 ? 19.387 -11.930 -31.917 1.00 87.31 657 GLY A N 1
ATOM 5352 C CA . GLY A 1 657 ? 19.800 -12.801 -30.820 1.00 87.31 657 GLY A CA 1
ATOM 5353 C C . GLY A 1 657 ? 20.685 -13.938 -31.335 1.00 87.31 657 GLY A C 1
ATOM 5354 O O . GLY A 1 657 ? 20.414 -14.513 -32.392 1.00 87.31 657 GLY A O 1
ATOM 5355 N N . ARG A 1 658 ? 21.744 -14.277 -30.596 1.00 88.31 658 ARG A N 1
ATOM 5356 C CA . ARG A 1 658 ? 22.654 -15.368 -30.955 1.00 88.31 658 ARG A CA 1
ATOM 5357 C C . ARG A 1 658 ? 21.922 -16.705 -30.960 1.00 88.31 658 ARG A C 1
ATOM 5359 O O . ARG A 1 658 ? 21.221 -17.046 -30.011 1.00 88.31 658 ARG A O 1
ATOM 5366 N N . THR A 1 659 ? 22.151 -17.496 -32.000 1.00 90.44 659 THR A N 1
ATOM 5367 C CA . THR A 1 659 ? 21.615 -18.865 -32.142 1.00 90.44 659 THR A CA 1
ATOM 5368 C C . THR A 1 659 ? 22.671 -19.936 -31.842 1.00 90.44 659 THR A C 1
ATOM 5370 O O . THR A 1 659 ? 22.378 -21.130 -31.778 1.00 90.44 659 THR A O 1
ATOM 5373 N N . SER A 1 660 ? 23.924 -19.517 -31.654 1.00 88.44 660 SER A N 1
ATOM 5374 C CA . SER A 1 660 ? 25.079 -20.344 -31.312 1.00 88.44 660 SER A CA 1
ATOM 5375 C C . SER A 1 660 ? 26.067 -19.518 -30.488 1.00 88.44 660 SER A C 1
ATOM 5377 O O . SER A 1 660 ? 26.146 -18.304 -30.662 1.00 88.44 660 SER A O 1
ATOM 5379 N N . LEU A 1 661 ? 26.835 -20.172 -29.617 1.00 88.69 661 LEU A N 1
ATOM 5380 C CA . LEU A 1 661 ? 27.910 -19.538 -28.838 1.00 88.69 661 LEU A CA 1
ATOM 5381 C C . LEU A 1 661 ? 29.227 -19.444 -29.631 1.00 88.69 661 LEU A C 1
ATOM 5383 O O . LEU A 1 661 ? 30.078 -18.603 -29.352 1.00 88.69 661 LEU A O 1
ATOM 5387 N N . LEU A 1 662 ? 29.377 -20.276 -30.668 1.00 89.06 662 LEU A N 1
ATOM 5388 C CA . LEU A 1 662 ? 30.593 -20.372 -31.477 1.00 89.06 662 LEU A CA 1
ATOM 5389 C C . LEU A 1 662 ? 31.042 -19.037 -32.113 1.00 89.06 662 LEU A C 1
ATOM 5391 O O . LEU A 1 662 ? 32.234 -18.740 -32.035 1.00 89.06 662 LEU A O 1
ATOM 5395 N N . PRO A 1 663 ? 30.155 -18.210 -32.713 1.00 87.56 663 PRO A N 1
ATOM 5396 C CA . PRO A 1 663 ? 30.559 -16.925 -33.286 1.00 87.56 663 PRO A CA 1
ATOM 5397 C C . PRO A 1 663 ? 31.213 -16.000 -32.259 1.00 87.56 663 PRO A C 1
ATOM 5399 O O . PRO A 1 663 ? 32.213 -15.354 -32.561 1.00 87.56 663 PRO A O 1
ATOM 5402 N N . GLY A 1 664 ? 30.670 -15.968 -31.038 1.00 86.81 664 GLY A N 1
ATOM 5403 C CA . GLY A 1 664 ? 31.198 -15.163 -29.944 1.00 86.81 664 GLY A CA 1
ATOM 5404 C C . GLY A 1 664 ? 32.606 -15.605 -29.561 1.00 86.81 664 GLY A C 1
ATOM 5405 O O . GLY A 1 664 ? 33.518 -14.783 -29.540 1.00 86.81 664 GLY A O 1
ATOM 5406 N N . LEU A 1 665 ? 32.810 -16.909 -29.351 1.00 87.81 665 LEU A N 1
ATOM 5407 C CA . LEU A 1 665 ? 34.125 -17.463 -29.021 1.00 87.81 665 LEU A CA 1
ATOM 5408 C C . LEU A 1 665 ? 35.160 -17.240 -30.139 1.00 87.81 665 LEU A C 1
ATOM 5410 O O . LEU A 1 665 ? 36.300 -16.872 -29.859 1.00 87.81 665 LEU A O 1
ATOM 5414 N N . LEU A 1 666 ? 34.773 -17.394 -31.410 1.00 88.69 666 LEU A N 1
ATOM 5415 C CA . LEU A 1 666 ? 35.658 -17.108 -32.547 1.00 88.69 666 LEU A CA 1
ATOM 5416 C C . LEU A 1 666 ? 35.996 -15.618 -32.659 1.00 88.69 666 LEU A C 1
ATOM 5418 O O . LEU A 1 666 ? 37.137 -15.275 -32.959 1.00 88.69 666 LEU A O 1
ATOM 5422 N N . LYS A 1 667 ? 35.037 -14.728 -32.381 1.00 87.06 667 LYS A N 1
ATOM 5423 C CA . LYS A 1 667 ? 35.268 -13.278 -32.323 1.00 87.06 667 LYS A CA 1
ATOM 5424 C C . LYS A 1 667 ? 36.219 -12.922 -31.177 1.00 87.06 667 LYS A C 1
ATOM 5426 O O . LYS A 1 667 ? 37.092 -12.078 -31.362 1.00 87.06 667 LYS A O 1
ATOM 5431 N N . THR A 1 668 ? 36.120 -13.602 -30.034 1.00 88.00 668 THR A N 1
ATOM 5432 C CA . THR A 1 668 ? 37.084 -13.470 -28.931 1.00 88.00 668 THR A CA 1
ATOM 5433 C C . THR A 1 668 ? 38.487 -13.877 -29.374 1.00 88.00 668 THR A C 1
ATOM 5435 O O . THR A 1 668 ? 39.422 -13.112 -29.165 1.00 88.00 668 THR A O 1
ATOM 5438 N N . ILE A 1 669 ? 38.649 -15.013 -30.058 1.00 87.06 669 ILE A N 1
ATOM 5439 C CA . ILE A 1 669 ? 39.956 -15.444 -30.590 1.00 87.06 669 ILE A CA 1
ATOM 5440 C C . ILE A 1 669 ? 40.490 -14.443 -31.620 1.00 87.06 669 ILE A C 1
ATOM 5442 O O . ILE A 1 669 ? 41.655 -14.060 -31.558 1.00 87.06 669 ILE A O 1
ATOM 5446 N N . ALA A 1 670 ? 39.643 -13.980 -32.542 1.00 87.12 670 ALA A N 1
ATOM 5447 C CA . ALA A 1 670 ? 40.027 -13.029 -33.582 1.00 87.12 670 ALA A CA 1
ATOM 5448 C C . ALA A 1 670 ? 40.544 -11.700 -33.006 1.00 87.12 670 ALA A C 1
ATOM 5450 O O . ALA A 1 670 ? 41.524 -11.161 -33.510 1.00 87.12 670 ALA A O 1
ATOM 5451 N N . ASN A 1 671 ? 39.939 -11.204 -31.925 1.00 87.50 671 ASN A N 1
ATOM 5452 C CA . ASN A 1 671 ? 40.393 -9.986 -31.248 1.00 87.50 671 ASN A CA 1
ATOM 5453 C C . ASN A 1 671 ? 41.606 -10.207 -30.325 1.00 87.50 671 ASN A C 1
ATOM 5455 O O . ASN A 1 671 ? 42.201 -9.238 -29.866 1.00 87.50 671 ASN A O 1
ATOM 5459 N N . ASN A 1 672 ? 41.993 -11.461 -30.065 1.00 84.75 672 ASN A N 1
ATOM 5460 C CA . ASN A 1 672 ? 43.103 -11.835 -29.182 1.00 84.75 672 ASN A CA 1
ATOM 5461 C C . ASN A 1 672 ? 44.204 -12.619 -29.923 1.00 84.75 672 ASN A C 1
ATOM 5463 O O . ASN A 1 672 ? 44.915 -13.432 -29.336 1.00 84.75 672 ASN A O 1
ATOM 5467 N N . GLN A 1 673 ? 44.390 -12.366 -31.223 1.00 80.00 673 GLN A N 1
ATOM 5468 C CA . GLN A 1 673 ? 45.430 -13.029 -32.027 1.00 80.00 673 GLN A CA 1
ATOM 5469 C C . GLN A 1 673 ? 46.865 -12.771 -31.524 1.00 80.00 673 GLN A C 1
ATOM 5471 O O . GLN A 1 673 ? 47.769 -13.532 -31.859 1.00 80.00 673 GLN A O 1
ATOM 5476 N N . GLY A 1 674 ? 47.080 -11.722 -30.720 1.00 81.75 674 GLY A N 1
ATOM 5477 C CA . GLY A 1 674 ? 48.373 -11.401 -30.104 1.00 81.75 674 GLY A CA 1
ATOM 5478 C C . GLY A 1 674 ? 48.719 -12.212 -28.846 1.00 81.75 674 GLY A C 1
ATOM 5479 O O . GLY A 1 674 ? 49.820 -12.064 -28.320 1.00 81.75 674 GLY A O 1
ATOM 5480 N N . THR A 1 675 ? 47.808 -13.048 -28.340 1.00 83.62 675 THR A N 1
ATOM 5481 C CA . THR A 1 675 ? 48.017 -13.851 -27.125 1.00 83.62 675 THR A CA 1
ATOM 5482 C C . THR A 1 675 ? 48.824 -15.122 -27.422 1.00 83.62 675 THR A C 1
ATOM 5484 O O . THR A 1 675 ? 48.734 -15.701 -28.505 1.00 83.62 675 THR A O 1
ATOM 5487 N N . ALA A 1 676 ? 49.623 -15.582 -26.453 1.00 86.88 676 ALA A N 1
ATOM 5488 C CA . ALA A 1 676 ? 50.373 -16.829 -26.581 1.00 86.88 676 ALA A CA 1
ATOM 5489 C C . ALA A 1 676 ? 49.431 -18.039 -26.752 1.00 86.88 676 ALA A C 1
ATOM 5491 O O . ALA A 1 676 ? 48.443 -18.172 -26.034 1.00 86.88 676 ALA A O 1
ATOM 5492 N N . LEU A 1 677 ? 49.755 -18.921 -27.702 1.00 87.38 677 LEU A N 1
ATOM 5493 C CA . LEU A 1 677 ? 49.035 -20.177 -27.942 1.00 87.38 677 LEU A CA 1
ATOM 5494 C C . LEU A 1 677 ? 49.528 -21.277 -26.981 1.00 87.38 677 LEU A C 1
ATOM 5496 O O . LEU A 1 677 ? 50.724 -21.291 -26.671 1.00 87.38 677 LEU A O 1
ATOM 5500 N N . PRO A 1 678 ? 48.669 -22.232 -26.564 1.00 88.56 678 PRO A N 1
ATOM 5501 C CA . PRO A 1 678 ? 47.282 -22.442 -26.997 1.00 88.56 678 PRO A CA 1
ATOM 5502 C C . PRO A 1 678 ? 46.260 -21.547 -26.274 1.00 88.56 678 PRO A C 1
ATOM 5504 O O . PRO A 1 678 ? 46.402 -21.255 -25.092 1.00 88.56 678 PRO A O 1
ATOM 5507 N N . ILE A 1 679 ? 45.190 -21.170 -26.977 1.00 88.81 679 ILE A N 1
ATOM 5508 C CA . ILE A 1 679 ? 44.024 -20.480 -26.407 1.00 88.81 679 ILE A CA 1
ATOM 5509 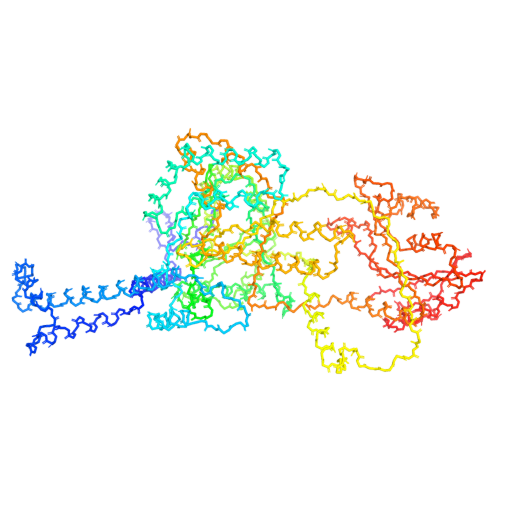C C . ILE A 1 679 ? 42.907 -21.510 -26.202 1.00 88.81 679 ILE A C 1
ATOM 5511 O O . ILE A 1 679 ? 42.457 -22.146 -27.157 1.00 88.81 679 ILE A O 1
ATOM 5515 N N . GLN A 1 680 ? 42.463 -21.670 -24.956 1.00 91.25 680 GLN A N 1
ATOM 5516 C CA . GLN A 1 680 ? 41.412 -22.607 -24.554 1.00 91.25 680 GLN A CA 1
ATOM 5517 C C . GLN A 1 680 ? 40.241 -21.816 -23.980 1.00 91.25 680 GLN A C 1
ATOM 5519 O O . GLN A 1 680 ? 40.334 -21.287 -22.874 1.00 91.25 680 GLN A O 1
ATOM 5524 N N . LEU A 1 681 ? 39.155 -21.702 -24.741 1.00 92.38 681 LEU A N 1
ATOM 5525 C CA . LEU A 1 681 ? 37.986 -20.920 -24.345 1.00 92.38 681 LEU A CA 1
ATOM 5526 C C . LEU A 1 681 ? 36.752 -21.797 -24.281 1.00 92.38 681 LEU A C 1
ATOM 5528 O O . LEU A 1 681 ? 36.579 -22.689 -25.108 1.00 92.38 681 LEU A O 1
ATOM 5532 N N . PHE A 1 682 ? 35.865 -21.506 -23.344 1.00 93.94 682 PHE A N 1
ATOM 5533 C CA . PHE A 1 682 ? 34.536 -22.093 -23.329 1.00 93.94 682 PHE A CA 1
ATOM 5534 C C . PHE A 1 682 ? 33.486 -21.062 -22.937 1.00 93.94 682 PHE A C 1
ATOM 5536 O O . PHE A 1 682 ? 33.806 -20.002 -22.419 1.00 93.94 682 PHE A O 1
ATOM 5543 N N . GLU A 1 683 ? 32.226 -21.361 -23.204 1.00 89.62 683 GLU A N 1
ATOM 5544 C CA . GLU A 1 683 ? 31.095 -20.576 -22.733 1.00 89.62 683 GLU A CA 1
ATOM 5545 C C . GLU A 1 683 ? 29.931 -21.516 -22.428 1.00 89.62 683 GLU A C 1
ATOM 5547 O O . GLU A 1 683 ? 29.617 -22.399 -23.234 1.00 89.62 683 GLU A O 1
ATOM 5552 N N . VAL A 1 684 ? 29.284 -21.313 -21.277 1.00 87.44 684 VAL A N 1
ATOM 5553 C CA . VAL A 1 684 ? 28.040 -21.994 -20.904 1.00 87.44 684 VAL A CA 1
ATOM 5554 C C . VAL A 1 684 ? 26.950 -20.948 -20.724 1.00 87.44 684 VAL A C 1
ATOM 5556 O O . VAL A 1 684 ? 26.807 -20.362 -19.652 1.00 87.44 684 VAL A O 1
ATOM 5559 N N . SER A 1 685 ? 26.167 -20.714 -21.773 1.00 83.50 685 SER A N 1
ATOM 5560 C CA . SER A 1 685 ? 25.176 -19.637 -21.792 1.00 83.50 685 SER A CA 1
ATOM 5561 C C . SER A 1 685 ? 23.966 -19.974 -22.659 1.00 83.50 685 SER A C 1
ATOM 5563 O O . SER A 1 685 ? 23.987 -20.904 -23.466 1.00 83.50 685 SER A O 1
ATOM 5565 N N . ASP A 1 686 ? 22.897 -19.197 -22.502 1.00 86.56 686 ASP A N 1
ATOM 5566 C CA . ASP A 1 686 ? 21.692 -19.346 -23.313 1.00 86.56 686 ASP A CA 1
ATOM 5567 C C . ASP A 1 686 ? 21.883 -18.775 -24.727 1.00 86.56 686 ASP A C 1
ATOM 5569 O O . ASP A 1 686 ? 22.459 -17.694 -24.923 1.00 86.56 686 ASP A O 1
ATOM 5573 N N . VAL A 1 687 ? 21.371 -19.512 -25.712 1.00 87.62 687 VAL A N 1
ATOM 5574 C CA . VAL A 1 687 ? 21.105 -19.029 -27.071 1.00 87.62 687 VAL A CA 1
ATOM 5575 C C . VAL A 1 687 ? 19.603 -18.869 -27.272 1.00 87.62 687 VAL A C 1
ATOM 5577 O O . VAL A 1 687 ? 18.809 -19.530 -26.605 1.00 87.62 687 VAL A O 1
ATOM 5580 N N . ILE A 1 688 ? 19.216 -18.001 -28.200 1.00 89.25 688 ILE A N 1
ATOM 5581 C CA . ILE A 1 688 ? 17.816 -17.691 -28.479 1.00 89.25 688 ILE A CA 1
ATOM 5582 C C . ILE A 1 688 ? 17.459 -18.281 -29.838 1.00 89.25 688 ILE A C 1
ATOM 5584 O O . ILE A 1 688 ? 18.081 -17.951 -30.850 1.00 89.25 688 ILE A O 1
ATOM 5588 N N . LEU A 1 689 ? 16.441 -19.137 -29.862 1.00 88.94 689 LEU A N 1
ATOM 5589 C CA . LEU A 1 689 ? 15.926 -19.743 -31.087 1.00 88.94 689 LEU A CA 1
ATOM 5590 C C . LEU A 1 689 ? 14.462 -19.354 -31.272 1.00 88.94 689 LEU A C 1
ATOM 5592 O O . LEU A 1 689 ? 13.688 -19.371 -30.315 1.00 88.94 689 LEU A O 1
ATOM 5596 N N . LYS A 1 690 ? 14.071 -19.021 -32.504 1.00 88.62 690 LYS A N 1
ATOM 5597 C CA . LYS A 1 690 ? 12.658 -18.903 -32.878 1.00 88.62 690 LYS A CA 1
ATOM 5598 C C . LYS A 1 690 ? 11.970 -20.247 -32.668 1.00 88.62 690 LYS A C 1
ATOM 5600 O O . LYS A 1 690 ? 12.462 -21.275 -33.130 1.00 88.62 690 LYS A O 1
ATOM 5605 N N . ASP A 1 691 ? 10.830 -20.216 -31.995 1.00 86.38 691 ASP A N 1
ATOM 5606 C CA . ASP A 1 691 ? 10.028 -21.396 -31.712 1.00 86.38 691 ASP A CA 1
ATOM 5607 C C . ASP A 1 691 ? 8.554 -21.000 -31.722 1.00 86.38 691 ASP A C 1
ATOM 5609 O O . ASP A 1 691 ? 8.067 -20.331 -30.811 1.00 86.38 691 ASP A O 1
ATOM 5613 N N . SER A 1 692 ? 7.854 -21.405 -32.778 1.00 84.06 692 SER A N 1
ATOM 5614 C CA . SER A 1 692 ? 6.437 -21.103 -32.979 1.00 84.06 692 SER A CA 1
ATOM 5615 C C . SER A 1 692 ? 5.518 -21.861 -32.022 1.00 84.06 692 SER A C 1
ATOM 5617 O O . SER A 1 692 ? 4.331 -21.556 -31.969 1.00 84.06 692 SER A O 1
ATOM 5619 N N . THR A 1 693 ? 6.042 -22.828 -31.261 1.00 79.50 693 THR A N 1
ATOM 5620 C CA . THR A 1 693 ? 5.275 -23.564 -30.244 1.00 79.50 693 THR A CA 1
ATOM 5621 C C . THR A 1 693 ? 5.215 -22.846 -28.894 1.00 79.50 693 THR A C 1
ATOM 5623 O O . THR A 1 693 ? 4.408 -23.212 -28.042 1.00 79.50 693 THR A O 1
ATOM 5626 N N . ARG A 1 694 ? 6.058 -21.829 -28.678 1.00 69.06 694 ARG A N 1
ATOM 5627 C CA . ARG A 1 694 ? 6.092 -21.024 -27.451 1.00 69.06 694 ARG A CA 1
ATOM 5628 C C . ARG A 1 694 ? 5.300 -19.734 -27.645 1.00 69.06 694 ARG A C 1
ATOM 5630 O O . ARG A 1 694 ? 5.381 -19.115 -28.700 1.00 69.06 694 ARG A O 1
ATOM 5637 N N . GLU A 1 695 ? 4.600 -19.288 -26.603 1.00 63.91 695 GLU A N 1
ATOM 5638 C CA . GLU A 1 695 ? 3.804 -18.047 -26.614 1.00 63.91 695 GLU A CA 1
ATOM 5639 C C . GLU A 1 695 ? 4.639 -16.810 -26.994 1.00 63.91 695 GLU A C 1
ATOM 5641 O O . GLU A 1 695 ? 4.192 -15.937 -27.732 1.00 63.91 695 GLU A O 1
ATOM 5646 N N . THR A 1 696 ? 5.897 -16.771 -26.556 1.00 65.94 696 THR A N 1
ATOM 5647 C CA . THR A 1 696 ? 6.866 -15.711 -26.864 1.00 65.94 696 THR A CA 1
ATOM 5648 C C . THR A 1 696 ? 7.396 -15.753 -28.303 1.00 65.94 696 THR A C 1
ATOM 5650 O O . THR A 1 696 ? 8.152 -14.867 -28.698 1.00 65.94 696 THR A O 1
ATOM 5653 N N . GLY A 1 697 ? 7.063 -16.786 -29.088 1.00 81.00 697 GLY A N 1
ATOM 5654 C CA . GLY A 1 697 ? 7.606 -17.024 -30.432 1.00 81.00 697 GLY A CA 1
ATOM 5655 C C . GLY A 1 697 ? 9.096 -17.396 -30.454 1.00 81.00 697 GLY A C 1
ATOM 5656 O O . GLY A 1 697 ? 9.708 -17.492 -31.524 1.00 81.00 697 GLY A O 1
ATOM 5657 N N . CYS A 1 698 ? 9.707 -17.588 -29.284 1.00 84.06 698 CYS A N 1
ATOM 5658 C CA . CYS A 1 698 ? 11.112 -17.935 -29.109 1.00 84.06 698 CYS A CA 1
ATOM 5659 C C . CYS A 1 698 ? 11.341 -18.717 -27.812 1.00 84.06 698 CYS A C 1
ATOM 5661 O O . CYS A 1 698 ? 10.549 -18.631 -26.873 1.00 84.06 698 CYS A O 1
ATOM 5663 N N . ARG A 1 699 ? 12.448 -19.459 -27.744 1.00 84.44 699 ARG A N 1
ATOM 5664 C CA . ARG A 1 699 ? 12.906 -20.149 -26.535 1.00 84.44 699 ARG A CA 1
ATOM 5665 C C . ARG A 1 699 ? 14.376 -19.863 -26.255 1.00 84.44 699 ARG A C 1
ATOM 5667 O O . ARG A 1 699 ? 15.168 -19.699 -27.187 1.00 84.44 699 ARG A O 1
ATOM 5674 N N . ASN A 1 700 ? 14.727 -19.878 -24.974 1.00 84.19 700 ASN A N 1
ATOM 5675 C CA . ASN A 1 700 ? 16.116 -19.939 -24.538 1.00 84.19 700 ASN A CA 1
ATOM 5676 C C . ASN A 1 700 ? 16.570 -21.400 -24.510 1.00 84.19 700 ASN A C 1
ATOM 5678 O O . ASN A 1 700 ? 15.842 -22.275 -24.045 1.00 84.19 700 ASN A O 1
ATOM 5682 N N . GLU A 1 701 ? 17.775 -21.659 -24.998 1.00 81.81 701 GLU A N 1
ATOM 5683 C CA . GLU A 1 701 ? 18.389 -22.982 -24.990 1.00 81.81 701 GLU A CA 1
ATOM 5684 C C . GLU A 1 701 ? 19.808 -22.867 -24.424 1.00 81.81 701 GLU A C 1
ATOM 5686 O O . GLU A 1 701 ? 20.679 -22.237 -25.031 1.00 81.81 701 GLU A O 1
ATOM 5691 N N . ARG A 1 702 ? 20.043 -23.453 -23.243 1.00 85.38 702 ARG A N 1
ATOM 5692 C CA . ARG A 1 702 ? 21.359 -23.455 -22.593 1.00 85.38 702 ARG A CA 1
ATOM 5693 C C . ARG A 1 702 ? 22.312 -24.315 -23.405 1.00 85.38 702 ARG A C 1
ATOM 5695 O O . ARG A 1 702 ? 22.079 -25.510 -23.577 1.00 85.38 702 ARG A O 1
ATOM 5702 N N . ARG A 1 703 ? 23.401 -23.720 -23.884 1.00 86.44 703 ARG A N 1
ATOM 5703 C CA . ARG A 1 703 ? 24.442 -24.425 -24.635 1.00 86.44 703 ARG A CA 1
ATOM 5704 C C . ARG A 1 703 ? 25.781 -24.308 -23.930 1.00 86.44 703 ARG A C 1
ATOM 5706 O O . ARG A 1 703 ? 26.044 -23.339 -23.228 1.00 86.44 703 ARG A O 1
ATOM 5713 N N . LEU A 1 704 ? 26.618 -25.313 -24.150 1.00 87.94 704 LEU A N 1
ATOM 5714 C CA . LEU A 1 704 ? 28.035 -25.292 -23.825 1.00 87.94 704 LEU A CA 1
ATOM 5715 C C . LEU A 1 704 ? 28.799 -25.327 -25.145 1.00 87.94 704 LEU A C 1
ATOM 5717 O O . LEU A 1 704 ? 28.529 -26.168 -26.002 1.00 87.94 704 LEU A O 1
ATOM 5721 N N . CYS A 1 705 ? 29.736 -24.407 -25.321 1.00 90.88 705 CYS A N 1
ATOM 5722 C CA . CYS A 1 705 ? 30.650 -24.402 -26.454 1.00 90.88 705 CYS A CA 1
ATOM 5723 C C . CYS A 1 705 ? 32.074 -24.273 -25.931 1.00 90.88 705 CYS A C 1
ATOM 5725 O O . CYS A 1 705 ? 32.316 -23.480 -25.031 1.00 90.88 705 CYS A O 1
ATOM 5727 N N . ALA A 1 706 ? 33.003 -25.047 -26.483 1.00 90.69 706 ALA A N 1
ATOM 5728 C CA . ALA A 1 706 ? 34.417 -24.975 -26.148 1.00 90.69 706 ALA A CA 1
ATOM 5729 C C . ALA A 1 706 ? 35.247 -24.948 -27.435 1.00 90.69 706 ALA A C 1
ATOM 5731 O O . ALA A 1 706 ? 34.909 -25.621 -28.411 1.00 90.69 706 ALA A O 1
ATOM 5732 N N . ILE A 1 707 ? 36.323 -24.166 -27.435 1.00 89.88 707 ILE A N 1
ATOM 5733 C CA . ILE A 1 707 ? 37.279 -24.046 -28.532 1.00 89.88 707 ILE A CA 1
ATOM 5734 C C . ILE A 1 707 ? 38.691 -24.230 -27.988 1.00 89.88 707 ILE A C 1
ATOM 5736 O O . ILE A 1 707 ? 39.085 -23.613 -27.000 1.00 89.88 707 ILE A O 1
ATOM 5740 N N . PHE A 1 708 ? 39.464 -25.045 -28.699 1.00 89.62 708 PHE A N 1
ATOM 5741 C CA . PHE A 1 708 ? 40.904 -25.159 -28.547 1.00 89.62 708 PHE A CA 1
ATOM 5742 C C . PHE A 1 708 ? 41.563 -24.590 -29.803 1.00 89.62 708 PHE A C 1
ATOM 5744 O O . PHE A 1 708 ? 41.349 -25.103 -30.902 1.00 89.62 708 PHE A O 1
ATOM 5751 N N . TYR A 1 709 ? 42.344 -23.524 -29.651 1.00 88.25 709 TYR A N 1
ATOM 5752 C CA . TYR A 1 709 ? 43.021 -22.845 -30.751 1.00 88.25 709 TYR A CA 1
ATOM 5753 C C . TYR A 1 709 ? 44.537 -22.879 -30.552 1.00 88.25 709 TYR A C 1
ATOM 5755 O O . TYR A 1 709 ? 45.063 -22.363 -29.565 1.00 88.25 709 TYR A O 1
ATOM 5763 N N . ASN A 1 710 ? 45.250 -23.508 -31.487 1.00 88.00 710 ASN A N 1
ATOM 5764 C CA . ASN A 1 710 ? 46.700 -23.686 -31.449 1.00 88.00 710 ASN A CA 1
ATOM 5765 C C . ASN A 1 710 ? 47.270 -23.822 -32.877 1.00 88.00 710 ASN A C 1
ATOM 5767 O O . ASN A 1 710 ? 46.516 -23.952 -33.840 1.00 88.00 710 ASN A O 1
ATOM 5771 N N . LYS A 1 711 ? 48.603 -23.812 -33.019 1.00 87.00 711 LYS A N 1
ATOM 5772 C CA . LYS A 1 711 ? 49.304 -24.023 -34.301 1.00 87.00 711 LYS A CA 1
ATOM 5773 C C . LYS A 1 711 ? 49.058 -25.415 -34.886 1.00 87.00 711 LYS A C 1
ATOM 5775 O O . LYS A 1 711 ? 49.040 -25.568 -36.103 1.00 87.00 711 LYS A O 1
ATOM 5780 N N . THR A 1 712 ? 48.887 -26.415 -34.025 1.00 84.00 712 THR A N 1
ATOM 5781 C CA . THR A 1 712 ? 48.496 -27.778 -34.394 1.00 84.00 712 THR A CA 1
ATOM 5782 C C . THR A 1 712 ? 47.072 -28.057 -33.905 1.00 84.00 712 THR A C 1
ATOM 5784 O O . THR A 1 712 ? 46.708 -27.591 -32.821 1.00 84.00 712 THR A O 1
ATOM 5787 N N . PRO A 1 713 ? 46.251 -28.806 -34.664 1.00 76.56 713 PRO A N 1
ATOM 5788 C CA . PRO A 1 713 ? 44.935 -29.231 -34.193 1.00 76.56 713 PRO A CA 1
ATOM 5789 C C . PRO A 1 713 ? 45.079 -30.059 -32.909 1.00 76.56 713 PRO A C 1
ATOM 5791 O O . PRO A 1 713 ? 45.856 -31.005 -32.896 1.00 76.56 713 PRO A O 1
ATOM 5794 N N . GLY A 1 714 ? 44.350 -29.703 -31.848 1.00 80.12 714 GLY A N 1
ATOM 5795 C CA . GLY A 1 714 ? 44.333 -30.446 -30.579 1.00 80.12 714 GLY A CA 1
ATOM 5796 C C . GLY A 1 714 ? 43.004 -31.158 -30.375 1.00 80.12 714 GLY A C 1
ATOM 5797 O O . GLY A 1 714 ? 42.228 -30.792 -29.489 1.00 80.12 714 GLY A O 1
ATOM 5798 N N . PHE A 1 715 ? 42.709 -32.127 -31.244 1.00 81.75 715 PHE A N 1
ATOM 5799 C CA . PHE A 1 715 ? 41.457 -32.886 -31.191 1.00 81.75 715 PHE A CA 1
ATOM 5800 C C . PHE A 1 715 ? 41.343 -33.667 -29.879 1.00 81.75 715 PHE A C 1
ATOM 5802 O O . PHE A 1 715 ? 40.293 -33.646 -29.243 1.00 81.75 715 PHE A O 1
ATOM 5809 N N . GLU A 1 716 ? 42.444 -34.271 -29.437 1.00 83.62 716 GLU A N 1
ATOM 5810 C CA . GLU A 1 716 ? 42.578 -35.002 -28.180 1.00 83.62 716 GLU A CA 1
ATOM 5811 C C . GLU A 1 716 ? 42.152 -34.170 -26.962 1.00 83.62 716 GLU A C 1
ATOM 5813 O O . GLU A 1 716 ? 41.493 -34.684 -26.060 1.00 83.62 716 GLU A O 1
ATOM 5818 N N . THR A 1 717 ? 42.437 -32.866 -26.970 1.00 85.19 717 THR A N 1
ATOM 5819 C CA . THR A 1 717 ? 42.093 -31.953 -25.875 1.00 85.19 717 THR A CA 1
ATOM 5820 C C . THR A 1 717 ? 40.590 -31.682 -25.807 1.00 85.19 717 THR A C 1
ATOM 5822 O O . THR A 1 717 ? 39.998 -31.731 -24.730 1.00 85.19 717 THR A O 1
ATOM 5825 N N . ILE A 1 718 ? 39.946 -31.414 -26.949 1.00 86.25 718 ILE A N 1
ATOM 5826 C CA . ILE A 1 718 ? 38.492 -31.177 -27.004 1.00 86.25 718 ILE A CA 1
ATOM 5827 C C . ILE A 1 718 ? 37.711 -32.472 -26.783 1.00 86.25 718 ILE A C 1
ATOM 5829 O O . ILE A 1 718 ? 36.684 -32.458 -26.107 1.00 86.25 718 ILE A O 1
ATOM 5833 N N . HIS A 1 719 ? 38.212 -33.590 -27.304 1.00 84.62 719 HIS A N 1
ATOM 5834 C CA . HIS A 1 719 ? 37.634 -34.907 -27.073 1.00 84.62 719 HIS A CA 1
ATOM 5835 C C . HIS A 1 719 ? 37.687 -35.281 -25.586 1.00 84.62 719 HIS A C 1
ATOM 5837 O O . HIS A 1 719 ? 36.660 -35.621 -25.006 1.00 84.62 719 HIS A O 1
ATOM 5843 N N . GLY A 1 720 ? 38.843 -35.112 -24.934 1.00 87.69 720 GLY A N 1
ATOM 5844 C CA . GLY A 1 720 ? 38.982 -35.352 -23.496 1.00 87.69 720 GLY A CA 1
ATOM 5845 C C . GLY A 1 720 ? 38.080 -34.452 -22.643 1.00 87.69 720 GLY A C 1
ATOM 5846 O O . GLY A 1 720 ? 37.496 -34.915 -21.661 1.00 87.69 720 GLY A O 1
ATOM 5847 N N . LEU A 1 721 ? 37.900 -33.184 -23.037 1.00 89.19 721 LEU A N 1
ATOM 5848 C CA . LEU A 1 721 ? 36.951 -32.287 -22.374 1.00 89.19 721 LEU A CA 1
ATOM 5849 C C . LEU A 1 721 ? 35.506 -32.789 -22.512 1.00 89.19 721 LEU A C 1
ATOM 5851 O O . LEU A 1 721 ? 34.755 -32.786 -21.535 1.00 89.19 721 LEU A O 1
ATOM 5855 N N . LEU A 1 722 ? 35.114 -33.229 -23.709 1.00 87.19 722 LEU A N 1
ATOM 5856 C CA . LEU A 1 722 ? 33.783 -33.772 -23.951 1.00 87.19 722 LEU A CA 1
ATOM 5857 C C . LEU A 1 722 ? 33.530 -35.030 -23.114 1.00 87.19 722 LEU A C 1
ATOM 5859 O O . LEU A 1 722 ? 32.493 -35.108 -22.459 1.00 87.19 722 LEU A O 1
ATOM 5863 N N . ASP A 1 723 ? 34.478 -35.969 -23.077 1.00 84.94 723 ASP A N 1
ATOM 5864 C CA . ASP A 1 723 ? 34.376 -37.196 -22.277 1.00 84.94 723 ASP A CA 1
ATOM 5865 C C . ASP A 1 723 ? 34.194 -36.880 -20.787 1.00 84.94 723 ASP A C 1
ATOM 5867 O O . ASP A 1 723 ? 33.357 -37.475 -20.096 1.00 84.94 723 ASP A O 1
ATOM 5871 N N . ARG A 1 724 ? 34.930 -35.879 -20.286 1.00 87.31 724 ARG A N 1
ATOM 5872 C CA . ARG A 1 724 ? 34.783 -35.396 -18.911 1.00 87.31 724 ARG A CA 1
ATOM 5873 C C . ARG A 1 724 ? 33.393 -34.814 -18.663 1.00 87.31 724 ARG A C 1
ATOM 5875 O O . ARG A 1 724 ? 32.771 -35.175 -17.665 1.00 87.31 724 ARG A O 1
ATOM 5882 N N . ILE A 1 725 ? 32.892 -33.957 -19.554 1.00 88.19 725 ILE A N 1
ATOM 5883 C CA . ILE A 1 725 ? 31.546 -33.372 -19.450 1.00 88.19 725 ILE A CA 1
ATOM 5884 C C . ILE A 1 725 ? 30.484 -34.475 -19.448 1.00 88.19 725 ILE A C 1
ATOM 5886 O O . ILE A 1 725 ? 29.635 -34.494 -18.559 1.00 88.19 725 ILE A O 1
ATOM 5890 N N . MET A 1 726 ? 30.558 -35.422 -20.387 1.00 86.88 726 MET A N 1
ATOM 5891 C CA . MET A 1 726 ? 29.606 -36.532 -20.507 1.00 86.88 726 MET A CA 1
ATOM 5892 C C . MET A 1 726 ? 29.615 -37.429 -19.268 1.00 86.88 726 MET A C 1
ATOM 5894 O O . MET A 1 726 ? 28.555 -37.797 -18.762 1.00 86.88 726 MET A O 1
ATOM 5898 N N . THR A 1 727 ? 30.792 -37.682 -18.690 1.00 84.25 727 THR A N 1
ATOM 5899 C CA . THR A 1 727 ? 30.921 -38.393 -17.409 1.00 84.25 727 THR A CA 1
ATOM 5900 C C . THR A 1 727 ? 30.220 -37.646 -16.268 1.00 84.25 727 THR A C 1
ATOM 5902 O O . THR A 1 727 ? 29.504 -38.260 -15.476 1.00 84.25 727 THR A O 1
ATOM 5905 N N . LEU A 1 728 ? 30.380 -36.320 -16.188 1.00 83.19 728 LEU A N 1
ATOM 5906 C CA . LEU A 1 728 ? 29.762 -35.489 -15.145 1.00 83.19 728 LEU A CA 1
ATOM 5907 C C . LEU A 1 728 ? 28.235 -35.451 -15.254 1.00 83.19 728 LEU A C 1
ATOM 5909 O O . LEU A 1 728 ? 27.549 -35.516 -14.234 1.00 83.19 728 LEU A O 1
ATOM 5913 N N . VAL A 1 729 ? 27.701 -35.410 -16.480 1.00 84.44 729 VAL A N 1
ATOM 5914 C CA . VAL A 1 729 ? 26.251 -35.486 -16.731 1.00 84.44 729 VAL A CA 1
ATOM 5915 C C . VAL A 1 729 ? 25.716 -36.923 -16.778 1.00 84.44 729 VAL A C 1
ATOM 5917 O O . VAL A 1 729 ? 24.526 -37.123 -17.005 1.00 84.44 729 VAL A O 1
ATOM 5920 N N . LYS A 1 730 ? 26.567 -37.925 -16.510 1.00 84.00 730 LYS A N 1
ATOM 5921 C CA . LYS A 1 730 ? 26.239 -39.362 -16.503 1.00 84.00 730 LYS A CA 1
ATOM 5922 C C . LYS A 1 730 ? 25.683 -39.883 -17.836 1.00 84.00 730 LYS A C 1
ATOM 5924 O O . LYS A 1 730 ? 24.846 -40.786 -17.847 1.00 84.00 730 LYS A O 1
ATOM 5929 N N . VAL A 1 731 ? 26.163 -39.345 -18.955 1.00 82.81 731 VAL A N 1
ATOM 5930 C CA . VAL A 1 731 ? 25.840 -39.823 -20.305 1.00 82.81 731 VAL A CA 1
ATOM 5931 C C . VAL A 1 731 ? 26.948 -40.787 -20.762 1.00 82.81 731 VAL A C 1
ATOM 5933 O O . VAL A 1 731 ? 28.097 -40.365 -20.887 1.00 82.81 731 VAL A O 1
ATOM 5936 N N . PRO A 1 732 ? 26.654 -42.082 -20.989 1.00 79.00 732 PRO A N 1
ATOM 5937 C CA . PRO A 1 732 ? 27.670 -43.069 -21.358 1.00 79.00 732 PRO A CA 1
ATOM 5938 C C . PRO A 1 732 ? 28.100 -42.948 -22.830 1.00 79.00 732 PRO A C 1
ATOM 5940 O O . PRO A 1 732 ? 27.299 -42.574 -23.691 1.00 79.00 732 PRO A O 1
ATOM 5943 N N . TYR A 1 733 ? 29.352 -43.313 -23.129 1.00 80.06 733 TYR A N 1
ATOM 5944 C CA . TYR A 1 733 ? 29.839 -43.457 -24.506 1.00 80.06 733 TYR A CA 1
ATOM 5945 C C . TYR A 1 733 ? 29.228 -44.705 -25.159 1.00 80.06 733 TYR A C 1
ATOM 5947 O O . TYR A 1 733 ? 29.263 -45.793 -24.583 1.00 80.06 733 TYR A O 1
ATOM 5955 N N . ASN A 1 734 ? 28.651 -44.552 -26.350 1.00 78.06 734 ASN A N 1
ATOM 5956 C CA . ASN A 1 734 ? 27.959 -45.617 -27.075 1.00 78.06 734 ASN A CA 1
ATOM 5957 C C . ASN A 1 734 ? 28.773 -46.065 -28.295 1.00 78.06 734 ASN A C 1
ATOM 5959 O O . ASN A 1 734 ? 28.601 -45.563 -29.405 1.00 78.06 734 ASN A O 1
ATOM 5963 N N . GLU A 1 735 ? 29.653 -47.038 -28.081 1.00 69.06 735 GLU A N 1
ATOM 5964 C CA . GLU A 1 735 ? 30.585 -47.540 -29.096 1.00 69.06 735 GLU A CA 1
ATOM 5965 C C . GLU A 1 735 ? 29.883 -48.271 -30.259 1.00 69.06 735 GLU A C 1
ATOM 5967 O O . GLU A 1 735 ? 30.281 -48.134 -31.414 1.00 69.06 735 GLU A O 1
ATOM 5972 N N . ASN A 1 736 ? 28.785 -48.984 -29.976 1.00 66.81 736 ASN A N 1
ATOM 5973 C CA . ASN A 1 736 ? 28.115 -49.864 -30.942 1.00 66.81 736 ASN A CA 1
ATOM 5974 C C . ASN A 1 736 ? 26.983 -49.194 -31.738 1.00 66.81 736 ASN A C 1
ATOM 5976 O O . ASN A 1 736 ? 26.440 -49.819 -32.645 1.00 66.81 736 ASN A O 1
ATOM 5980 N N . ARG A 1 737 ? 26.599 -47.946 -31.423 1.00 67.62 737 ARG A N 1
ATOM 5981 C CA . ARG A 1 737 ? 25.451 -47.230 -32.034 1.00 67.62 737 ARG A CA 1
ATOM 5982 C C . ARG A 1 737 ? 24.112 -47.995 -31.956 1.00 67.62 737 ARG A C 1
ATOM 5984 O O . ARG A 1 737 ? 23.208 -47.732 -32.741 1.00 67.62 737 ARG A O 1
ATOM 5991 N N . THR A 1 738 ? 23.981 -48.947 -31.029 1.00 57.50 738 THR A N 1
ATOM 5992 C CA . THR A 1 738 ? 22.847 -49.893 -30.953 1.00 57.50 738 THR A CA 1
ATOM 5993 C C . THR A 1 738 ? 21.777 -49.523 -29.924 1.00 57.50 738 THR A C 1
ATOM 5995 O O . THR A 1 738 ? 20.663 -50.023 -30.023 1.00 57.50 738 THR A O 1
ATOM 5998 N N . ASN A 1 739 ? 22.098 -48.682 -28.933 1.00 54.75 739 ASN A N 1
ATOM 5999 C CA . ASN A 1 739 ? 21.155 -48.218 -27.903 1.00 54.75 739 ASN A CA 1
ATOM 6000 C C . ASN A 1 739 ? 20.755 -46.745 -28.112 1.00 54.75 739 ASN A C 1
ATOM 6002 O O . ASN A 1 739 ? 21.630 -45.912 -28.326 1.00 54.75 739 ASN A O 1
ATOM 6006 N N . ASP A 1 740 ? 19.476 -46.409 -27.903 1.00 57.16 740 ASP A N 1
ATOM 6007 C CA . ASP A 1 740 ? 18.904 -45.039 -27.932 1.00 57.16 740 ASP A CA 1
ATOM 6008 C C . ASP A 1 740 ? 19.440 -44.091 -26.824 1.00 57.16 740 ASP A C 1
ATOM 6010 O O . ASP A 1 740 ? 18.863 -43.038 -26.565 1.00 57.16 740 ASP A O 1
ATOM 6014 N N . LYS A 1 741 ? 20.496 -44.464 -26.082 1.00 60.28 741 LYS A N 1
ATOM 6015 C CA . LYS A 1 741 ? 21.021 -43.686 -24.942 1.00 60.28 741 LYS A CA 1
ATOM 6016 C C . LYS A 1 741 ? 22.549 -43.647 -24.945 1.00 60.28 741 LYS A C 1
ATOM 6018 O O . LYS A 1 741 ? 23.188 -44.682 -24.759 1.00 60.28 741 LYS A O 1
ATOM 6023 N N . GLY A 1 742 ? 23.124 -42.455 -25.108 1.00 69.38 742 GLY A N 1
ATOM 6024 C CA . GLY A 1 742 ? 24.570 -42.202 -25.031 1.00 69.38 742 GLY A CA 1
ATOM 6025 C C . GLY A 1 742 ? 25.075 -41.218 -26.093 1.00 69.38 742 GLY A C 1
ATOM 6026 O O . GLY A 1 742 ? 24.296 -40.730 -26.909 1.00 69.38 742 GLY A O 1
ATOM 6027 N N . TYR A 1 743 ? 26.381 -40.931 -26.092 1.00 75.94 743 TYR A N 1
ATOM 6028 C CA . TYR A 1 743 ? 27.043 -40.115 -27.125 1.00 75.94 743 TYR A CA 1
ATOM 6029 C C . TYR A 1 743 ? 28.025 -40.956 -27.953 1.00 75.94 743 TYR A C 1
ATOM 6031 O O . TYR A 1 743 ? 28.614 -41.906 -27.436 1.00 75.94 743 TYR A O 1
ATOM 6039 N N . TYR A 1 744 ? 28.194 -40.627 -29.238 1.00 74.38 744 TYR A N 1
ATOM 6040 C CA . TYR A 1 744 ? 29.122 -41.318 -30.143 1.00 74.38 744 TYR A CA 1
ATOM 6041 C C . TYR A 1 744 ? 29.720 -40.379 -31.203 1.00 74.38 744 TYR A C 1
ATOM 6043 O O . TYR A 1 744 ? 29.190 -39.300 -31.488 1.00 74.38 744 TYR A O 1
ATOM 6051 N N . LEU A 1 745 ? 30.827 -40.811 -31.813 1.00 67.94 745 LEU A N 1
ATOM 6052 C CA . LEU A 1 745 ? 31.496 -40.111 -32.914 1.00 67.94 745 LEU A CA 1
ATOM 6053 C C . LEU A 1 745 ? 30.860 -40.467 -34.268 1.00 67.94 745 LEU A C 1
ATOM 6055 O O . LEU A 1 745 ? 30.787 -41.645 -34.648 1.00 67.94 745 LEU A O 1
ATOM 6059 N N . ASN A 1 746 ? 30.418 -39.456 -35.025 1.00 61.72 746 ASN A N 1
ATOM 6060 C CA . ASN A 1 746 ? 29.934 -39.632 -36.393 1.00 61.72 746 ASN A CA 1
ATOM 6061 C C . ASN A 1 746 ? 30.997 -39.195 -37.419 1.00 61.72 746 ASN A C 1
ATOM 6063 O O . ASN A 1 746 ? 31.314 -38.012 -37.538 1.00 61.72 746 ASN A O 1
ATOM 6067 N N . ASN A 1 747 ? 31.508 -40.163 -38.189 1.00 57.94 747 ASN A N 1
ATOM 6068 C CA . ASN A 1 747 ? 32.562 -39.975 -39.197 1.00 57.94 747 ASN A CA 1
ATOM 6069 C C . ASN A 1 747 ? 32.026 -39.729 -40.626 1.00 57.94 747 ASN A C 1
ATOM 6071 O O . ASN A 1 747 ? 32.790 -39.819 -41.580 1.00 57.94 747 ASN A O 1
ATOM 6075 N N . GLN A 1 748 ? 30.726 -39.466 -40.812 1.00 48.03 748 GLN A N 1
ATOM 6076 C CA . GLN A 1 748 ? 30.105 -39.443 -42.149 1.00 48.03 748 GLN A CA 1
ATOM 6077 C C . GLN A 1 748 ? 30.254 -38.138 -42.958 1.00 48.03 748 GLN A C 1
ATOM 6079 O O . GLN A 1 748 ? 29.730 -38.069 -44.065 1.00 48.03 748 GLN A O 1
ATOM 6084 N N . CYS A 1 749 ? 30.982 -37.125 -42.480 1.00 42.06 749 CYS A N 1
ATOM 6085 C CA . CYS A 1 749 ? 31.202 -35.887 -43.237 1.00 42.06 749 CYS A CA 1
ATOM 6086 C C . CYS A 1 749 ? 32.694 -35.681 -43.530 1.00 42.06 749 CYS A C 1
ATOM 6088 O O . CYS A 1 749 ? 33.485 -35.476 -42.608 1.00 42.06 749 CYS A O 1
ATOM 6090 N N . GLU A 1 750 ? 33.072 -35.700 -44.813 1.00 36.41 750 GLU A N 1
ATOM 6091 C CA . GLU A 1 750 ? 34.421 -35.362 -45.284 1.00 36.41 750 GLU A CA 1
ATOM 6092 C C . GLU A 1 750 ? 34.906 -34.046 -44.647 1.00 36.41 750 GLU A C 1
ATOM 6094 O O . GLU A 1 750 ? 34.365 -32.966 -44.885 1.00 36.41 750 GLU A O 1
ATOM 6099 N N . GLY A 1 751 ? 35.918 -34.148 -43.780 1.00 44.16 751 GLY A N 1
ATOM 6100 C CA . GLY A 1 751 ? 36.598 -33.003 -43.170 1.00 44.16 751 GLY A CA 1
ATOM 6101 C C . GLY A 1 751 ? 35.936 -32.365 -41.939 1.00 44.16 751 GLY A C 1
ATOM 6102 O O . GLY A 1 751 ? 36.469 -31.369 -41.449 1.00 44.16 751 GLY A O 1
ATOM 6103 N N . LYS A 1 752 ? 34.821 -32.892 -41.400 1.00 39.62 752 LYS A N 1
ATOM 6104 C CA . LYS A 1 752 ? 34.202 -32.398 -40.146 1.00 39.62 752 LYS A CA 1
ATOM 6105 C C . LYS A 1 752 ? 33.695 -33.552 -39.272 1.00 39.62 752 LYS A C 1
ATOM 6107 O O . LYS A 1 752 ? 32.750 -34.241 -39.643 1.00 39.62 752 LYS A O 1
ATOM 6112 N N . ILE A 1 753 ? 34.288 -33.728 -38.088 1.00 43.22 753 ILE A N 1
ATOM 6113 C CA . ILE A 1 753 ? 33.807 -34.681 -37.074 1.00 43.22 753 ILE A CA 1
ATOM 6114 C C . ILE A 1 753 ? 32.634 -34.036 -36.325 1.00 43.22 753 ILE A C 1
ATOM 6116 O O . ILE A 1 753 ? 32.783 -32.959 -35.747 1.00 43.22 753 ILE A O 1
ATOM 6120 N N . HIS A 1 754 ? 31.471 -34.688 -36.337 1.00 44.81 754 HIS A N 1
ATOM 6121 C CA . HIS A 1 754 ? 30.291 -34.267 -35.581 1.00 44.81 754 HIS A CA 1
ATOM 6122 C C . HIS A 1 754 ? 30.023 -35.243 -34.428 1.00 44.81 754 HIS A C 1
ATOM 6124 O O . HIS A 1 754 ? 30.095 -36.460 -34.607 1.00 44.81 754 HIS A O 1
ATOM 6130 N N . PHE A 1 755 ? 29.662 -34.711 -33.260 1.00 47.03 755 PHE A N 1
ATOM 6131 C CA . PHE A 1 755 ? 29.105 -35.498 -32.159 1.00 47.03 755 PHE A CA 1
ATOM 6132 C C . PHE A 1 755 ? 27.582 -35.512 -32.285 1.00 47.03 755 PHE A C 1
ATOM 6134 O O . PHE A 1 755 ? 26.967 -34.455 -32.447 1.00 47.03 755 PHE A O 1
ATOM 6141 N N . VAL A 1 756 ? 26.981 -36.701 -32.243 1.00 41.97 756 VAL A N 1
ATOM 6142 C CA . VAL A 1 756 ? 25.523 -36.872 -32.244 1.00 41.97 756 VAL A CA 1
ATOM 6143 C C . VAL A 1 756 ? 25.094 -37.244 -30.830 1.00 41.97 756 VAL A C 1
ATOM 6145 O O . VAL A 1 756 ? 25.658 -38.157 -30.225 1.00 41.97 756 VAL A O 1
ATOM 6148 N N . PHE A 1 757 ? 24.113 -36.510 -30.309 1.00 43.81 757 PHE A N 1
ATOM 6149 C CA . PHE A 1 757 ? 23.551 -36.703 -28.978 1.00 43.81 757 PHE A CA 1
ATOM 6150 C C . PHE A 1 757 ? 22.104 -37.160 -29.124 1.00 43.81 757 PHE A C 1
ATOM 6152 O O . PHE A 1 757 ? 21.322 -36.471 -29.778 1.00 43.81 757 PHE A O 1
ATOM 6159 N N . ASP A 1 758 ? 21.753 -38.285 -28.504 1.00 35.66 758 ASP A N 1
ATOM 6160 C CA . ASP A 1 758 ? 20.359 -38.693 -28.334 1.00 35.66 758 ASP A CA 1
ATOM 6161 C C . ASP A 1 758 ? 20.028 -38.628 -26.838 1.00 35.66 758 ASP A C 1
ATOM 6163 O O . ASP A 1 758 ? 20.487 -39.443 -26.032 1.00 35.66 758 ASP A O 1
ATOM 6167 N N . LEU A 1 759 ? 19.338 -37.553 -26.453 1.00 34.31 759 LEU A N 1
ATOM 6168 C CA . LEU A 1 759 ? 18.927 -37.268 -25.081 1.00 34.31 759 LEU A CA 1
ATOM 6169 C C . LEU A 1 759 ? 17.395 -37.293 -25.051 1.00 34.31 759 LEU A C 1
ATOM 6171 O O . LEU A 1 759 ? 16.757 -36.325 -25.463 1.00 34.31 759 LEU A O 1
ATOM 6175 N N . LYS A 1 760 ? 16.819 -38.407 -24.588 1.00 28.48 760 LYS A N 1
ATOM 6176 C CA . LYS A 1 760 ? 15.410 -38.491 -24.177 1.00 28.48 760 LYS A CA 1
ATOM 6177 C C . LYS A 1 760 ? 15.269 -38.314 -22.676 1.00 28.48 760 LYS A C 1
ATOM 6179 O O . LYS A 1 760 ? 15.995 -39.027 -21.940 1.00 28.48 760 LYS A O 1
#

Solvent-accessible surface area (backbone atoms only — not comparable to full-atom values): 43576 Å² total; per-residue (Å²): 126,75,72,72,56,74,79,42,55,62,39,80,47,85,53,103,84,49,84,44,77,50,71,47,64,68,54,48,51,36,50,50,32,44,52,53,48,54,50,53,52,49,53,49,44,53,53,50,50,51,37,23,70,39,34,67,48,49,66,68,58,46,53,49,39,36,52,49,47,40,56,38,41,79,71,73,45,72,91,57,80,59,50,39,60,49,40,14,66,76,61,32,48,82,80,37,60,69,73,60,9,46,49,50,18,28,32,51,49,28,48,50,53,46,51,49,54,36,49,53,52,28,53,52,45,19,56,57,62,62,58,61,72,70,73,74,59,63,87,92,58,83,83,51,68,67,58,51,52,49,53,51,50,49,64,68,67,50,49,82,83,59,38,34,61,23,58,57,75,32,38,21,60,58,58,82,67,55,70,65,61,36,51,55,51,47,52,53,48,47,48,60,65,42,58,73,70,57,41,52,52,52,50,51,35,50,51,51,36,54,74,55,61,42,54,59,40,51,53,55,48,48,54,47,40,73,78,36,68,40,70,51,50,68,56,48,50,43,63,69,57,28,40,50,47,66,34,40,62,81,77,66,55,84,87,82,76,81,63,71,78,71,75,92,61,91,49,65,40,57,53,48,18,46,52,52,45,50,50,54,50,51,48,49,36,55,71,70,33,69,42,69,47,59,42,58,92,80,71,45,65,41,50,50,74,71,63,72,58,74,45,12,46,35,76,47,60,26,70,73,45,38,44,81,46,76,51,97,78,52,63,30,33,23,38,38,45,87,39,35,84,42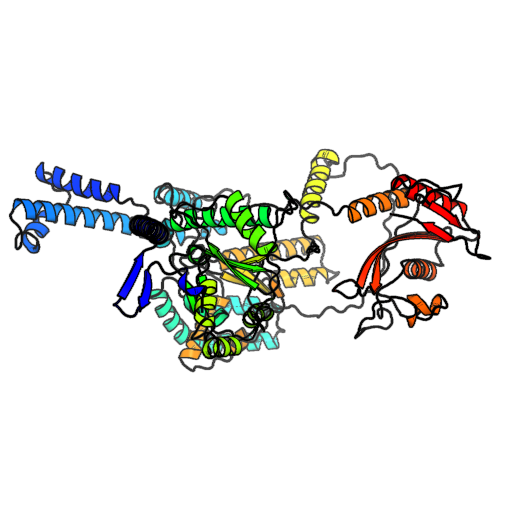,82,47,73,46,57,57,78,64,38,74,55,50,43,71,58,40,18,52,58,43,46,51,60,71,66,55,80,75,79,52,56,96,65,43,56,52,54,69,55,49,70,44,38,41,28,40,60,36,18,52,49,44,58,73,65,34,66,52,74,67,48,26,55,54,51,49,51,52,54,44,12,33,51,78,47,79,59,72,87,72,81,77,80,74,79,76,76,92,82,57,65,69,56,57,50,44,53,48,50,53,45,40,49,64,74,72,52,29,62,45,99,88,68,45,73,58,78,79,81,92,66,90,73,86,76,85,80,86,84,86,80,93,69,81,88,77,68,84,86,66,65,65,55,32,41,30,62,31,58,20,26,60,13,25,71,36,59,68,27,52,31,64,71,50,27,53,47,44,51,52,26,54,52,38,71,73,39,86,88,52,51,71,69,54,41,53,50,33,43,52,51,21,53,54,49,52,53,46,43,46,55,34,15,35,66,38,62,39,41,57,65,54,54,50,53,41,45,54,49,27,57,77,67,73,51,87,48,74,43,60,50,52,67,71,66,62,67,67,78,38,78,50,71,82,83,85,67,96,68,80,69,72,84,76,81,54,66,70,54,52,52,49,51,54,47,50,53,56,46,40,74,71,67,31,42,80,54,91,59,74,57,50,28,26,64,49,61,77,13,52,78,72,76,38,64,60,89,82,45,57,57,40,69,50,92,77,49,92,47,78,58,42,32,24,39,28,69,57,62,60,52,44,55,51,50,53,49,67,77,45,69,88,57,78,75,68,44,42,38,26,34,80,48,66,25,34,34,50,31,87,90,38,96,80,43,40,45,80,45,81,42,76,42,74,48,75,46,53,99,57,90,55,62,68,60,57,49,51,51,48,53,50,52,31,57,74,72,69,45,51,79,35,90,80,77,79,64,88,63,29,37,40,84,42,81,88,44,94,95,49,84,45,79,52,78,48,87,129

Secondary structure (DSSP, 8-state):
--GGGTT-SEEEEEETTEEEEEE-HHHHHHHHHHHHHHHHHHHHHHHHHHHHHHTTS-HHHHHHHHHHHHHHHHTT--TTTTHHHHHIIIIITTTS-HHHHHHHHHHHHHHHHHHHHHHHHHHHHHHHHH--GGGGSPTTSPPPHHHHHHHHHHHHHSPSS--TTGGGGTSPPPP---HHHHHHHHHHHHGGGS-HHHHHHHHHHHHHHIIIIIHHHHHHHHHHHHH-S-TTHHHHIIIIIIS--S-HHHHT------SS-----S-HHHHHHHHHHHHHHHHHHHHTT-SPPPEETTTEEPP-GGGGGSSSEEEE--SS--EEEE-S---EEEEEETTEEEEEE-EETTEEPPHHHHHHHHHHHHH--PPPPTTGGGGGGGGTS-HHHHHHHHHHHSSSHHHHHHHHHHHHSS-EEEE--S-------S-SHHHHHHHHHHHIIIIII-B-TTSPBSS--SSS-PPPPPPP--------SS---EEEEEE-TTSTT--EEEEE---HHHHHHHHHHH-TTS-HHHHHHHHHHHHHHHHHHHHHHHTT--SHHHHHHHHHHHHHTT---HHHHHHHHS--SEEEE----SS-------HHHHHHHHHHHHHHHTTPEE----SEE-HHHHTGGGT--GGGS-PPBPSS-SSTT-SEE-S-SHHHHHHHHHHTTTSPSPEEEEEEEEEEEE-TTSTTSEEEEEEEEEEEE-SS--HHHHHHHHHHHHHHTT--B-TTS-SSSEEEEE--STT--EEEEE--

pLDDT: mean 80.84, std 17.15, range [23.7, 97.25]

Sequence (760 aa):
MAEAHEAVAFSFAVGPGGFNVDLRYDVFKDWYFSCLRSWRLSCHRTLNSLHNFLYPGHPIRGLICCGAIPALYFKGYDPSFGVITWLEEHIFRRYFQSKNATILACVTFAAGAYICVIQIRQYTLKALFSYHGWMYQKHGQSVGLMPKLWMGLVKLFVGRNPSLYSCQSVLPTLPLPSLDDTLQRYLRTVRPLYNDEEYQRVEKLANEFKQTIGRKLQRYLWFKWFFSSNYITDWWEKFVYLRGRSPIMVNSNFYCLDAVFDRSTMKQTARAANIVYAAFKYRTELELQQMKPLMIQNLIPLCSSQYERQFNTVRIPGKEMDRIVHYPDSHHIAVYHKGRWYQAFMYHKGKLLKPCELQIQLDEIIRDETLPADGEEHLAALTAGDRTLWATTRETFFSTGCNRLSLKAIEKAAFVLILEDAEFEIGRADAPVCGHMAEYILSEDIIVLGYDENGNTRGIPRFNALRPIKLEWCIPDADSGHFNLTYEASMTRLFRNGRTETVRSCSIESSTWVKAMEDPMISNVERIRLLRIACDYHQQQYRDAMSGKGIDRHLFCLYVISKYLNLVSPFLQQVLQEPWKLSTSQVIPQTSCIGNQFELNRVSDLLRHSVAECGFIEALTFTLCSCPDVAEKFGKNIENIPAVHIANPKTQDFQIGRTSLLPGLLKTIANNQGTALPIQLFEVSDVILKDSTRETGCRNERRLCAIFYNKTPGFETIHGLLDRIMTLVKVPYNENRTNDKGYYLNNQCEGKIHFVFDLK